Protein AF-0000000077130927 (afdb_homodimer)

Sequence (956 aa):
MATASAAVHGVAPRARARWRRDASRDPVAGHHRASIARASPPTTPSSASMSRPMNKGEIIVVGLGPGNPAQITLEAWSALTADGALVHVRTAKHPTLSGLPAHVALRTFAHVYERTKKLEDVYPTIVKELIDRAVERASEVDEEAADAADASSSSSSSSSSRAIVYAVPGDPCVAENSVNILRAAAPARGVSVRLIPGVSFLEPTLAAVQADLLPSLAVVDAIDAAVSGYAIGISGDAPVLLCQLYSNALASDVKLTLMNQYPEETPVTLVHAAGCDDEIVETLQLCDLDRSEHIDILTSAYIPAIGGVNGVNGAGMESLLDVIVKKRTGGGGGGVGVDGGWLADSAAADGADAGDDPDLEDPDDVSSSSGSFDEAFDSFDFDECIDLECVWSVPDHAEDVAVDALRSAAMNAVAAAASDAPAEVRVDALGKLLAQVGLHVALAVEVGEFAMRDVVAAAIESVRREGTGGDDGEARGSMATASAAVHGVAPRARARWRRDASRDPVAGHHRASIARASPPTTPSSASMSRPMNKGEIIVVGLGPGNPAQITLEAWSALTADGALVHVRTAKHPTLSGLPAHVALRTFAHVYERTKKLEDVYPTIVKELIDRAVERASEVDEEAADAADASSSSSSSSSSRAIVYAVPGDPCVAENSVNILRAAAPARGVSVRLIPGVSFLEPTLAAVQADLLPSLAVVDAIDAAVSGYAIGISGDAPVLLCQLYSNALASDVKLTLMNQYPEETPVTLVHAAGCDDEIVETLQLCDLDRSEHIDILTSAYIPAIGGVNGVNGAGMESLLDVIVKKRTGGGGGGVGVDGGWLADSAAADGADAGDDPDLEDPDDVSSSSGSFDEAFDSFDFDECIDLECVWSVPDHAEDVAVDALRSAAMNAVAAAASDAPAEVRVDALGKLLAQVGLHVALAVEVGEFAMRDVVAAAIESVRREGTGGDDGEARGS

pLDDT: mean 72.7, std 30.91, range [17.22, 98.69]

Structure (mmCIF, N/CA/C/O backbone):
data_AF-0000000077130927-model_v1
#
loop_
_entity.id
_entity.type
_entity.pdbx_description
1 polymer 'Predicted protein'
#
loop_
_atom_site.group_PDB
_atom_site.id
_atom_site.type_symbol
_atom_site.label_atom_id
_atom_site.label_alt_id
_atom_site.label_comp_id
_atom_site.label_asym_id
_atom_site.label_entity_id
_atom_site.label_seq_id
_atom_site.pdbx_PDB_ins_code
_atom_site.Cartn_x
_atom_site.Cartn_y
_atom_site.Cartn_z
_atom_site.occupancy
_atom_site.B_iso_or_equiv
_atom_site.auth_seq_id
_atom_site.auth_comp_id
_atom_site.auth_asym_id
_atom_site.auth_atom_id
_atom_site.pdbx_PDB_model_num
ATOM 1 N N . MET A 1 1 ? 38.656 -17.328 -51.844 1 18.98 1 MET A N 1
ATOM 2 C CA . MET A 1 1 ? 39.094 -17.531 -50.469 1 18.98 1 MET A CA 1
ATOM 3 C C . MET A 1 1 ? 39.406 -16.203 -49.781 1 18.98 1 MET A C 1
ATOM 5 O O . MET A 1 1 ? 40.062 -16.172 -48.75 1 18.98 1 MET A O 1
ATOM 9 N N . ALA A 1 2 ? 39.062 -15.047 -50.406 1 22.17 2 ALA A N 1
ATOM 10 C CA . ALA A 1 2 ? 39.625 -13.711 -50.281 1 22.17 2 ALA A CA 1
ATOM 11 C C . ALA A 1 2 ? 39.281 -13.117 -48.906 1 22.17 2 ALA A C 1
ATOM 13 O O . ALA A 1 2 ? 38.125 -13.227 -48.438 1 22.17 2 ALA A O 1
ATOM 14 N N . THR A 1 3 ? 40.281 -12.812 -47.969 1 20.11 3 THR A N 1
ATOM 15 C CA . THR A 1 3 ? 40.562 -12.57 -46.562 1 20.11 3 THR A CA 1
ATOM 16 C C . THR A 1 3 ? 40.125 -11.172 -46.156 1 20.11 3 THR A C 1
ATOM 18 O O . THR A 1 3 ? 40.938 -10.234 -46.156 1 20.11 3 THR A O 1
ATOM 21 N N . ALA A 1 4 ? 38.875 -10.656 -46.531 1 21.94 4 ALA A N 1
ATOM 22 C CA . ALA A 1 4 ? 38.594 -9.227 -46.438 1 21.94 4 ALA A CA 1
ATOM 23 C C . ALA A 1 4 ? 38.688 -8.734 -45 1 21.94 4 ALA A C 1
ATOM 25 O O . ALA A 1 4 ? 38 -9.273 -44.125 1 21.94 4 ALA A O 1
ATOM 26 N N . SER A 1 5 ? 39.75 -8.055 -44.625 1 19.39 5 SER A N 1
ATOM 27 C CA . SER A 1 5 ? 40.312 -7.5 -43.406 1 19.39 5 SER A CA 1
ATOM 28 C C . SER A 1 5 ? 39.406 -6.469 -42.781 1 19.39 5 SER A C 1
ATOM 30 O O . SER A 1 5 ? 38.938 -5.543 -43.438 1 19.39 5 SER A O 1
ATOM 32 N N . ALA A 1 6 ? 38.562 -6.758 -41.625 1 20.14 6 ALA A N 1
ATOM 33 C CA . ALA A 1 6 ? 37.531 -6.238 -40.75 1 20.14 6 ALA A CA 1
ATOM 34 C C . ALA A 1 6 ? 38.031 -5.051 -39.938 1 20.14 6 ALA A C 1
ATOM 36 O O . ALA A 1 6 ? 38.781 -5.219 -39 1 20.14 6 ALA A O 1
ATOM 37 N N . ALA A 1 7 ? 38.344 -3.838 -40.625 1 18.89 7 ALA A N 1
ATOM 38 C CA . ALA A 1 7 ? 39.062 -2.703 -40.062 1 18.89 7 ALA A CA 1
ATOM 39 C C . ALA A 1 7 ? 38.281 -2.15 -38.844 1 18.89 7 ALA A C 1
ATOM 41 O O . ALA A 1 7 ? 37.094 -1.929 -38.938 1 18.89 7 ALA A O 1
ATOM 42 N N . VAL A 1 8 ? 38.812 -2.18 -37.562 1 19.95 8 VAL A N 1
ATOM 43 C CA . VAL A 1 8 ? 38.562 -1.989 -36.156 1 19.95 8 VAL A CA 1
ATOM 44 C C . VAL A 1 8 ? 38.469 -0.499 -35.844 1 19.95 8 VAL A C 1
ATOM 46 O O . VAL A 1 8 ? 39.469 0.205 -35.781 1 19.95 8 VAL A O 1
ATOM 49 N N . HIS A 1 9 ? 37.688 0.392 -36.688 1 20.23 9 HIS A N 1
ATOM 50 C CA . HIS A 1 9 ? 37.906 1.824 -36.5 1 20.23 9 HIS A CA 1
ATOM 51 C C . HIS A 1 9 ? 37.594 2.252 -35.062 1 20.23 9 HIS A C 1
ATOM 53 O O . HIS A 1 9 ? 36.656 1.747 -34.438 1 20.23 9 HIS A O 1
ATOM 59 N N . GLY A 1 10 ? 38.531 2.879 -34.312 1 18.91 10 GLY A N 1
ATOM 60 C CA . GLY A 1 10 ? 38.906 3.35 -33 1 18.91 10 GLY A CA 1
ATOM 61 C C . GLY A 1 10 ? 38.062 4.5 -32.5 1 18.91 10 GLY A C 1
ATOM 62 O O . GLY A 1 10 ? 37.938 5.527 -33.156 1 18.91 10 GLY A O 1
ATOM 63 N N . VAL A 1 11 ? 36.844 4.297 -31.844 1 18.62 11 VAL A N 1
ATOM 64 C CA . VAL A 1 11 ? 35.812 5.23 -31.359 1 18.62 11 VAL A CA 1
ATOM 65 C C . VAL A 1 11 ? 36.469 6.219 -30.391 1 18.62 11 VAL A C 1
ATOM 67 O O . VAL A 1 11 ? 37.156 5.816 -29.438 1 18.62 11 VAL A O 1
ATOM 70 N N . ALA A 1 12 ? 36.719 7.477 -30.828 1 19.75 12 ALA A N 1
ATOM 71 C CA . ALA A 1 12 ? 37.375 8.641 -30.234 1 19.75 12 ALA A CA 1
ATOM 72 C C . ALA A 1 12 ? 36.75 8.977 -28.891 1 19.75 12 ALA A C 1
ATOM 74 O O . ALA A 1 12 ? 35.562 8.711 -28.656 1 19.75 12 ALA A O 1
ATOM 75 N N . PRO A 1 13 ? 37.562 9.461 -27.828 1 19.19 13 PRO A N 1
ATOM 76 C CA . PRO A 1 13 ? 37.5 9.695 -26.391 1 19.19 13 PRO A CA 1
ATOM 77 C C . PRO A 1 13 ? 36.625 10.898 -26.031 1 19.19 13 PRO A C 1
ATOM 79 O O . PRO A 1 13 ? 36.719 11.945 -26.672 1 19.19 13 PRO A O 1
ATOM 82 N N . ARG A 1 14 ? 35.312 10.742 -25.703 1 18.3 14 ARG A N 1
ATOM 83 C CA . ARG A 1 14 ? 34.375 11.781 -25.344 1 18.3 14 ARG A CA 1
ATOM 84 C C . ARG A 1 14 ? 34.938 12.688 -24.25 1 18.3 14 ARG A C 1
ATOM 86 O O . ARG A 1 14 ? 35.406 12.211 -23.219 1 18.3 14 ARG A O 1
ATOM 93 N N . ALA A 1 15 ? 35.344 13.922 -24.594 1 18.02 15 ALA A N 1
ATOM 94 C CA . ALA A 1 15 ? 35.938 15.016 -23.828 1 18.02 15 ALA A CA 1
ATOM 95 C C . ALA A 1 15 ? 35.031 15.398 -22.656 1 18.02 15 ALA A C 1
ATOM 97 O O . ALA A 1 15 ? 33.812 15.398 -22.781 1 18.02 15 ALA A O 1
ATOM 98 N N . ARG A 1 16 ? 35.5 15.414 -21.406 1 18.22 16 ARG A N 1
ATOM 99 C CA . ARG A 1 16 ? 35.188 15.664 -20 1 18.22 16 ARG A CA 1
ATOM 100 C C . ARG A 1 16 ? 34.75 17.125 -19.781 1 18.22 16 ARG A C 1
ATOM 102 O O . ARG A 1 16 ? 35.594 18.016 -19.812 1 18.22 16 ARG A O 1
ATOM 109 N N . ALA A 1 17 ? 33.625 17.609 -20.391 1 17.98 17 ALA A N 1
ATOM 110 C CA . ALA A 1 17 ? 33.312 19.031 -20.203 1 17.98 17 ALA A CA 1
ATOM 111 C C . ALA A 1 17 ? 33.25 19.391 -18.719 1 17.98 17 ALA A C 1
ATOM 113 O O . ALA A 1 17 ? 32.719 18.656 -17.906 1 17.98 17 ALA A O 1
ATOM 114 N N . ARG A 1 18 ? 34.062 20.359 -18.188 1 18.36 18 ARG A N 1
ATOM 115 C CA . ARG A 1 18 ? 34.438 21.016 -16.938 1 18.36 18 ARG A CA 1
ATOM 116 C C . ARG A 1 18 ? 33.281 21.844 -16.391 1 18.36 18 ARG A C 1
ATOM 118 O O . ARG A 1 18 ? 32.875 22.828 -17 1 18.36 18 ARG A O 1
ATOM 125 N N . TRP A 1 19 ? 32.25 21.234 -15.734 1 18.64 19 TRP A N 1
ATOM 126 C CA . TRP A 1 19 ? 31.078 21.875 -15.133 1 18.64 19 TRP A CA 1
ATOM 127 C C . TRP A 1 19 ? 31.516 22.938 -14.125 1 18.64 19 TRP A C 1
ATOM 129 O O . TRP A 1 19 ? 32.25 22.641 -13.172 1 18.64 19 TRP A O 1
ATOM 139 N N . ARG A 1 20 ? 31.859 24.188 -14.586 1 17.78 20 ARG A N 1
ATOM 140 C CA . ARG A 1 20 ? 32.25 25.328 -13.758 1 17.78 20 ARG A CA 1
ATOM 141 C C . ARG A 1 20 ? 31.172 25.656 -12.742 1 17.78 20 ARG A C 1
ATOM 143 O O . ARG A 1 20 ? 29.984 25.734 -13.086 1 17.78 20 ARG A O 1
ATOM 150 N N . ARG A 1 21 ? 31.406 25.562 -11.406 1 18.77 21 ARG A N 1
ATOM 151 C CA . ARG A 1 21 ? 30.812 25.703 -10.078 1 18.77 21 ARG A CA 1
ATOM 152 C C . ARG A 1 21 ? 30.453 27.172 -9.805 1 18.77 21 ARG A C 1
ATOM 154 O O . ARG A 1 21 ? 31.312 27.969 -9.438 1 18.77 21 ARG A O 1
ATOM 161 N N . ASP A 1 22 ? 29.703 27.922 -10.688 1 17.81 22 ASP A N 1
ATOM 162 C CA . ASP A 1 22 ? 29.609 29.344 -10.336 1 17.81 22 ASP A CA 1
ATOM 163 C C . ASP A 1 22 ? 28.766 29.547 -9.078 1 17.81 22 ASP A C 1
ATOM 165 O O . ASP A 1 22 ? 27.562 29.266 -9.078 1 17.81 22 ASP A O 1
ATOM 169 N N . ALA A 1 23 ? 29.266 29.516 -7.812 1 20.11 23 ALA A N 1
ATOM 170 C CA . ALA A 1 23 ? 28.75 29.656 -6.449 1 20.11 23 ALA A CA 1
ATOM 171 C C . ALA A 1 23 ? 28.312 31.094 -6.164 1 20.11 23 ALA A C 1
ATOM 173 O O . ALA A 1 23 ? 28.234 31.5 -5.004 1 20.11 23 ALA A O 1
ATOM 174 N N . SER A 1 24 ? 27.703 31.797 -7.117 1 17.39 24 SER A N 1
ATOM 175 C CA . SER A 1 24 ? 27.688 33.219 -6.715 1 17.39 24 SER A CA 1
ATOM 176 C C . SER A 1 24 ? 26.938 33.406 -5.402 1 17.39 24 SER A C 1
ATOM 178 O O . SER A 1 24 ? 26.125 32.562 -5.023 1 17.39 24 SER A O 1
ATOM 180 N N . ARG A 1 25 ? 27.172 34.594 -4.676 1 18.84 25 ARG A N 1
ATOM 181 C CA . ARG A 1 25 ? 27.25 35.312 -3.408 1 18.84 25 ARG A CA 1
ATOM 182 C C . ARG A 1 25 ? 25.875 35.844 -3.008 1 18.84 25 ARG A C 1
ATOM 184 O O . ARG A 1 25 ? 25.406 36.844 -3.574 1 18.84 25 ARG A O 1
ATOM 191 N N . ASP A 1 26 ? 24.781 35 -2.865 1 17.91 26 ASP A N 1
ATOM 192 C CA . ASP A 1 26 ? 23.5 35.656 -2.627 1 17.91 26 ASP A CA 1
ATOM 193 C C . ASP A 1 26 ? 23.516 36.469 -1.337 1 17.91 26 ASP A C 1
ATOM 195 O O . ASP A 1 26 ? 24.078 36.031 -0.329 1 17.91 26 ASP A O 1
ATOM 199 N N . PRO A 1 27 ? 23.156 37.75 -1.322 1 19.05 27 PRO A N 1
ATOM 200 C CA . PRO A 1 27 ? 23.219 38.812 -0.311 1 19.05 27 PRO A CA 1
ATOM 201 C C . PRO A 1 27 ? 22.25 38.594 0.843 1 19.05 27 PRO A C 1
ATOM 203 O O . PRO A 1 27 ? 21.188 38 0.65 1 19.05 27 PRO A O 1
ATOM 206 N N . VAL A 1 28 ? 22.656 38.5 2.084 1 18.92 28 VAL A N 1
ATOM 207 C CA . VAL A 1 28 ? 22.234 38.188 3.445 1 18.92 28 VAL A CA 1
ATOM 208 C C . VAL A 1 28 ? 21.25 39.25 3.93 1 18.92 28 VAL A C 1
ATOM 210 O O . VAL A 1 28 ? 21.609 40.438 4.078 1 18.92 28 VAL A O 1
ATOM 213 N N . ALA A 1 29 ? 19.953 39.375 3.336 1 20.27 29 ALA A N 1
ATOM 214 C CA . ALA A 1 29 ? 19.078 40.438 3.818 1 20.27 29 ALA A CA 1
ATOM 215 C C . ALA A 1 29 ? 18.844 40.312 5.32 1 20.27 29 ALA A C 1
ATOM 217 O O . ALA A 1 29 ? 18.766 39.188 5.855 1 20.27 29 ALA A O 1
ATOM 218 N N . GLY A 1 30 ? 19 41.312 6.125 1 18.62 30 GLY A N 1
ATOM 219 C CA . GLY A 1 30 ? 19.109 41.75 7.508 1 18.62 30 GLY A CA 1
ATOM 220 C C . GLY A 1 30 ? 17.781 41.719 8.25 1 18.62 30 GLY A C 1
ATOM 221 O O . GLY A 1 30 ? 16.906 42.531 8.016 1 18.62 30 GLY A O 1
ATOM 222 N N . HIS A 1 31 ? 17.031 40.562 8.328 1 18.52 31 HIS A N 1
ATOM 223 C CA . HIS A 1 31 ? 15.688 40.594 8.906 1 18.52 31 HIS A CA 1
ATOM 224 C C . HIS A 1 31 ? 15.734 40.938 10.391 1 18.52 31 HIS A C 1
ATOM 226 O O . HIS A 1 31 ? 16.609 40.469 11.125 1 18.52 31 HIS A O 1
ATOM 232 N N . 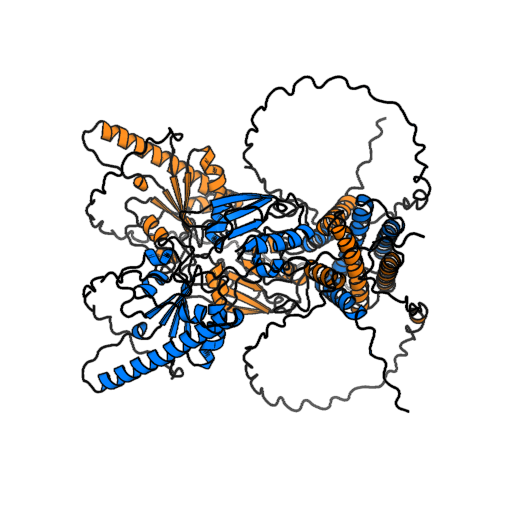HIS A 1 32 ? 15.039 42.062 10.805 1 19.5 32 HIS A N 1
ATOM 233 C CA . HIS A 1 32 ? 14.883 42.781 12.07 1 19.5 32 HIS A CA 1
ATOM 234 C C . HIS A 1 32 ? 14.102 41.938 13.078 1 19.5 32 HIS A C 1
ATOM 236 O O . HIS A 1 32 ? 13.086 41.344 12.734 1 19.5 32 HIS A O 1
ATOM 242 N N . ARG A 1 33 ? 14.602 41.562 14.305 1 19.88 33 ARG A N 1
ATOM 243 C CA . ARG A 1 33 ? 14.422 40.656 15.453 1 19.88 33 ARG A CA 1
ATOM 244 C C . ARG A 1 33 ? 13.352 41.219 16.406 1 19.88 33 ARG A C 1
ATOM 246 O O . ARG A 1 33 ? 13.531 41.188 17.625 1 19.88 33 ARG A O 1
ATOM 253 N N . ALA A 1 34 ? 12.094 41.625 15.938 1 19.97 34 ALA A N 1
ATOM 254 C CA . ALA A 1 34 ? 11.484 42.344 17.047 1 19.97 34 ALA A CA 1
ATOM 255 C C . ALA A 1 34 ? 11.227 41.406 18.234 1 19.97 34 ALA A C 1
ATOM 257 O O . ALA A 1 34 ? 11.055 40.219 18.047 1 19.97 34 ALA A O 1
ATOM 258 N N . SER A 1 35 ? 11.125 41.906 19.562 1 18.98 35 SER A N 1
ATOM 259 C CA . SER A 1 35 ? 11.328 41.656 20.984 1 18.98 35 SER A CA 1
ATOM 260 C C . SER A 1 35 ? 10.094 41 21.625 1 18.98 35 SER A C 1
ATOM 262 O O . SER A 1 35 ? 9.219 41.719 22.125 1 18.98 35 SER A O 1
ATOM 264 N N . ILE A 1 36 ? 9.453 39.969 21.031 1 19.58 36 ILE A N 1
ATOM 265 C CA . ILE A 1 36 ? 8.164 39.656 21.656 1 19.58 36 ILE A CA 1
ATOM 266 C C . ILE A 1 36 ? 8.375 39.188 23.094 1 19.58 36 ILE A C 1
ATOM 268 O O . ILE A 1 36 ? 9.25 38.344 23.359 1 19.58 36 ILE A O 1
ATOM 272 N N . ALA A 1 37 ? 7.543 39.719 24.109 1 21.62 37 ALA A N 1
ATOM 273 C CA . ALA A 1 37 ? 7.492 39.781 25.578 1 21.62 37 ALA A CA 1
ATOM 274 C C . ALA A 1 37 ? 7.137 38.406 26.141 1 21.62 37 ALA A C 1
ATOM 276 O O . ALA A 1 37 ? 6.289 37.688 25.594 1 21.62 37 ALA A O 1
ATOM 277 N N . ARG A 1 38 ? 7.84 37.844 27.203 1 20.36 38 ARG A N 1
ATOM 278 C CA . ARG A 1 38 ? 8.156 36.625 27.953 1 20.36 38 ARG A CA 1
ATOM 279 C C . ARG A 1 38 ? 6.996 36.25 28.875 1 20.36 38 ARG A C 1
ATOM 281 O O . ARG A 1 38 ? 6.812 36.844 29.938 1 20.36 38 ARG A O 1
ATOM 288 N N . ALA A 1 39 ? 5.738 36.031 28.312 1 21.48 39 ALA A N 1
ATOM 289 C CA . ALA A 1 39 ? 4.711 35.75 29.312 1 21.48 39 ALA A CA 1
ATOM 290 C C . ALA A 1 39 ? 5.055 34.5 30.125 1 21.48 39 ALA A C 1
ATOM 292 O O . ALA A 1 39 ? 5.539 33.5 29.562 1 21.48 39 ALA A O 1
ATOM 293 N N . SER A 1 40 ? 5.109 34.562 31.484 1 22.03 40 SER A N 1
ATOM 294 C CA . SER A 1 40 ? 5.609 33.719 32.594 1 22.03 40 SER A CA 1
ATOM 295 C C . SER A 1 40 ? 4.742 32.5 32.781 1 22.03 40 SER A C 1
ATOM 297 O O . SER A 1 40 ? 3.529 32.594 32.969 1 22.03 40 SER A O 1
ATOM 299 N N . PRO A 1 41 ? 5.047 31.344 32.125 1 21.78 41 PRO A N 1
ATOM 300 C CA . PRO A 1 41 ? 4.152 30.188 32.125 1 21.78 41 PRO A CA 1
ATOM 301 C C . PRO A 1 41 ? 3.92 29.625 33.531 1 21.78 41 PRO A C 1
ATOM 303 O O . PRO A 1 41 ? 4.762 29.781 34.406 1 21.78 41 PRO A O 1
ATOM 306 N N . PRO A 1 42 ? 2.68 29.234 33.812 1 22.38 42 PRO A N 1
ATOM 307 C CA . PRO A 1 42 ? 2.174 28.766 35.094 1 22.38 42 PRO A CA 1
ATOM 308 C C . PRO A 1 42 ? 2.844 27.484 35.562 1 22.38 42 PRO A C 1
ATOM 310 O O . PRO A 1 42 ? 3.338 26.703 34.75 1 22.38 42 PRO A O 1
ATOM 313 N N . THR A 1 43 ? 3.195 27.312 36.906 1 22.59 43 THR A N 1
ATOM 314 C CA . THR A 1 43 ? 4.031 26.422 37.688 1 22.59 43 THR A CA 1
ATOM 315 C C . THR A 1 43 ? 3.402 25.031 37.781 1 22.59 43 THR A C 1
ATOM 317 O O . THR A 1 43 ? 2.295 24.875 38.312 1 22.59 43 THR A O 1
ATOM 320 N N . THR A 1 44 ? 3.484 24.125 36.781 1 23.23 44 THR A N 1
ATOM 321 C CA . THR A 1 44 ? 2.916 22.781 36.781 1 23.23 44 THR A CA 1
ATOM 322 C C . THR A 1 44 ? 3.502 21.938 37.906 1 23.23 44 THR A C 1
ATOM 324 O O . THR A 1 44 ? 4.691 22.031 38.188 1 23.23 44 THR A O 1
ATOM 327 N N . PRO A 1 45 ? 2.652 21.219 38.656 1 24.22 45 PRO A N 1
ATOM 328 C CA . PRO A 1 45 ? 3.002 20.469 39.875 1 24.22 45 PRO A CA 1
ATOM 329 C C . PRO A 1 45 ? 3.992 19.328 39.594 1 24.22 45 PRO A C 1
ATOM 331 O O . PRO A 1 45 ? 4.051 18.812 38.469 1 24.22 45 PRO A O 1
ATOM 334 N N . SER A 1 46 ? 5.078 19.125 40.438 1 23.44 46 SER A N 1
ATOM 335 C CA . SER A 1 46 ? 6.332 18.375 40.406 1 23.44 46 SER A CA 1
ATOM 336 C C . SER A 1 46 ? 6.09 16.875 40.531 1 23.44 46 SER A C 1
ATOM 338 O O . SER A 1 46 ? 5.625 16.422 41.594 1 23.44 46 SER A O 1
ATOM 340 N N . SER A 1 47 ? 5.352 16.141 39.719 1 25.12 47 SER A N 1
ATOM 341 C CA . SER A 1 47 ? 5.336 14.703 39.938 1 25.12 47 SER A CA 1
ATOM 342 C C . SER A 1 47 ? 6.746 14.141 40.062 1 25.12 47 SER A C 1
ATOM 344 O O . SER A 1 47 ? 7.676 14.617 39.406 1 25.12 47 SER A O 1
ATOM 346 N N . ALA A 1 48 ? 7.078 13.477 41.219 1 26.44 48 ALA A N 1
ATOM 347 C CA . ALA A 1 48 ? 8.32 12.867 41.688 1 26.44 48 ALA A CA 1
ATOM 348 C C . ALA A 1 48 ? 8.867 11.891 40.625 1 26.44 48 ALA A C 1
ATOM 350 O O . ALA A 1 48 ? 8.219 10.891 40.312 1 26.44 48 ALA A O 1
ATOM 351 N N . SER A 1 49 ? 9.641 12.398 39.625 1 26.58 49 SER A N 1
ATOM 352 C CA . SER A 1 49 ? 10.352 11.867 38.469 1 26.58 49 SER A CA 1
ATOM 353 C C . SER A 1 49 ? 11.25 10.703 38.875 1 26.58 49 SER A C 1
ATOM 355 O O . SER A 1 49 ? 12.094 10.828 39.75 1 26.58 49 SER A O 1
ATOM 357 N N . MET A 1 50 ? 10.734 9.492 38.969 1 30.11 50 MET A N 1
ATOM 358 C CA . MET A 1 50 ? 11.695 8.398 39 1 30.11 50 MET A CA 1
ATOM 359 C C . MET A 1 50 ? 12.906 8.727 38.125 1 30.11 50 MET A C 1
ATOM 361 O O . MET A 1 50 ? 12.773 9.398 37.094 1 30.11 50 MET A O 1
ATOM 365 N N . SER A 1 51 ? 14.078 8.641 38.625 1 30.03 51 SER A N 1
ATOM 366 C CA . SER A 1 51 ? 15.312 9.117 38 1 30.03 51 SER A CA 1
ATOM 367 C C . SER A 1 51 ? 15.406 8.688 36.531 1 30.03 51 SER A C 1
ATOM 369 O O . SER A 1 51 ? 15.609 7.508 36.25 1 30.03 51 SER A O 1
ATOM 371 N N . ARG A 1 52 ? 14.438 9.016 35.781 1 34.78 52 ARG A N 1
ATOM 372 C CA . ARG A 1 52 ? 14.641 8.758 34.344 1 34.78 52 ARG A CA 1
ATOM 373 C C . ARG A 1 52 ? 16.094 8.984 33.969 1 34.78 52 ARG A C 1
ATOM 375 O O . ARG A 1 52 ? 16.688 10 34.312 1 34.78 52 ARG A O 1
ATOM 382 N N . PRO A 1 53 ? 16.859 7.957 33.594 1 40.34 53 PRO A N 1
ATOM 383 C CA . PRO A 1 53 ? 18.234 8.297 33.219 1 40.34 53 PRO A CA 1
ATOM 384 C C . PRO A 1 53 ? 18.344 9.656 32.531 1 40.34 53 PRO A C 1
ATOM 386 O O . PRO A 1 53 ? 17.359 10.133 31.953 1 40.34 53 PRO A O 1
ATOM 389 N N . MET A 1 54 ? 19.172 10.609 32.875 1 42.84 54 MET A N 1
ATOM 390 C CA . MET A 1 54 ? 19.438 11.984 32.438 1 42.84 54 MET A CA 1
ATOM 391 C C . MET A 1 54 ? 19.297 12.133 30.938 1 42.84 54 MET A C 1
ATOM 393 O O . MET A 1 54 ? 20.016 11.484 30.172 1 42.84 54 MET A O 1
ATOM 397 N N . ASN A 1 55 ? 18.109 12.273 30.422 1 58.03 55 ASN A N 1
ATOM 398 C CA . ASN A 1 55 ? 17.859 12.602 29.031 1 58.03 55 ASN A CA 1
ATOM 399 C C . ASN A 1 55 ? 18.875 13.602 28.5 1 58.03 55 ASN A C 1
ATOM 401 O O . ASN A 1 55 ? 18.969 14.727 28.984 1 58.03 55 ASN A O 1
ATOM 405 N N . LYS A 1 56 ? 20.031 13.188 27.812 1 71.31 56 LYS A N 1
ATOM 406 C CA . LYS A 1 56 ? 21.172 13.914 27.281 1 71.31 56 LYS A CA 1
ATOM 407 C C . LYS A 1 56 ? 20.75 14.859 26.156 1 71.31 56 LYS A C 1
ATOM 409 O O . LYS A 1 56 ? 21.531 15.703 25.719 1 71.31 56 LYS A O 1
ATOM 414 N N . GLY A 1 57 ? 19.516 14.797 25.703 1 87.56 57 GLY A N 1
ATOM 415 C CA . GLY A 1 57 ? 19.062 15.703 24.672 1 87.56 57 GLY A CA 1
ATOM 416 C C . GLY A 1 57 ? 17.828 15.211 23.938 1 87.56 57 GLY A C 1
ATOM 417 O O . GLY A 1 57 ? 17.391 14.086 24.156 1 87.56 57 GLY A O 1
ATOM 418 N N . GLU A 1 58 ? 17.156 16.094 23.188 1 92.62 58 GLU A N 1
ATOM 419 C CA . GLU A 1 58 ? 15.961 15.758 22.422 1 92.62 58 GLU A CA 1
ATOM 420 C C . GLU A 1 58 ? 16.031 16.328 21 1 92.62 58 GLU A C 1
ATOM 422 O O . GLU A 1 58 ? 16.484 17.453 20.812 1 92.62 58 GLU A O 1
ATOM 427 N N . ILE A 1 59 ? 15.633 15.492 20.109 1 96.06 59 ILE A N 1
ATOM 428 C CA . ILE A 1 59 ? 15.469 15.93 18.734 1 96.06 59 ILE A CA 1
ATOM 429 C C . ILE A 1 59 ? 14 15.805 18.328 1 96.06 59 ILE A C 1
ATOM 431 O O . ILE A 1 59 ? 13.406 14.734 18.438 1 96.06 59 ILE A O 1
ATOM 435 N N . ILE A 1 60 ? 13.422 16.922 17.891 1 96.88 60 ILE A N 1
ATOM 436 C CA . ILE A 1 60 ? 12.07 16.922 17.344 1 96.88 60 ILE A CA 1
ATOM 437 C C . ILE A 1 60 ? 12.125 16.891 15.82 1 96.88 60 ILE A C 1
ATOM 439 O O . ILE A 1 60 ? 12.648 17.797 15.188 1 96.88 60 ILE A O 1
ATOM 443 N N . VAL A 1 61 ? 11.633 15.797 15.32 1 98.19 61 VAL A N 1
ATOM 444 C CA . VAL A 1 61 ? 11.578 15.688 13.867 1 98.19 61 VAL A CA 1
ATOM 445 C C . VAL A 1 61 ? 10.203 16.141 13.367 1 98.19 61 VAL A C 1
ATOM 447 O O . VAL A 1 61 ? 9.172 15.625 13.82 1 98.19 61 VAL A O 1
ATOM 450 N N . VAL A 1 62 ? 10.203 17.062 12.43 1 97.44 62 VAL A N 1
ATOM 451 C CA . VAL A 1 62 ? 8.961 17.672 11.977 1 97.44 62 VAL A CA 1
ATOM 452 C C . VAL A 1 62 ? 8.773 17.406 10.484 1 97.44 62 VAL A C 1
ATOM 454 O O . VAL A 1 62 ? 9.727 17.469 9.711 1 97.44 62 VAL A O 1
ATOM 457 N N . GLY A 1 63 ? 7.547 17.047 10.125 1 97.94 63 GLY A N 1
ATOM 458 C CA . GLY A 1 63 ? 7.184 16.984 8.719 1 97.94 63 GLY A CA 1
ATOM 459 C C . GLY A 1 63 ? 6.766 18.328 8.156 1 97.94 63 GLY A C 1
ATOM 460 O O . GLY A 1 63 ? 5.867 18.984 8.695 1 97.94 63 GLY A O 1
ATOM 461 N N . LEU A 1 64 ? 7.348 18.703 7.051 1 96.5 64 LEU A N 1
ATOM 462 C CA . LEU A 1 64 ? 7.109 20.016 6.453 1 96.5 64 LEU A CA 1
ATOM 463 C C . LEU A 1 64 ? 5.863 19.984 5.574 1 96.5 64 LEU A C 1
ATOM 465 O O . LEU A 1 64 ? 5.371 21.047 5.16 1 96.5 64 LEU A O 1
ATOM 469 N N . GLY A 1 65 ? 5.363 18.781 5.301 1 95.5 65 GLY A N 1
ATOM 470 C CA . GLY A 1 65 ? 4.258 18.672 4.367 1 95.5 65 GLY A CA 1
ATOM 471 C C . GLY A 1 65 ? 4.703 18.547 2.92 1 95.5 65 GLY A C 1
ATOM 472 O O . GLY A 1 65 ? 5.898 18.406 2.645 1 95.5 65 GLY A O 1
ATOM 473 N N . PRO A 1 66 ? 3.789 18.609 2.01 1 92.5 66 PRO A N 1
ATOM 474 C CA . PRO A 1 66 ? 4.094 18.328 0.605 1 92.5 66 PRO A CA 1
ATOM 475 C C . PRO A 1 66 ? 4.738 19.516 -0.108 1 92.5 66 PRO A C 1
ATOM 477 O O . PRO A 1 66 ? 5.355 19.344 -1.161 1 92.5 66 PRO A O 1
ATOM 480 N N . GLY A 1 67 ? 4.543 20.734 0.38 1 90.56 67 GLY A N 1
ATOM 481 C CA . GLY A 1 67 ? 5.145 21.875 -0.299 1 90.56 67 GLY A CA 1
ATOM 482 C C . GLY A 1 67 ? 4.41 23.172 -0.051 1 90.56 67 GLY A C 1
ATOM 483 O O . GLY A 1 67 ? 5.035 24.203 0.2 1 90.56 67 GLY A O 1
ATOM 484 N N . ASN A 1 68 ? 3.104 23.125 -0.095 1 91.81 68 ASN A N 1
ATOM 485 C CA . ASN A 1 68 ? 2.301 24.297 0.227 1 91.81 68 ASN A CA 1
ATOM 486 C C . ASN A 1 68 ? 2.455 24.688 1.691 1 91.81 68 ASN A C 1
ATOM 488 O O . ASN A 1 68 ? 2.107 23.922 2.59 1 91.81 68 ASN A O 1
ATOM 492 N N . PRO A 1 69 ? 2.934 25.922 1.906 1 93.19 69 PRO A N 1
ATOM 493 C CA . PRO A 1 69 ? 3.18 26.344 3.287 1 93.19 69 PRO A CA 1
ATOM 494 C C . PRO A 1 69 ? 1.92 26.297 4.148 1 93.19 69 PRO A C 1
ATOM 496 O O . PRO A 1 69 ? 2.008 26.125 5.367 1 93.19 69 PRO A O 1
ATOM 499 N N . ALA A 1 70 ? 0.796 26.391 3.525 1 94.75 70 ALA A N 1
ATOM 500 C CA . ALA A 1 70 ? -0.458 26.375 4.273 1 94.75 70 ALA A CA 1
ATOM 501 C C . ALA A 1 70 ? -0.801 24.969 4.738 1 94.75 70 ALA A C 1
ATOM 503 O O . ALA A 1 70 ? -1.674 24.781 5.59 1 94.75 70 ALA A O 1
ATOM 504 N N . GLN A 1 71 ? -0.113 23.984 4.25 1 95.69 71 GLN A N 1
ATOM 505 C CA . GLN A 1 71 ? -0.477 22.609 4.539 1 95.69 71 GLN A CA 1
ATOM 506 C C . GLN A 1 71 ? 0.414 22.016 5.629 1 95.69 71 GLN A C 1
ATOM 508 O O . GLN A 1 71 ? 0.368 20.812 5.898 1 95.69 71 GLN A O 1
ATOM 513 N N . ILE A 1 72 ? 1.213 22.859 6.242 1 96.94 72 ILE A N 1
ATOM 514 C CA . ILE A 1 72 ? 1.96 22.438 7.422 1 96.94 72 ILE A CA 1
ATOM 515 C C . ILE A 1 72 ? 1.019 22.344 8.625 1 96.94 72 ILE A C 1
ATOM 517 O O . ILE A 1 72 ? 0.049 23.109 8.719 1 96.94 72 ILE A O 1
ATOM 521 N N . THR A 1 73 ? 1.228 21.438 9.531 1 97.62 73 THR A N 1
ATOM 522 C CA . THR A 1 73 ? 0.374 21.297 10.711 1 97.62 73 THR A CA 1
ATOM 523 C C . THR A 1 73 ? 0.64 22.406 11.719 1 97.62 73 THR A C 1
ATOM 525 O O . THR A 1 73 ? 1.726 22.984 11.734 1 97.62 73 THR A O 1
ATOM 528 N N . LEU A 1 74 ? -0.348 22.672 12.555 1 96.81 74 LEU A N 1
ATOM 529 C CA . LEU A 1 74 ? -0.191 23.656 13.617 1 96.81 74 LEU A CA 1
ATOM 530 C C . LEU A 1 74 ? 0.952 23.266 14.555 1 96.81 74 LEU A C 1
ATOM 532 O O . LEU A 1 74 ? 1.73 24.125 14.977 1 96.81 74 LEU A O 1
ATOM 536 N N . GLU A 1 75 ? 1.071 21.984 14.773 1 96.31 75 GLU A N 1
ATOM 537 C CA . GLU A 1 75 ? 2.123 21.5 15.664 1 96.31 75 GLU A CA 1
ATOM 538 C C . GLU A 1 75 ? 3.504 21.703 15.047 1 96.31 75 GLU A C 1
ATOM 540 O O . GLU A 1 75 ? 4.43 22.156 15.727 1 96.31 75 GLU A O 1
ATOM 545 N N . ALA A 1 76 ? 3.602 21.328 13.805 1 97.19 76 ALA A N 1
ATOM 546 C CA . ALA A 1 76 ? 4.867 21.516 13.102 1 97.19 76 ALA A CA 1
ATOM 547 C C . ALA A 1 76 ? 5.234 23 13.039 1 97.19 76 ALA A C 1
ATOM 549 O O . ALA A 1 76 ? 6.383 23.375 13.289 1 97.19 76 ALA A O 1
ATOM 550 N N . TRP A 1 77 ? 4.289 23.828 12.727 1 96.25 77 TRP A N 1
ATOM 551 C CA . TRP A 1 77 ? 4.492 25.266 12.672 1 96.25 77 TRP A CA 1
ATOM 552 C C . TRP A 1 77 ? 4.992 25.797 14.016 1 96.25 77 TRP A C 1
ATOM 554 O O . TRP A 1 77 ? 5.977 26.531 14.062 1 96.25 77 TRP A O 1
ATOM 564 N N . SER A 1 78 ? 4.371 25.391 15.055 1 95.38 78 SER A N 1
ATOM 565 C CA . SER A 1 78 ? 4.734 25.828 16.406 1 95.38 78 SER A CA 1
ATOM 566 C C . SER A 1 78 ? 6.16 25.406 16.75 1 95.38 78 SER A C 1
ATOM 568 O O . SER A 1 78 ? 6.922 26.188 17.328 1 95.38 78 SER A O 1
ATOM 570 N N . ALA A 1 79 ? 6.535 24.188 16.406 1 95 79 ALA A N 1
ATOM 571 C CA . ALA A 1 79 ? 7.875 23.688 16.703 1 95 79 ALA A CA 1
ATOM 572 C C . ALA A 1 79 ? 8.93 24.469 15.93 1 95 79 ALA A C 1
ATOM 574 O O . ALA A 1 79 ? 9.992 24.797 16.469 1 95 79 ALA A O 1
ATOM 575 N N . LEU A 1 80 ? 8.641 24.812 14.727 1 95.38 80 LEU A N 1
ATOM 576 C CA . LEU A 1 80 ? 9.594 25.484 13.852 1 95.38 80 LEU A CA 1
ATOM 577 C C . LEU A 1 80 ? 9.758 26.938 14.266 1 95.38 80 LEU A C 1
ATOM 579 O O . LEU A 1 80 ? 10.844 27.516 14.125 1 95.38 80 LEU A O 1
ATOM 583 N N . THR A 1 81 ? 8.711 27.578 14.773 1 94.06 81 THR A N 1
ATOM 584 C CA . THR A 1 81 ? 8.719 29.031 14.984 1 94.06 81 THR A CA 1
ATOM 585 C C . THR A 1 81 ? 8.938 29.359 16.453 1 94.06 81 THR A C 1
ATOM 587 O O . THR A 1 81 ? 8.953 30.516 16.844 1 94.06 81 THR A O 1
ATOM 590 N N . ALA A 1 82 ? 9.055 28.297 17.219 1 91.25 82 ALA A N 1
ATOM 591 C CA . ALA A 1 82 ? 9.281 28.516 18.641 1 91.25 82 ALA A CA 1
ATOM 592 C C . ALA A 1 82 ? 10.531 29.344 18.891 1 91.25 82 ALA A C 1
ATOM 594 O O . ALA A 1 82 ? 11.539 29.188 18.188 1 91.25 82 ALA A O 1
ATOM 595 N N . ASP A 1 83 ? 10.492 30.172 19.891 1 85.81 83 ASP A N 1
ATOM 596 C CA . ASP A 1 83 ? 11.633 31.016 20.219 1 85.81 83 ASP A CA 1
ATOM 597 C C . ASP A 1 83 ? 12.852 30.172 20.609 1 85.81 83 ASP A C 1
ATOM 599 O O . ASP A 1 83 ? 12.742 29.266 21.438 1 85.81 83 ASP A O 1
ATOM 603 N N . GLY A 1 84 ? 13.992 30.438 19.984 1 80.19 84 GLY A N 1
ATOM 604 C CA . GLY A 1 84 ? 15.234 29.75 20.328 1 80.19 84 GLY A CA 1
ATOM 605 C C . GLY A 1 84 ? 15.367 28.406 19.656 1 80.19 84 GLY A C 1
ATOM 606 O O . GLY A 1 84 ? 16.359 27.688 19.875 1 80.19 84 GLY A O 1
ATOM 607 N N . ALA A 1 85 ? 14.391 28.094 18.844 1 85.94 85 ALA A N 1
ATOM 608 C CA . ALA A 1 85 ? 14.461 26.812 18.156 1 85.94 85 ALA A CA 1
ATOM 609 C C . ALA A 1 85 ? 15.648 26.766 17.203 1 85.94 85 ALA A C 1
ATOM 611 O O . ALA A 1 85 ? 15.914 27.734 16.484 1 85.94 85 ALA A O 1
ATOM 612 N N . LEU A 1 86 ? 16.438 25.719 17.312 1 89.88 86 LEU A N 1
ATOM 613 C CA . LEU A 1 86 ? 17.5 25.438 16.344 1 89.88 86 LEU A CA 1
ATOM 614 C C . LEU A 1 86 ? 17 24.516 15.25 1 89.88 86 LEU A C 1
ATOM 616 O O . LEU A 1 86 ? 16.969 23.281 15.422 1 89.88 86 LEU A O 1
ATOM 620 N N . VAL A 1 87 ? 16.703 25.078 14.109 1 95 87 VAL A N 1
ATOM 621 C CA . VAL A 1 87 ? 16.016 24.344 13.055 1 95 87 VAL A CA 1
ATOM 622 C C . VAL A 1 87 ? 17.016 23.875 12 1 95 87 VAL A C 1
ATOM 624 O O . VAL A 1 87 ? 17.672 24.688 11.352 1 95 87 VAL A O 1
ATOM 627 N N . HIS A 1 88 ? 17.156 22.562 11.914 1 96.44 88 HIS A N 1
ATOM 628 C CA . HIS A 1 88 ? 17.922 21.922 10.844 1 96.44 88 HIS A CA 1
ATOM 629 C C . HIS A 1 88 ? 17 21.359 9.773 1 96.44 88 HIS A C 1
ATOM 631 O O . HIS A 1 88 ? 15.961 20.766 10.086 1 96.44 88 HIS A O 1
ATOM 637 N N . VAL A 1 89 ? 17.328 21.625 8.516 1 95.69 89 VAL A N 1
ATOM 638 C CA . VAL A 1 89 ? 16.484 21.156 7.43 1 95.69 89 VAL A CA 1
ATOM 639 C C . VAL A 1 89 ? 17.25 20.172 6.551 1 95.69 89 VAL A C 1
ATOM 641 O O . VAL A 1 89 ? 18.422 20.422 6.215 1 95.69 89 VAL A O 1
ATOM 644 N N . ARG A 1 90 ? 16.672 19.062 6.227 1 92.56 90 ARG A N 1
ATOM 645 C CA . ARG A 1 90 ? 17.312 18.078 5.375 1 92.56 90 ARG A CA 1
ATOM 646 C C . ARG A 1 90 ? 17.609 18.641 3.992 1 92.56 90 ARG A C 1
ATOM 648 O O . ARG A 1 90 ? 18.641 18.344 3.396 1 92.56 90 ARG A O 1
ATOM 655 N N . THR A 1 91 ? 16.625 19.422 3.484 1 85.38 91 THR A N 1
ATOM 656 C CA . THR A 1 91 ? 16.812 20.078 2.199 1 85.38 91 THR A CA 1
ATOM 657 C C . THR A 1 91 ? 16.328 21.531 2.258 1 85.38 91 THR A C 1
ATOM 659 O O . THR A 1 91 ? 15.25 21.812 2.779 1 85.38 91 THR A O 1
ATOM 662 N N . ALA A 1 92 ? 17.141 22.422 1.69 1 84.88 92 ALA A N 1
ATOM 663 C CA . ALA A 1 92 ? 16.828 23.844 1.716 1 84.88 92 ALA A CA 1
ATOM 664 C C . ALA A 1 92 ? 15.852 24.203 0.602 1 84.88 92 ALA A C 1
ATOM 666 O O . ALA A 1 92 ? 15.281 25.297 0.605 1 84.88 92 ALA A O 1
ATOM 667 N N . LYS A 1 93 ? 15.594 23.312 -0.23 1 81.88 93 LYS A N 1
ATOM 668 C CA . LYS A 1 93 ? 14.82 23.625 -1.428 1 81.88 93 LYS A CA 1
ATOM 669 C C . LYS A 1 93 ? 13.336 23.312 -1.219 1 81.88 93 LYS A C 1
ATOM 671 O O . LYS A 1 93 ? 12.523 23.531 -2.117 1 81.88 93 LYS A O 1
ATOM 676 N N . HIS A 1 94 ? 12.938 23.031 -0.135 1 87.19 94 HIS A N 1
ATOM 677 C CA . HIS A 1 94 ? 11.539 22.688 0.08 1 87.19 94 HIS A CA 1
ATOM 678 C C . HIS A 1 94 ? 10.664 23.938 0.092 1 87.19 94 HIS A C 1
ATOM 680 O O . HIS A 1 94 ? 10.922 24.875 0.858 1 87.19 94 HIS A O 1
ATOM 686 N N . PRO A 1 95 ? 9.531 23.969 -0.616 1 87.56 95 PRO A N 1
ATOM 687 C CA . PRO A 1 95 ? 8.727 25.188 -0.79 1 87.56 95 PRO A CA 1
ATOM 688 C C . PRO A 1 95 ? 8.102 25.672 0.516 1 87.56 95 PRO A C 1
ATOM 690 O O . PRO A 1 95 ? 7.906 26.875 0.697 1 87.56 95 PRO A O 1
ATOM 693 N N . THR A 1 96 ? 7.828 24.875 1.397 1 91.31 96 THR A N 1
ATOM 694 C CA . THR A 1 96 ? 7.191 25.234 2.66 1 91.31 96 THR A CA 1
ATOM 695 C C . THR A 1 96 ? 8.07 26.188 3.455 1 91.31 96 THR A C 1
ATOM 697 O O . THR A 1 96 ? 7.562 26.984 4.25 1 91.31 96 THR A O 1
ATOM 700 N N . LEU A 1 97 ? 9.367 26.156 3.268 1 91.56 97 LEU A N 1
ATOM 701 C CA . LEU A 1 97 ? 10.312 26.938 4.043 1 91.56 97 LEU A CA 1
ATOM 702 C C . LEU A 1 97 ? 10.172 28.422 3.723 1 91.56 97 LEU A C 1
ATOM 704 O O . LEU A 1 97 ? 10.516 29.281 4.543 1 91.56 97 LEU A O 1
ATOM 708 N N . SER A 1 98 ? 9.656 28.734 2.539 1 88.56 98 SER A N 1
ATOM 709 C CA . SER A 1 98 ? 9.469 30.125 2.127 1 88.56 98 SER A CA 1
ATOM 710 C C . SER A 1 98 ? 8.383 30.812 2.951 1 88.56 98 SER A C 1
ATOM 712 O O . SER A 1 98 ? 8.336 32.031 3.033 1 88.56 98 SER A O 1
ATOM 714 N N . GLY A 1 99 ? 7.551 30.047 3.58 1 89.88 99 GLY A N 1
ATOM 715 C CA . GLY A 1 99 ? 6.449 30.578 4.363 1 89.88 99 GLY A CA 1
ATOM 716 C C . GLY A 1 99 ? 6.82 30.844 5.812 1 89.88 99 GLY A C 1
ATOM 717 O O . GLY A 1 99 ? 6.043 31.422 6.566 1 89.88 99 GLY A O 1
ATOM 718 N N . LEU A 1 100 ? 8.016 30.531 6.184 1 92.06 100 LEU A N 1
ATOM 719 C CA . LEU A 1 100 ? 8.422 30.688 7.578 1 92.06 100 LEU A CA 1
ATOM 720 C C . LEU A 1 100 ? 8.781 32.125 7.883 1 92.06 100 LEU A C 1
ATOM 722 O O . LEU A 1 100 ? 9.297 32.844 7.016 1 92.06 100 LEU A O 1
ATOM 726 N N . PRO A 1 101 ? 8.516 32.562 9.094 1 91.56 101 PRO A N 1
ATOM 727 C CA . PRO A 1 101 ? 8.891 33.938 9.477 1 91.56 101 PRO A CA 1
ATOM 728 C C . PRO A 1 101 ? 10.398 34.188 9.422 1 91.56 101 PRO A C 1
ATOM 730 O O . PRO A 1 101 ? 11.18 33.219 9.523 1 91.56 101 PRO A O 1
ATOM 733 N N . ALA A 1 102 ? 10.789 35.344 9.352 1 88.75 102 ALA A N 1
ATOM 734 C CA . ALA A 1 102 ? 12.172 35.75 9.141 1 88.75 102 ALA A CA 1
ATOM 735 C C . ALA A 1 102 ? 13.031 35.406 10.352 1 88.75 102 ALA A C 1
ATOM 737 O O . ALA A 1 102 ? 14.242 35.188 10.219 1 88.75 102 ALA A O 1
ATOM 738 N N . HIS A 1 103 ? 12.445 35.312 11.5 1 88.94 103 HIS A N 1
ATOM 739 C CA . HIS A 1 103 ? 13.227 35.125 12.719 1 88.94 103 HIS A CA 1
ATOM 740 C C . HIS A 1 103 ? 13.695 33.656 12.828 1 88.94 103 HIS A C 1
ATOM 742 O O . HIS A 1 103 ? 14.562 33.344 13.648 1 88.94 103 HIS A O 1
ATOM 748 N N . VAL A 1 104 ? 13.102 32.781 12.008 1 89.62 104 VAL A N 1
ATOM 749 C CA . VAL A 1 104 ? 13.5 31.359 12.055 1 89.62 104 VAL A CA 1
ATOM 750 C C . VAL A 1 104 ? 14.828 31.172 11.32 1 89.62 104 VAL A C 1
ATOM 752 O O . VAL A 1 104 ? 14.914 31.391 10.109 1 89.62 104 VAL A O 1
ATOM 755 N N . ALA A 1 105 ? 15.859 30.844 12.031 1 86.06 105 ALA A N 1
ATOM 756 C CA . ALA A 1 105 ? 17.172 30.562 11.438 1 86.06 105 ALA A CA 1
ATOM 757 C C . ALA A 1 105 ? 17.266 29.109 10.992 1 86.06 105 ALA A C 1
ATOM 759 O O . ALA A 1 105 ? 17.156 28.188 11.805 1 86.06 105 ALA A O 1
ATOM 760 N N . LEU A 1 106 ? 17.5 28.938 9.719 1 91.25 106 LEU A N 1
ATOM 761 C CA . LEU A 1 106 ? 17.578 27.594 9.148 1 91.25 106 LEU A CA 1
ATOM 762 C C . LEU A 1 106 ? 19.031 27.156 9 1 91.25 106 LEU A C 1
ATOM 764 O O . LEU A 1 106 ? 19.891 27.938 8.594 1 91.25 106 LEU A O 1
ATOM 768 N N . ARG A 1 107 ? 19.297 25.984 9.477 1 92.94 107 ARG A N 1
ATOM 769 C CA . ARG A 1 107 ? 20.594 25.328 9.258 1 92.94 107 ARG A CA 1
ATOM 770 C C . ARG A 1 107 ? 20.438 24.172 8.266 1 92.94 107 ARG A C 1
ATOM 772 O O . ARG A 1 107 ? 19.516 23.359 8.383 1 92.94 107 ARG A O 1
ATOM 779 N N . THR A 1 108 ? 21.328 24.125 7.336 1 92.31 108 THR A N 1
ATOM 780 C CA . THR A 1 108 ? 21.266 23.109 6.305 1 92.31 108 THR A CA 1
ATOM 781 C C . THR A 1 108 ? 22.453 22.156 6.418 1 92.31 108 THR A C 1
ATOM 783 O O . THR A 1 108 ? 23.328 22.344 7.258 1 92.31 108 THR A O 1
ATOM 786 N N . PHE A 1 109 ? 22.375 21.141 5.621 1 92.5 109 PHE A N 1
ATOM 787 C CA . PHE A 1 109 ? 23.453 20.156 5.605 1 92.5 109 PHE A CA 1
ATOM 788 C C . PHE A 1 109 ? 24.188 20.172 4.266 1 92.5 109 PHE A C 1
ATOM 790 O O . PHE A 1 109 ? 24.656 19.125 3.799 1 92.5 109 PHE A O 1
ATOM 797 N N . ALA A 1 110 ? 24.172 21.281 3.688 1 85.5 110 ALA A N 1
ATOM 798 C CA . ALA A 1 110 ? 24.828 21.438 2.389 1 85.5 110 ALA A CA 1
ATOM 799 C C . ALA A 1 110 ? 26.281 20.953 2.445 1 85.5 110 ALA A C 1
ATOM 801 O O . ALA A 1 110 ? 26.766 20.312 1.509 1 85.5 110 ALA A O 1
ATOM 802 N N . HIS A 1 111 ? 26.891 21.266 3.527 1 88.56 111 HIS A N 1
ATOM 803 C CA . HIS A 1 111 ? 28.297 20.891 3.691 1 88.56 111 HIS A CA 1
ATOM 804 C C . HIS A 1 111 ? 28.453 19.375 3.697 1 88.56 111 HIS A C 1
ATOM 806 O O . HIS A 1 111 ? 29.484 18.859 3.256 1 88.56 111 HIS A O 1
ATOM 812 N N . VAL A 1 112 ? 27.531 18.656 4.223 1 89.5 112 VAL A N 1
ATOM 813 C CA . VAL A 1 112 ? 27.594 17.203 4.25 1 89.5 112 VAL A CA 1
ATOM 814 C C . VAL A 1 112 ? 27.453 16.656 2.83 1 89.5 112 VAL A C 1
ATOM 816 O O . VAL A 1 112 ? 28.203 15.758 2.426 1 89.5 112 VAL A O 1
ATOM 819 N N . TYR A 1 113 ? 26.484 17.219 2.109 1 82 113 TYR A N 1
ATOM 820 C CA . TYR A 1 113 ? 26.266 16.797 0.732 1 82 113 TYR A CA 1
ATOM 821 C C . TYR A 1 113 ? 27.5 17.062 -0.128 1 82 113 TYR A C 1
ATOM 823 O O . TYR A 1 113 ? 27.812 16.266 -1.02 1 82 113 TYR A O 1
ATOM 831 N N . GLU A 1 114 ? 28.203 18.109 0.204 1 83.38 114 GLU A N 1
ATOM 832 C CA . GLU A 1 114 ? 29.391 18.516 -0.561 1 83.38 114 GLU A CA 1
ATOM 833 C C . GLU A 1 114 ? 30.594 17.656 -0.189 1 83.38 114 GLU A C 1
ATOM 835 O O . GLU A 1 114 ? 31.391 17.281 -1.057 1 83.38 114 GLU A O 1
ATOM 840 N N . ARG A 1 115 ? 30.672 17.344 0.999 1 85.44 115 ARG A N 1
ATOM 841 C CA . ARG A 1 115 ? 31.891 16.719 1.507 1 85.44 115 ARG A CA 1
ATOM 842 C C . ARG A 1 115 ? 31.812 15.203 1.4 1 85.44 115 ARG A C 1
ATOM 844 O O . ARG A 1 115 ? 32.844 14.523 1.326 1 85.44 115 ARG A O 1
ATOM 851 N N . THR A 1 116 ? 30.625 14.734 1.552 1 82.56 116 THR A N 1
ATOM 852 C CA . THR A 1 116 ? 30.484 13.281 1.58 1 82.56 116 THR A CA 1
ATOM 853 C C . THR A 1 116 ? 30.656 12.695 0.184 1 82.56 116 THR A C 1
ATOM 855 O O . THR A 1 116 ? 29.984 13.102 -0.763 1 82.56 116 THR A O 1
ATOM 858 N N . LYS A 1 117 ? 31.562 11.68 0.058 1 72.12 117 LYS A N 1
ATOM 859 C CA . LYS A 1 117 ? 31.953 11.086 -1.221 1 72.12 117 LYS A CA 1
ATOM 860 C C . LYS A 1 117 ? 30.906 10.07 -1.693 1 72.12 117 LYS A C 1
ATOM 862 O O . LYS A 1 117 ? 30.578 10.016 -2.881 1 72.12 117 LYS A O 1
ATOM 867 N N . LYS A 1 118 ? 30.453 9.336 -0.734 1 78.44 118 LYS A N 1
ATOM 868 C CA . LYS A 1 118 ? 29.484 8.297 -1.073 1 78.44 118 LYS A CA 1
ATOM 869 C C . LYS A 1 118 ? 28.078 8.688 -0.626 1 78.44 118 LYS A C 1
ATOM 871 O O . LYS A 1 118 ? 27.875 9.086 0.521 1 78.44 118 LYS A O 1
ATOM 876 N N . LEU A 1 119 ? 27.141 8.477 -1.539 1 76.12 119 LEU A N 1
ATOM 877 C CA . LEU A 1 119 ? 25.75 8.828 -1.276 1 76.12 119 LEU A CA 1
ATOM 878 C C . LEU A 1 119 ? 25.219 8.086 -0.058 1 76.12 119 LEU A C 1
ATOM 880 O O . LEU A 1 119 ? 24.469 8.641 0.743 1 76.12 119 LEU A O 1
ATOM 884 N N . GLU A 1 120 ? 25.641 6.883 0.129 1 82.88 120 GLU A N 1
ATOM 885 C CA . GLU A 1 120 ? 25.141 6.039 1.206 1 82.88 120 GLU A CA 1
ATOM 886 C C . GLU A 1 120 ? 25.562 6.57 2.572 1 82.88 120 GLU A C 1
ATOM 888 O O . GLU A 1 120 ? 24.953 6.23 3.592 1 82.88 120 GLU A O 1
ATOM 893 N N . ASP A 1 121 ? 26.547 7.465 2.588 1 89.81 121 ASP A N 1
ATOM 894 C CA . ASP A 1 121 ? 27.094 7.961 3.848 1 89.81 121 ASP A CA 1
ATOM 895 C C . ASP A 1 121 ? 26.469 9.305 4.223 1 89.81 121 ASP A C 1
ATOM 897 O O . ASP A 1 121 ? 26.672 9.805 5.332 1 89.81 121 ASP A O 1
ATOM 901 N N . VAL A 1 122 ? 25.719 9.875 3.383 1 90.75 122 VAL A N 1
ATOM 902 C CA . VAL A 1 122 ? 25.203 11.227 3.592 1 90.75 122 VAL A CA 1
ATOM 903 C C . VAL A 1 122 ? 24.266 11.234 4.805 1 90.75 122 VAL A C 1
ATOM 905 O O . VAL A 1 122 ? 24.484 11.992 5.754 1 90.75 122 VAL A O 1
ATOM 908 N N . TYR A 1 123 ? 23.297 10.344 4.848 1 93.81 123 TYR A N 1
ATOM 909 C CA . TYR A 1 123 ? 22.297 10.367 5.902 1 93.81 123 TYR A CA 1
ATOM 910 C C . TYR A 1 123 ? 22.891 9.953 7.238 1 93.81 123 TYR A C 1
ATOM 912 O O . TYR A 1 123 ? 22.641 10.586 8.266 1 93.81 123 TYR A O 1
ATOM 920 N N . PRO A 1 124 ? 23.75 8.984 7.27 1 95 124 PRO A N 1
ATOM 921 C CA . PRO A 1 124 ? 24.422 8.68 8.539 1 95 124 PRO A CA 1
ATOM 922 C C . PRO A 1 124 ? 25.219 9.867 9.078 1 95 124 PRO A C 1
ATOM 924 O O . PRO A 1 124 ? 25.25 10.094 10.297 1 95 124 PRO A O 1
ATOM 927 N N . THR A 1 125 ? 25.828 10.57 8.219 1 95.31 125 THR A N 1
ATOM 928 C CA . THR A 1 125 ? 26.609 11.734 8.633 1 95.31 125 THR A CA 1
ATOM 929 C C . THR A 1 125 ? 25.688 12.82 9.188 1 95.31 125 THR A C 1
ATOM 931 O O . THR A 1 125 ? 26 13.43 10.219 1 95.31 125 THR A O 1
ATOM 934 N N . ILE A 1 126 ? 24.641 13.039 8.477 1 95.94 126 ILE A N 1
ATOM 935 C CA . ILE A 1 126 ? 23.656 14.016 8.945 1 95.94 126 ILE A CA 1
ATOM 936 C C . ILE A 1 126 ? 23.172 13.625 10.336 1 95.94 126 ILE A C 1
ATOM 938 O O . ILE A 1 126 ? 23.125 14.461 11.242 1 95.94 126 ILE A O 1
ATOM 942 N N . VAL A 1 127 ? 22.875 12.375 10.523 1 97.25 127 VAL A N 1
ATOM 943 C CA . VAL A 1 127 ? 22.328 11.852 11.773 1 97.25 127 VAL A CA 1
ATOM 944 C C . VAL A 1 127 ? 23.344 12.023 12.891 1 97.25 127 VAL A C 1
ATOM 946 O O . VAL A 1 127 ? 23 12.445 14 1 97.25 127 VAL A O 1
ATOM 949 N N . LYS A 1 128 ? 24.547 11.711 12.609 1 96.19 128 LYS A N 1
ATOM 950 C CA . LYS A 1 128 ? 25.609 11.875 13.602 1 96.19 128 LYS A CA 1
ATOM 951 C C . LYS A 1 128 ? 25.719 13.328 14.055 1 96.19 128 LYS A C 1
ATOM 953 O O . LYS A 1 128 ? 25.828 13.609 15.25 1 96.19 128 LYS A O 1
ATOM 958 N N . GLU A 1 129 ? 25.688 14.18 13.117 1 95.62 129 GLU A N 1
ATOM 959 C CA . GLU A 1 129 ? 25.766 15.602 13.445 1 95.62 129 GLU A CA 1
ATOM 960 C C . GLU A 1 129 ? 24.578 16.031 14.305 1 95.62 129 GLU A C 1
ATOM 962 O O . GLU A 1 129 ? 24.75 16.812 15.25 1 95.62 129 GLU A O 1
ATOM 967 N N . LEU A 1 130 ? 23.422 15.602 13.914 1 96.62 130 LEU A N 1
ATOM 968 C CA . LEU A 1 130 ? 22.234 15.945 14.672 1 96.62 130 LEU A CA 1
ATOM 969 C C . LEU A 1 130 ? 22.344 15.461 16.109 1 96.62 130 LEU A C 1
ATOM 971 O O . LEU A 1 130 ? 22.062 16.219 17.047 1 96.62 130 LEU A O 1
ATOM 975 N N . ILE A 1 131 ? 22.75 14.242 16.297 1 96.38 131 ILE A N 1
ATOM 976 C CA . ILE A 1 131 ? 22.844 13.648 17.625 1 96.38 131 ILE A CA 1
ATOM 977 C C . ILE A 1 131 ? 23.922 14.383 18.438 1 96.38 131 ILE A C 1
ATOM 979 O O . ILE A 1 131 ? 23.703 14.695 19.609 1 96.38 131 ILE A O 1
ATOM 983 N N . ASP A 1 132 ? 25.016 14.633 17.844 1 95.25 132 ASP A N 1
ATOM 984 C CA . ASP A 1 132 ? 26.094 15.359 18.516 1 95.25 132 ASP A CA 1
ATOM 985 C C . ASP A 1 132 ? 25.594 16.734 18.984 1 95.25 132 ASP A C 1
ATOM 987 O O . ASP A 1 132 ? 25.875 17.125 20.125 1 95.25 132 ASP A O 1
ATOM 991 N N . ARG A 1 133 ? 24.922 17.375 18.156 1 93 133 ARG A N 1
ATOM 992 C CA . ARG A 1 133 ? 24.406 18.688 18.5 1 93 133 ARG A CA 1
ATOM 993 C C . ARG A 1 133 ? 23.391 18.609 19.641 1 93 133 ARG A C 1
ATOM 995 O O . ARG A 1 133 ? 23.344 19.5 20.484 1 93 133 ARG A O 1
ATOM 1002 N N . ALA A 1 134 ? 22.547 17.656 19.594 1 93.38 134 ALA A N 1
ATOM 1003 C CA . ALA A 1 134 ? 21.562 17.469 20.641 1 93.38 134 ALA A CA 1
ATOM 1004 C C . ALA A 1 134 ? 22.234 17.25 22 1 93.38 134 ALA A C 1
ATOM 1006 O O . ALA A 1 134 ? 21.812 17.797 23.016 1 93.38 134 ALA A O 1
ATOM 1007 N N . VAL A 1 135 ? 23.281 16.469 21.984 1 92 135 VAL A N 1
ATOM 1008 C CA . VAL A 1 135 ? 24.016 16.172 23.203 1 92 135 VAL A CA 1
ATOM 1009 C C . VAL A 1 135 ? 24.703 17.438 23.719 1 92 135 VAL A C 1
ATOM 1011 O O . VAL A 1 135 ? 24.672 17.734 24.906 1 92 135 VAL A O 1
ATOM 1014 N N . GLU A 1 136 ? 25.281 18.156 22.844 1 89.31 136 GLU A N 1
ATOM 1015 C CA . GLU A 1 136 ? 25.953 19.406 23.203 1 89.31 136 GLU A CA 1
ATOM 1016 C C . GLU A 1 136 ? 24.984 20.406 23.797 1 89.31 136 GLU A C 1
ATOM 1018 O O . GLU A 1 136 ? 25.281 21.062 24.797 1 89.31 136 GLU A O 1
ATOM 1023 N N . ARG A 1 137 ? 23.875 20.516 23.109 1 85.25 137 ARG A N 1
ATOM 1024 C CA . ARG A 1 137 ? 22.859 21.484 23.562 1 85.25 137 ARG A CA 1
ATOM 1025 C C . ARG A 1 137 ? 22.344 21.125 24.938 1 85.25 137 ARG A C 1
ATOM 1027 O O . ARG A 1 137 ? 22.062 22 25.75 1 85.25 137 ARG A O 1
ATOM 1034 N N . ALA A 1 138 ? 22.156 19.891 25.234 1 83.12 138 ALA A N 1
ATOM 1035 C CA . ALA A 1 138 ? 21.703 19.422 26.531 1 83.12 138 ALA A CA 1
ATOM 1036 C C . ALA A 1 138 ? 22.703 19.766 27.625 1 83.12 138 ALA A C 1
ATOM 1038 O O . ALA A 1 138 ? 22.328 20.141 28.734 1 83.12 138 ALA A O 1
ATOM 1039 N N . SER A 1 139 ? 23.875 19.641 27.281 1 80.44 139 SER A N 1
ATOM 1040 C CA . SER A 1 139 ? 24.953 19.938 28.234 1 80.44 139 SER A CA 1
ATOM 1041 C C . SER A 1 139 ? 25.016 21.438 28.547 1 80.44 139 SER A C 1
ATOM 1043 O O . SER A 1 139 ? 25.281 21.828 29.688 1 80.44 139 SER A O 1
ATOM 1045 N N . GLU A 1 140 ? 24.797 22.203 27.531 1 76.62 140 GLU A N 1
ATOM 1046 C CA . GLU A 1 140 ? 24.812 23.656 27.688 1 76.62 140 GLU A CA 1
ATOM 1047 C C . GLU A 1 140 ? 23.688 24.109 28.609 1 76.62 140 GLU A C 1
ATOM 1049 O O . GLU A 1 140 ? 23.875 24.984 29.453 1 76.62 140 GLU A O 1
ATOM 1054 N N . VAL A 1 141 ? 22.562 23.516 28.438 1 68.19 141 VAL A N 1
ATOM 1055 C CA . VAL A 1 141 ? 21.391 23.891 29.234 1 68.19 141 VAL A CA 1
ATOM 1056 C C . VAL A 1 141 ? 21.609 23.484 30.688 1 68.19 141 VAL A C 1
ATOM 1058 O O . VAL A 1 141 ? 21.203 24.203 31.609 1 68.19 141 VAL A O 1
ATOM 1061 N N . ASP A 1 142 ? 22.281 22.359 30.891 1 67.88 142 ASP A N 1
ATOM 1062 C CA . ASP A 1 142 ? 22.594 21.906 32.25 1 67.88 142 ASP A CA 1
ATOM 1063 C C . ASP A 1 142 ? 23.578 22.844 32.906 1 67.88 142 ASP A C 1
ATOM 1065 O O . ASP A 1 142 ? 23.438 23.156 34.094 1 67.88 142 ASP A O 1
ATOM 1069 N N . GLU A 1 143 ? 24.422 23.281 32.156 1 67.06 143 GLU A N 1
ATOM 1070 C CA . GLU A 1 143 ? 25.438 24.188 32.688 1 67.06 143 GLU A CA 1
ATOM 1071 C C . GLU A 1 143 ? 24.812 25.547 33.031 1 67.06 143 GLU A C 1
ATOM 1073 O O . GLU A 1 143 ? 25.125 26.125 34.062 1 67.06 143 GLU A O 1
ATOM 1078 N N . GLU A 1 144 ? 23.984 25.953 32.125 1 62.22 144 GLU A N 1
ATOM 1079 C CA . GLU A 1 144 ? 23.312 27.234 32.375 1 62.22 144 GLU A CA 1
ATOM 1080 C C . GLU A 1 144 ? 22.406 27.141 33.594 1 62.22 144 GLU A C 1
ATOM 1082 O O . GLU A 1 144 ?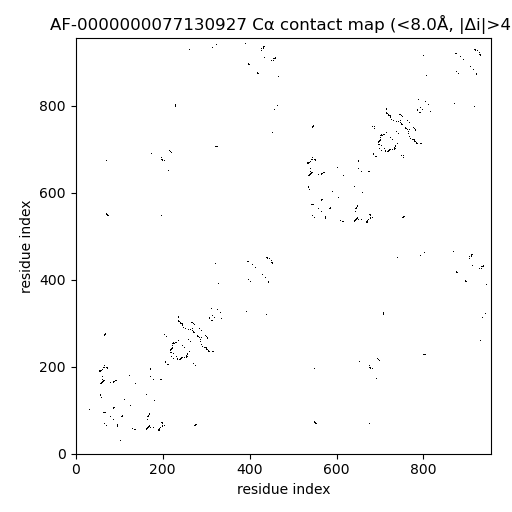 22.344 28.078 34.375 1 62.22 144 GLU A O 1
ATOM 1087 N N . ALA A 1 145 ? 21.703 26.078 33.688 1 61.5 145 ALA A N 1
ATOM 1088 C CA . ALA A 1 145 ? 20.844 25.844 34.844 1 61.5 145 ALA A CA 1
ATOM 1089 C C . ALA A 1 145 ? 21.672 25.781 36.125 1 61.5 145 ALA A C 1
ATOM 1091 O O . ALA A 1 145 ? 21.234 26.297 37.188 1 61.5 145 ALA A O 1
ATOM 1092 N N . ALA A 1 146 ? 22.797 25.188 36.031 1 59.94 146 ALA A N 1
ATOM 1093 C CA . ALA A 1 146 ? 23.688 25.094 37.188 1 59.94 146 ALA A CA 1
ATOM 1094 C C . ALA A 1 146 ? 24.219 26.469 37.562 1 59.94 146 ALA A C 1
ATOM 1096 O O . ALA A 1 146 ? 24.281 26.797 38.75 1 59.94 146 ALA A O 1
ATOM 1097 N N . ASP A 1 147 ? 24.484 27.188 36.594 1 56.59 147 ASP A N 1
ATOM 1098 C CA . ASP A 1 147 ? 24.984 28.531 36.844 1 56.59 147 ASP A CA 1
ATOM 1099 C C . ASP A 1 147 ? 23.891 29.438 37.406 1 56.59 147 ASP A C 1
ATOM 1101 O O . ASP A 1 147 ? 24.156 30.25 38.281 1 56.59 147 ASP A O 1
ATOM 1105 N N . ALA A 1 148 ? 22.672 29.25 36.75 1 53.84 148 ALA A N 1
ATOM 1106 C CA . ALA A 1 148 ? 21.547 30.047 37.219 1 53.84 148 ALA A CA 1
ATOM 1107 C C . ALA A 1 148 ? 21.156 29.641 38.656 1 53.84 148 ALA A C 1
ATOM 1109 O O . ALA A 1 148 ? 20.672 30.484 39.406 1 53.84 148 ALA A O 1
ATOM 1110 N N . ALA A 1 149 ? 21.078 28.406 38.875 1 53.94 149 ALA A N 1
ATOM 1111 C CA . ALA A 1 149 ? 20.797 27.969 40.25 1 53.94 149 ALA A CA 1
ATOM 1112 C C . ALA A 1 149 ? 21.766 28.609 41.219 1 53.94 149 ALA A C 1
ATOM 1114 O O . ALA A 1 149 ? 21.391 28.875 42.375 1 53.94 149 ALA A O 1
ATOM 1115 N N . ASP A 1 150 ? 23.031 28.719 40.844 1 48.34 150 ASP A N 1
ATOM 1116 C CA . ASP A 1 150 ? 23.906 29.484 41.719 1 48.34 150 ASP A CA 1
ATOM 1117 C C . ASP A 1 150 ? 23.5 30.953 41.781 1 48.34 150 ASP A C 1
ATOM 1119 O O . ASP A 1 150 ? 23.641 31.609 42.812 1 48.34 150 ASP A O 1
ATOM 1123 N N . ALA A 1 151 ? 23.047 31.5 40.625 1 44.25 151 ALA A N 1
ATOM 1124 C CA . ALA A 1 151 ? 22.531 32.875 40.688 1 44.25 151 ALA A CA 1
ATOM 1125 C C . ALA A 1 151 ? 21.047 32.875 41.031 1 44.25 151 ALA A C 1
ATOM 1127 O O . ALA A 1 151 ? 20.328 31.906 40.75 1 44.25 151 ALA A O 1
ATOM 1128 N N . SER A 1 152 ? 20.531 33.594 42.062 1 39.5 152 SER A N 1
ATOM 1129 C CA . SER A 1 152 ? 19.172 33.656 42.625 1 39.5 152 SER A CA 1
ATOM 1130 C C . SER A 1 152 ? 18.125 33.625 41.531 1 39.5 152 SER A C 1
ATOM 1132 O O . SER A 1 152 ? 16.938 33.812 41.812 1 39.5 152 SER A O 1
ATOM 1134 N N . SER A 1 153 ? 18.469 33.938 40.219 1 36.12 153 SER A N 1
ATOM 1135 C CA . SER A 1 153 ? 17.391 34.25 39.281 1 36.12 153 SER A CA 1
ATOM 1136 C C . SER A 1 153 ? 16.75 32.969 38.75 1 36.12 153 SER A C 1
ATOM 1138 O O . SER A 1 153 ? 17.453 32.031 38.406 1 36.12 153 SER A O 1
ATOM 1140 N N . SER A 1 154 ? 15.492 32.562 39.125 1 36.47 154 SER A N 1
ATOM 1141 C CA . SER A 1 154 ? 14.523 31.531 38.812 1 36.47 154 SER A CA 1
ATOM 1142 C C . SER A 1 154 ? 14.328 31.422 37.312 1 36.47 154 SER A C 1
ATOM 1144 O O . SER A 1 154 ? 13.25 31.734 36.781 1 36.47 154 SER A O 1
ATOM 1146 N N . SER A 1 155 ? 15.203 31.828 36.406 1 36.16 155 SER A N 1
ATOM 1147 C CA . SER A 1 155 ? 14.75 31.719 35.031 1 36.16 155 SER A CA 1
ATOM 1148 C C . SER A 1 155 ? 14.414 30.266 34.688 1 36.16 155 SER A C 1
ATOM 1150 O O . SER A 1 155 ? 15.242 29.375 34.875 1 36.16 155 SER A O 1
ATOM 1152 N N . SER A 1 156 ? 13.195 29.734 34.875 1 36.91 156 SER A N 1
ATOM 1153 C CA . SER A 1 156 ? 12.562 28.531 34.312 1 36.91 156 SER A CA 1
ATOM 1154 C C . SER A 1 156 ? 13.016 28.281 32.875 1 36.91 156 SER A C 1
ATOM 1156 O O . SER A 1 156 ? 12.547 28.953 31.969 1 36.91 156 SER A O 1
ATOM 1158 N N . SER A 1 157 ? 14.242 28.188 32.562 1 40.78 157 SER A N 1
ATOM 1159 C CA . SER A 1 157 ? 14.648 27.703 31.25 1 40.78 157 SER A CA 1
ATOM 1160 C C . SER A 1 157 ? 13.75 26.578 30.766 1 40.78 157 SER A C 1
ATOM 1162 O O . SER A 1 157 ? 13.688 25.516 31.391 1 40.78 157 SER A O 1
ATOM 1164 N N . SER A 1 158 ? 12.609 26.781 30.234 1 41.62 158 SER A N 1
ATOM 1165 C CA . SER A 1 158 ? 11.578 25.891 29.703 1 41.62 158 SER A CA 1
ATOM 1166 C C . SER A 1 158 ? 12.195 24.766 28.875 1 41.62 158 SER A C 1
ATOM 1168 O O . SER A 1 158 ? 13.211 24.969 28.203 1 41.62 158 SER A O 1
ATOM 1170 N N . SER A 1 159 ? 12.016 23.547 29.219 1 46.72 159 SER A N 1
ATOM 1171 C CA . SER A 1 159 ? 12.297 22.234 28.625 1 46.72 159 SER A CA 1
ATOM 1172 C C . SER A 1 159 ? 12.305 22.328 27.094 1 46.72 159 SER A C 1
ATOM 1174 O O . SER A 1 159 ? 12.992 21.547 26.438 1 46.72 159 SER A O 1
ATOM 1176 N N . SER A 1 160 ? 11.469 23.172 26.547 1 49.84 160 SER A N 1
ATOM 1177 C CA . SER A 1 160 ? 11.398 23.375 25.109 1 49.84 160 SER A CA 1
ATOM 1178 C C . SER A 1 160 ? 12.68 24.016 24.578 1 49.84 160 SER A C 1
ATOM 1180 O O . SER A 1 160 ? 12.883 24.078 23.359 1 49.84 160 SER A O 1
ATOM 1182 N N . SER A 1 161 ? 13.555 24.578 25.5 1 57.06 161 SER A N 1
ATOM 1183 C CA . SER A 1 161 ? 14.727 25.375 25.172 1 57.06 161 SER A CA 1
ATOM 1184 C C . SER A 1 161 ? 15.898 24.5 24.75 1 57.06 161 SER A C 1
ATOM 1186 O O . SER A 1 161 ? 16.875 24.984 24.172 1 57.06 161 SER A O 1
ATOM 1188 N N . ARG A 1 162 ? 15.781 23.203 24.844 1 64.31 162 ARG A N 1
ATOM 1189 C CA . ARG A 1 162 ? 16.906 22.281 24.688 1 64.31 162 ARG A CA 1
ATOM 1190 C C . ARG A 1 162 ? 16.766 21.453 23.406 1 64.31 162 ARG A C 1
ATOM 1192 O O . ARG A 1 162 ? 17.734 20.828 22.953 1 64.31 162 ARG A O 1
ATOM 1199 N N . ALA A 1 163 ? 15.578 21.594 22.703 1 81.69 163 ALA A N 1
ATOM 1200 C CA . ALA A 1 163 ? 15.398 20.609 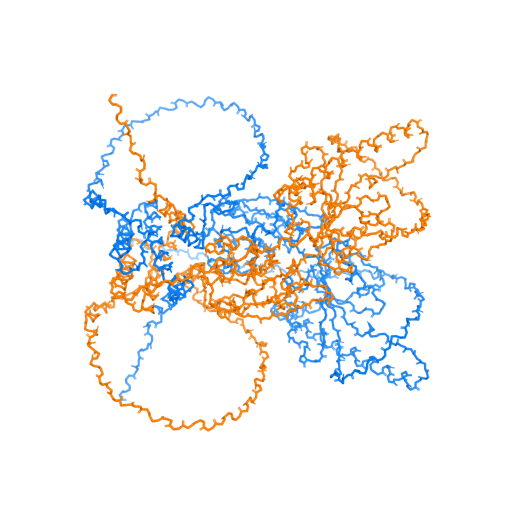21.641 1 81.69 163 ALA A CA 1
ATOM 1201 C C . ALA A 1 163 ? 15.906 21.141 20.312 1 81.69 163 ALA A C 1
ATOM 1203 O O . ALA A 1 163 ? 15.875 22.344 20.062 1 81.69 163 ALA A O 1
ATOM 1204 N N . ILE A 1 164 ? 16.531 20.25 19.641 1 92.38 164 ILE A N 1
ATOM 1205 C CA . ILE A 1 164 ? 16.875 20.516 18.234 1 92.38 164 ILE A CA 1
ATOM 1206 C C . ILE A 1 164 ? 15.711 20.062 17.344 1 92.38 164 ILE A C 1
ATOM 1208 O O . ILE A 1 164 ? 15.086 19.031 17.594 1 92.38 164 ILE A O 1
ATOM 1212 N N . VAL A 1 165 ? 15.453 20.953 16.344 1 96.62 165 VAL A N 1
ATOM 1213 C CA . VAL A 1 165 ? 14.391 20.609 15.398 1 96.62 165 VAL A CA 1
ATOM 1214 C C . VAL A 1 165 ? 15 20.172 14.07 1 96.62 165 VAL A C 1
ATOM 1216 O O . VAL A 1 165 ? 15.875 20.844 13.523 1 96.62 165 VAL A O 1
ATOM 1219 N N . TYR A 1 166 ? 14.688 19.062 13.656 1 97.88 166 TYR A N 1
ATOM 1220 C CA . TYR A 1 166 ? 15.07 18.531 12.359 1 97.88 166 TYR A CA 1
ATOM 1221 C C . TYR A 1 166 ? 13.867 18.422 11.43 1 97.88 166 TYR A C 1
ATOM 1223 O O . TYR A 1 166 ? 12.984 17.594 11.641 1 97.88 166 TYR A O 1
ATOM 1231 N N . ALA A 1 167 ? 13.844 19.219 10.352 1 97.75 167 ALA A N 1
ATOM 1232 C CA . ALA A 1 167 ? 12.711 19.297 9.438 1 97.75 167 ALA A CA 1
ATOM 1233 C C . ALA A 1 167 ? 12.969 18.5 8.164 1 97.75 167 ALA A C 1
ATOM 1235 O O . ALA A 1 167 ? 14.023 18.641 7.543 1 97.75 167 ALA A O 1
ATOM 1236 N N . VAL A 1 168 ? 12 17.672 7.805 1 96.75 168 VAL A N 1
ATOM 1237 C CA . VAL A 1 168 ? 12.125 16.828 6.625 1 96.75 168 VAL A CA 1
ATOM 1238 C C . VAL A 1 168 ? 10.922 17.031 5.707 1 96.75 168 VAL A C 1
ATOM 1240 O O . VAL A 1 168 ? 9.859 17.453 6.16 1 96.75 168 VAL A O 1
ATOM 1243 N N . PRO A 1 169 ? 11.055 16.766 4.41 1 93.94 169 PRO A N 1
ATOM 1244 C CA . PRO A 1 169 ? 9.922 16.875 3.488 1 93.94 169 PRO A CA 1
ATOM 1245 C C . PRO A 1 169 ? 8.797 15.898 3.812 1 93.94 169 PRO A C 1
ATOM 1247 O O . PRO A 1 169 ? 9.055 14.758 4.199 1 93.94 169 PRO A O 1
ATOM 1250 N N . GLY A 1 170 ? 7.578 16.359 3.615 1 95.44 170 GLY A N 1
ATOM 1251 C CA . GLY A 1 170 ? 6.426 15.5 3.857 1 95.44 170 GLY A CA 1
ATOM 1252 C C . GLY A 1 170 ? 6.27 15.109 5.312 1 95.44 170 GLY A C 1
ATOM 1253 O O . GLY A 1 170 ? 6.07 15.969 6.176 1 95.44 170 GLY A O 1
ATOM 1254 N N . ASP A 1 171 ? 6.457 13.859 5.574 1 97.44 171 ASP A N 1
ATOM 1255 C CA . ASP A 1 171 ? 6.328 13.281 6.914 1 97.44 171 ASP A CA 1
ATOM 1256 C C . ASP A 1 171 ? 7.59 12.516 7.301 1 97.44 171 ASP A C 1
ATOM 1258 O O . ASP A 1 171 ? 8.211 11.859 6.461 1 97.44 171 ASP A O 1
ATOM 1262 N N . PRO A 1 172 ? 7.887 12.516 8.625 1 97.5 172 PRO A N 1
ATOM 1263 C CA . PRO A 1 172 ? 9.109 11.867 9.109 1 97.5 172 PRO A CA 1
ATOM 1264 C C . PRO A 1 172 ? 9.125 10.359 8.828 1 97.5 172 PRO A C 1
ATOM 1266 O O . PRO A 1 172 ? 10.188 9.75 8.789 1 97.5 172 PRO A O 1
ATOM 1269 N N . CYS A 1 173 ? 7.98 9.742 8.648 1 96.44 173 CYS A N 1
ATOM 1270 C CA . CYS A 1 173 ? 7.934 8.289 8.508 1 96.44 173 CYS A CA 1
ATOM 1271 C C . CYS A 1 173 ? 7.555 7.887 7.09 1 96.44 173 CYS A C 1
ATOM 1273 O O . CYS A 1 173 ? 7.176 6.738 6.848 1 96.44 173 CYS A O 1
ATOM 1275 N N . VAL A 1 174 ? 7.586 8.719 6.184 1 96.12 174 VAL A N 1
ATOM 1276 C CA . VAL A 1 174 ? 7.238 8.445 4.793 1 96.12 174 VAL A CA 1
ATOM 1277 C C . VAL A 1 174 ? 8.438 8.734 3.893 1 96.12 174 VAL A C 1
ATOM 1279 O O . VAL A 1 174 ? 8.672 9.883 3.512 1 96.12 174 VAL A O 1
ATOM 1282 N N . ALA A 1 175 ? 9.141 7.688 3.576 1 92.5 175 ALA A N 1
ATOM 1283 C CA . ALA A 1 175 ? 10.266 7.727 2.648 1 92.5 175 ALA A CA 1
ATOM 1284 C C . ALA A 1 175 ? 11.391 8.609 3.189 1 92.5 175 ALA A C 1
ATOM 1286 O O . ALA A 1 175 ? 12.016 9.359 2.438 1 92.5 175 ALA A O 1
ATOM 1287 N N . GLU A 1 176 ? 11.562 8.617 4.441 1 93.38 176 GLU A N 1
ATOM 1288 C CA . GLU A 1 176 ? 12.602 9.43 5.082 1 93.38 176 GLU A CA 1
ATOM 1289 C C . GLU A 1 176 ? 13.609 8.547 5.809 1 93.38 176 GLU A C 1
ATOM 1291 O O . GLU A 1 176 ? 13.523 8.359 7.023 1 93.38 176 GLU A O 1
ATOM 1296 N N . ASN A 1 177 ? 14.586 8.18 5.113 1 92 177 ASN A N 1
ATOM 1297 C CA . ASN A 1 177 ? 15.562 7.234 5.633 1 92 177 ASN A CA 1
ATOM 1298 C C . ASN A 1 177 ? 16.438 7.867 6.711 1 92 177 ASN A C 1
ATOM 1300 O O . ASN A 1 177 ? 16.875 7.188 7.641 1 92 177 ASN A O 1
ATOM 1304 N N . SER A 1 178 ? 16.719 9.172 6.57 1 95.12 178 SER A N 1
ATOM 1305 C CA . SER A 1 178 ? 17.516 9.836 7.602 1 95.12 178 SER A CA 1
ATOM 1306 C C . SER A 1 178 ? 16.844 9.727 8.969 1 95.12 178 SER A C 1
ATOM 1308 O O . SER A 1 178 ? 17.516 9.586 9.992 1 95.12 178 SER A O 1
ATOM 1310 N N . VAL A 1 179 ? 15.578 9.773 9 1 97.12 179 VAL A N 1
ATOM 1311 C CA . VAL A 1 179 ? 14.828 9.695 10.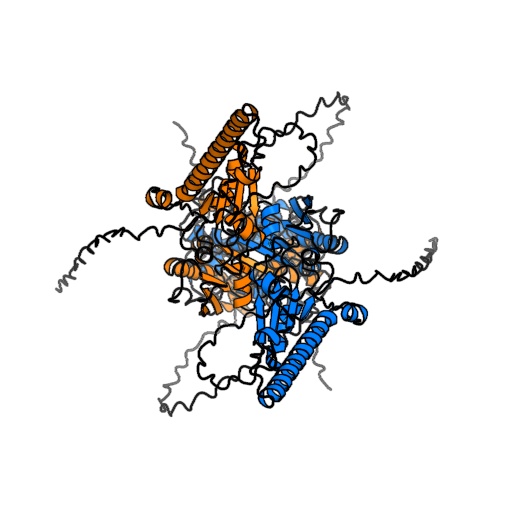25 1 97.12 179 VAL A CA 1
ATOM 1312 C C . VAL A 1 179 ? 14.898 8.281 10.805 1 97.12 179 VAL A C 1
ATOM 1314 O O . VAL A 1 179 ? 15.016 8.086 12.016 1 97.12 179 VAL A O 1
ATOM 1317 N N . ASN A 1 180 ? 14.82 7.328 9.859 1 94.88 180 ASN A N 1
ATOM 1318 C CA . ASN A 1 180 ? 14.961 5.945 10.297 1 94.88 180 ASN A CA 1
ATOM 1319 C C . ASN A 1 180 ? 16.297 5.707 10.992 1 94.88 180 ASN A C 1
ATOM 1321 O O . ASN A 1 180 ? 16.344 5.098 12.062 1 94.88 180 ASN A O 1
ATOM 1325 N N . ILE A 1 181 ? 17.297 6.164 10.406 1 96 181 ILE A N 1
ATOM 1326 C CA . ILE A 1 181 ? 18.641 6.016 10.961 1 96 181 ILE A CA 1
ATOM 1327 C C . ILE A 1 181 ? 18.719 6.758 12.297 1 96 181 ILE A C 1
ATOM 1329 O O . ILE A 1 181 ? 19.281 6.234 13.266 1 96 181 ILE A O 1
ATOM 1333 N N . LEU A 1 182 ? 18.188 7.914 12.359 1 97.44 182 LEU A N 1
ATOM 1334 C CA . LEU A 1 182 ? 18.203 8.742 13.562 1 97.44 182 LEU A CA 1
ATOM 1335 C C . LEU A 1 182 ? 17.516 8.023 14.727 1 97.44 182 LEU A C 1
ATOM 1337 O O . LEU A 1 182 ? 18.078 7.949 15.828 1 97.44 182 LEU A O 1
ATOM 1341 N N . ARG A 1 183 ? 16.344 7.488 14.492 1 96.56 183 ARG A N 1
ATOM 1342 C CA . ARG A 1 183 ? 15.57 6.809 15.531 1 96.56 183 ARG A CA 1
ATOM 1343 C C . ARG A 1 183 ? 16.312 5.586 16.047 1 96.56 183 ARG A C 1
ATOM 1345 O O . ARG A 1 183 ? 16.219 5.254 17.234 1 96.56 183 ARG A O 1
ATOM 1352 N N . ALA A 1 184 ? 17 4.938 15.211 1 94.69 184 ALA A N 1
ATOM 1353 C CA . ALA A 1 184 ? 17.75 3.742 15.594 1 94.69 184 ALA A CA 1
ATOM 1354 C C . ALA A 1 184 ? 19 4.105 16.391 1 94.69 184 ALA A C 1
ATOM 1356 O O . ALA A 1 184 ? 19.375 3.395 17.328 1 94.69 184 ALA A O 1
ATOM 1357 N N . ALA A 1 185 ? 19.609 5.227 16.141 1 96.12 185 ALA A N 1
ATOM 1358 C CA . ALA A 1 185 ? 20.922 5.562 16.688 1 96.12 185 ALA A CA 1
ATOM 1359 C C . ALA A 1 185 ? 20.797 6.41 17.953 1 96.12 185 ALA A C 1
ATOM 1361 O O . ALA A 1 185 ? 21.656 6.344 18.828 1 96.12 185 ALA A O 1
ATOM 1362 N N . ALA A 1 186 ? 19.797 7.148 18.078 1 96.06 186 ALA A N 1
ATOM 1363 C CA . ALA A 1 186 ? 19.688 8.195 19.078 1 96.06 186 ALA A CA 1
ATOM 1364 C C . ALA A 1 186 ? 19.656 7.605 20.484 1 96.06 186 ALA A C 1
ATOM 1366 O O . ALA A 1 186 ? 20.328 8.102 21.391 1 96.06 186 ALA A O 1
ATOM 1367 N N . PRO A 1 187 ? 18.953 6.531 20.688 1 93.81 187 PRO A N 1
ATOM 1368 C CA . PRO A 1 187 ? 18.844 6 22.047 1 93.81 187 PRO A CA 1
ATOM 1369 C C . PRO A 1 187 ? 20.203 5.598 22.625 1 93.81 187 PRO A C 1
ATOM 1371 O O . PRO A 1 187 ? 20.438 5.777 23.828 1 93.81 187 PRO A O 1
ATOM 1374 N N . ALA A 1 188 ? 21.031 5.105 21.875 1 94.62 188 ALA A N 1
ATOM 1375 C CA . ALA A 1 188 ? 22.344 4.664 22.328 1 94.62 188 ALA A CA 1
ATOM 1376 C C . ALA A 1 188 ? 23.156 5.836 22.875 1 94.62 188 ALA A C 1
ATOM 1378 O O . ALA A 1 188 ? 24.078 5.645 23.688 1 94.62 188 ALA A O 1
ATOM 1379 N N . ARG A 1 189 ? 22.812 7.004 22.516 1 94.25 189 ARG A N 1
ATOM 1380 C CA . ARG A 1 189 ? 23.531 8.203 22.938 1 94.25 189 ARG A CA 1
ATOM 1381 C C . ARG A 1 189 ? 22.734 8.977 23.984 1 94.25 189 ARG A C 1
ATOM 1383 O O . ARG A 1 189 ? 23.062 10.117 24.312 1 94.25 189 ARG A O 1
ATOM 1390 N N . GLY A 1 190 ? 21.594 8.367 24.344 1 92.94 190 GLY A N 1
ATOM 1391 C CA . GLY A 1 190 ? 20.75 8.984 25.359 1 92.94 190 GLY A CA 1
ATOM 1392 C C . GLY A 1 190 ? 19.906 10.125 24.828 1 92.94 190 GLY A C 1
ATOM 1393 O O . GLY A 1 190 ? 19.484 10.992 25.578 1 92.94 190 GLY A O 1
ATOM 1394 N N . VAL A 1 191 ? 19.766 10.242 23.594 1 94.69 191 VAL A N 1
ATOM 1395 C CA . VAL A 1 191 ? 18.984 11.297 22.969 1 94.69 191 VAL A CA 1
ATOM 1396 C C . VAL A 1 191 ? 17.594 10.773 22.625 1 94.69 191 VAL A C 1
ATOM 1398 O O . VAL A 1 191 ? 17.453 9.688 22.062 1 94.69 191 VAL A O 1
ATOM 1401 N N . SER A 1 192 ? 16.516 11.438 23 1 94.81 192 SER A N 1
ATOM 1402 C CA . SER A 1 192 ? 15.156 11.078 22.641 1 94.81 192 SER A CA 1
ATOM 1403 C C . SER A 1 192 ? 14.742 11.719 21.312 1 94.81 192 SER A C 1
ATOM 1405 O O . SER A 1 192 ? 15.234 12.789 20.953 1 94.81 192 SER A O 1
ATOM 1407 N N . VAL A 1 193 ? 13.891 10.992 20.609 1 96.06 193 VAL A N 1
ATOM 1408 C CA . VAL A 1 193 ? 13.391 11.5 19.328 1 96.06 193 VAL A CA 1
ATOM 1409 C C . VAL A 1 193 ? 11.867 11.586 19.359 1 96.06 193 VAL A C 1
ATOM 1411 O O . VAL A 1 193 ? 11.188 10.594 19.656 1 96.06 193 VAL A O 1
ATOM 1414 N N . ARG A 1 194 ? 11.383 12.75 19.125 1 94.94 194 ARG A N 1
ATOM 1415 C CA . ARG A 1 194 ? 9.938 12.977 19.031 1 94.94 194 ARG A CA 1
ATOM 1416 C C . ARG A 1 194 ? 9.547 13.336 17.594 1 94.94 194 ARG A C 1
ATOM 1418 O O . ARG A 1 194 ? 10.148 14.211 16.984 1 94.94 194 ARG A O 1
ATOM 1425 N N . LEU A 1 195 ? 8.508 12.656 17.141 1 97 195 LEU A N 1
ATOM 1426 C CA . LEU A 1 195 ? 8.062 12.891 15.766 1 97 195 LEU A CA 1
ATOM 1427 C C . LEU A 1 195 ? 6.797 13.734 15.734 1 97 195 LEU A C 1
ATOM 1429 O O . LEU A 1 195 ? 5.871 13.5 16.516 1 97 195 LEU A O 1
ATOM 1433 N N . ILE A 1 196 ? 6.762 14.742 14.93 1 96.94 196 ILE A N 1
ATOM 1434 C CA . ILE A 1 196 ? 5.578 15.523 14.602 1 96.94 196 ILE A CA 1
ATOM 1435 C C . ILE A 1 196 ? 5.18 15.281 13.148 1 96.94 196 ILE A C 1
ATOM 1437 O O . ILE A 1 196 ? 5.918 15.625 12.227 1 96.94 196 ILE A O 1
ATOM 1441 N N . PRO A 1 197 ? 4.008 14.711 12.953 1 97.44 197 PRO A N 1
ATOM 1442 C CA . PRO A 1 197 ? 3.637 14.312 11.594 1 97.44 197 PRO A CA 1
ATOM 1443 C C . PRO A 1 197 ? 3.369 15.5 10.68 1 97.44 197 PRO A C 1
ATOM 1445 O O . PRO A 1 197 ? 3.096 16.609 11.164 1 97.44 197 PRO A O 1
ATOM 1448 N N . GLY A 1 198 ? 3.525 15.344 9.422 1 97.62 198 GLY A N 1
ATOM 1449 C CA . GLY A 1 198 ? 3.115 16.219 8.344 1 97.62 198 GLY A CA 1
ATOM 1450 C C . GLY A 1 198 ? 2.346 15.5 7.25 1 97.62 198 GLY A C 1
ATOM 1451 O O . GLY A 1 198 ? 2.357 14.273 7.18 1 97.62 198 GLY A O 1
ATOM 1452 N N . VAL A 1 199 ? 1.675 16.266 6.488 1 97.44 199 VAL A N 1
ATOM 1453 C CA . VAL A 1 199 ? 1.006 15.703 5.32 1 97.44 199 VAL A CA 1
ATOM 1454 C C . VAL A 1 199 ? 2.045 15.164 4.34 1 97.44 199 VAL A C 1
ATOM 1456 O O . VAL A 1 199 ? 2.939 15.898 3.91 1 97.44 199 VAL A O 1
ATOM 1459 N N . SER A 1 200 ? 1.958 13.922 4.09 1 95.75 200 SER A N 1
ATOM 1460 C CA . SER A 1 200 ? 2.914 13.344 3.152 1 95.75 200 SER A CA 1
ATOM 1461 C C . SER A 1 200 ? 2.447 13.523 1.711 1 95.75 200 SER A C 1
ATOM 1463 O O . SER A 1 200 ? 1.423 14.156 1.458 1 95.75 200 SER A O 1
ATOM 1465 N N . PHE A 1 201 ? 3.246 13.055 0.73 1 94.5 201 PHE A N 1
ATOM 1466 C CA . PHE A 1 201 ? 2.912 13.164 -0.685 1 94.5 201 PHE A CA 1
ATOM 1467 C C . PHE A 1 201 ? 1.66 12.359 -1.01 1 94.5 201 PHE A C 1
ATOM 1469 O O . PHE A 1 201 ? 1.029 12.578 -2.047 1 94.5 201 PHE A O 1
ATOM 1476 N N . LEU A 1 202 ? 1.289 11.391 -0.167 1 96.81 202 LEU A N 1
ATOM 1477 C CA . LEU A 1 202 ? 0.244 10.414 -0.442 1 96.81 202 LEU A CA 1
ATOM 1478 C C . LEU A 1 202 ? -1.106 11.094 -0.627 1 96.81 202 LEU A C 1
ATOM 1480 O O . LEU A 1 202 ? -1.772 10.898 -1.646 1 96.81 202 LEU A O 1
ATOM 1484 N N . GLU A 1 203 ? -1.451 11.953 0.32 1 97.12 203 GLU A N 1
ATOM 1485 C CA . GLU A 1 203 ? -2.785 12.547 0.319 1 97.12 203 GLU A CA 1
ATOM 1486 C C . GLU A 1 203 ? -2.986 13.445 -0.895 1 97.12 203 GLU A C 1
ATOM 1488 O O . GLU A 1 203 ? -3.934 13.266 -1.662 1 97.12 203 GLU A O 1
ATOM 1493 N N . PRO A 1 204 ? -2.068 14.359 -1.14 1 96.62 204 PRO A N 1
ATOM 1494 C CA . PRO A 1 204 ? -2.273 15.203 -2.322 1 96.62 204 PRO A CA 1
ATOM 1495 C C . PRO A 1 204 ? -2.189 14.414 -3.627 1 96.62 204 PRO A C 1
ATOM 1497 O O . PRO A 1 204 ? -2.855 14.758 -4.605 1 96.62 204 PRO A O 1
ATOM 1500 N N . THR A 1 205 ? -1.376 13.367 -3.672 1 97.5 205 THR A N 1
ATOM 1501 C CA . THR A 1 205 ? -1.297 12.555 -4.875 1 97.5 205 THR A CA 1
ATOM 1502 C C . THR A 1 205 ? -2.621 11.836 -5.133 1 97.5 205 THR A C 1
ATOM 1504 O O . THR A 1 205 ? -3.119 11.82 -6.258 1 97.5 205 THR A O 1
ATOM 1507 N N . LEU A 1 206 ? -3.168 11.242 -4.09 1 97.56 206 LEU A N 1
ATOM 1508 C CA . LEU A 1 206 ? -4.457 10.578 -4.219 1 97.56 206 LEU A CA 1
ATOM 1509 C C . LEU A 1 206 ? -5.539 11.562 -4.648 1 97.56 206 LEU A C 1
ATOM 1511 O O . LEU A 1 206 ? -6.402 11.234 -5.461 1 97.56 206 LEU A O 1
ATOM 1515 N N . ALA A 1 207 ? -5.492 12.758 -4.09 1 96.44 207 ALA A N 1
ATOM 1516 C CA . ALA A 1 207 ? -6.43 13.797 -4.504 1 96.44 207 ALA A CA 1
ATOM 1517 C C . ALA A 1 207 ? -6.273 14.117 -5.988 1 96.44 207 ALA A C 1
ATOM 1519 O O . ALA A 1 207 ? -7.266 14.227 -6.711 1 96.44 207 ALA A O 1
ATOM 1520 N N . ALA A 1 208 ? -5.059 14.234 -6.438 1 96.44 208 ALA A N 1
ATOM 1521 C CA . ALA A 1 208 ? -4.75 14.602 -7.816 1 96.44 208 ALA A CA 1
ATOM 1522 C C . ALA A 1 208 ? -5.246 13.539 -8.789 1 96.44 208 ALA A C 1
ATOM 1524 O O . ALA A 1 208 ? -5.762 13.859 -9.867 1 96.44 208 ALA A O 1
ATOM 1525 N N . VAL A 1 209 ? -5.098 12.273 -8.422 1 96.75 209 VAL A N 1
ATOM 1526 C CA . VAL A 1 209 ? -5.473 11.203 -9.328 1 96.75 209 VAL A CA 1
ATOM 1527 C C . VAL A 1 209 ? -6.926 10.805 -9.086 1 96.75 209 VAL A C 1
ATOM 1529 O O . VAL A 1 209 ? -7.441 9.891 -9.734 1 96.75 209 VAL A O 1
ATOM 1532 N N . GLN A 1 210 ? -7.574 11.453 -8.109 1 93.56 210 GLN A N 1
ATOM 1533 C CA . GLN A 1 210 ? -8.977 11.219 -7.777 1 93.56 210 GLN A CA 1
ATOM 1534 C C . GLN A 1 210 ? -9.211 9.766 -7.383 1 93.56 210 GLN A C 1
ATOM 1536 O O . GLN A 1 210 ? -10.133 9.125 -7.887 1 93.56 210 GLN A O 1
ATOM 1541 N N . ALA A 1 211 ? -8.383 9.297 -6.559 1 93.81 211 ALA A N 1
ATOM 1542 C CA . ALA A 1 211 ? -8.477 7.93 -6.047 1 93.81 211 ALA A CA 1
ATOM 1543 C C . ALA A 1 211 ? -8.523 7.922 -4.52 1 93.81 211 ALA A C 1
ATOM 1545 O O . ALA A 1 211 ? -8.125 8.891 -3.875 1 93.81 211 ALA A O 1
ATOM 1546 N N . ASP A 1 212 ? -9.125 6.883 -4.055 1 94.31 212 ASP A N 1
ATOM 1547 C CA . ASP A 1 212 ? -9.109 6.629 -2.615 1 94.31 212 ASP A CA 1
ATOM 1548 C C . ASP A 1 212 ? -8.047 5.594 -2.25 1 94.31 212 ASP A C 1
ATOM 1550 O O . ASP A 1 212 ? -7.645 4.789 -3.09 1 94.31 212 ASP A O 1
ATOM 1554 N N . LEU A 1 213 ? -7.633 5.711 -1.025 1 95.12 213 LEU A N 1
ATOM 1555 C CA . LEU A 1 213 ? -6.688 4.738 -0.489 1 95.12 213 LEU A CA 1
ATOM 1556 C C . LEU A 1 213 ? -7.285 3.336 -0.489 1 95.12 213 LEU A C 1
ATOM 1558 O O . LEU A 1 213 ? -6.578 2.352 -0.715 1 95.12 213 LEU A O 1
ATOM 1562 N N . LEU A 1 214 ? -8.539 3.209 -0.154 1 91.94 214 LEU A N 1
ATOM 1563 C CA . LEU A 1 214 ? -9.227 1.931 -0.004 1 91.94 214 LEU A CA 1
ATOM 1564 C C . LEU A 1 214 ? -9.977 1.562 -1.28 1 91.94 214 LEU A C 1
ATOM 1566 O O . LEU A 1 214 ? -10.305 2.436 -2.086 1 91.94 214 LEU A O 1
ATOM 1570 N N . PRO A 1 215 ? -10.164 0.283 -1.591 1 90.94 215 PRO A N 1
ATOM 1571 C CA . PRO A 1 215 ? -10.062 -0.868 -0.691 1 90.94 215 PRO A CA 1
ATOM 1572 C C . PRO A 1 215 ? -8.625 -1.365 -0.537 1 90.94 215 PRO A C 1
ATOM 1574 O O . PRO A 1 215 ? -8.328 -2.121 0.391 1 90.94 215 PRO A O 1
ATOM 1577 N N . SER A 1 216 ? -7.785 -0.993 -1.478 1 92.69 216 SER A N 1
ATOM 1578 C CA . SER A 1 216 ? -6.383 -1.389 -1.373 1 92.69 216 SER A CA 1
ATOM 1579 C C . SER A 1 216 ? -5.48 -0.449 -2.166 1 92.69 216 SER A C 1
ATOM 1581 O O . SER A 1 216 ? -5.922 0.163 -3.143 1 92.69 216 SER A O 1
ATOM 1583 N N . LEU A 1 217 ? -4.262 -0.364 -1.751 1 94.94 217 LEU A N 1
ATOM 1584 C CA . LEU A 1 217 ? -3.223 0.406 -2.426 1 94.94 217 LEU A CA 1
ATOM 1585 C C . LEU A 1 217 ? -1.837 -0.115 -2.061 1 94.94 217 LEU A C 1
ATOM 1587 O O . LEU A 1 217 ? -1.549 -0.355 -0.886 1 94.94 217 LEU A O 1
ATOM 1591 N N . ALA A 1 218 ? -1.052 -0.324 -3.051 1 94.94 218 ALA A N 1
ATOM 1592 C CA . ALA A 1 218 ? 0.35 -0.667 -2.822 1 94.94 218 ALA A CA 1
ATOM 1593 C C . ALA A 1 218 ? 1.259 0.526 -3.1 1 94.94 218 ALA A C 1
ATOM 1595 O O . ALA A 1 218 ? 1.13 1.187 -4.133 1 94.94 218 ALA A O 1
ATOM 1596 N N . VAL A 1 219 ? 2.094 0.824 -2.189 1 96 219 VAL A N 1
ATOM 1597 C CA . VAL A 1 219 ? 3.117 1.845 -2.385 1 96 219 VAL A CA 1
ATOM 1598 C C . VAL A 1 219 ? 4.484 1.183 -2.553 1 96 219 VAL A C 1
ATOM 1600 O O . VAL A 1 219 ? 4.871 0.333 -1.747 1 96 219 VAL A O 1
ATOM 1603 N N . VAL A 1 220 ? 5.18 1.585 -3.59 1 95.69 220 VAL A N 1
ATOM 1604 C CA . VAL A 1 220 ? 6.441 0.928 -3.912 1 95.69 220 VAL A CA 1
ATOM 1605 C C . VAL A 1 220 ? 7.492 1.975 -4.273 1 95.69 220 VAL A C 1
ATOM 1607 O O . VAL A 1 220 ? 7.18 2.986 -4.906 1 95.69 220 VAL A O 1
ATOM 1610 N N . ASP A 1 221 ? 8.703 1.745 -3.924 1 95.81 221 ASP A N 1
ATOM 1611 C CA . ASP A 1 221 ? 9.852 2.582 -4.254 1 95.81 221 ASP A CA 1
ATOM 1612 C C . ASP A 1 221 ? 10.305 2.346 -5.691 1 95.81 221 ASP A C 1
ATOM 1614 O O . ASP A 1 221 ? 10.695 1.232 -6.051 1 95.81 221 ASP A O 1
ATOM 1618 N N . ALA A 1 222 ? 10.359 3.367 -6.469 1 96.62 222 ALA A N 1
ATOM 1619 C CA . ALA A 1 222 ? 10.766 3.246 -7.863 1 96.62 222 ALA A CA 1
ATOM 1620 C C . ALA A 1 222 ? 12.203 2.748 -7.977 1 96.62 222 ALA A C 1
ATOM 1622 O O . ALA A 1 222 ? 12.547 2.027 -8.914 1 96.62 222 ALA A O 1
ATOM 1623 N N . ILE A 1 223 ? 13.023 3.137 -7.07 1 93.38 223 ILE A N 1
ATOM 1624 C CA . ILE A 1 223 ? 14.43 2.727 -7.09 1 93.38 223 ILE A CA 1
ATOM 1625 C C . ILE A 1 223 ? 14.523 1.213 -6.918 1 93.38 223 ILE A C 1
ATOM 1627 O O . ILE A 1 223 ? 15.266 0.545 -7.645 1 93.38 223 ILE A O 1
ATOM 1631 N N . ASP A 1 224 ? 13.742 0.728 -6 1 92.44 224 ASP A N 1
ATOM 1632 C CA . ASP A 1 224 ? 13.711 -0.715 -5.781 1 92.44 224 ASP A CA 1
ATOM 1633 C C . ASP A 1 224 ? 13.156 -1.446 -7 1 92.44 224 ASP A C 1
ATOM 1635 O O . ASP A 1 224 ? 13.672 -2.494 -7.391 1 92.44 224 ASP A O 1
ATOM 1639 N N . ALA A 1 225 ? 12.125 -0.94 -7.574 1 94.25 225 ALA A N 1
ATOM 1640 C CA . ALA A 1 225 ? 11.531 -1.541 -8.766 1 94.25 225 ALA A CA 1
ATOM 1641 C C . ALA A 1 225 ? 12.523 -1.572 -9.922 1 94.25 225 ALA A C 1
ATOM 1643 O O . ALA A 1 225 ? 12.586 -2.553 -10.664 1 94.25 225 ALA A O 1
ATOM 1644 N N . ALA A 1 226 ? 13.312 -0.558 -10.047 1 94.06 226 ALA A N 1
ATOM 1645 C CA . ALA A 1 226 ? 14.211 -0.379 -11.188 1 94.06 226 ALA A CA 1
ATOM 1646 C C . ALA A 1 226 ? 15.289 -1.455 -11.211 1 94.06 226 ALA A C 1
ATOM 1648 O O . ALA A 1 226 ? 15.828 -1.784 -12.273 1 94.06 226 ALA A O 1
ATOM 1649 N N . VAL A 1 227 ? 15.617 -2.008 -10.055 1 90.75 227 VAL A N 1
ATOM 1650 C CA . VAL A 1 227 ? 16.734 -2.951 -10 1 90.75 227 VAL A CA 1
ATOM 1651 C C . VAL A 1 227 ? 16.188 -4.379 -9.898 1 90.75 227 VAL A C 1
ATOM 1653 O O . VAL A 1 227 ? 16.953 -5.316 -9.648 1 90.75 227 VAL A O 1
ATOM 1656 N N . SER A 1 228 ? 14.93 -4.547 -10.07 1 90.94 228 SER A N 1
ATOM 1657 C CA . SER A 1 228 ? 14.297 -5.855 -9.977 1 90.94 228 SER A CA 1
ATOM 1658 C C . SER A 1 228 ? 13.883 -6.375 -11.352 1 90.94 228 SER A C 1
ATOM 1660 O O . SER A 1 228 ? 13.781 -5.598 -12.305 1 90.94 228 SER A O 1
ATOM 1662 N N . GLY A 1 229 ? 13.82 -7.719 -11.422 1 90.81 229 GLY A N 1
ATOM 1663 C CA . GLY A 1 229 ? 13.18 -8.289 -12.594 1 90.81 229 GLY A CA 1
ATOM 1664 C C . GLY A 1 229 ? 11.664 -8.172 -12.57 1 90.81 229 GLY A C 1
ATOM 1665 O O . GLY A 1 229 ? 11.031 -8.055 -13.617 1 90.81 229 GLY A O 1
ATOM 1666 N N . TYR A 1 230 ? 11.172 -8.289 -11.453 1 90.38 230 TYR A N 1
ATOM 1667 C CA . TYR A 1 230 ? 9.773 -8.031 -11.133 1 90.38 230 TYR A CA 1
ATOM 1668 C C . TYR A 1 230 ? 9.648 -7.152 -9.891 1 90.38 230 TYR A C 1
ATOM 1670 O O . TYR A 1 230 ? 10.344 -7.363 -8.898 1 90.38 230 TYR A O 1
ATOM 1678 N N . ALA A 1 231 ? 8.789 -6.152 -9.977 1 85 231 ALA A N 1
ATOM 1679 C CA . ALA A 1 231 ? 8.594 -5.293 -8.812 1 85 231 ALA A CA 1
ATOM 1680 C C . ALA A 1 231 ? 7.906 -6.051 -7.68 1 85 231 ALA A C 1
ATOM 1682 O O . ALA A 1 231 ? 6.773 -6.516 -7.832 1 85 231 ALA A O 1
ATOM 1683 N N . ILE A 1 232 ? 8.633 -6.082 -6.602 1 81.31 232 ILE A N 1
ATOM 1684 C CA . ILE A 1 232 ? 8.148 -6.805 -5.43 1 81.31 232 ILE A CA 1
ATOM 1685 C C . ILE A 1 232 ? 7.168 -5.926 -4.652 1 81.31 232 ILE A C 1
ATOM 1687 O O . ILE A 1 232 ? 7.363 -4.715 -4.543 1 81.31 232 ILE A O 1
ATOM 1691 N N . GLY A 1 233 ? 6.102 -6.453 -4.188 1 80.06 233 GLY A N 1
ATOM 1692 C CA . GLY A 1 233 ? 5.086 -5.715 -3.453 1 80.06 233 GLY A CA 1
ATOM 1693 C C . GLY A 1 233 ? 3.902 -5.312 -4.312 1 80.06 233 GLY A C 1
ATOM 1694 O O . GLY A 1 233 ? 2.928 -4.742 -3.811 1 80.06 233 GLY A O 1
ATOM 1695 N N . ILE A 1 234 ? 4.102 -5.535 -5.617 1 83.31 234 ILE A N 1
ATOM 1696 C CA . ILE A 1 234 ? 3.027 -5.258 -6.562 1 83.31 234 ILE A CA 1
ATOM 1697 C C . ILE A 1 234 ? 2.35 -6.566 -6.969 1 83.31 234 ILE A C 1
ATOM 1699 O O . ILE A 1 234 ? 3.021 -7.555 -7.266 1 83.31 234 ILE A O 1
ATOM 1703 N N . SER A 1 235 ? 1 -6.797 -6.918 1 75.94 235 SER A N 1
ATOM 1704 C CA . SER A 1 235 ? 0.313 -8.023 -7.324 1 75.94 235 SER A CA 1
ATOM 1705 C C . SER A 1 235 ? -0.517 -7.797 -8.586 1 75.94 235 SER A C 1
ATOM 1707 O O . SER A 1 235 ? -0.974 -8.758 -9.211 1 75.94 235 SER A O 1
ATOM 1709 N N . GLY A 1 236 ? -0.74 -6.688 -9.07 1 84.38 236 GLY A N 1
ATOM 1710 C CA . GLY A 1 236 ? -1.623 -6.352 -10.172 1 84.38 236 GLY A CA 1
ATOM 1711 C C . GLY A 1 236 ? -3.076 -6.219 -9.758 1 84.38 236 GLY A C 1
ATOM 1712 O O . GLY A 1 236 ? -3.896 -5.688 -10.508 1 84.38 236 GLY A O 1
ATOM 1713 N N . ASP A 1 237 ? -3.363 -6.77 -8.578 1 87.88 237 ASP A N 1
ATOM 1714 C CA . ASP A 1 237 ? -4.742 -6.777 -8.102 1 87.88 237 ASP A CA 1
ATOM 1715 C C . ASP A 1 237 ? -5.086 -5.48 -7.375 1 87.88 237 ASP A C 1
ATOM 1717 O O . ASP A 1 237 ? -6.242 -5.242 -7.027 1 87.88 237 ASP A O 1
ATOM 1721 N N . ALA A 1 238 ? -4.152 -4.707 -7.094 1 90.88 238 ALA A N 1
ATOM 1722 C CA . ALA A 1 238 ? -4.34 -3.428 -6.418 1 90.88 238 ALA A CA 1
ATOM 1723 C C . ALA A 1 238 ? -3.66 -2.297 -7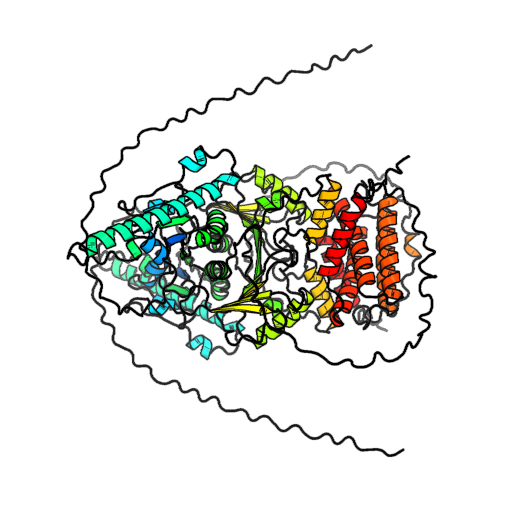.184 1 90.88 238 ALA A C 1
ATOM 1725 O O . ALA A 1 238 ? -2.643 -2.512 -7.844 1 90.88 238 ALA A O 1
ATOM 1726 N N . PRO A 1 239 ? -4.266 -1.093 -7.098 1 94.31 239 PRO A N 1
ATOM 1727 C CA . PRO A 1 239 ? -3.52 0.046 -7.637 1 94.31 239 PRO A CA 1
ATOM 1728 C C . PRO A 1 239 ? -2.168 0.241 -6.953 1 94.31 239 PRO A C 1
ATOM 1730 O O . PRO A 1 239 ? -1.973 -0.208 -5.82 1 94.31 239 PRO A O 1
ATOM 1733 N N . VAL A 1 240 ? -1.257 0.856 -7.699 1 95.62 240 VAL A N 1
ATOM 1734 C CA . VAL A 1 240 ? 0.097 1.059 -7.191 1 95.62 240 VAL A CA 1
ATOM 1735 C C . VAL A 1 240 ? 0.447 2.545 -7.23 1 95.62 240 VAL A C 1
ATOM 1737 O O . VAL A 1 240 ? 0.132 3.238 -8.195 1 95.62 240 VAL A O 1
ATOM 1740 N N . LEU A 1 241 ? 0.946 2.994 -6.176 1 96.94 241 LEU A N 1
ATOM 1741 C CA . LEU A 1 241 ? 1.6 4.297 -6.152 1 96.94 241 LEU A CA 1
ATOM 1742 C C . LEU A 1 241 ? 3.115 4.145 -6.09 1 96.94 241 LEU A C 1
ATOM 1744 O O . LEU A 1 241 ? 3.656 3.666 -5.09 1 96.94 241 LEU A O 1
ATOM 1748 N N . LEU A 1 242 ? 3.74 4.48 -7.156 1 96.62 242 LEU A N 1
ATOM 1749 C CA . LEU A 1 242 ? 5.195 4.469 -7.246 1 96.62 242 LEU A CA 1
ATOM 1750 C C . LEU A 1 242 ? 5.777 5.816 -6.84 1 96.62 242 LEU A C 1
ATOM 1752 O O . LEU A 1 242 ? 5.469 6.84 -7.457 1 96.62 242 LEU A O 1
ATOM 1756 N N . CYS A 1 243 ? 6.617 5.781 -5.852 1 94.19 243 CYS A N 1
ATOM 1757 C CA . CYS A 1 243 ? 7.219 7.027 -5.395 1 94.19 243 CYS A CA 1
ATOM 1758 C C . CYS A 1 243 ? 8.711 7.059 -5.715 1 94.19 243 CYS A C 1
ATOM 1760 O O . CYS A 1 243 ? 9.266 6.074 -6.203 1 94.19 243 CYS A O 1
ATOM 1762 N N . GLN A 1 244 ? 9.383 8.234 -5.652 1 92.12 244 GLN A N 1
ATOM 1763 C CA . GLN A 1 244 ? 10.812 8.453 -5.871 1 92.12 244 GLN A CA 1
ATOM 1764 C C . GLN A 1 244 ? 11.18 8.266 -7.34 1 92.12 244 GLN A C 1
ATOM 1766 O O . GLN A 1 244 ? 12.227 7.691 -7.652 1 92.12 244 GLN A O 1
ATOM 1771 N N . LEU A 1 245 ? 10.219 8.5 -8.242 1 96.56 245 LEU A N 1
ATOM 1772 C CA . LEU A 1 245 ? 10.492 8.484 -9.672 1 96.56 245 LEU A CA 1
ATOM 1773 C C . LEU A 1 245 ? 11.195 9.773 -10.102 1 96.56 245 LEU A C 1
ATOM 1775 O O . LEU A 1 245 ? 10.594 10.609 -10.781 1 96.56 245 LEU A O 1
ATOM 1779 N N . TYR A 1 246 ? 12.492 9.875 -9.867 1 92.88 246 TYR A N 1
ATOM 1780 C CA . TYR A 1 246 ? 13.117 11.188 -9.781 1 92.88 246 TYR A CA 1
ATOM 1781 C C . TYR A 1 246 ? 13.82 11.539 -11.094 1 92.88 246 TYR A C 1
ATOM 1783 O O . TYR A 1 246 ? 14.305 12.656 -11.266 1 92.88 246 TYR A O 1
ATOM 1791 N N . SER A 1 247 ? 13.914 10.617 -12.086 1 96.62 247 SER A N 1
ATOM 1792 C CA . SER A 1 247 ? 14.602 10.898 -13.344 1 96.62 247 SER A CA 1
ATOM 1793 C C . SER A 1 247 ? 14.047 10.047 -14.477 1 96.62 247 SER A C 1
ATOM 1795 O O . SER A 1 247 ? 13.445 8.992 -14.234 1 96.62 247 SER A O 1
ATOM 1797 N N . ASN A 1 248 ? 14.32 10.508 -15.633 1 97.75 248 ASN A N 1
ATOM 1798 C CA . ASN A 1 248 ? 13.906 9.758 -16.812 1 97.75 248 ASN A CA 1
ATOM 1799 C C . ASN A 1 248 ? 14.68 8.445 -16.938 1 97.75 248 ASN A C 1
ATOM 1801 O O . ASN A 1 248 ? 14.141 7.441 -17.406 1 97.75 248 ASN A O 1
ATOM 1805 N N . ALA A 1 249 ? 15.93 8.508 -16.562 1 97.62 249 ALA A N 1
ATOM 1806 C CA . ALA A 1 249 ? 16.734 7.285 -16.594 1 97.62 249 ALA A CA 1
ATOM 1807 C C . ALA A 1 249 ? 16.141 6.219 -15.68 1 97.62 249 ALA A C 1
ATOM 1809 O O . ALA A 1 249 ? 16 5.055 -16.078 1 97.62 249 ALA A O 1
ATOM 1810 N N . LEU A 1 250 ? 15.766 6.676 -14.492 1 97.25 250 LEU A N 1
ATOM 1811 C CA . LEU A 1 250 ? 15.117 5.758 -13.562 1 97.25 250 LEU A CA 1
ATOM 1812 C C . LEU A 1 250 ? 13.781 5.27 -14.117 1 97.25 250 LEU A C 1
ATOM 1814 O O . LEU A 1 250 ? 13.461 4.082 -14.023 1 97.25 250 LEU A O 1
ATOM 1818 N N . ALA A 1 251 ? 13.039 6.164 -14.688 1 98.38 251 ALA A N 1
ATOM 1819 C CA . ALA A 1 251 ? 11.75 5.816 -15.266 1 98.38 251 ALA A CA 1
ATOM 1820 C C . ALA A 1 251 ? 11.906 4.773 -16.375 1 98.38 251 ALA A C 1
ATOM 1822 O O . ALA A 1 251 ? 11.039 3.91 -16.547 1 98.38 251 ALA A O 1
ATOM 1823 N N . SER A 1 252 ? 12.945 4.875 -17.078 1 98.06 252 SER A N 1
ATOM 1824 C CA . SER A 1 252 ? 13.211 3.906 -18.141 1 98.06 252 SER A CA 1
ATOM 1825 C C . SER A 1 252 ? 13.422 2.508 -17.562 1 98.06 252 SER A C 1
ATOM 1827 O O . SER A 1 252 ? 12.875 1.533 -18.078 1 98.06 252 SER A O 1
ATOM 1829 N N . ASP A 1 253 ? 14.227 2.428 -16.531 1 97.25 253 ASP A N 1
ATOM 1830 C CA . ASP A 1 253 ? 14.484 1.142 -15.883 1 97.25 253 ASP A CA 1
ATOM 1831 C C . ASP A 1 253 ? 13.203 0.571 -15.273 1 97.25 253 ASP A C 1
ATOM 1833 O O . ASP A 1 253 ? 12.93 -0.624 -15.398 1 97.25 253 ASP A O 1
ATOM 1837 N N . VAL A 1 254 ? 12.43 1.437 -14.617 1 97.62 254 VAL A N 1
ATOM 1838 C CA . VAL A 1 254 ? 11.18 1.027 -14 1 97.62 254 VAL A CA 1
ATOM 1839 C C . VAL A 1 254 ? 10.219 0.503 -15.07 1 97.62 254 VAL A C 1
ATOM 1841 O O . VAL A 1 254 ? 9.562 -0.519 -14.875 1 97.62 254 VAL A O 1
ATOM 1844 N N . LYS A 1 255 ? 10.164 1.253 -16.125 1 97.38 255 LYS A N 1
ATOM 1845 C CA . LYS A 1 255 ? 9.336 0.874 -17.266 1 97.38 255 LYS A CA 1
ATOM 1846 C C . LYS A 1 255 ? 9.648 -0.547 -17.719 1 97.38 255 LYS A C 1
ATOM 1848 O O . LYS A 1 255 ? 8.742 -1.344 -17.953 1 97.38 255 LYS A O 1
ATOM 1853 N N . LEU A 1 256 ? 10.859 -0.894 -17.875 1 95.62 256 LEU A N 1
ATOM 1854 C CA . LEU A 1 256 ? 11.281 -2.215 -18.328 1 95.62 256 LEU A CA 1
ATOM 1855 C C . LEU A 1 256 ? 10.844 -3.295 -17.344 1 95.62 256 LEU A C 1
ATOM 1857 O O . LEU A 1 256 ? 10.359 -4.352 -17.75 1 95.62 256 LEU A O 1
ATOM 1861 N N . THR A 1 257 ? 10.992 -3.014 -16.078 1 95.81 257 THR A N 1
ATOM 1862 C CA . THR A 1 257 ? 10.57 -3.961 -15.055 1 95.81 257 THR A CA 1
ATOM 1863 C C . THR A 1 257 ? 9.055 -4.148 -15.078 1 95.81 257 THR A C 1
ATOM 1865 O O . THR A 1 257 ? 8.562 -5.277 -15.094 1 95.81 257 THR A O 1
ATOM 1868 N N . LEU A 1 258 ? 8.328 -3.07 -15.117 1 96.25 258 LEU A N 1
ATOM 1869 C CA . LEU A 1 258 ? 6.875 -3.121 -15 1 96.25 258 LEU A CA 1
ATOM 1870 C C . LEU A 1 258 ? 6.254 -3.754 -16.25 1 96.25 258 LEU A C 1
ATOM 1872 O O . LEU A 1 258 ? 5.168 -4.332 -16.172 1 96.25 258 LEU A O 1
ATOM 1876 N N . MET A 1 259 ? 6.922 -3.666 -17.328 1 95.19 259 MET A N 1
ATOM 1877 C CA . MET A 1 259 ? 6.398 -4.254 -18.562 1 95.19 259 MET A CA 1
ATOM 1878 C C . MET A 1 259 ? 6.434 -5.777 -18.5 1 95.19 259 MET A C 1
ATOM 1880 O O . MET A 1 259 ? 5.789 -6.453 -19.297 1 95.19 259 MET A O 1
ATOM 1884 N N . ASN A 1 260 ? 7.172 -6.32 -17.578 1 93.94 260 ASN A N 1
ATOM 1885 C CA . ASN A 1 260 ? 7.113 -7.754 -17.312 1 93.94 260 ASN A CA 1
ATOM 1886 C C . ASN A 1 260 ? 5.844 -8.133 -16.562 1 93.94 260 ASN A C 1
ATOM 1888 O O . ASN A 1 260 ? 5.477 -9.312 -16.5 1 93.94 260 ASN A O 1
ATOM 1892 N N . GLN A 1 261 ? 5.148 -7.172 -16 1 93.12 261 GLN A N 1
ATOM 1893 C CA . GLN A 1 261 ? 4.027 -7.441 -15.109 1 93.12 261 GLN A CA 1
ATOM 1894 C C . GLN A 1 261 ? 2.729 -6.875 -15.672 1 93.12 261 GLN A C 1
ATOM 1896 O O . GLN A 1 261 ? 1.656 -7.453 -15.477 1 93.12 261 GLN A O 1
ATOM 1901 N N . TYR A 1 262 ? 2.887 -5.742 -16.359 1 93.75 262 TYR A N 1
ATOM 1902 C CA . TYR A 1 262 ? 1.73 -5.027 -16.891 1 93.75 262 TYR A CA 1
ATOM 1903 C C . TYR A 1 262 ? 1.77 -4.98 -18.422 1 93.75 262 TYR A C 1
ATOM 1905 O O . TYR A 1 262 ? 2.846 -5.004 -19.016 1 93.75 262 TYR A O 1
ATOM 1913 N N . PRO A 1 263 ? 0.528 -4.852 -19.031 1 93.44 263 PRO A N 1
ATOM 1914 C CA . PRO A 1 263 ? 0.521 -4.551 -20.469 1 93.44 263 PRO A CA 1
ATOM 1915 C C . PRO A 1 263 ? 1.184 -3.213 -20.797 1 93.44 263 PRO A C 1
ATOM 1917 O O . PRO A 1 263 ? 1.06 -2.254 -20.031 1 93.44 263 PRO A O 1
ATOM 1920 N N . GLU A 1 264 ? 1.825 -3.145 -21.891 1 94 264 GLU A N 1
ATOM 1921 C CA . GLU A 1 264 ? 2.605 -1.967 -22.266 1 94 264 GLU A CA 1
ATOM 1922 C C . GLU A 1 264 ? 1.711 -0.74 -22.422 1 94 264 GLU A C 1
ATOM 1924 O O . GLU A 1 264 ? 2.156 0.39 -22.203 1 94 264 GLU A O 1
ATOM 1929 N N . GLU A 1 265 ? 0.429 -0.984 -22.688 1 95.12 265 GLU A N 1
ATOM 1930 C CA . GLU A 1 265 ? -0.487 0.121 -22.938 1 95.12 265 GLU A CA 1
ATOM 1931 C C . GLU A 1 265 ? -1.208 0.555 -21.672 1 95.12 265 GLU A C 1
ATOM 1933 O O . GLU A 1 265 ? -2.062 1.443 -21.703 1 95.12 265 GLU A O 1
ATOM 1938 N N . THR A 1 266 ? -0.83 -0.022 -20.562 1 95.19 266 THR A N 1
ATOM 1939 C CA . THR A 1 266 ? -1.462 0.351 -19.312 1 95.19 266 THR A CA 1
ATOM 1940 C C . THR A 1 266 ? -1.35 1.854 -19.062 1 95.19 266 THR A C 1
ATOM 1942 O O . THR A 1 266 ? -0.26 2.422 -19.156 1 95.19 266 THR A O 1
ATOM 1945 N N . PRO A 1 267 ? -2.475 2.477 -18.781 1 96.75 267 PRO A N 1
ATOM 1946 C CA . PRO A 1 267 ? -2.393 3.902 -18.453 1 96.75 267 PRO A CA 1
ATOM 1947 C C . PRO A 1 267 ? -1.715 4.164 -17.109 1 96.75 267 PRO A C 1
ATOM 1949 O O . PRO A 1 267 ? -2.035 3.512 -16.109 1 96.75 267 PRO A O 1
ATOM 1952 N N . VAL A 1 268 ? -0.776 5.035 -17.125 1 97.94 268 VAL A N 1
ATOM 1953 C CA . VAL A 1 268 ? -0.073 5.461 -15.914 1 97.94 268 VAL A CA 1
ATOM 1954 C C . VAL A 1 268 ? -0.241 6.965 -15.719 1 97.94 268 VAL A C 1
ATOM 1956 O O . VAL A 1 268 ? 0.01 7.75 -16.641 1 97.94 268 VAL A O 1
ATOM 1959 N N . THR A 1 269 ? -0.685 7.363 -14.539 1 98.62 269 THR A N 1
ATOM 1960 C CA . THR A 1 269 ? -0.834 8.781 -14.242 1 98.62 269 THR A CA 1
ATOM 1961 C C . THR A 1 269 ? 0.351 9.297 -13.43 1 98.62 269 THR A C 1
ATOM 1963 O O . THR A 1 269 ? 0.594 8.828 -12.32 1 98.62 269 THR A O 1
ATOM 1966 N N . LEU A 1 270 ? 1.07 10.195 -14 1 98.69 270 LEU A N 1
ATOM 1967 C CA . LEU A 1 270 ? 2.156 10.875 -13.305 1 98.69 270 LEU A CA 1
ATOM 1968 C C . LEU A 1 270 ? 1.647 12.133 -12.602 1 98.69 270 LEU A C 1
ATOM 1970 O O . LEU A 1 270 ? 0.874 12.898 -13.172 1 98.69 270 LEU A O 1
ATOM 1974 N N . VAL A 1 271 ? 2.014 12.305 -11.391 1 98.38 271 VAL A N 1
ATOM 1975 C CA . VAL A 1 271 ? 1.717 13.508 -10.617 1 98.38 271 VAL A CA 1
ATOM 1976 C C . VAL A 1 271 ? 3.018 14.203 -10.227 1 98.38 271 VAL A C 1
ATOM 1978 O O . VAL A 1 271 ? 3.834 13.641 -9.492 1 98.38 271 VAL A O 1
ATOM 1981 N N . HIS A 1 272 ? 3.195 15.406 -10.766 1 96.12 272 HIS A N 1
ATOM 1982 C CA . HIS A 1 272 ? 4.371 16.219 -10.461 1 96.12 272 HIS A CA 1
ATOM 1983 C C . HIS A 1 272 ? 4.043 17.312 -9.445 1 96.12 272 HIS A C 1
ATOM 1985 O O . HIS A 1 272 ? 3.09 18.062 -9.625 1 96.12 272 HIS A O 1
ATOM 1991 N N . ALA A 1 273 ? 4.805 17.328 -8.32 1 92.69 273 ALA A N 1
ATOM 1992 C CA . ALA A 1 273 ? 4.672 18.344 -7.289 1 92.69 273 ALA A CA 1
ATOM 1993 C C . ALA A 1 273 ? 3.264 18.359 -6.699 1 92.69 273 ALA A C 1
ATOM 1995 O O . ALA A 1 273 ? 2.609 19.406 -6.645 1 92.69 273 ALA A O 1
ATOM 1996 N N . ALA A 1 274 ? 2.812 17.172 -6.34 1 94.12 274 ALA A N 1
ATOM 1997 C CA . ALA A 1 274 ? 1.478 17.016 -5.77 1 94.12 274 ALA A CA 1
ATOM 1998 C C . ALA A 1 274 ? 1.272 17.953 -4.582 1 94.12 274 ALA A C 1
ATOM 2000 O O . ALA A 1 274 ? 2.117 18.016 -3.689 1 94.12 274 ALA A O 1
ATOM 2001 N N . GLY A 1 275 ? 0.14 18.656 -4.566 1 89 275 GLY A N 1
ATOM 2002 C CA . GLY A 1 275 ? -0.2 19.531 -3.451 1 89 275 GLY A CA 1
ATOM 2003 C C . GLY A 1 275 ? 0.406 20.906 -3.568 1 89 275 GLY A C 1
ATOM 2004 O O . GLY A 1 275 ? 0.161 21.781 -2.725 1 89 275 GLY A O 1
ATOM 2005 N N . CYS A 1 276 ? 1.2 21.125 -4.508 1 88.88 276 CYS A N 1
ATOM 2006 C CA . CYS A 1 276 ? 1.83 22.422 -4.727 1 88.88 276 CYS A CA 1
ATOM 2007 C C . CYS A 1 276 ? 1.096 23.203 -5.805 1 88.88 276 CYS A C 1
ATOM 2009 O O . CYS A 1 276 ? 0.237 22.656 -6.5 1 88.88 276 CYS A O 1
ATOM 2011 N N . ASP A 1 277 ? 1.455 24.469 -5.883 1 86.94 277 ASP A N 1
ATOM 2012 C CA . ASP A 1 277 ? 0.835 25.344 -6.863 1 86.94 277 ASP A CA 1
ATOM 2013 C C . ASP A 1 277 ? 1.213 24.938 -8.289 1 86.94 277 ASP A C 1
ATOM 2015 O O . ASP A 1 277 ? 0.445 25.156 -9.227 1 86.94 277 ASP A O 1
ATOM 2019 N N . ASP A 1 278 ? 2.332 24.344 -8.477 1 90.06 278 ASP A N 1
ATOM 2020 C CA . ASP A 1 278 ? 2.836 23.984 -9.797 1 90.06 278 ASP A CA 1
ATOM 2021 C C . ASP A 1 278 ? 2.525 22.531 -10.125 1 90.06 278 ASP A C 1
ATOM 2023 O O . ASP A 1 278 ? 3.207 21.906 -10.945 1 90.06 278 ASP A O 1
ATOM 2027 N N . GLU A 1 279 ? 1.561 22.016 -9.508 1 95.19 279 GLU A N 1
ATOM 2028 C CA . GLU A 1 279 ? 1.18 20.625 -9.727 1 95.19 279 GLU A CA 1
ATOM 2029 C C . GLU A 1 279 ? 0.835 20.375 -11.188 1 95.19 279 GLU A C 1
ATOM 2031 O O . GLU A 1 279 ? 0.139 21.172 -11.82 1 95.19 279 GLU A O 1
ATOM 2036 N N . ILE A 1 280 ? 1.393 19.344 -11.773 1 97.5 280 ILE A N 1
ATOM 2037 C CA . ILE A 1 280 ? 1.071 18.875 -13.117 1 97.5 280 ILE A CA 1
ATOM 2038 C C . ILE A 1 280 ? 0.642 17.406 -13.055 1 97.5 280 ILE A C 1
ATOM 2040 O O . ILE A 1 280 ? 1.309 16.594 -12.43 1 97.5 280 ILE A O 1
ATOM 2044 N N . VAL A 1 281 ? -0.483 17.125 -13.633 1 98.12 281 VAL A N 1
ATOM 2045 C CA . VAL A 1 281 ? -0.979 15.758 -13.727 1 98.12 281 VAL A CA 1
ATOM 2046 C C . VAL A 1 281 ? -1.077 15.352 -15.195 1 98.12 281 VAL A C 1
ATOM 2048 O O . VAL A 1 281 ? -1.678 16.062 -16 1 98.12 281 VAL A O 1
ATOM 2051 N N . GLU A 1 282 ? -0.469 14.258 -15.539 1 98.38 282 GLU A N 1
ATOM 2052 C CA . GLU A 1 282 ? -0.537 13.75 -16.906 1 98.38 282 GLU A CA 1
ATOM 2053 C C . GLU A 1 282 ? -0.638 12.227 -16.922 1 98.38 282 GLU A C 1
ATOM 2055 O O . GLU A 1 282 ? -0.115 11.547 -16.031 1 98.38 282 GLU A O 1
ATOM 2060 N N . THR A 1 283 ? -1.312 11.703 -17.922 1 98.12 283 THR A N 1
ATOM 2061 C CA . THR A 1 283 ? -1.457 10.266 -18.109 1 98.12 283 THR A CA 1
ATOM 2062 C C . THR A 1 283 ? -0.783 9.805 -19.391 1 98.12 283 THR A C 1
ATOM 2064 O O . THR A 1 283 ? -0.982 10.406 -20.453 1 98.12 283 THR A O 1
ATOM 2067 N N . LEU A 1 284 ? 0.035 8.844 -19.266 1 97.88 284 LEU A N 1
ATOM 2068 C CA . LEU A 1 284 ? 0.734 8.234 -20.391 1 97.88 284 LEU A CA 1
ATOM 2069 C C . LEU A 1 284 ? 0.591 6.711 -20.344 1 97.88 284 LEU A C 1
ATOM 2071 O O . LEU A 1 284 ? 0.11 6.156 -19.359 1 97.88 284 LEU A O 1
ATOM 2075 N N . GLN A 1 285 ? 0.937 6.113 -21.453 1 97.75 285 GLN A N 1
ATOM 2076 C CA . GLN A 1 285 ? 1.03 4.66 -21.453 1 97.75 285 GLN A CA 1
ATOM 2077 C C . GLN A 1 285 ? 2.307 4.191 -20.766 1 97.75 285 GLN A C 1
ATOM 2079 O O . GLN A 1 285 ? 3.326 4.887 -20.797 1 97.75 285 GLN A O 1
ATOM 2084 N N . LEU A 1 286 ? 2.246 3.047 -20.203 1 97.88 286 LEU A N 1
ATOM 2085 C CA . LEU A 1 286 ? 3.396 2.502 -19.484 1 97.88 286 LEU A CA 1
ATOM 2086 C C . LEU A 1 286 ? 4.633 2.49 -20.375 1 97.88 286 LEU A C 1
ATOM 2088 O O . LEU A 1 286 ? 5.73 2.838 -19.922 1 97.88 286 LEU A O 1
ATOM 2092 N N . CYS A 1 287 ? 4.531 2.125 -21.672 1 97.69 287 CYS A N 1
ATOM 2093 C CA . CYS A 1 287 ? 5.66 2.023 -22.594 1 97.69 287 CYS A CA 1
ATOM 2094 C C . CYS A 1 287 ? 6.289 3.391 -22.844 1 97.69 287 CYS A C 1
ATOM 2096 O O . CYS A 1 287 ? 7.41 3.48 -23.344 1 97.69 287 CYS A O 1
ATOM 2098 N N . ASP A 1 288 ? 5.586 4.473 -22.438 1 98.19 288 ASP A N 1
ATOM 2099 C CA . ASP A 1 288 ? 6.07 5.832 -22.641 1 98.19 288 ASP A CA 1
ATOM 2100 C C . ASP A 1 288 ? 6.43 6.496 -21.312 1 98.19 288 ASP A C 1
ATOM 2102 O O . ASP A 1 288 ? 6.598 7.719 -21.25 1 98.19 288 ASP A O 1
ATOM 2106 N N . LEU A 1 289 ? 6.547 5.766 -20.266 1 98.12 289 LEU A N 1
ATOM 2107 C CA . LEU A 1 289 ? 6.711 6.293 -18.906 1 98.12 289 LEU A CA 1
ATOM 2108 C C . LEU A 1 289 ? 7.902 7.242 -18.844 1 98.12 289 LEU A C 1
ATOM 2110 O O . LEU A 1 289 ? 7.848 8.258 -18.141 1 98.12 289 LEU A O 1
ATOM 2114 N N . ASP A 1 290 ? 8.977 6.957 -19.562 1 97.94 290 ASP A N 1
ATOM 2115 C CA . ASP A 1 290 ? 10.219 7.707 -19.453 1 97.94 290 ASP A CA 1
ATOM 2116 C C . ASP A 1 290 ? 10.234 8.883 -20.438 1 97.94 290 ASP A C 1
ATOM 2118 O O . ASP A 1 290 ? 11.273 9.523 -20.625 1 97.94 290 ASP A O 1
ATOM 2122 N N . ARG A 1 291 ? 9.156 9.227 -21.031 1 97.56 291 ARG A N 1
ATOM 2123 C CA . ARG A 1 291 ? 9.125 10.25 -22.078 1 97.56 291 ARG A CA 1
ATOM 2124 C C . ARG A 1 291 ? 8.594 11.57 -21.516 1 97.56 291 ARG A C 1
ATOM 2126 O O . ARG A 1 291 ? 8.609 12.586 -22.219 1 97.56 291 ARG A O 1
ATOM 2133 N N . SER A 1 292 ? 8.086 11.539 -20.312 1 97.81 292 SER A N 1
ATOM 2134 C CA . SER A 1 292 ? 7.602 12.781 -19.703 1 97.81 292 SER A CA 1
ATOM 2135 C C . SER A 1 292 ? 8.727 13.797 -19.562 1 97.81 292 SER A C 1
ATOM 2137 O O . SER A 1 292 ? 9.836 13.445 -19.141 1 97.81 292 SER A O 1
ATOM 2139 N N . GLU A 1 293 ? 8.477 15.062 -19.781 1 97.25 293 GLU A N 1
ATOM 2140 C CA . GLU A 1 293 ? 9.461 16.125 -19.656 1 97.25 293 GLU A CA 1
ATOM 2141 C C . GLU A 1 293 ? 9.438 16.734 -18.25 1 97.25 293 GLU A C 1
ATOM 2143 O O . GLU A 1 293 ? 10.258 17.594 -17.922 1 97.25 293 GLU A O 1
ATOM 2148 N N . HIS A 1 294 ? 8.562 16.266 -17.453 1 97.44 294 HIS A N 1
ATOM 2149 C CA . HIS A 1 294 ? 8.336 16.938 -16.172 1 97.44 294 HIS A CA 1
ATOM 2150 C C . HIS A 1 294 ? 8.898 16.109 -15.016 1 97.44 294 HIS A C 1
ATOM 2152 O O . HIS A 1 294 ? 8.852 16.531 -13.859 1 97.44 294 HIS A O 1
ATOM 2158 N N . ILE A 1 295 ? 9.469 14.898 -15.273 1 97.25 295 ILE A N 1
ATOM 2159 C CA . ILE A 1 295 ? 9.93 14.008 -14.211 1 97.25 295 ILE A CA 1
ATOM 2160 C C . ILE A 1 295 ? 11.031 14.695 -13.414 1 97.25 295 ILE A C 1
ATOM 2162 O O . ILE A 1 295 ? 11.984 15.227 -13.984 1 97.25 295 ILE A O 1
ATOM 2166 N N . ASP A 1 296 ? 10.891 14.719 -12.133 1 92.31 296 ASP A N 1
ATOM 2167 C CA . ASP A 1 296 ? 11.883 15.234 -11.195 1 92.31 296 ASP A CA 1
ATOM 2168 C C . ASP A 1 296 ? 11.711 14.617 -9.812 1 92.31 296 ASP A C 1
ATOM 2170 O O . ASP A 1 296 ? 11.07 13.578 -9.664 1 92.31 296 ASP A O 1
ATOM 2174 N N . ILE A 1 297 ? 12.297 15.18 -8.789 1 86.56 297 ILE A N 1
ATOM 2175 C CA . ILE A 1 297 ? 12.391 14.586 -7.461 1 86.56 297 ILE A CA 1
ATOM 2176 C C . ILE A 1 297 ? 11.016 14.617 -6.789 1 86.56 297 ILE A C 1
ATOM 2178 O O . ILE A 1 297 ? 10.812 13.969 -5.758 1 86.56 297 ILE A O 1
ATOM 2182 N N . LEU A 1 298 ? 9.984 15.344 -7.402 1 89.69 298 LEU A N 1
ATOM 2183 C CA . LEU A 1 298 ? 8.656 15.461 -6.816 1 89.69 298 LEU A CA 1
ATOM 2184 C C . LEU A 1 298 ? 7.633 14.672 -7.621 1 89.69 298 LEU A C 1
ATOM 2186 O O . LEU A 1 298 ? 6.43 14.922 -7.516 1 89.69 298 LEU A O 1
ATOM 2190 N N . THR A 1 299 ? 8.102 13.727 -8.406 1 95.62 299 THR A N 1
ATOM 2191 C CA . THR A 1 299 ? 7.211 12.984 -9.289 1 95.62 299 THR A CA 1
ATOM 2192 C C . THR A 1 299 ? 6.84 11.633 -8.68 1 95.62 299 THR A C 1
ATOM 2194 O O . THR A 1 299 ? 7.695 10.945 -8.117 1 95.62 299 THR A O 1
ATOM 2197 N N . SER A 1 300 ? 5.578 11.305 -8.688 1 97.44 300 SER A N 1
ATOM 2198 C CA . SER A 1 300 ? 5.035 9.992 -8.367 1 97.44 300 SER A CA 1
ATOM 2199 C C . SER A 1 300 ? 4.184 9.453 -9.516 1 97.44 300 SER A C 1
ATOM 2201 O O . SER A 1 300 ? 3.736 10.211 -10.375 1 97.44 300 SER A O 1
ATOM 2203 N N . ALA A 1 301 ? 3.994 8.141 -9.57 1 98.38 301 ALA A N 1
ATOM 2204 C CA . ALA A 1 301 ? 3.189 7.504 -10.609 1 98.38 301 ALA A CA 1
ATOM 2205 C C . ALA A 1 301 ? 2.098 6.629 -10 1 98.38 301 ALA A C 1
ATOM 2207 O O . ALA A 1 301 ? 2.35 5.879 -9.055 1 98.38 301 ALA A O 1
ATOM 2208 N N . TYR A 1 302 ? 0.931 6.805 -10.5 1 98.06 302 TYR A N 1
ATOM 2209 C CA . TYR A 1 302 ? -0.198 5.957 -10.133 1 98.06 302 TYR A CA 1
ATOM 2210 C C . TYR A 1 302 ? -0.523 4.969 -11.242 1 98.06 302 TYR A C 1
ATOM 2212 O O . TYR A 1 302 ? -0.76 5.367 -12.391 1 98.06 302 TYR A O 1
ATOM 2220 N N . ILE A 1 303 ? -0.53 3.701 -10.914 1 96.44 303 ILE A N 1
ATOM 2221 C CA . ILE A 1 303 ? -0.851 2.623 -11.844 1 96.44 303 ILE A CA 1
ATOM 2222 C C . ILE A 1 303 ? -2.109 1.896 -11.383 1 96.44 303 ILE A C 1
ATOM 2224 O O . ILE A 1 303 ? -2.143 1.34 -10.281 1 96.44 303 ILE A O 1
ATOM 2228 N N . PRO A 1 304 ? -3.148 1.881 -12.164 1 93.88 304 PRO A N 1
ATOM 2229 C CA . PRO A 1 304 ? -4.375 1.191 -11.766 1 93.88 304 PRO A CA 1
ATOM 2230 C C . PRO A 1 304 ? -4.203 -0.324 -11.688 1 93.88 304 PRO A C 1
ATOM 2232 O O . PRO A 1 304 ? -3.238 -0.867 -12.227 1 93.88 304 PRO A O 1
ATOM 2235 N N . ALA A 1 305 ? -5.137 -0.934 -11.016 1 91.25 305 ALA A N 1
ATOM 2236 C CA . ALA A 1 305 ? -5.16 -2.395 -11 1 91.25 305 ALA A CA 1
ATOM 2237 C C . ALA A 1 305 ? -5.469 -2.957 -12.383 1 91.25 305 ALA A C 1
ATOM 2239 O O . ALA A 1 305 ? -6.172 -2.322 -13.172 1 91.25 305 ALA A O 1
ATOM 2240 N N . ILE A 1 306 ? -4.91 -4.047 -12.781 1 85.38 306 ILE A N 1
ATOM 2241 C CA . ILE A 1 306 ? -5.109 -4.664 -14.086 1 85.38 306 ILE A CA 1
ATOM 2242 C C . ILE A 1 306 ? -6.574 -5.062 -14.25 1 85.38 306 ILE A C 1
ATOM 2244 O O . ILE A 1 306 ? -7.191 -4.77 -15.281 1 85.38 306 ILE A O 1
ATOM 2248 N N . GLY A 1 307 ? -7.254 -5.969 -13.414 1 64.62 307 GLY A N 1
ATOM 2249 C CA . GLY A 1 307 ? -8.578 -6.535 -13.609 1 64.62 307 GLY A CA 1
ATOM 2250 C C . GLY A 1 307 ? -9.695 -5.57 -13.266 1 64.62 307 GLY A C 1
ATOM 2251 O O . GLY A 1 307 ? -10.875 -5.934 -13.32 1 64.62 307 GLY A O 1
ATOM 2252 N N . GLY A 1 308 ? -9.414 -4.273 -13.242 1 57.44 308 GLY A N 1
ATOM 2253 C CA . GLY A 1 308 ? -10.43 -3.322 -12.828 1 57.44 308 GLY A CA 1
ATOM 2254 C C . GLY A 1 308 ? -10.688 -3.328 -11.336 1 57.44 308 GLY A C 1
ATOM 2255 O O . GLY A 1 308 ? -10.023 -4.055 -10.594 1 57.44 308 GLY A O 1
ATOM 2256 N N . VAL A 1 309 ? -11.633 -2.328 -10.992 1 48.69 309 VAL A N 1
ATOM 2257 C CA . VAL A 1 309 ? -12.031 -2.166 -9.602 1 48.69 309 VAL A CA 1
ATOM 2258 C C . VAL A 1 309 ? -12.742 -3.428 -9.109 1 48.69 309 VAL A C 1
ATOM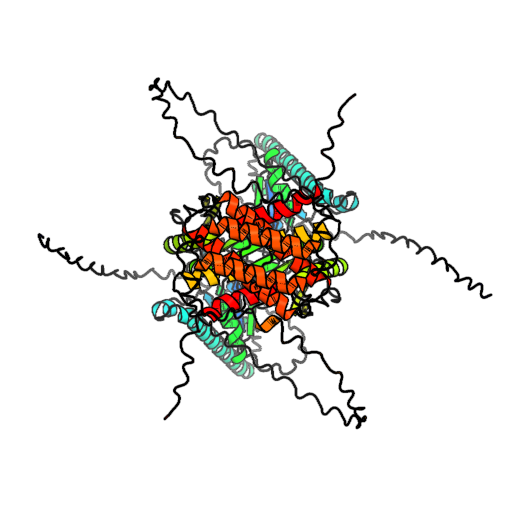 2260 O O . VAL A 1 309 ? -13.531 -4.023 -9.852 1 48.69 309 VAL A O 1
ATOM 2263 N N . ASN A 1 310 ? -12.367 -4.207 -8.156 1 43.84 310 ASN A N 1
ATOM 2264 C CA . ASN A 1 310 ? -12.898 -5.344 -7.414 1 43.84 310 ASN A CA 1
ATOM 2265 C C . ASN A 1 310 ? -12.383 -6.668 -7.965 1 43.84 310 ASN A C 1
ATOM 2267 O O . ASN A 1 310 ? -12.922 -7.73 -7.656 1 43.84 310 ASN A O 1
ATOM 2271 N N . GLY A 1 311 ? -11.344 -6.703 -8.773 1 47.12 311 GLY A N 1
ATOM 2272 C CA . GLY A 1 311 ? -10.594 -7.918 -9.062 1 47.12 311 GLY A CA 1
ATOM 2273 C C . GLY A 1 311 ? -11.352 -8.891 -9.945 1 47.12 311 GLY A C 1
ATOM 2274 O O . GLY A 1 311 ? -11.102 -10.102 -9.898 1 47.12 311 GLY A O 1
ATOM 2275 N N . VAL A 1 312 ? -12.562 -8.648 -10.5 1 46.88 312 VAL A N 1
ATOM 2276 C CA . VAL A 1 312 ? -13.312 -9.664 -11.234 1 46.88 312 VAL A CA 1
ATOM 2277 C C . VAL A 1 312 ? -12.375 -10.398 -12.195 1 46.88 312 VAL A C 1
ATOM 2279 O O . VAL A 1 312 ? -12.477 -11.617 -12.359 1 46.88 312 VAL A O 1
ATOM 2282 N N . ASN A 1 313 ? -11.391 -9.672 -12.648 1 60.97 313 ASN A N 1
ATOM 2283 C CA . ASN A 1 313 ? -10.414 -10.312 -13.523 1 60.97 313 ASN A CA 1
ATOM 2284 C C . ASN A 1 313 ? -9.016 -10.297 -12.914 1 60.97 313 ASN A C 1
ATOM 2286 O O . ASN A 1 313 ? -8.078 -9.75 -13.5 1 60.97 313 ASN A O 1
ATOM 2290 N N . GLY A 1 314 ? -8.875 -10.891 -11.75 1 74.56 314 GLY A N 1
ATOM 2291 C CA . GLY A 1 314 ? -7.676 -10.867 -10.93 1 74.56 314 GLY A CA 1
ATOM 2292 C C . GLY A 1 314 ? -6.41 -11.133 -11.719 1 74.56 314 GLY A C 1
ATOM 2293 O O . GLY A 1 314 ? -6.457 -11.727 -12.805 1 74.56 314 GLY A O 1
ATOM 2294 N N . ALA A 1 315 ? -5.391 -10.594 -11.328 1 83.56 315 ALA A N 1
ATOM 2295 C CA . ALA A 1 315 ? -4.098 -10.703 -12 1 83.56 315 ALA A CA 1
ATOM 2296 C C . ALA A 1 315 ? -3.049 -11.305 -11.078 1 83.56 315 ALA A C 1
ATOM 2298 O O . ALA A 1 315 ? -1.968 -11.695 -11.523 1 83.56 315 ALA A O 1
ATOM 2299 N N . GLY A 1 316 ? -3.381 -11.414 -9.828 1 89.69 316 GLY A N 1
ATOM 2300 C CA . GLY A 1 316 ? -2.43 -11.945 -8.867 1 89.69 316 GLY A CA 1
ATOM 2301 C C . GLY A 1 316 ? -2.809 -13.32 -8.352 1 89.69 316 GLY A C 1
ATOM 2302 O O . GLY A 1 316 ? -3.955 -13.75 -8.5 1 89.69 316 GLY A O 1
ATOM 2303 N N . MET A 1 317 ? -1.855 -14 -7.75 1 92 317 MET A N 1
ATOM 2304 C CA . MET A 1 317 ? -2.055 -15.352 -7.219 1 92 317 MET A CA 1
ATOM 2305 C C . MET A 1 317 ? -3.152 -15.359 -6.16 1 92 317 MET A C 1
ATOM 2307 O O . MET A 1 317 ? -3.924 -16.312 -6.07 1 92 317 MET A O 1
ATOM 2311 N N . GLU A 1 318 ? -3.225 -14.32 -5.402 1 91.44 318 GLU A N 1
ATOM 2312 C CA . GLU A 1 318 ? -4.219 -14.242 -4.336 1 91.44 318 GLU A CA 1
ATOM 2313 C C . GLU A 1 318 ? -5.637 -14.227 -4.898 1 91.44 318 GLU A C 1
ATOM 2315 O O . GLU A 1 318 ? -6.555 -14.773 -4.289 1 91.44 318 GLU A O 1
ATOM 2320 N N . SER A 1 319 ? -5.828 -13.586 -5.992 1 91.19 319 SER A N 1
ATOM 2321 C CA . SER A 1 319 ? -7.137 -13.586 -6.637 1 91.19 319 SER A CA 1
ATOM 2322 C C . SER A 1 319 ? -7.539 -14.992 -7.062 1 91.19 319 SER A C 1
ATOM 2324 O O . SER A 1 319 ? -8.703 -15.383 -6.922 1 91.19 319 SER A O 1
ATOM 2326 N N . LEU A 1 320 ? -6.602 -15.703 -7.645 1 93.25 320 LEU A N 1
ATOM 2327 C CA . LEU A 1 320 ? -6.871 -17.078 -8.031 1 93.25 320 LEU A CA 1
ATOM 2328 C C . LEU A 1 320 ? -7.27 -17.922 -6.82 1 93.25 320 LEU A C 1
ATOM 2330 O O . LEU A 1 320 ? -8.273 -18.625 -6.855 1 93.25 320 LEU A O 1
ATOM 2334 N N . LEU A 1 321 ? -6.52 -17.812 -5.77 1 94.62 321 LEU A N 1
ATOM 2335 C CA . LEU A 1 321 ? -6.781 -18.609 -4.574 1 94.62 321 LEU A CA 1
ATOM 2336 C C . LEU A 1 321 ? -8.117 -18.219 -3.951 1 94.62 321 LEU A C 1
ATOM 2338 O O . LEU A 1 321 ? -8.828 -19.078 -3.424 1 94.62 321 LEU A O 1
ATOM 2342 N N . ASP A 1 322 ? -8.461 -16.984 -3.957 1 92.94 322 ASP A N 1
ATOM 2343 C CA . ASP A 1 322 ? -9.75 -16.531 -3.449 1 92.94 322 ASP A CA 1
ATOM 2344 C C . ASP A 1 322 ? -10.898 -17.172 -4.219 1 92.94 322 ASP A C 1
ATOM 2346 O O . ASP A 1 322 ? -11.867 -17.625 -3.617 1 92.94 322 ASP A O 1
ATOM 2350 N N . VAL A 1 323 ? -10.758 -17.156 -5.539 1 92.19 323 VAL A N 1
ATOM 2351 C CA . VAL A 1 323 ? -11.789 -17.75 -6.395 1 92.19 323 VAL A CA 1
ATOM 2352 C C . VAL A 1 323 ? -11.93 -19.234 -6.086 1 92.19 323 VAL A C 1
ATOM 2354 O O . VAL A 1 323 ? -13.047 -19.766 -6.051 1 92.19 323 VAL A O 1
ATOM 2357 N N . ILE A 1 324 ? -10.859 -19.922 -5.863 1 94.06 324 ILE A N 1
ATOM 2358 C CA . ILE A 1 324 ? -10.875 -21.359 -5.578 1 94.06 324 ILE A CA 1
ATOM 2359 C C . ILE A 1 324 ? -11.578 -21.609 -4.246 1 94.06 324 ILE A C 1
ATOM 2361 O O . ILE A 1 324 ? -12.438 -22.5 -4.148 1 94.06 324 ILE A O 1
ATOM 2365 N N . VAL A 1 325 ? -11.234 -20.797 -3.264 1 93.12 325 VAL A N 1
ATOM 2366 C CA . VAL A 1 325 ? -11.852 -20.953 -1.949 1 93.12 325 VAL A CA 1
ATOM 2367 C C . VAL A 1 325 ? -13.352 -20.688 -2.043 1 93.12 325 VAL A C 1
ATOM 2369 O O . VAL A 1 325 ? -14.148 -21.438 -1.467 1 93.12 325 VAL A O 1
ATOM 2372 N N . LYS A 1 326 ? -13.703 -19.688 -2.727 1 89 326 LYS A N 1
ATOM 2373 C CA . LYS A 1 326 ? -15.117 -19.375 -2.877 1 89 326 LYS A CA 1
ATOM 2374 C C . LYS A 1 326 ? -15.859 -20.5 -3.598 1 89 326 LYS A C 1
ATOM 2376 O O . LYS A 1 326 ? -17 -20.812 -3.254 1 89 326 LYS A O 1
ATOM 2381 N N . LYS A 1 327 ? -15.188 -21.016 -4.598 1 89.44 327 LYS A N 1
ATOM 2382 C CA . LYS A 1 327 ? -15.773 -22.141 -5.332 1 89.44 327 LYS A CA 1
ATOM 2383 C C . LYS A 1 327 ? -15.977 -23.344 -4.422 1 89.44 327 LYS A C 1
ATOM 2385 O O . LYS A 1 327 ? -16.984 -24.047 -4.512 1 89.44 327 LYS A O 1
ATOM 2390 N N . ARG A 1 328 ? -15.117 -23.594 -3.514 1 90.81 328 ARG A N 1
ATOM 2391 C CA . ARG A 1 328 ? -15.141 -24.766 -2.654 1 90.81 328 ARG A CA 1
ATOM 2392 C C . ARG A 1 328 ? -16.125 -24.578 -1.498 1 90.81 328 ARG A C 1
ATOM 2394 O O . ARG A 1 328 ? -16.703 -25.562 -1.002 1 90.81 328 ARG A O 1
ATOM 2401 N N . THR A 1 329 ? -16.312 -23.406 -0.998 1 85.06 329 THR A N 1
ATOM 2402 C CA . THR A 1 329 ? -17.172 -23.156 0.15 1 85.06 329 THR A CA 1
ATOM 2403 C C . THR A 1 329 ? -18.594 -22.828 -0.304 1 85.06 329 THR A C 1
ATOM 2405 O O . THR A 1 329 ? -19.484 -22.656 0.523 1 85.06 329 THR A O 1
ATOM 2408 N N . GLY A 1 330 ? -18.984 -23.141 -1.516 1 71.31 330 GLY A N 1
ATOM 2409 C CA . GLY A 1 330 ? -20.328 -22.938 -2.021 1 71.31 330 GLY A CA 1
ATOM 2410 C C . GLY A 1 330 ? -20.703 -21.469 -2.162 1 71.31 330 GLY A C 1
ATOM 2411 O O . GLY A 1 330 ? -21.859 -21.141 -2.381 1 71.31 330 GLY A O 1
ATOM 2412 N N . GLY A 1 331 ? -19.922 -20.531 -1.71 1 55.66 331 GLY A N 1
ATOM 2413 C CA . GLY A 1 331 ? -20.219 -19.109 -1.804 1 55.66 331 GLY A CA 1
ATOM 2414 C C . GLY A 1 331 ? -20.125 -18.562 -3.219 1 55.66 331 GLY A C 1
ATOM 2415 O O . GLY A 1 331 ? -19.188 -17.828 -3.543 1 55.66 331 GLY A O 1
ATOM 2416 N N . GLY A 1 332 ? -20.609 -19.25 -4.129 1 44.09 332 GLY A N 1
ATOM 2417 C CA . GLY A 1 332 ? -20.547 -18.688 -5.473 1 44.09 332 GLY A CA 1
ATOM 2418 C C . GLY A 1 332 ? -20.734 -17.188 -5.508 1 44.09 332 GLY A C 1
ATOM 2419 O O . GLY A 1 332 ? -21.25 -16.594 -4.562 1 44.09 332 GLY A O 1
ATOM 2420 N N . GLY A 1 333 ? -19.938 -16.516 -6.457 1 40.66 333 GLY A N 1
ATOM 2421 C CA . GLY A 1 333 ? -19.609 -15.141 -6.77 1 40.66 333 GLY A CA 1
ATOM 2422 C C . GLY A 1 333 ? -20.812 -14.234 -6.848 1 40.66 333 GLY A C 1
ATOM 2423 O O . GLY A 1 333 ? -21.359 -14 -7.93 1 40.66 333 GLY A O 1
ATOM 2424 N N . GLY A 1 334 ? -21.875 -14.281 -6.07 1 32.44 334 GLY A N 1
ATOM 2425 C CA . GLY A 1 334 ? -22.578 -13.039 -6.301 1 32.44 334 GLY A CA 1
ATOM 2426 C C . GLY A 1 334 ? -21.688 -11.812 -6.18 1 32.44 334 GLY A C 1
ATOM 2427 O O . GLY A 1 334 ? -21.188 -11.516 -5.098 1 32.44 334 GLY A O 1
ATOM 2428 N N . GLY A 1 335 ? -20.859 -11.641 -7.148 1 32.5 335 GLY A N 1
ATOM 2429 C CA . GLY A 1 335 ? -20.156 -10.375 -7.266 1 32.5 335 GLY A CA 1
ATOM 2430 C C . GLY A 1 335 ? -20.984 -9.18 -6.855 1 32.5 335 GLY A C 1
ATOM 2431 O O . GLY A 1 335 ? -22.094 -8.992 -7.359 1 32.5 335 GLY A O 1
ATOM 2432 N N . VAL A 1 336 ? -21.078 -8.898 -5.723 1 29 336 VAL A N 1
ATOM 2433 C CA . VAL A 1 336 ? -21.625 -7.57 -5.496 1 29 336 VAL A CA 1
ATOM 2434 C C . VAL A 1 336 ? -20.953 -6.566 -6.434 1 29 336 VAL A C 1
ATOM 2436 O O . VAL A 1 336 ? -19.734 -6.344 -6.348 1 29 336 VAL A O 1
ATOM 2439 N N . GLY A 1 337 ? -21.312 -6.57 -7.727 1 27.89 337 GLY A N 1
ATOM 2440 C CA . GLY A 1 337 ? -21.031 -5.457 -8.617 1 27.89 337 GLY A CA 1
ATOM 2441 C C . GLY A 1 337 ? -21.234 -4.102 -7.969 1 27.89 337 GLY A C 1
ATOM 2442 O O . GLY A 1 337 ? -22.328 -3.773 -7.535 1 27.89 337 GLY A O 1
ATOM 2443 N N . VAL A 1 338 ? -20.344 -3.732 -7.215 1 26.89 338 VAL A N 1
ATOM 2444 C CA . VAL A 1 338 ? -20.469 -2.295 -6.992 1 26.89 338 VAL A CA 1
ATOM 2445 C C . VAL A 1 338 ? -20.656 -1.579 -8.328 1 26.89 338 VAL A C 1
ATOM 2447 O O . VAL A 1 338 ? -19.984 -1.9 -9.312 1 26.89 338 VAL A O 1
ATOM 2450 N N . ASP A 1 339 ? -21.844 -1.119 -8.625 1 24.98 339 ASP A N 1
ATOM 2451 C CA . ASP A 1 339 ? -22.203 -0.147 -9.656 1 24.98 339 ASP A CA 1
ATOM 2452 C C . ASP A 1 339 ? -21.172 0.964 -9.758 1 24.98 339 ASP A C 1
ATOM 2454 O O . ASP A 1 339 ? -20.984 1.743 -8.82 1 24.98 339 ASP A O 1
ATOM 2458 N N . GLY A 1 340 ? -20.031 0.638 -10.234 1 26.55 340 GLY A N 1
ATOM 2459 C CA . GLY A 1 340 ? -19.172 1.692 -10.742 1 26.55 340 GLY A CA 1
ATOM 2460 C C . GLY A 1 340 ? -19.875 2.619 -11.719 1 26.55 340 GLY A C 1
ATOM 2461 O O . GLY A 1 340 ? -20 2.301 -12.906 1 26.55 340 GLY A O 1
ATOM 2462 N N . GLY A 1 341 ? -21.031 3.236 -11.359 1 23.83 341 GLY A N 1
ATOM 2463 C CA . GLY A 1 341 ? -21.703 4.164 -12.25 1 23.83 341 GLY A CA 1
ATOM 2464 C C . GLY A 1 341 ? -20.766 5.113 -12.961 1 23.83 341 GLY A C 1
ATOM 2465 O O . GLY A 1 341 ? -20.844 5.285 -14.18 1 23.83 341 GLY A O 1
ATOM 2466 N N . TRP A 1 342 ? -20.156 6.082 -12.312 1 21.67 342 TRP A N 1
ATOM 2467 C CA . TRP A 1 342 ? -20.266 7.387 -12.961 1 21.67 342 TRP A CA 1
ATOM 2468 C C . TRP A 1 342 ? -19.203 7.551 -14.039 1 21.67 342 TRP A C 1
ATOM 2470 O O . TRP A 1 342 ? -18.125 8.102 -13.781 1 21.67 342 TRP A O 1
ATOM 2480 N N . LEU A 1 343 ? -18.688 6.523 -14.625 1 20.31 343 LEU A N 1
ATOM 2481 C CA . LEU A 1 343 ? -17.766 6.977 -15.648 1 20.31 343 LEU A CA 1
ATOM 2482 C C . LEU A 1 343 ? -18.469 7.855 -16.672 1 20.31 343 LEU A C 1
ATOM 2484 O O . LEU A 1 343 ? -19.562 7.523 -17.125 1 20.31 343 LEU A O 1
ATOM 2488 N N . ALA A 1 344 ? -18.109 9.219 -16.656 1 19.38 344 ALA A N 1
ATOM 2489 C CA . ALA A 1 344 ? -18.469 10.25 -17.625 1 19.38 344 ALA A CA 1
ATOM 2490 C C . ALA A 1 344 ? -18.172 9.797 -19.062 1 19.38 344 ALA A C 1
ATOM 2492 O O . ALA A 1 344 ? -17.141 9.188 -19.312 1 19.38 344 ALA A O 1
ATOM 2493 N N . ASP A 1 345 ? -19.141 9.609 -19.953 1 21.66 345 ASP A N 1
ATOM 2494 C CA . ASP A 1 345 ? -19.266 9.445 -21.391 1 21.66 345 ASP A CA 1
ATOM 2495 C C . ASP A 1 345 ? -18.5 10.547 -22.141 1 21.66 345 ASP A C 1
ATOM 2497 O O . ASP A 1 345 ? -18.953 11.688 -22.188 1 21.66 345 ASP A O 1
ATOM 2501 N N . SER A 1 346 ? -17.266 10.797 -21.812 1 17.95 346 SER A N 1
ATOM 2502 C CA . SER A 1 346 ? -16.734 11.828 -22.703 1 17.95 346 SER A CA 1
ATOM 2503 C C . SER A 1 346 ? -16.984 11.469 -24.156 1 17.95 346 SER A C 1
ATOM 2505 O O . SER A 1 346 ? -16.797 10.312 -24.562 1 17.95 346 SER A O 1
ATOM 2507 N N . ALA A 1 347 ? -17.891 12.266 -24.828 1 18.7 347 ALA A N 1
ATOM 2508 C CA . ALA A 1 347 ? -18.328 12.414 -26.203 1 18.7 347 ALA A CA 1
ATOM 2509 C C . ALA A 1 347 ? -17.141 12.547 -27.156 1 18.7 347 ALA A C 1
ATOM 2511 O O . ALA A 1 347 ? -16.391 13.516 -27.078 1 18.7 347 ALA A O 1
ATOM 2512 N N . ALA A 1 348 ? -16.422 11.469 -27.484 1 18.36 348 ALA A N 1
ATOM 2513 C CA . ALA A 1 348 ? -15.508 11.453 -28.625 1 18.36 348 ALA A CA 1
ATOM 2514 C C . ALA A 1 348 ? -16.141 12.148 -29.828 1 18.36 348 ALA A C 1
ATOM 2516 O O . ALA A 1 348 ? -17.312 11.914 -30.156 1 18.36 348 ALA A O 1
ATOM 2517 N N . ALA A 1 349 ? -15.703 13.391 -30.172 1 18.34 349 ALA A N 1
ATOM 2518 C CA . ALA A 1 349 ? -15.852 14.25 -31.344 1 18.34 349 ALA A CA 1
ATOM 2519 C C . ALA A 1 349 ? -15.758 13.438 -32.625 1 18.34 349 ALA A C 1
ATOM 2521 O O . ALA A 1 349 ? -15.086 12.406 -32.688 1 18.34 349 ALA A O 1
ATOM 2522 N N . ASP A 1 350 ? -16.578 13.727 -33.625 1 19.27 350 ASP A N 1
ATOM 2523 C CA . ASP A 1 350 ? -17.078 13.359 -34.969 1 19.27 350 ASP A CA 1
ATOM 2524 C C . ASP A 1 350 ? -15.977 13.453 -36 1 19.27 350 ASP A C 1
ATOM 2526 O O . ASP A 1 350 ? -15.852 14.461 -36.688 1 19.27 350 ASP A O 1
ATOM 2530 N N . GLY A 1 351 ? -14.719 13.094 -35.75 1 17.84 351 GLY A N 1
ATOM 2531 C CA . GLY A 1 351 ? -13.781 13.328 -36.844 1 17.84 351 GLY A CA 1
ATOM 2532 C C . GLY A 1 351 ? -14.273 12.836 -38.188 1 17.84 351 GLY A C 1
ATOM 2533 O O . GLY A 1 351 ? -15.062 11.891 -38.25 1 17.84 351 GLY A O 1
ATOM 2534 N N . ALA A 1 352 ? -14.172 13.75 -39.188 1 18.77 352 ALA A N 1
ATOM 2535 C CA . ALA A 1 352 ? -14.484 13.922 -40.594 1 18.77 352 ALA A CA 1
ATOM 2536 C C . ALA A 1 352 ? -14.062 12.711 -41.406 1 18.77 352 ALA A C 1
ATOM 2538 O O . ALA A 1 352 ? -13.25 11.898 -40.938 1 18.77 352 ALA A O 1
ATOM 2539 N N . ASP A 1 353 ? -14.328 12.812 -42.719 1 18.58 353 ASP A N 1
ATOM 2540 C CA . ASP A 1 353 ? -14.734 12.141 -43.969 1 18.58 353 ASP A CA 1
ATOM 2541 C C . ASP A 1 353 ? -13.539 11.516 -44.688 1 18.58 353 ASP A C 1
ATOM 2543 O O . ASP A 1 353 ? -12.609 12.219 -45.062 1 18.58 353 ASP A O 1
ATOM 2547 N N . ALA A 1 354 ? -13 10.438 -44.188 1 19.83 354 ALA A N 1
ATOM 2548 C CA . ALA A 1 354 ? -11.961 9.648 -44.844 1 19.83 354 ALA A CA 1
ATOM 2549 C C . ALA A 1 354 ? -12.281 9.43 -46.312 1 19.83 354 ALA A C 1
ATOM 2551 O O . ALA A 1 354 ? -13.383 8.992 -46.656 1 19.83 354 ALA A O 1
ATOM 2552 N N . GLY A 1 355 ? -11.719 10.258 -47.125 1 19.91 355 GLY A N 1
ATOM 2553 C CA . GLY A 1 355 ? -11.734 10.203 -48.562 1 19.91 355 GLY A CA 1
ATOM 2554 C C . GLY A 1 355 ? -11.477 8.82 -49.125 1 19.91 355 GLY A C 1
ATOM 2555 O O . GLY A 1 355 ? -11.055 7.922 -48.406 1 19.91 355 GLY A O 1
ATOM 2556 N N . ASP A 1 356 ? -11.633 8.641 -50.5 1 20.53 356 ASP A N 1
ATOM 2557 C CA . ASP A 1 356 ? -11.945 7.656 -51.531 1 20.53 356 ASP A CA 1
ATOM 2558 C C . ASP A 1 356 ? -10.758 6.73 -51.781 1 20.53 356 ASP A C 1
ATOM 2560 O O . ASP A 1 356 ? -9.727 7.168 -52.281 1 20.53 356 ASP A O 1
ATOM 2564 N N . ASP A 1 357 ? -10.289 6.059 -50.781 1 19.08 357 ASP A N 1
ATOM 2565 C CA . ASP A 1 357 ? -9.109 5.262 -51.125 1 19.08 357 ASP A CA 1
ATOM 2566 C C . ASP A 1 357 ? -9.391 4.328 -52.281 1 19.08 357 ASP A C 1
ATOM 2568 O O . ASP A 1 357 ? -10.438 3.674 -52.344 1 19.08 357 ASP A O 1
ATOM 2572 N N . PRO A 1 358 ? -8.68 4.527 -53.438 1 20.75 358 PRO A N 1
ATOM 2573 C CA . PRO A 1 358 ? -8.789 3.809 -54.688 1 20.75 358 PRO A CA 1
ATOM 2574 C C . PRO A 1 358 ? -8.703 2.293 -54.531 1 20.75 358 PRO A C 1
ATOM 2576 O O . PRO A 1 358 ? -8.25 1.809 -53.5 1 20.75 358 PRO A O 1
ATOM 2579 N N . ASP A 1 359 ? -9.125 1.522 -55.562 1 19.8 359 ASP A N 1
ATOM 2580 C CA . ASP A 1 359 ? -9.594 0.2 -55.969 1 19.8 359 ASP A CA 1
ATOM 2581 C C . ASP A 1 359 ? -8.445 -0.811 -55.969 1 19.8 359 ASP A C 1
ATOM 2583 O O . ASP A 1 359 ? -8.594 -1.927 -56.469 1 19.8 359 ASP A O 1
ATOM 2587 N N . LEU A 1 360 ? -7.336 -0.558 -55.219 1 19.75 360 LEU A N 1
ATOM 2588 C CA . LEU A 1 360 ? -6.312 -1.426 -55.781 1 19.75 360 LEU A CA 1
ATOM 2589 C C . LEU A 1 360 ? -6.738 -2.889 -55.719 1 19.75 360 LEU A C 1
ATOM 2591 O O . LEU A 1 360 ? -7.457 -3.287 -54.781 1 19.75 360 LEU A O 1
ATOM 2595 N N . GLU A 1 361 ? -6.535 -3.613 -56.844 1 20.2 361 GLU A N 1
ATOM 2596 C CA . GLU A 1 361 ? -6.828 -4.93 -57.406 1 20.2 361 GLU A CA 1
ATOM 2597 C C . GLU A 1 361 ? -6.289 -6.043 -56.5 1 20.2 361 GLU A C 1
ATOM 2599 O O . GLU A 1 361 ? -5.203 -5.918 -55.938 1 20.2 361 GLU A O 1
ATOM 2604 N N . ASP A 1 362 ? -7.184 -6.902 -56 1 19.97 362 ASP A N 1
ATOM 2605 C CA . ASP A 1 362 ? -7.207 -8.031 -55.062 1 19.97 362 ASP A CA 1
ATOM 2606 C C . ASP A 1 362 ? -6.352 -9.18 -55.594 1 19.97 362 ASP A C 1
ATOM 2608 O O . ASP A 1 362 ? -6.648 -9.766 -56.625 1 19.97 362 ASP A O 1
ATOM 2612 N N . PRO A 1 363 ? -4.953 -8.938 -55.656 1 20.83 363 PRO A N 1
ATOM 2613 C CA . PRO A 1 363 ? -4.348 -10.086 -56.312 1 20.83 363 PRO A CA 1
ATOM 2614 C C . PRO A 1 363 ? -4.812 -11.422 -55.75 1 20.83 363 PRO A C 1
ATOM 2616 O O . PRO A 1 363 ? -5.336 -11.469 -54.625 1 20.83 363 PRO A O 1
ATOM 2619 N N . ASP A 1 364 ? -4.512 -12.555 -56.562 1 19.45 364 ASP A N 1
ATOM 2620 C CA . ASP A 1 364 ? -4.945 -13.938 -56.75 1 19.45 364 ASP A CA 1
ATOM 2621 C C . ASP A 1 364 ? -4.676 -14.789 -55.531 1 19.45 364 ASP A C 1
ATOM 2623 O O . ASP A 1 364 ? -3.861 -14.414 -54.688 1 19.45 364 ASP A O 1
ATOM 2627 N N . ASP A 1 365 ? -5.32 -16 -55.469 1 19.84 365 ASP A N 1
ATOM 2628 C CA . ASP A 1 365 ? -5.887 -17.125 -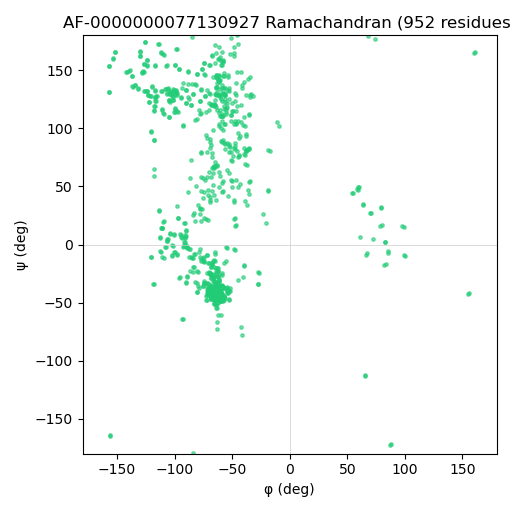54.719 1 19.84 365 ASP A CA 1
ATOM 2629 C C . ASP A 1 365 ? -4.793 -18.062 -54.25 1 19.84 365 ASP A C 1
ATOM 2631 O O . ASP A 1 365 ? -4.973 -19.281 -54.25 1 19.84 365 ASP A O 1
ATOM 2635 N N . VAL A 1 366 ? -3.512 -17.656 -54.031 1 21.67 366 VAL A N 1
ATOM 2636 C CA . VAL A 1 366 ? -2.662 -18.844 -53.938 1 21.67 366 VAL A CA 1
ATOM 2637 C C . VAL A 1 366 ? -3.125 -19.719 -52.75 1 21.67 366 VAL A C 1
ATOM 2639 O O . VAL A 1 366 ? -3.41 -19.219 -51.688 1 21.67 366 VAL A O 1
ATOM 2642 N N . SER A 1 367 ? -3.666 -20.938 -53.031 1 20.81 367 SER A N 1
ATOM 2643 C CA . SER A 1 367 ? -4.242 -22.078 -52.344 1 20.81 367 SER A CA 1
ATOM 2644 C C . SER A 1 367 ? -3.254 -22.672 -51.344 1 20.81 367 SER A C 1
ATOM 2646 O O . SER A 1 367 ? -3.33 -23.859 -51 1 20.81 367 SER A O 1
ATOM 2648 N N . SER A 1 368 ? -2.551 -21.906 -50.5 1 20.92 368 SER A N 1
ATOM 2649 C CA . SER A 1 368 ? -1.569 -22.672 -49.75 1 20.92 368 SER A CA 1
ATOM 2650 C C . SER A 1 368 ? -2.232 -23.781 -48.938 1 20.92 368 SER A C 1
ATOM 2652 O O . SER A 1 368 ? -3.309 -23.594 -48.375 1 20.92 368 SER A O 1
ATOM 2654 N N . SER A 1 369 ? -1.992 -25.094 -49.281 1 21.27 369 SER A N 1
ATOM 2655 C CA . SER A 1 369 ? -2.322 -26.406 -48.719 1 21.27 369 SER A CA 1
ATOM 2656 C C . SER A 1 369 ? -1.918 -26.531 -47.25 1 21.27 369 SER A C 1
ATOM 2658 O O . SER A 1 369 ? -0.728 -26.547 -46.938 1 21.27 369 SER A O 1
ATOM 2660 N N . SER A 1 370 ? -2.457 -25.734 -46.406 1 24.72 370 SER A N 1
ATOM 2661 C CA . SER A 1 370 ? -2.164 -25.797 -44.969 1 24.72 370 SER A CA 1
ATOM 2662 C C . SER A 1 370 ? -2.473 -27.172 -44.406 1 24.72 370 SER A C 1
ATOM 2664 O O . SER A 1 370 ? -3.607 -27.641 -44.5 1 24.72 370 SER A O 1
ATOM 2666 N N . GLY A 1 371 ? -1.521 -28.156 -44.438 1 24.09 371 GLY A N 1
ATOM 2667 C CA . GLY A 1 371 ? -1.583 -29.5 -43.875 1 24.09 371 GLY A CA 1
ATOM 2668 C C . GLY A 1 371 ? -2.213 -29.531 -42.5 1 24.09 371 GLY A C 1
ATOM 2669 O O . GLY A 1 371 ? -2.279 -28.516 -41.812 1 24.09 371 GLY A O 1
ATOM 2670 N N . SER A 1 372 ? -3.168 -30.562 -42.281 1 24.31 372 SER A N 1
ATOM 2671 C CA . SER A 1 372 ? -4.164 -30.922 -41.281 1 24.31 372 SER A CA 1
ATOM 2672 C C . SER A 1 372 ? -3.516 -31.156 -39.938 1 24.31 372 SER A C 1
ATOM 2674 O O . SER A 1 372 ? -2.861 -32.188 -39.719 1 24.31 372 SER A O 1
ATOM 2676 N N . PHE A 1 373 ? -2.85 -30.203 -39.406 1 24.45 373 PHE A N 1
ATOM 2677 C CA . PHE A 1 373 ? -2.379 -30.297 -38.031 1 24.45 373 PHE A CA 1
ATOM 2678 C C . PHE A 1 373 ? -3.506 -30.75 -37.094 1 24.45 373 PHE A C 1
ATOM 2680 O O . PHE A 1 373 ? -3.312 -30.859 -35.875 1 24.45 373 PHE A O 1
ATOM 2687 N N . ASP A 1 374 ? -4.812 -30.922 -37.625 1 27.3 374 ASP A N 1
ATOM 2688 C CA . ASP A 1 374 ? -5.957 -31.219 -36.781 1 27.3 374 ASP A CA 1
ATOM 2689 C C . ASP A 1 374 ? -5.855 -32.625 -36.188 1 27.3 374 ASP A C 1
ATOM 2691 O O . ASP A 1 374 ? -6.52 -32.938 -35.219 1 27.3 374 ASP A O 1
ATOM 2695 N N . GLU A 1 375 ? -5.184 -33.562 -36.875 1 27.58 375 GLU A N 1
ATOM 2696 C CA . GLU A 1 375 ? -5.469 -34.969 -36.531 1 27.58 375 GLU A CA 1
ATOM 2697 C C . GLU A 1 375 ? -4.891 -35.344 -35.188 1 27.58 375 GLU A C 1
ATOM 2699 O O . GLU A 1 375 ? -5.441 -36.219 -34.5 1 27.58 375 GLU A O 1
ATOM 2704 N N . ALA A 1 376 ? -3.668 -35.031 -34.938 1 26.88 376 ALA A N 1
ATOM 2705 C CA . ALA A 1 376 ? -3.027 -35.719 -33.812 1 26.88 376 ALA A CA 1
ATOM 2706 C C . ALA A 1 376 ? -3.637 -35.281 -32.469 1 26.88 376 ALA A C 1
ATOM 2708 O O . ALA A 1 376 ? -3.488 -35.938 -31.469 1 26.88 376 ALA A O 1
ATOM 2709 N N . PHE A 1 377 ? -4.188 -34.094 -32.406 1 29.44 377 PHE A N 1
ATOM 2710 C CA . PHE A 1 377 ? -4.734 -33.656 -31.125 1 29.44 377 PHE A CA 1
ATOM 2711 C C . PHE A 1 377 ? -6.09 -34.312 -30.875 1 29.44 377 PHE A C 1
ATOM 2713 O O . PHE A 1 377 ? -6.746 -34.031 -29.875 1 29.44 377 PHE A O 1
ATOM 2720 N N . ASP A 1 378 ? -6.723 -35 -31.906 1 29.58 378 ASP A N 1
ATOM 2721 C CA . ASP A 1 378 ? -8.07 -35.562 -31.766 1 29.58 378 ASP A CA 1
ATOM 2722 C C . ASP A 1 378 ? -8.109 -36.625 -30.688 1 29.58 378 ASP A C 1
ATOM 2724 O O . ASP A 1 378 ? -9.188 -37 -30.219 1 29.58 378 ASP A O 1
ATOM 2728 N N . SER A 1 379 ? -7.078 -37.5 -30.641 1 28.28 379 SER A N 1
ATOM 2729 C CA . SER A 1 379 ? -7.34 -38.781 -29.953 1 28.28 379 SER A CA 1
ATOM 2730 C C . SER A 1 379 ? -7.5 -38.562 -28.453 1 28.28 379 SER A C 1
ATOM 2732 O O . SER A 1 379 ? -7.828 -39.5 -27.719 1 28.28 379 SER A O 1
ATOM 2734 N N . PHE A 1 380 ? -6.715 -37.688 -27.875 1 29.02 380 PHE A N 1
ATOM 2735 C CA . PHE A 1 380 ? -7.027 -37.781 -26.453 1 29.02 380 PHE A CA 1
ATOM 2736 C C . PHE A 1 380 ? -8.453 -37.312 -26.188 1 29.02 380 PHE A C 1
ATOM 2738 O O . PHE A 1 380 ? -8.75 -36.125 -26.297 1 29.02 380 PHE A O 1
ATOM 2745 N N . ASP A 1 381 ? -9.43 -38.094 -26.703 1 28.25 381 ASP A N 1
ATOM 2746 C CA . ASP A 1 381 ? -10.844 -38.031 -26.344 1 28.25 381 ASP A CA 1
ATOM 2747 C C . ASP A 1 381 ? -11 -37.75 -24.844 1 28.25 381 ASP A C 1
ATOM 2749 O O . ASP A 1 381 ? -11.086 -38.719 -24.047 1 28.25 381 ASP A O 1
ATOM 2753 N N . PHE A 1 382 ? -10.203 -37.062 -24.359 1 28.5 382 PHE A N 1
ATOM 2754 C CA . PHE A 1 382 ? -10.492 -36.75 -22.969 1 28.5 382 PHE A CA 1
ATOM 2755 C C . PHE A 1 382 ? -11.953 -36.344 -22.781 1 28.5 382 PHE A C 1
ATOM 2757 O O . PHE A 1 382 ? -12.281 -35.562 -21.906 1 28.5 382 PHE A O 1
ATOM 2764 N N . ASP A 1 383 ? -12.789 -36.656 -23.781 1 30.56 383 ASP A N 1
ATOM 2765 C CA . ASP A 1 383 ? -14.219 -36.406 -23.609 1 30.56 383 ASP A CA 1
ATOM 2766 C C . ASP A 1 383 ? -14.781 -37.25 -22.453 1 30.56 383 ASP A C 1
ATOM 2768 O O . ASP A 1 383 ? -16 -37.375 -22.328 1 30.56 383 ASP A O 1
ATOM 2772 N N . GLU A 1 384 ? -14.109 -38.406 -22.25 1 31.17 384 GLU A N 1
ATOM 2773 C CA . GLU A 1 384 ? -14.805 -39 -21.109 1 31.17 384 GLU A CA 1
ATOM 2774 C C . GLU A 1 384 ? -15.094 -37.969 -20.031 1 31.17 384 GLU A C 1
ATOM 2776 O O . GLU A 1 384 ? -14.172 -37.312 -19.516 1 31.17 384 GLU A O 1
ATOM 2781 N N . CYS A 1 385 ? -16.25 -37.469 -20.234 1 31.19 385 CYS A N 1
ATOM 2782 C CA . CYS A 1 385 ? -16.891 -36.688 -19.172 1 31.19 385 CYS A CA 1
ATOM 2783 C C . CYS A 1 385 ? -16.578 -37.25 -17.797 1 31.19 385 CYS A C 1
ATOM 2785 O O . CYS A 1 385 ? -17.094 -38.312 -17.422 1 31.19 385 CYS A O 1
ATOM 2787 N N . ILE A 1 386 ? -15.344 -37.562 -17.5 1 34.09 386 ILE A N 1
ATOM 2788 C CA . ILE A 1 386 ? -15.281 -37.719 -16.062 1 34.09 386 ILE A CA 1
ATOM 2789 C C . ILE A 1 386 ? -16.484 -37.031 -15.414 1 34.09 386 ILE A C 1
ATOM 2791 O O . ILE A 1 386 ? -16.766 -35.875 -15.719 1 34.09 386 ILE A O 1
ATOM 2795 N N . ASP A 1 387 ? -17.562 -37.719 -15.43 1 36.59 387 ASP A N 1
ATOM 2796 C CA . ASP A 1 387 ? -18.484 -37.156 -14.445 1 36.59 387 ASP A CA 1
ATOM 2797 C C . ASP A 1 387 ? -17.75 -36.281 -13.438 1 36.59 387 ASP A C 1
ATOM 2799 O O . ASP A 1 387 ? -17.109 -36.781 -12.508 1 36.59 387 ASP A O 1
ATOM 2803 N N . LEU A 1 388 ? -16.922 -35.438 -13.953 1 42.34 388 LEU A N 1
ATOM 2804 C CA . LEU A 1 388 ? -16.25 -34.375 -13.203 1 42.34 388 LEU A CA 1
ATOM 2805 C C . LEU A 1 388 ? -17.031 -34.031 -11.945 1 42.34 388 LEU A C 1
ATOM 2807 O O . LEU A 1 388 ? -17.938 -33.188 -11.977 1 42.34 388 LEU A O 1
ATOM 2811 N N . GLU A 1 389 ? -17.719 -34.719 -11.375 1 47.62 389 GLU A N 1
ATOM 2812 C CA . GLU A 1 389 ? -17.922 -34.406 -9.961 1 47.62 389 GLU A CA 1
ATOM 2813 C C . GLU A 1 389 ? -16.938 -33.312 -9.516 1 47.62 389 GLU A C 1
ATOM 2815 O O . GLU A 1 389 ? -15.758 -33.375 -9.844 1 47.62 389 GLU A O 1
ATOM 2820 N N . CYS A 1 390 ? -17.266 -32.062 -9.367 1 68.75 390 CYS A N 1
ATOM 2821 C CA . CYS A 1 390 ? -16.672 -30.719 -9.305 1 68.75 390 CYS A CA 1
ATOM 2822 C C . CYS A 1 390 ? -15.328 -30.75 -8.609 1 68.75 390 CYS A C 1
ATOM 2824 O O . CYS A 1 390 ? -15.25 -30.969 -7.398 1 68.75 390 CYS A O 1
ATOM 2826 N N . VAL A 1 391 ? -14.195 -31.172 -9.516 1 88.31 391 VAL A N 1
ATOM 2827 C CA . VAL A 1 391 ? -12.828 -31.188 -8.984 1 88.31 391 VAL A CA 1
ATOM 2828 C C . VAL A 1 391 ? -12.695 -30.172 -7.859 1 88.31 391 VAL A C 1
ATOM 2830 O O . VAL A 1 391 ? -11.961 -30.391 -6.898 1 88.31 391 VAL A O 1
ATOM 2833 N N . TRP A 1 392 ? -13.5 -29.266 -7.898 1 90.81 392 TRP A N 1
ATOM 2834 C CA . TRP A 1 392 ? -13.352 -28.156 -6.953 1 90.81 392 TRP A CA 1
ATOM 2835 C C . TRP A 1 392 ? -14.07 -28.469 -5.645 1 90.81 392 TRP A C 1
ATOM 2837 O O . TRP A 1 392 ? -13.93 -27.734 -4.668 1 90.81 392 TRP A O 1
ATOM 2847 N N . SER A 1 393 ? -14.734 -29.594 -5.633 1 88.12 393 SER A N 1
ATOM 2848 C CA . SER A 1 393 ? -15.438 -29.969 -4.41 1 88.12 393 SER A CA 1
ATOM 2849 C C . SER A 1 393 ? -14.805 -31.203 -3.77 1 88.12 393 SER A C 1
ATOM 2851 O O . SER A 1 393 ? -15.359 -31.766 -2.822 1 88.12 393 SER A O 1
ATOM 2853 N N . VAL A 1 394 ? -13.695 -31.656 -4.289 1 91.56 394 VAL A N 1
ATOM 2854 C CA . VAL A 1 394 ? -13.047 -32.844 -3.746 1 91.56 394 VAL A CA 1
ATOM 2855 C C . VAL A 1 394 ? -12.625 -32.594 -2.301 1 91.56 394 VAL A C 1
ATOM 2857 O O . VAL A 1 394 ? -12.148 -31.484 -1.974 1 91.56 394 VAL A O 1
ATOM 2860 N N . PRO A 1 395 ? -12.75 -33.531 -1.479 1 91 395 PRO A N 1
ATOM 2861 C CA . PRO A 1 395 ? -12.461 -33.281 -0.061 1 91 395 PRO A CA 1
ATOM 2862 C C . PRO A 1 395 ? -10.977 -33.469 0.27 1 91 395 PRO A C 1
ATOM 2864 O O . PRO A 1 395 ? -10.523 -33 1.316 1 91 395 PRO A O 1
ATOM 2867 N N . ASP A 1 396 ? -10.32 -34.281 -0.64 1 92.94 396 ASP A N 1
ATOM 2868 C CA . ASP A 1 396 ? -8.938 -34.625 -0.317 1 92.94 396 ASP A CA 1
ATOM 2869 C C . ASP A 1 396 ? -8.055 -34.562 -1.563 1 92.94 396 ASP A C 1
ATOM 2871 O O . ASP A 1 396 ? -8.492 -34.969 -2.65 1 92.94 396 ASP A O 1
ATOM 2875 N N . HIS A 1 397 ? -6.82 -34.25 -1.347 1 93.75 397 HIS A N 1
ATOM 2876 C CA . HIS A 1 397 ? -5.883 -34.062 -2.455 1 93.75 397 HIS A CA 1
ATOM 2877 C C . HIS A 1 397 ? -5.539 -35.406 -3.094 1 93.75 397 HIS A C 1
ATOM 2879 O O . HIS A 1 397 ? -5.105 -35.469 -4.246 1 93.75 397 HIS A O 1
ATOM 2885 N N . ALA A 1 398 ? -5.664 -36.531 -2.363 1 94.12 398 ALA A N 1
ATOM 2886 C CA . ALA A 1 398 ? -5.234 -37.844 -2.838 1 94.12 398 ALA A CA 1
ATOM 2887 C C . ALA A 1 398 ? -6.355 -38.562 -3.6 1 94.12 398 ALA A C 1
ATOM 2889 O O . ALA A 1 398 ? -6.16 -39.656 -4.133 1 94.12 398 ALA A O 1
ATOM 2890 N N . GLU A 1 399 ? -7.496 -37.906 -3.645 1 93.81 399 GLU A N 1
ATOM 2891 C CA . GLU A 1 399 ? -8.594 -38.469 -4.426 1 93.81 399 GLU A CA 1
ATOM 2892 C C . GLU A 1 399 ? -8.242 -38.531 -5.906 1 93.81 399 GLU A C 1
ATOM 2894 O O . GLU A 1 399 ? -7.613 -37.625 -6.441 1 93.81 399 GLU A O 1
ATOM 2899 N N . ASP A 1 400 ? -8.734 -39.531 -6.516 1 93.38 400 ASP A N 1
ATOM 2900 C CA . ASP A 1 400 ? -8.406 -39.781 -7.914 1 93.38 400 ASP A CA 1
ATOM 2901 C C . ASP A 1 400 ? -8.789 -38.594 -8.797 1 93.38 400 ASP A C 1
ATOM 2903 O O . ASP A 1 400 ? -8.047 -38.25 -9.711 1 93.38 400 ASP A O 1
ATOM 2907 N N . VAL A 1 401 ? -9.852 -38.031 -8.445 1 93.25 401 VAL A N 1
ATOM 2908 C CA . VAL A 1 401 ? -10.352 -36.906 -9.273 1 93.25 401 VAL A CA 1
ATOM 2909 C C . VAL A 1 401 ? -9.375 -35.75 -9.219 1 93.25 401 VAL A C 1
ATOM 2911 O O . VAL A 1 401 ? -9.062 -35.156 -10.25 1 93.25 401 VAL A O 1
ATOM 2914 N N . ALA A 1 402 ? -8.875 -35.438 -8.023 1 94.69 402 ALA A N 1
ATOM 2915 C CA . ALA A 1 402 ? -7.93 -34.312 -7.852 1 94.69 402 ALA A CA 1
ATOM 2916 C C . ALA A 1 402 ? -6.59 -34.656 -8.508 1 94.69 402 ALA A C 1
ATOM 2918 O O . ALA A 1 402 ? -6 -33.781 -9.18 1 94.69 402 ALA A O 1
ATOM 2919 N N . VAL A 1 403 ? -6.141 -35.875 -8.344 1 96.69 403 VAL A N 1
ATOM 2920 C CA . VAL A 1 403 ? -4.863 -36.312 -8.891 1 96.69 403 VAL A CA 1
ATOM 2921 C C . VAL A 1 403 ? -4.926 -36.344 -10.414 1 96.69 403 VAL A C 1
ATOM 2923 O O . VAL A 1 403 ? -4.004 -35.875 -11.086 1 96.69 403 VAL A O 1
ATOM 2926 N N . ASP A 1 404 ? -6.008 -36.812 -10.93 1 95.56 404 ASP A N 1
ATOM 2927 C CA . ASP A 1 404 ? -6.172 -36.938 -12.375 1 95.56 404 ASP A CA 1
ATOM 2928 C C . ASP A 1 404 ? -6.281 -35.562 -13.016 1 95.56 404 ASP A C 1
ATOM 2930 O O . ASP A 1 404 ? -5.793 -35.344 -14.125 1 95.56 404 ASP A O 1
ATOM 2934 N N . ALA A 1 405 ? -6.965 -34.656 -12.328 1 95.31 405 ALA A N 1
ATOM 2935 C CA . ALA A 1 405 ? -7.078 -33.281 -12.844 1 95.31 405 ALA A CA 1
ATOM 2936 C C . ALA A 1 405 ? -5.711 -32.625 -12.906 1 95.31 405 ALA A C 1
ATOM 2938 O O . ALA A 1 405 ? -5.391 -31.938 -13.883 1 95.31 405 ALA A O 1
ATOM 2939 N N . LEU A 1 406 ? -4.926 -32.812 -11.867 1 97.25 406 LEU A N 1
ATOM 2940 C CA . LEU A 1 406 ? -3.57 -32.25 -11.852 1 97.25 406 LEU A CA 1
ATOM 2941 C C . LEU A 1 406 ? -2.727 -32.875 -12.961 1 97.25 406 LEU A C 1
ATOM 2943 O O . LEU A 1 406 ? -2.018 -32.188 -13.68 1 97.25 406 LEU A O 1
ATOM 2947 N N . ARG A 1 407 ? -2.834 -34.188 -13.117 1 97.31 407 ARG A N 1
ATOM 2948 C CA . ARG A 1 407 ? -2.096 -34.938 -14.141 1 97.31 407 ARG A CA 1
ATOM 2949 C C . ARG A 1 407 ? -2.479 -34.438 -15.539 1 97.31 407 ARG A C 1
ATOM 2951 O O . ARG A 1 407 ? -1.606 -34.188 -16.375 1 97.31 407 ARG A O 1
ATOM 2958 N N . SER A 1 408 ? -3.77 -34.344 -15.75 1 96.62 408 SER A N 1
ATOM 2959 C CA . SER A 1 408 ? -4.262 -33.938 -17.062 1 96.62 408 SER A CA 1
ATOM 2960 C C . SER A 1 408 ? -3.799 -32.531 -17.406 1 96.62 408 SER A C 1
ATOM 2962 O O . SER A 1 408 ? -3.328 -32.281 -18.516 1 96.62 408 SER A O 1
ATOM 2964 N N . ALA A 1 409 ? -3.945 -31.594 -16.438 1 97.12 409 ALA A N 1
ATOM 2965 C CA . ALA A 1 409 ? -3.508 -30.219 -16.672 1 97.12 409 ALA A CA 1
ATOM 2966 C C . ALA A 1 409 ? -2.004 -30.156 -16.922 1 97.12 409 ALA A C 1
ATOM 2968 O O . ALA A 1 409 ? -1.547 -29.422 -17.797 1 97.12 409 ALA A O 1
ATOM 2969 N N . ALA A 1 410 ? -1.244 -30.953 -16.188 1 97.56 410 ALA A N 1
ATOM 2970 C CA . ALA A 1 410 ? 0.21 -30.984 -16.328 1 97.56 410 ALA A CA 1
ATOM 2971 C C . ALA A 1 410 ? 0.619 -31.5 -17.703 1 97.56 410 ALA A C 1
ATOM 2973 O O . ALA A 1 410 ? 1.48 -30.906 -18.359 1 97.56 410 ALA A O 1
ATOM 2974 N N . MET A 1 411 ? 0.008 -32.562 -18.109 1 97.5 411 MET A N 1
ATOM 2975 C CA . MET A 1 411 ? 0.348 -33.188 -19.391 1 97.5 411 MET A CA 1
ATOM 2976 C C . MET A 1 411 ? -0.023 -32.25 -20.547 1 97.5 411 MET A C 1
ATOM 2978 O O . MET A 1 411 ? 0.682 -32.188 -21.562 1 97.5 411 MET A O 1
ATOM 2982 N N . ASN A 1 412 ? -1.116 -31.531 -20.406 1 97.56 412 ASN A N 1
ATOM 2983 C CA . ASN A 1 412 ? -1.499 -30.547 -21.422 1 97.56 412 ASN A CA 1
ATOM 2984 C C . ASN A 1 412 ? -0.479 -29.422 -21.516 1 97.56 412 ASN A C 1
ATOM 2986 O O . ASN A 1 412 ? -0.153 -28.969 -22.625 1 97.56 412 ASN A O 1
ATOM 2990 N N . ALA A 1 413 ? -0.004 -28.953 -20.359 1 98.25 413 ALA A N 1
ATOM 2991 C CA . ALA A 1 413 ? 0.996 -27.891 -20.359 1 98.25 413 ALA A CA 1
ATOM 2992 C C . ALA A 1 413 ? 2.301 -28.359 -21 1 98.25 413 ALA A C 1
ATOM 2994 O O . ALA A 1 413 ? 2.918 -27.625 -21.766 1 98.25 413 ALA A O 1
ATOM 2995 N N . VAL A 1 414 ? 2.695 -29.609 -20.719 1 98 414 VAL A N 1
ATOM 2996 C CA . VAL A 1 414 ? 3.91 -30.188 -21.281 1 98 414 VAL A CA 1
ATOM 2997 C C . VAL A 1 414 ? 3.758 -30.344 -22.797 1 98 414 VAL A C 1
ATOM 2999 O O . VAL A 1 414 ? 4.664 -29.984 -23.562 1 98 414 VAL A O 1
ATOM 3002 N N . ALA A 1 415 ? 2.646 -30.812 -23.203 1 97.81 415 ALA A N 1
ATOM 3003 C CA . ALA A 1 415 ? 2.387 -31.016 -24.641 1 97.81 415 ALA A CA 1
ATOM 3004 C C . ALA A 1 415 ? 2.406 -29.688 -25.391 1 97.81 415 ALA A C 1
ATOM 3006 O O . ALA A 1 415 ? 2.936 -29.609 -26.5 1 97.81 415 ALA A O 1
ATOM 3007 N N . ALA A 1 416 ? 1.77 -28.688 -24.766 1 97.94 416 ALA A N 1
ATOM 3008 C CA . ALA A 1 416 ? 1.736 -27.375 -25.391 1 97.94 416 ALA A CA 1
ATOM 3009 C C . ALA A 1 416 ? 3.145 -26.812 -25.562 1 97.94 416 ALA A C 1
ATOM 3011 O O . ALA A 1 416 ? 3.459 -26.203 -26.578 1 97.94 416 ALA A O 1
ATOM 3012 N N . ALA A 1 417 ? 3.99 -27 -24.547 1 96.94 417 ALA A N 1
ATOM 3013 C CA . ALA A 1 417 ? 5.371 -26.531 -24.625 1 96.94 417 ALA A CA 1
ATOM 3014 C C . ALA A 1 417 ? 6.164 -27.312 -25.672 1 96.94 417 ALA A C 1
ATOM 3016 O O . ALA A 1 417 ? 6.855 -26.719 -26.5 1 96.94 417 ALA A O 1
ATOM 3017 N N . ALA A 1 418 ? 6.023 -28.609 -25.672 1 96.19 418 ALA A N 1
ATOM 3018 C CA . ALA A 1 418 ? 6.789 -29.5 -26.547 1 96.19 418 ALA A CA 1
ATOM 3019 C C . ALA A 1 418 ? 6.453 -29.266 -28.016 1 96.19 418 ALA A C 1
ATOM 3021 O O . ALA A 1 418 ? 7.316 -29.391 -28.891 1 96.19 418 ALA A O 1
ATOM 3022 N N . SER A 1 419 ? 5.242 -28.922 -28.312 1 96.88 419 SER A N 1
ATOM 3023 C CA . SER A 1 419 ? 4.789 -28.75 -29.688 1 96.88 419 SER A CA 1
ATOM 3024 C C . SER A 1 419 ? 4.969 -27.312 -30.156 1 96.88 419 SER A C 1
ATOM 3026 O O . SER A 1 419 ? 4.5 -26.938 -31.234 1 96.88 419 SER A O 1
ATOM 3028 N N . ASP A 1 420 ? 5.535 -26.484 -29.281 1 96.06 420 ASP A N 1
ATOM 3029 C CA . ASP A 1 420 ? 5.68 -25.062 -29.594 1 96.06 420 ASP A CA 1
ATOM 3030 C C . ASP A 1 420 ? 4.336 -24.453 -29.969 1 96.06 420 ASP A C 1
ATOM 3032 O O . ASP A 1 420 ? 4.219 -23.812 -31.016 1 96.06 420 ASP A O 1
ATOM 3036 N N . ALA A 1 421 ? 3.328 -24.781 -29.219 1 97.06 421 ALA A N 1
ATOM 3037 C CA . ALA A 1 421 ? 1.973 -24.297 -29.484 1 97.06 421 ALA A CA 1
ATOM 3038 C C . ALA A 1 421 ? 1.909 -22.781 -29.453 1 97.06 421 ALA A C 1
ATOM 3040 O O . ALA A 1 421 ? 2.793 -22.125 -28.891 1 97.06 421 ALA A O 1
ATOM 3041 N N . PRO A 1 422 ? 0.875 -22.203 -30.109 1 97.31 422 PRO A N 1
ATOM 3042 C CA . PRO A 1 422 ? 0.693 -20.75 -30.047 1 97.31 422 PRO A CA 1
ATOM 3043 C C . PRO A 1 422 ? 0.546 -20.234 -28.625 1 97.31 422 PRO A C 1
ATOM 3045 O O . PRO A 1 422 ? 0.163 -21 -27.719 1 97.31 422 PRO A O 1
ATOM 3048 N N . ALA A 1 423 ? 0.829 -19 -28.422 1 97.38 423 ALA A N 1
ATOM 3049 C CA . ALA A 1 423 ? 0.84 -18.375 -27.109 1 97.38 423 ALA A CA 1
ATOM 3050 C C . ALA A 1 423 ? -0.49 -18.578 -26.391 1 97.38 423 ALA A C 1
ATOM 3052 O O . ALA A 1 423 ? -0.517 -18.844 -25.188 1 97.38 423 ALA A O 1
ATOM 3053 N N . GLU A 1 424 ? -1.543 -18.484 -27.078 1 96.88 424 GLU A N 1
ATOM 3054 C CA . GLU A 1 424 ? -2.871 -18.594 -26.469 1 96.88 424 GLU A CA 1
ATOM 3055 C C . GLU A 1 424 ? -3.094 -19.984 -25.891 1 96.88 424 GLU A C 1
ATOM 3057 O O . GLU A 1 424 ? -3.703 -20.125 -24.812 1 96.88 424 GLU A O 1
ATOM 3062 N N . VAL A 1 425 ? -2.59 -20.969 -26.594 1 98 425 VAL A N 1
ATOM 3063 C CA . VAL A 1 425 ? -2.734 -22.359 -26.141 1 98 425 VAL A CA 1
ATOM 3064 C C . VAL A 1 425 ? -1.858 -22.594 -24.922 1 98 425 VAL A C 1
ATOM 3066 O O . VAL A 1 425 ? -2.285 -23.25 -23.953 1 98 425 VAL A O 1
ATOM 3069 N N . ARG A 1 426 ? -0.674 -22.047 -24.953 1 98.25 426 ARG A N 1
ATOM 3070 C CA . ARG A 1 426 ? 0.248 -22.219 -23.828 1 98.25 426 ARG A CA 1
ATOM 3071 C C . ARG A 1 426 ? -0.264 -21.516 -22.578 1 98.25 426 ARG A C 1
ATOM 3073 O O . ARG A 1 426 ? -0.179 -22.062 -21.484 1 98.25 426 ARG A O 1
ATOM 3080 N N . VAL A 1 427 ? -0.852 -20.344 -22.719 1 97.75 427 VAL A N 1
ATOM 3081 C CA . VAL A 1 427 ? -1.402 -19.594 -21.594 1 97.75 427 VAL A CA 1
ATOM 3082 C C . VAL A 1 427 ? -2.553 -20.391 -20.969 1 97.75 427 VAL A C 1
ATOM 3084 O O . VAL A 1 427 ? -2.645 -20.5 -19.75 1 97.75 427 VAL A O 1
ATOM 3087 N N . ASP A 1 428 ? -3.33 -20.875 -21.797 1 97.31 428 ASP A N 1
ATOM 3088 C CA . ASP A 1 428 ? -4.477 -21.641 -21.328 1 97.31 428 ASP A CA 1
ATOM 3089 C C . ASP A 1 428 ? -4.023 -22.906 -20.578 1 97.31 428 ASP A C 1
ATOM 3091 O O . ASP A 1 428 ? -4.539 -23.203 -19.5 1 97.31 428 ASP A O 1
ATOM 3095 N N . ALA A 1 429 ? -3.084 -23.609 -21.172 1 98.44 429 ALA A N 1
ATOM 3096 C CA . ALA A 1 429 ? -2.584 -24.844 -20.578 1 98.44 429 ALA A CA 1
ATOM 3097 C C . ALA A 1 429 ? -1.896 -24.562 -19.234 1 98.44 429 ALA A C 1
ATOM 3099 O O . ALA A 1 429 ? -2.141 -25.266 -18.25 1 98.44 429 ALA A O 1
ATOM 3100 N N . LEU A 1 430 ? -1.07 -23.516 -19.188 1 98.56 430 LEU A N 1
ATOM 3101 C CA . LEU A 1 430 ? -0.383 -23.141 -17.953 1 98.56 430 LEU A CA 1
ATOM 3102 C C . LEU A 1 430 ? -1.374 -22.641 -16.906 1 98.56 430 LEU A C 1
ATOM 3104 O O . LEU A 1 430 ? -1.195 -22.891 -15.719 1 98.56 430 LEU A O 1
ATOM 3108 N N . GLY A 1 431 ? -2.393 -21.891 -17.375 1 98 431 GLY A N 1
ATOM 3109 C CA . GLY A 1 431 ? -3.436 -21.422 -16.484 1 98 431 GLY A CA 1
ATOM 3110 C C . GLY A 1 431 ? -4.184 -22.562 -15.805 1 98 431 GLY A C 1
ATOM 3111 O O . GLY A 1 431 ? -4.406 -22.531 -14.594 1 98 431 GLY A O 1
ATOM 3112 N N . LYS A 1 432 ? -4.539 -23.547 -16.562 1 97.5 432 LYS A N 1
ATOM 3113 C CA . LYS A 1 432 ? -5.219 -24.719 -16.016 1 97.5 432 LYS A CA 1
ATOM 3114 C C . LYS A 1 432 ? -4.32 -25.453 -15.016 1 97.5 432 LYS A C 1
ATOM 3116 O O . LYS A 1 432 ? -4.793 -25.922 -13.977 1 97.5 432 LYS A O 1
ATOM 3121 N N . LEU A 1 433 ? -3.064 -25.594 -15.383 1 98.56 433 LEU A N 1
ATOM 3122 C CA . LEU A 1 433 ? -2.119 -26.234 -14.469 1 98.56 433 LEU A CA 1
ATOM 3123 C C . LEU A 1 433 ? -2.01 -25.438 -13.172 1 98.56 433 LEU A C 1
ATOM 3125 O O . LEU A 1 433 ? -2.045 -26.016 -12.086 1 98.56 433 LEU A O 1
ATOM 3129 N N . LEU A 1 434 ? -1.906 -24.109 -13.266 1 98.38 434 LEU A N 1
ATOM 3130 C CA . LEU A 1 434 ? -1.806 -23.25 -12.094 1 98.38 434 LEU A CA 1
ATOM 3131 C C . LEU A 1 434 ? -3.053 -23.359 -11.227 1 98.38 434 LEU A C 1
ATOM 3133 O O . LEU A 1 434 ? -2.961 -23.359 -10 1 98.38 434 LEU A O 1
ATOM 3137 N N . ALA A 1 435 ? -4.191 -23.453 -11.844 1 97.44 435 ALA A N 1
ATOM 3138 C CA . ALA A 1 435 ? -5.441 -23.641 -11.109 1 97.44 435 ALA A CA 1
ATOM 3139 C C . ALA A 1 435 ? -5.406 -24.906 -10.273 1 97.44 435 ALA A C 1
ATOM 3141 O O . ALA A 1 435 ? -5.84 -24.922 -9.117 1 97.44 435 ALA A O 1
ATOM 3142 N N . GLN A 1 436 ? -4.875 -25.969 -10.898 1 97.81 436 GLN A N 1
ATOM 3143 C CA . GLN A 1 436 ? -4.816 -27.234 -10.18 1 97.81 436 GLN A CA 1
ATOM 3144 C C . GLN A 1 436 ? -3.799 -27.172 -9.039 1 97.81 436 GLN A C 1
ATOM 3146 O O . GLN A 1 436 ? -4.008 -27.766 -7.98 1 97.81 436 GLN A O 1
ATOM 3151 N N . VAL A 1 437 ? -2.688 -26.516 -9.266 1 98.44 437 VAL A N 1
ATOM 3152 C CA . VAL A 1 437 ? -1.754 -26.266 -8.172 1 98.44 437 VAL A CA 1
ATOM 3153 C C . VAL A 1 437 ? -2.465 -25.516 -7.043 1 98.44 437 VAL A C 1
ATOM 3155 O O . VAL A 1 437 ? -2.338 -25.875 -5.871 1 98.44 437 VAL A O 1
ATOM 3158 N N . GLY A 1 438 ? -3.254 -24.5 -7.414 1 97.81 438 GLY A N 1
ATOM 3159 C CA . GLY A 1 438 ? -4.031 -23.75 -6.441 1 97.81 438 GLY A CA 1
ATOM 3160 C C . GLY A 1 438 ? -5.008 -24.609 -5.664 1 97.81 438 GLY A C 1
ATOM 3161 O O . GLY A 1 438 ? -5.195 -24.406 -4.461 1 97.81 438 GLY A O 1
ATOM 3162 N N . LEU A 1 439 ? -5.637 -25.516 -6.336 1 97.38 439 LEU A N 1
ATOM 3163 C CA . LEU A 1 439 ? -6.57 -26.406 -5.668 1 97.38 439 LEU A CA 1
ATOM 3164 C C . LEU A 1 439 ? -5.859 -27.234 -4.605 1 97.38 439 LEU A C 1
ATOM 3166 O O . LEU A 1 439 ? -6.344 -27.359 -3.477 1 97.38 439 LEU A O 1
ATOM 3170 N N . HIS A 1 440 ? -4.707 -27.812 -4.957 1 98.31 440 HIS A N 1
ATOM 3171 C CA . HIS A 1 440 ? -3.973 -28.641 -4.012 1 98.31 440 HIS A CA 1
ATOM 3172 C C . HIS A 1 440 ? -3.494 -27.828 -2.816 1 98.31 440 HIS A C 1
ATOM 3174 O O . HIS A 1 440 ? -3.43 -28.344 -1.696 1 98.31 440 HIS A O 1
ATOM 3180 N N . VAL A 1 441 ? -3.195 -26.578 -3.047 1 97.94 441 VAL A N 1
ATOM 3181 C CA . VAL A 1 441 ? -2.82 -25.688 -1.951 1 97.94 441 VAL A CA 1
ATOM 3182 C C . VAL A 1 441 ? -4.035 -25.422 -1.069 1 97.94 441 VAL A C 1
ATOM 3184 O O . VAL A 1 441 ? -3.941 -25.453 0.16 1 97.94 441 VAL A O 1
ATOM 3187 N N . ALA A 1 442 ? -5.164 -25.156 -1.694 1 96.5 442 ALA A N 1
ATOM 3188 C CA . ALA A 1 442 ? -6.391 -24.891 -0.938 1 96.5 442 ALA A CA 1
ATOM 3189 C C . ALA A 1 442 ? -6.742 -26.078 -0.048 1 96.5 442 ALA A C 1
ATOM 3191 O O . ALA A 1 442 ? -7.125 -25.906 1.11 1 96.5 442 ALA A O 1
ATOM 3192 N N . LEU A 1 443 ? -6.602 -27.25 -0.598 1 96.75 443 LEU A N 1
ATOM 3193 C CA . LEU A 1 443 ? -6.887 -28.469 0.157 1 96.75 443 LEU A CA 1
ATOM 3194 C C . LEU A 1 443 ? -5.93 -28.609 1.332 1 96.75 443 LEU A C 1
ATOM 3196 O O . LEU A 1 443 ? -6.332 -29.031 2.422 1 96.75 443 LEU A O 1
ATOM 3200 N N . ALA A 1 444 ? -4.672 -28.297 1.139 1 97.56 444 ALA A N 1
ATOM 3201 C CA . ALA A 1 444 ? -3.678 -28.359 2.207 1 97.56 444 ALA A CA 1
ATOM 3202 C C . ALA A 1 444 ? -3.982 -27.344 3.307 1 97.56 444 ALA A C 1
ATOM 3204 O O . ALA A 1 444 ? -3.82 -27.641 4.492 1 97.56 444 ALA A O 1
ATOM 3205 N N . VAL A 1 445 ? -4.434 -26.156 2.902 1 96.25 445 VAL A N 1
ATOM 3206 C CA . VAL A 1 445 ? -4.754 -25.094 3.855 1 96.25 445 VAL A CA 1
ATOM 3207 C C . VAL A 1 445 ? -5.922 -25.531 4.738 1 96.25 445 VAL A C 1
ATOM 3209 O O . VAL A 1 445 ? -5.922 -25.297 5.945 1 96.25 445 VAL A O 1
ATOM 3212 N N . GLU A 1 446 ? -6.844 -26.156 4.176 1 94.12 446 GLU A N 1
ATOM 3213 C CA . GLU A 1 446 ? -8.047 -26.578 4.887 1 94.12 446 GLU A CA 1
ATOM 3214 C C . GLU A 1 446 ? -7.715 -27.547 6.02 1 94.12 446 GLU A C 1
ATOM 3216 O O . GLU A 1 446 ? -8.414 -27.578 7.039 1 94.12 446 GLU A O 1
ATOM 3221 N N . VAL A 1 447 ? -6.66 -28.297 5.84 1 94.88 447 VAL A N 1
ATOM 3222 C CA . VAL A 1 447 ? -6.324 -29.281 6.875 1 94.88 447 VAL A CA 1
ATOM 3223 C C . VAL A 1 447 ? -5.105 -28.797 7.66 1 94.88 447 VAL A C 1
ATOM 3225 O O . VAL A 1 447 ? -4.516 -29.562 8.43 1 94.88 447 VAL A O 1
ATOM 3228 N N . GLY A 1 448 ? -4.594 -27.562 7.395 1 93.81 448 GLY A N 1
ATOM 3229 C CA . GLY A 1 448 ? -3.566 -26.906 8.195 1 93.81 448 GLY A CA 1
ATOM 3230 C C . GLY A 1 448 ? -2.168 -27.422 7.898 1 93.81 448 GLY A C 1
ATOM 3231 O O . GLY A 1 448 ? -1.333 -27.516 8.805 1 93.81 448 GLY A O 1
ATOM 3232 N N . GLU A 1 449 ? -1.862 -27.844 6.695 1 95.88 449 GLU A N 1
ATOM 3233 C CA . GLU A 1 449 ? -0.564 -28.422 6.359 1 95.88 449 GLU A CA 1
ATOM 3234 C C . GLU A 1 449 ? 0.394 -27.359 5.832 1 95.88 449 GLU A C 1
ATOM 3236 O O . GLU A 1 449 ? 1.461 -27.141 6.406 1 95.88 449 GLU A O 1
ATOM 3241 N N . PHE A 1 450 ? 0.062 -26.781 4.711 1 96.12 450 PHE A N 1
ATOM 3242 C CA . PHE A 1 450 ? 0.884 -25.719 4.133 1 96.12 450 PHE A CA 1
ATOM 3243 C C . PHE A 1 450 ? 0.033 -24.766 3.307 1 96.12 450 PHE A C 1
ATOM 3245 O O . PHE A 1 450 ? -1.144 -25.031 3.055 1 96.12 450 PHE A O 1
ATOM 3252 N N . ALA A 1 451 ? 0.657 -23.594 2.994 1 95.44 451 ALA A N 1
ATOM 3253 C CA . ALA A 1 451 ? -0.002 -22.562 2.195 1 95.44 451 ALA A CA 1
ATOM 3254 C C . ALA A 1 451 ? 0.846 -22.188 0.986 1 95.44 451 ALA A C 1
ATOM 3256 O O . ALA A 1 451 ? 1.938 -22.734 0.79 1 95.44 451 ALA A O 1
ATOM 3257 N N . MET A 1 452 ? 0.285 -21.359 0.147 1 95.62 452 MET A N 1
ATOM 3258 C CA . MET A 1 452 ? 0.971 -20.969 -1.082 1 95.62 452 MET A CA 1
ATOM 3259 C C . MET A 1 452 ? 2.328 -20.344 -0.773 1 95.62 452 MET A C 1
ATOM 3261 O O . MET A 1 452 ? 3.289 -20.531 -1.521 1 95.62 452 MET A O 1
ATOM 3265 N N . ARG A 1 453 ? 2.438 -19.578 0.288 1 93.12 453 ARG A N 1
ATOM 3266 C CA . ARG A 1 453 ? 3.707 -18.984 0.684 1 93.12 453 ARG A CA 1
ATOM 3267 C C . ARG A 1 453 ? 4.797 -20.047 0.817 1 93.12 453 ARG A C 1
ATOM 3269 O O . ARG A 1 453 ? 5.957 -19.797 0.482 1 93.12 453 ARG A O 1
ATOM 3276 N N . ASP A 1 454 ? 4.453 -21.172 1.322 1 94.75 454 ASP A N 1
ATOM 3277 C CA . ASP A 1 454 ? 5.406 -22.266 1.51 1 94.75 454 ASP A CA 1
ATOM 3278 C C . ASP A 1 454 ? 5.828 -22.859 0.17 1 94.75 454 ASP A C 1
ATOM 3280 O O . ASP A 1 454 ? 6.996 -23.203 -0.019 1 94.75 454 ASP A O 1
ATOM 3284 N N . VAL A 1 455 ? 4.848 -23 -0.708 1 96.69 455 VAL A N 1
ATOM 3285 C CA . VAL A 1 455 ? 5.117 -23.531 -2.041 1 96.69 455 VAL A CA 1
ATOM 3286 C C . VAL A 1 455 ? 6.051 -22.578 -2.791 1 96.69 455 VAL A C 1
ATOM 3288 O O . VAL A 1 455 ? 7.004 -23.016 -3.436 1 96.69 455 VAL A O 1
ATOM 3291 N N . VAL A 1 456 ? 5.82 -21.297 -2.672 1 95.19 456 VAL A N 1
ATOM 3292 C CA . VAL A 1 456 ? 6.648 -20.281 -3.32 1 95.19 456 VAL A CA 1
ATOM 3293 C C . VAL A 1 456 ? 8.062 -20.328 -2.744 1 95.19 456 VAL A C 1
ATOM 3295 O O . VAL A 1 456 ? 9.047 -20.25 -3.486 1 95.19 456 VAL A O 1
ATOM 3298 N N . ALA A 1 457 ? 8.172 -20.391 -1.487 1 93.19 457 ALA A N 1
ATOM 3299 C CA . ALA A 1 457 ? 9.477 -20.484 -0.848 1 93.19 457 ALA A CA 1
ATOM 3300 C C . ALA A 1 457 ? 10.258 -21.703 -1.367 1 93.19 457 ALA A C 1
ATOM 3302 O O . ALA A 1 457 ? 11.453 -21.594 -1.647 1 93.19 457 ALA A O 1
ATOM 3303 N N . ALA A 1 458 ? 9.547 -22.828 -1.446 1 94.56 458 ALA A N 1
ATOM 3304 C CA . ALA A 1 458 ? 10.172 -24.031 -1.983 1 94.56 458 ALA A CA 1
ATOM 3305 C C . ALA A 1 458 ? 10.594 -23.828 -3.436 1 94.56 458 ALA A C 1
ATOM 3307 O O . ALA A 1 458 ? 11.648 -24.312 -3.855 1 94.56 458 ALA A O 1
ATOM 3308 N N . ALA A 1 459 ? 9.75 -23.172 -4.195 1 96.19 459 ALA A N 1
ATOM 3309 C CA . ALA A 1 459 ? 10.078 -22.875 -5.586 1 96.19 459 ALA A CA 1
ATOM 3310 C C . ALA A 1 459 ? 11.344 -22.016 -5.688 1 96.19 459 ALA A C 1
ATOM 3312 O O . ALA A 1 459 ? 12.234 -22.312 -6.484 1 96.19 459 ALA A O 1
ATOM 3313 N N . ILE A 1 460 ? 11.422 -21 -4.891 1 93.12 460 ILE A N 1
ATOM 3314 C CA . ILE A 1 460 ? 12.562 -20.094 -4.898 1 93.12 460 ILE A CA 1
ATOM 3315 C C . ILE A 1 460 ? 13.828 -20.844 -4.531 1 93.12 460 ILE A C 1
ATOM 3317 O O . ILE A 1 460 ? 14.875 -20.672 -5.168 1 93.12 460 ILE A O 1
ATOM 3321 N N . GLU A 1 461 ? 13.734 -21.703 -3.555 1 91.5 461 GLU A N 1
ATOM 3322 C CA . GLU A 1 461 ? 14.883 -22.516 -3.148 1 91.5 461 GLU A CA 1
ATOM 3323 C C . GLU A 1 461 ? 15.336 -23.422 -4.281 1 91.5 461 GLU A C 1
ATOM 3325 O O . GLU A 1 461 ? 16.547 -23.609 -4.484 1 91.5 461 GLU A O 1
ATOM 3330 N N . SER A 1 462 ? 14.383 -23.984 -4.98 1 92.06 462 SER A N 1
ATOM 3331 C CA . SER A 1 462 ? 14.711 -24.875 -6.098 1 92.06 462 SER A CA 1
ATOM 3332 C C . SER A 1 462 ? 15.453 -24.125 -7.195 1 92.06 462 SER A C 1
ATOM 3334 O O . SER A 1 462 ? 16.344 -24.672 -7.848 1 92.06 462 SER A O 1
ATOM 3336 N N . VAL A 1 463 ? 15.086 -22.891 -7.445 1 91.81 463 VAL A N 1
ATOM 3337 C CA . VAL A 1 463 ? 15.734 -22.078 -8.469 1 91.81 463 VAL A CA 1
ATOM 3338 C C . VAL A 1 463 ? 17.156 -21.734 -8.031 1 91.81 463 VAL A C 1
ATOM 3340 O O . VAL A 1 463 ? 18.078 -21.766 -8.836 1 91.81 463 VAL A O 1
ATOM 3343 N N . ARG A 1 464 ? 17.328 -21.438 -6.766 1 86.5 464 ARG A N 1
ATOM 3344 C CA . ARG A 1 464 ? 18.625 -21.016 -6.242 1 86.5 464 ARG A CA 1
ATOM 3345 C C . ARG A 1 464 ? 19.594 -22.188 -6.195 1 86.5 464 ARG A C 1
ATOM 3347 O O . ARG A 1 464 ? 20.797 -22 -6.406 1 86.5 464 ARG A O 1
ATOM 3354 N N . ARG A 1 465 ? 19.297 -23.438 -5.766 1 79.06 465 ARG A N 1
ATOM 3355 C CA . ARG A 1 465 ? 20.141 -24.609 -5.609 1 79.06 465 ARG A CA 1
ATOM 3356 C C . ARG A 1 465 ? 20.703 -25.078 -6.953 1 79.06 465 ARG A C 1
ATOM 3358 O O . ARG A 1 465 ? 21.844 -25.516 -7.043 1 79.06 465 ARG A O 1
ATOM 3365 N N . GLU A 1 466 ? 20.031 -25.328 -7.879 1 62.75 466 GLU A N 1
ATOM 3366 C CA . GLU A 1 466 ? 20.469 -25.906 -9.148 1 62.75 466 GLU A CA 1
ATOM 3367 C C . GLU A 1 466 ? 21.594 -25.062 -9.766 1 62.75 466 GLU A C 1
ATOM 3369 O O . GLU A 1 466 ? 22.375 -25.578 -10.578 1 62.75 466 GLU A O 1
ATOM 3374 N N . GLY A 1 467 ? 22.031 -23.953 -9.195 1 49.38 467 GLY A N 1
ATOM 3375 C CA . GLY A 1 467 ? 23.219 -23.25 -9.648 1 49.38 467 GLY A CA 1
ATOM 3376 C C . GLY A 1 467 ? 24.5 -23.719 -8.977 1 49.38 467 GLY A C 1
ATOM 3377 O O . GLY A 1 467 ? 25.594 -23.391 -9.422 1 49.38 467 GLY A O 1
ATOM 3378 N N . THR A 1 468 ? 24.422 -24.25 -7.762 1 42.56 468 THR A N 1
ATOM 3379 C CA . THR A 1 468 ? 25.656 -24.547 -7.047 1 42.56 468 THR A CA 1
ATOM 3380 C C . THR A 1 468 ? 26.125 -25.969 -7.316 1 42.56 468 THR A C 1
ATOM 3382 O O . THR A 1 468 ? 27.031 -26.484 -6.648 1 42.56 468 THR A O 1
ATOM 3385 N N . GLY A 1 469 ? 25.641 -26.766 -8.156 1 37.31 469 GLY A N 1
ATOM 3386 C CA . GLY A 1 469 ? 26.141 -28.109 -8.359 1 37.31 469 GLY A CA 1
ATOM 3387 C C . GLY A 1 469 ? 27.625 -28.156 -8.68 1 37.31 469 GLY A C 1
ATOM 3388 O O . GLY A 1 469 ? 28.156 -29.219 -8.984 1 37.31 469 GLY A O 1
ATOM 3389 N N . GLY A 1 470 ? 28.328 -27.094 -9.031 1 33.97 470 GLY A N 1
ATOM 3390 C CA . GLY A 1 470 ? 29.703 -27.438 -9.391 1 33.97 470 GLY A CA 1
ATOM 3391 C C . GLY A 1 470 ? 30.5 -28.031 -8.242 1 33.97 470 GLY A C 1
ATOM 3392 O O . GLY A 1 470 ? 31.172 -29.047 -8.414 1 33.97 470 GLY A O 1
ATOM 3393 N N . ASP A 1 471 ? 30.953 -27.25 -7.168 1 33.91 471 ASP A N 1
ATOM 3394 C CA . ASP A 1 471 ? 32.312 -27.375 -6.621 1 33.91 471 ASP A CA 1
ATOM 3395 C C . ASP A 1 471 ? 32.344 -28.406 -5.488 1 33.91 471 ASP A C 1
ATOM 3397 O O . ASP A 1 471 ? 33.312 -28.422 -4.711 1 33.91 471 ASP A O 1
ATOM 3401 N N . ASP A 1 472 ? 31.344 -29.172 -5.129 1 33.12 472 ASP A N 1
ATOM 3402 C CA . ASP A 1 472 ? 31.766 -29.969 -3.988 1 33.12 472 ASP A CA 1
ATOM 3403 C C . ASP A 1 472 ? 32.656 -31.141 -4.434 1 33.12 472 ASP A C 1
ATOM 3405 O O . ASP A 1 472 ? 32.188 -32.281 -4.457 1 33.12 472 ASP A O 1
ATOM 3409 N N . GLY A 1 473 ? 33.438 -31.062 -5.504 1 30.95 473 GLY A N 1
ATOM 3410 C CA . GLY A 1 473 ? 34.562 -31.984 -5.656 1 30.95 473 GLY A CA 1
ATOM 3411 C C . GLY A 1 473 ? 35.469 -32.062 -4.438 1 30.95 473 GLY A C 1
ATOM 3412 O O . GLY A 1 473 ? 36.125 -31.062 -4.109 1 30.95 473 GLY A O 1
ATOM 3413 N N . GLU A 1 474 ? 35.188 -32.75 -3.408 1 30.89 474 GLU A N 1
ATOM 3414 C CA . GLU A 1 474 ? 36.156 -33.188 -2.391 1 30.89 474 GLU A CA 1
ATOM 3415 C C . GLU A 1 474 ? 37.406 -33.781 -3.025 1 30.89 474 GLU A C 1
ATOM 3417 O O . GLU A 1 474 ? 37.312 -34.719 -3.822 1 30.89 474 GLU A O 1
ATOM 3422 N N . ALA A 1 475 ? 38.594 -33.094 -3.068 1 33.12 475 ALA A N 1
ATOM 3423 C CA . ALA A 1 475 ? 39.969 -33.531 -3.248 1 33.12 475 ALA A CA 1
ATOM 3424 C C . ALA A 1 475 ? 40.281 -34.719 -2.35 1 33.12 475 ALA A C 1
ATOM 3426 O O . ALA A 1 475 ? 40.312 -34.594 -1.122 1 33.12 475 ALA A O 1
ATOM 3427 N N . ARG A 1 476 ? 40 -35.875 -2.727 1 30.92 476 ARG A N 1
ATOM 3428 C CA . ARG A 1 476 ? 40.594 -37.094 -2.219 1 30.92 476 ARG A CA 1
ATOM 3429 C C . ARG A 1 476 ? 42.125 -36.969 -2.162 1 30.92 476 ARG A C 1
ATOM 3431 O O . ARG A 1 476 ? 42.75 -36.719 -3.184 1 30.92 476 ARG A O 1
ATOM 3438 N N . GLY A 1 477 ? 42.656 -36.344 -1.105 1 25.22 477 GLY A N 1
ATOM 3439 C CA . GLY A 1 477 ? 44.062 -36.469 -0.75 1 25.22 477 GLY A CA 1
ATOM 3440 C C . GLY A 1 477 ? 44.625 -37.875 -0.915 1 25.22 477 GLY A C 1
ATOM 3441 O O . GLY A 1 477 ? 43.969 -38.844 -0.495 1 25.22 477 GLY A O 1
ATOM 3442 N N . SER A 1 478 ? 45.5 -38.094 -1.899 1 23.27 478 SER A N 1
ATOM 3443 C CA . SER A 1 478 ? 46.562 -39.125 -1.827 1 23.27 478 SER A CA 1
ATOM 3444 C C . SER A 1 478 ? 47.469 -38.875 -0.625 1 23.27 478 SER A C 1
ATOM 3446 O O . SER A 1 478 ? 47.781 -37.75 -0.302 1 23.27 478 SER A O 1
ATOM 3448 N N . MET B 1 1 ? -34.125 -52.469 26.156 1 17.41 1 MET B N 1
ATOM 3449 C CA . MET B 1 1 ? -34.812 -51.688 27.188 1 17.41 1 MET B CA 1
ATOM 3450 C C . MET B 1 1 ? -34.719 -50.188 26.906 1 17.41 1 MET B C 1
ATOM 3452 O O . MET B 1 1 ? -35.719 -49.469 26.969 1 17.41 1 MET B O 1
ATOM 3456 N N . ALA B 1 2 ? -33.469 -49.562 27.156 1 19.33 2 ALA B N 1
ATOM 3457 C CA . ALA B 1 2 ? -33.375 -48.281 27.891 1 19.33 2 ALA B CA 1
ATOM 3458 C C . ALA B 1 2 ? -33.719 -47.125 26.984 1 19.33 2 ALA B C 1
ATOM 3460 O O . ALA B 1 2 ? -33.188 -46.969 25.891 1 19.33 2 ALA B O 1
ATOM 3461 N N . THR B 1 3 ? -34.781 -46.406 27.25 1 19.34 3 THR B N 1
ATOM 3462 C CA . THR B 1 3 ? -35.656 -45.375 26.703 1 19.34 3 THR B CA 1
ATOM 3463 C C . THR B 1 3 ? -35 -44 26.766 1 19.34 3 THR B C 1
ATOM 3465 O O . THR B 1 3 ? -35.656 -42.969 26.656 1 19.34 3 THR B O 1
ATOM 3468 N N . ALA B 1 4 ? -33.656 -43.875 26.672 1 20.08 4 ALA B N 1
ATOM 3469 C CA . ALA B 1 4 ? -33.062 -42.688 27.219 1 20.08 4 ALA B CA 1
ATOM 3470 C C . ALA B 1 4 ? -33.625 -41.438 26.531 1 20.08 4 ALA B C 1
ATOM 3472 O O . ALA B 1 4 ? -33.531 -41.281 25.312 1 20.08 4 ALA B O 1
ATOM 3473 N N . SER B 1 5 ? -34.562 -40.75 27.156 1 18.19 5 SER B N 1
ATOM 3474 C CA . SER B 1 5 ? -35.469 -39.625 26.922 1 18.19 5 SER B CA 1
ATOM 3475 C C . SER B 1 5 ? -34.688 -38.312 26.781 1 18.19 5 SER B C 1
ATOM 3477 O O . SER B 1 5 ? -34.156 -37.781 27.766 1 18.19 5 SER B O 1
ATOM 3479 N N . ALA B 1 6 ? -33.594 -38.188 26.031 1 20.17 6 ALA B N 1
ATOM 3480 C CA . ALA B 1 6 ? -32.719 -37.031 26.172 1 20.17 6 ALA B CA 1
ATOM 3481 C C . ALA B 1 6 ? -33.5 -35.719 25.969 1 20.17 6 ALA B C 1
ATOM 3483 O O . ALA B 1 6 ? -34.156 -35.562 24.938 1 20.17 6 ALA B O 1
ATOM 3484 N N . ALA B 1 7 ? -33.812 -35 27.094 1 18.17 7 ALA B N 1
ATOM 3485 C CA . ALA B 1 7 ? -34.594 -33.812 27.422 1 18.17 7 ALA B CA 1
ATOM 3486 C C . ALA B 1 7 ? -34.094 -32.594 26.641 1 18.17 7 ALA B C 1
ATOM 3488 O O . ALA B 1 7 ? -32.906 -32.344 26.562 1 18.17 7 ALA B O 1
ATOM 3489 N N . VAL B 1 8 ? -34.844 -32.031 25.656 1 19.89 8 VAL B N 1
ATOM 3490 C CA . VAL B 1 8 ? -34.875 -30.984 24.672 1 19.89 8 VAL B CA 1
ATOM 3491 C C . VAL B 1 8 ? -34.906 -29.625 25.359 1 19.89 8 VAL B C 1
ATOM 3493 O O . VAL B 1 8 ? -35.938 -29.188 25.859 1 19.89 8 VAL B O 1
ATOM 3496 N N . HIS B 1 9 ? -33.969 -29.438 26.562 1 19.64 9 HIS B N 1
ATOM 3497 C CA . HIS B 1 9 ? -34.25 -28.234 27.344 1 19.64 9 HIS B CA 1
ATOM 3498 C C . HIS B 1 9 ? -34.25 -27 26.453 1 19.64 9 HIS B C 1
ATOM 3500 O O . HIS B 1 9 ? -33.438 -26.859 25.547 1 19.64 9 HIS B O 1
ATOM 3506 N N . GLY B 1 10 ? -35.375 -26.266 26.328 1 18.48 10 GLY B N 1
ATOM 3507 C CA . GLY B 1 10 ? -35.969 -25.125 25.641 1 18.48 10 GLY B CA 1
ATOM 3508 C C . GLY B 1 10 ? -35.344 -23.797 26 1 18.48 10 GLY B C 1
ATOM 3509 O O . GLY B 1 10 ? -35.438 -23.375 27.156 1 18.48 10 GLY B O 1
ATOM 3510 N N . VAL B 1 11 ? -34.031 -23.531 25.656 1 18.81 11 VAL B N 1
ATOM 3511 C CA . VAL B 1 11 ? -33.312 -22.328 26.094 1 18.81 11 VAL B CA 1
ATOM 3512 C C . VAL B 1 11 ? -34.156 -21.094 25.812 1 18.81 11 VAL B C 1
ATOM 3514 O O . VAL B 1 11 ? -34.781 -20.969 24.75 1 18.81 11 VAL B O 1
ATOM 3517 N N . ALA B 1 12 ? -34.594 -20.391 26.891 1 19 12 ALA B N 1
ATOM 3518 C CA . ALA B 1 12 ? -35.469 -19.234 27.156 1 19 12 ALA B CA 1
ATOM 3519 C C . ALA B 1 12 ? -35.031 -18.031 26.328 1 19 12 ALA B C 1
ATOM 3521 O O . ALA B 1 12 ? -33.844 -17.891 26 1 19 12 ALA B O 1
ATOM 3522 N N . PRO B 1 13 ? -36 -17.172 25.875 1 18.72 13 PRO B N 1
ATOM 3523 C CA . PRO B 1 13 ? -36.125 -16.031 24.953 1 18.72 13 PRO B CA 1
ATOM 3524 C C . PRO B 1 13 ? -35.406 -14.781 25.484 1 18.72 13 PRO B C 1
ATOM 3526 O O . PRO B 1 13 ? -35.594 -14.422 26.656 1 18.72 13 PRO B O 1
ATOM 3529 N N . ARG B 1 14 ? -34.125 -14.555 25.172 1 18.05 14 ARG B N 1
ATOM 3530 C CA . ARG B 1 14 ? -33.344 -13.398 25.578 1 18.05 14 ARG B CA 1
ATOM 3531 C C . ARG B 1 14 ? -34.156 -12.102 25.391 1 18.05 14 ARG B C 1
ATOM 3533 O O . ARG B 1 14 ? -34.656 -11.844 24.297 1 18.05 14 ARG B O 1
ATOM 3540 N N . ALA B 1 15 ? -34.656 -11.477 26.516 1 17.72 15 ALA B N 1
ATOM 3541 C CA . ALA B 1 15 ? -35.406 -10.234 26.688 1 17.72 15 ALA B CA 1
ATOM 3542 C C . ALA B 1 15 ? -34.656 -9.055 26.062 1 17.72 15 ALA B C 1
ATOM 3544 O O . ALA B 1 15 ? -33.438 -8.922 26.234 1 17.72 15 ALA B O 1
ATOM 3545 N N . ARG B 1 16 ? -35.188 -8.398 25.078 1 18.48 16 ARG B N 1
ATOM 3546 C CA . ARG B 1 16 ? -34.969 -7.23 24.25 1 18.48 16 ARG B CA 1
ATOM 3547 C C . ARG B 1 16 ? -34.875 -5.961 25.078 1 18.48 16 ARG B C 1
ATOM 3549 O O . ARG B 1 16 ? -35.875 -5.438 25.547 1 18.48 16 ARG B O 1
ATOM 3556 N N . ALA B 1 17 ? -33.906 -5.934 26.141 1 17.84 17 ALA B N 1
ATOM 3557 C CA . ALA B 1 17 ? -33.969 -4.734 26.969 1 17.84 17 ALA B CA 1
ATOM 3558 C C . ALA B 1 17 ? -33.906 -3.473 26.109 1 17.84 17 ALA B C 1
ATOM 3560 O O . ALA B 1 17 ? -33.188 -3.42 25.125 1 17.84 17 ALA B O 1
ATOM 3561 N N . ARG B 1 18 ? -34.875 -2.535 26.203 1 18.45 18 ARG B N 1
ATOM 3562 C CA . ARG B 1 18 ? -35.344 -1.259 25.688 1 18.45 18 ARG B CA 1
ATOM 3563 C C . ARG B 1 18 ? -34.375 -0.133 26.016 1 18.45 18 ARG B C 1
ATOM 3565 O O . ARG B 1 18 ? -34.219 0.23 27.188 1 18.45 18 ARG B O 1
ATOM 3572 N N . TRP B 1 19 ? -33.156 -0.058 25.391 1 18.94 19 TRP B N 1
ATOM 3573 C CA . TRP B 1 19 ? -32.188 0.997 25.656 1 18.94 19 TRP B CA 1
ATOM 3574 C C . TRP B 1 19 ? -32.812 2.375 25.516 1 18.94 19 TRP B C 1
ATOM 3576 O O . TRP B 1 19 ? -33.406 2.697 24.469 1 18.94 19 TRP B O 1
ATOM 3586 N N . ARG B 1 20 ? -33.438 2.912 26.609 1 17.62 20 ARG B N 1
ATOM 3587 C CA . ARG B 1 20 ? -34.062 4.23 26.734 1 17.62 20 ARG B CA 1
ATOM 3588 C C . ARG B 1 20 ? -33.062 5.332 26.375 1 17.62 20 ARG B C 1
ATOM 3590 O O . ARG B 1 20 ? -31.922 5.336 26.859 1 17.62 20 ARG B O 1
ATOM 3597 N N . ARG B 1 21 ? -33.25 6.062 25.281 1 19.12 21 ARG B N 1
ATOM 3598 C CA . ARG B 1 21 ? -32.656 7.172 24.547 1 19.12 21 ARG B CA 1
ATOM 3599 C C . ARG B 1 21 ? -32.625 8.438 25.391 1 19.12 21 ARG B C 1
ATOM 3601 O O . ARG B 1 21 ? -33.625 9.148 25.5 1 19.12 21 ARG B O 1
ATOM 3608 N N . ASP B 1 22 ? -32.125 8.43 26.688 1 17.95 22 ASP B N 1
ATOM 3609 C CA . ASP B 1 22 ? -32.344 9.68 27.406 1 17.95 22 ASP B CA 1
ATOM 3610 C C . ASP B 1 22 ? -31.531 10.812 26.766 1 17.95 22 ASP B C 1
ATOM 3612 O O . ASP B 1 22 ? -30.297 10.742 26.688 1 17.95 22 ASP B O 1
ATOM 3616 N N . ALA B 1 23 ? -32.062 11.695 25.891 1 20 23 ALA B N 1
ATOM 3617 C CA . ALA B 1 23 ? -31.688 12.852 25.062 1 20 23 ALA B CA 1
ATOM 3618 C C . ALA B 1 23 ? -31.375 14.062 25.938 1 20 23 ALA B C 1
ATOM 3620 O O . ALA B 1 23 ? -31.453 15.211 25.484 1 20 23 ALA B O 1
ATOM 3621 N N . SER B 1 24 ? -30.734 13.852 27.156 1 17.66 24 SER B N 1
ATOM 3622 C CA . SER B 1 24 ? -30.875 15.07 27.953 1 17.66 24 SER B CA 1
ATOM 3623 C C . SER B 1 24 ? -30.219 16.266 27.266 1 17.66 24 SER B C 1
ATOM 3625 O O . SER B 1 24 ? -29.375 16.094 26.391 1 17.66 24 SER B O 1
ATOM 3627 N N . ARG B 1 25 ? -30.438 17.609 27.797 1 20.78 25 ARG B N 1
ATOM 3628 C CA . ARG B 1 25 ? -30.703 19.031 27.609 1 20.78 25 ARG B CA 1
ATOM 3629 C C . ARG B 1 25 ? -29.406 19.844 27.672 1 20.78 25 ARG B C 1
ATOM 3631 O O . ARG B 1 25 ? -29.109 20.469 28.688 1 20.78 25 ARG B O 1
ATOM 3638 N N . ASP B 1 26 ? -28.234 19.297 27.203 1 18.94 26 ASP B N 1
ATOM 3639 C CA . ASP B 1 26 ? -27.156 20.156 27.719 1 18.94 26 ASP B CA 1
ATOM 3640 C C . ASP B 1 26 ? -27.344 21.594 27.234 1 18.94 26 ASP B C 1
ATOM 3642 O O . ASP B 1 26 ? -27.766 21.828 26.109 1 18.94 26 ASP B O 1
ATOM 3646 N N . PRO B 1 27 ? -27.141 22.578 28.109 1 19.41 27 PRO B N 1
ATOM 3647 C CA . PRO B 1 27 ? -27.375 24.031 28.078 1 19.41 27 PRO B CA 1
ATOM 3648 C C . PRO B 1 27 ? -26.375 24.75 27.172 1 19.41 27 PRO B C 1
ATOM 3650 O O . PRO B 1 27 ? -25.219 24.359 27.078 1 19.41 27 PRO B O 1
ATOM 3653 N N . VAL B 1 28 ? -26.797 25.328 26.094 1 19.12 28 VAL B N 1
ATOM 3654 C CA . VAL B 1 28 ? -26.234 26.047 24.953 1 19.12 28 VAL B CA 1
ATOM 3655 C C . VAL B 1 28 ? -25.562 27.328 25.438 1 19.12 28 VAL B C 1
ATOM 3657 O O . VAL B 1 28 ? -26.219 28.234 25.953 1 19.12 28 VAL B O 1
ATOM 3660 N N . ALA B 1 29 ? -24.359 27.219 26.219 1 20.39 29 ALA B N 1
ATOM 3661 C CA . ALA B 1 29 ? -23.719 28.453 26.688 1 20.39 29 ALA B CA 1
ATOM 3662 C C . ALA B 1 29 ? -23.469 29.422 25.547 1 20.39 29 ALA B C 1
ATOM 3664 O O . ALA B 1 29 ? -23.219 29 24.406 1 20.39 29 ALA B O 1
ATOM 3665 N N . GLY B 1 30 ? -23.766 30.688 25.688 1 19.14 30 GLY B N 1
ATOM 3666 C CA . GLY B 1 30 ? -23.938 31.953 25.016 1 19.14 30 GLY B CA 1
ATOM 3667 C C . GLY B 1 30 ? -22.625 32.562 24.516 1 19.14 30 GLY B C 1
ATOM 3668 O O . GLY B 1 30 ? -21.781 32.938 25.312 1 19.14 30 GLY B O 1
ATOM 3669 N N . HIS B 1 31 ? -21.875 31.922 23.578 1 18.86 31 HIS B N 1
ATOM 3670 C CA . HIS B 1 31 ? -20.578 32.406 23.141 1 18.86 31 HIS B CA 1
ATOM 3671 C C . HIS B 1 31 ? -20.703 33.812 22.547 1 18.86 31 HIS B C 1
ATOM 3673 O O . HIS B 1 31 ? -21.609 34.094 21.766 1 18.86 31 HIS B O 1
ATOM 3679 N N . HIS B 1 32 ? -20.156 34.812 23.281 1 20.42 32 HIS B N 1
ATOM 3680 C CA . HIS B 1 32 ? -20.047 36.219 23 1 20.42 32 HIS B CA 1
ATOM 3681 C C . HIS B 1 32 ? -19.266 36.469 21.703 1 20.42 32 HIS B C 1
ATOM 3683 O O . HIS B 1 32 ? -18.203 35.875 21.484 1 20.42 32 HIS B O 1
ATOM 3689 N N . ARG B 1 33 ? -19.859 36.938 20.625 1 20.23 33 ARG B N 1
ATOM 3690 C CA . ARG B 1 33 ? -19.594 37.25 19.234 1 20.23 33 ARG B CA 1
ATOM 3691 C C . ARG B 1 33 ? -18.609 38.406 19.094 1 20.23 33 ARG B C 1
ATOM 3693 O O . ARG B 1 33 ? -18.984 39.562 19.328 1 20.23 33 ARG B O 1
ATOM 3700 N N . ALA B 1 34 ? -17.312 38.25 19.625 1 20.48 34 ALA B N 1
ATOM 3701 C CA . ALA B 1 34 ? -16.531 39.469 19.453 1 20.48 34 ALA B CA 1
ATOM 3702 C C . ALA B 1 34 ? -16.453 39.906 18 1 20.48 34 ALA B C 1
ATOM 3704 O O . ALA B 1 34 ? -16.422 39.031 17.109 1 20.48 34 ALA B O 1
ATOM 3705 N N . SER B 1 35 ? -16.703 41.125 17.609 1 19.47 35 SER B N 1
ATOM 3706 C CA . SER B 1 35 ? -16.953 41.969 16.438 1 19.47 35 SER B CA 1
ATOM 3707 C C . SER B 1 35 ? -15.68 42.156 15.609 1 19.47 35 SER B C 1
ATOM 3709 O O . SER B 1 35 ? -14.906 43.094 15.859 1 19.47 35 SER B O 1
ATOM 3711 N N . ILE B 1 36 ? -14.906 41.094 15.305 1 19.27 36 ILE B N 1
ATOM 3712 C CA . ILE B 1 36 ? -13.641 41.5 14.695 1 19.27 36 ILE B CA 1
ATOM 3713 C C . ILE B 1 36 ? -13.914 42.25 13.391 1 19.27 36 ILE B C 1
ATOM 3715 O O . ILE B 1 36 ? -14.719 41.812 12.57 1 19.27 36 ILE B O 1
ATOM 3719 N N . ALA B 1 37 ? -13.305 43.469 13.242 1 21.42 37 ALA B N 1
ATOM 3720 C CA . ALA B 1 37 ? -13.352 44.562 12.266 1 21.42 37 ALA B CA 1
ATOM 3721 C C . ALA B 1 37 ? -12.82 44.094 10.914 1 21.42 37 ALA B C 1
ATOM 3723 O O . ALA B 1 37 ? -11.797 43.406 10.836 1 21.42 37 ALA B O 1
ATOM 3724 N N . ARG B 1 38 ? -13.578 44.219 9.781 1 20.72 38 ARG B N 1
ATOM 3725 C CA . ARG B 1 38 ? -13.664 43.844 8.375 1 20.72 38 ARG B CA 1
ATOM 3726 C C . ARG B 1 38 ? -12.578 44.531 7.551 1 20.72 38 ARG B C 1
ATOM 3728 O O . ARG B 1 38 ? -12.688 45.719 7.242 1 20.72 38 ARG B O 1
ATOM 3735 N N . ALA B 1 39 ? -11.258 44.312 7.898 1 21.48 39 ALA B N 1
ATOM 3736 C CA . ALA B 1 39 ? -10.328 45.031 7.047 1 21.48 39 ALA B CA 1
ATOM 3737 C C . ALA B 1 39 ? -10.531 44.688 5.574 1 21.48 39 ALA B C 1
ATOM 3739 O O . ALA B 1 39 ? -10.75 43.531 5.234 1 21.48 39 ALA B O 1
ATOM 3740 N N . SER B 1 40 ? -10.797 45.688 4.695 1 22.39 40 SER B N 1
ATOM 3741 C CA . SER B 1 40 ? -11.258 45.781 3.314 1 22.39 40 SER B CA 1
ATOM 3742 C C . SER B 1 40 ? -10.195 45.281 2.342 1 22.39 40 SER B C 1
ATOM 3744 O O . SER B 1 40 ? -9.078 45.781 2.311 1 22.39 40 SER B O 1
ATOM 3746 N N . PRO B 1 41 ? -10.094 43.938 2.111 1 22.02 41 PRO B N 1
ATOM 3747 C CA . PRO B 1 41 ? -8.953 43.469 1.325 1 22.02 41 PRO B CA 1
ATOM 3748 C C . PRO B 1 41 ? -8.875 44.125 -0.055 1 22.02 41 PRO B C 1
ATOM 3750 O O . PRO B 1 41 ? -9.883 44.594 -0.578 1 22.02 41 PRO B O 1
ATOM 3753 N N . PRO B 1 42 ? -7.652 44.312 -0.538 1 22 42 PRO B N 1
ATOM 3754 C CA . PRO B 1 42 ? -7.273 45.031 -1.754 1 22 42 PRO B CA 1
ATOM 3755 C C . PRO B 1 42 ? -7.816 44.375 -3.023 1 22 42 PRO B C 1
ATOM 3757 O O . PRO B 1 42 ? -8.078 43.188 -3.039 1 22 42 PRO B O 1
ATOM 3760 N N . THR B 1 43 ? -8.375 45.156 -3.982 1 22.48 43 THR B N 1
ATOM 3761 C CA . THR B 1 43 ? -9.156 44.938 -5.195 1 22.48 43 THR B CA 1
ATOM 3762 C C . THR B 1 43 ? -8.305 44.25 -6.262 1 22.48 43 THR B C 1
ATOM 3764 O O . THR B 1 43 ? -7.297 44.781 -6.707 1 22.48 43 THR B O 1
ATOM 3767 N N . THR B 1 44 ? -8.008 42.938 -6.195 1 23.28 44 THR B N 1
ATOM 3768 C CA . THR B 1 44 ? -7.223 42.25 -7.215 1 23.28 44 THR B CA 1
ATOM 3769 C C . THR B 1 44 ? -7.875 42.406 -8.586 1 23.28 44 THR B C 1
ATOM 3771 O O . THR B 1 44 ? -9.102 42.375 -8.703 1 23.28 44 THR B O 1
ATOM 3774 N N . PRO B 1 45 ? -7.086 42.719 -9.617 1 23.53 45 PRO B N 1
ATOM 3775 C CA . PRO B 1 45 ? -7.543 43.062 -10.969 1 23.53 45 PRO B CA 1
ATOM 3776 C C . PRO B 1 45 ? -8.281 41.875 -11.633 1 23.53 45 PRO B C 1
ATOM 3778 O O . PRO B 1 45 ? -8.031 40.719 -11.305 1 23.53 45 PRO B O 1
ATOM 3781 N N . SER B 1 46 ? -9.5 42.125 -12.234 1 23.77 46 SER B N 1
ATOM 3782 C CA . SER B 1 46 ? -10.547 41.281 -12.789 1 23.77 46 SER B CA 1
ATOM 3783 C C . SER B 1 46 ? -10.07 40.562 -14.047 1 23.77 46 SER B C 1
ATOM 3785 O O . SER B 1 46 ? -9.742 41.188 -15.047 1 23.77 46 SER B O 1
ATOM 3787 N N . SER B 1 47 ? -9.094 39.625 -14.023 1 24.94 47 SER B N 1
ATOM 3788 C CA . SER B 1 47 ? -8.891 38.938 -15.289 1 24.94 47 SER B CA 1
ATOM 3789 C C . SER B 1 47 ? -10.219 38.469 -15.875 1 24.94 47 SER B C 1
ATOM 3791 O O . SER B 1 47 ? -11.141 38.094 -15.141 1 24.94 47 SER B O 1
ATOM 3793 N N . ALA B 1 48 ? -10.539 38.875 -17.109 1 26.02 48 ALA B N 1
ATOM 3794 C CA . ALA B 1 48 ? -11.727 38.656 -17.938 1 26.02 48 ALA B CA 1
ATOM 3795 C C . ALA B 1 48 ? -12.031 37.156 -18.031 1 26.02 48 ALA B C 1
ATOM 3797 O O . ALA B 1 48 ? -11.242 36.375 -18.578 1 26.02 48 ALA B O 1
ATOM 3798 N N . SER B 1 49 ? -12.688 36.562 -16.953 1 26.62 49 SER B N 1
ATOM 3799 C CA . SER B 1 49 ? -13.195 35.219 -16.719 1 26.62 49 SER B CA 1
ATOM 3800 C C . SER B 1 49 ? -14.016 34.719 -17.906 1 26.62 49 SER B C 1
ATOM 3802 O O . SER B 1 49 ? -14.953 35.406 -18.344 1 26.62 49 SER B O 1
ATOM 3804 N N . MET B 1 50 ? -13.43 34.125 -18.891 1 29.61 50 MET B N 1
ATOM 3805 C CA . MET B 1 50 ? -14.273 33.375 -19.812 1 29.61 50 MET B CA 1
ATOM 3806 C C . MET B 1 50 ? -15.484 32.781 -19.109 1 29.61 50 MET B C 1
ATOM 3808 O O . MET B 1 50 ? -15.398 32.406 -17.922 1 29.61 50 MET B O 1
ATOM 3812 N N . SER B 1 51 ? -16.641 33 -19.578 1 29.72 51 SER B N 1
ATOM 3813 C CA . SER B 1 51 ? -17.906 32.656 -18.938 1 29.72 51 SER B CA 1
ATOM 3814 C C . SER B 1 51 ? -17.875 31.25 -18.328 1 29.72 51 SER B C 1
ATOM 3816 O O . SER B 1 51 ? -17.938 30.266 -19.062 1 29.72 51 SER B O 1
ATOM 3818 N N . ARG B 1 52 ? -16.906 30.969 -17.531 1 34.69 52 ARG B N 1
ATOM 3819 C CA . ARG B 1 52 ? -17.016 29.703 -16.844 1 34.69 52 ARG B CA 1
ATOM 3820 C C . ARG B 1 52 ? -18.469 29.391 -16.5 1 34.69 52 ARG B C 1
ATOM 3822 O O . ARG B 1 52 ? -19.188 30.25 -15.977 1 34.69 52 ARG B O 1
ATOM 3829 N N . PRO B 1 53 ? -19.141 28.406 -17.078 1 39.66 53 PRO B N 1
ATOM 3830 C CA . PRO B 1 53 ? -20.516 28.188 -16.656 1 39.66 53 PRO B CA 1
ATOM 3831 C C . PRO B 1 53 ? -20.734 28.5 -15.18 1 39.66 53 PRO B C 1
ATOM 3833 O O . PRO B 1 53 ? -19.797 28.453 -14.383 1 39.66 53 PRO B O 1
ATOM 3836 N N . MET B 1 54 ? -21.703 29.281 -14.727 1 42 54 MET B N 1
ATOM 3837 C CA . MET B 1 54 ? -22.094 29.828 -13.43 1 42 54 MET B CA 1
ATOM 3838 C C . MET B 1 54 ? -21.875 28.812 -12.32 1 42 54 MET B C 1
ATOM 3840 O O . MET B 1 54 ? -22.5 27.734 -12.32 1 42 54 MET B O 1
ATOM 3844 N N . ASN B 1 55 ? -20.672 28.656 -11.82 1 57.91 55 ASN B N 1
ATOM 3845 C CA . ASN B 1 55 ? -20.375 27.875 -10.617 1 57.91 55 ASN B CA 1
ATOM 3846 C C . ASN B 1 55 ? -21.469 28.047 -9.562 1 57.91 55 ASN B C 1
ATOM 3848 O O . ASN B 1 55 ? -21.703 29.156 -9.078 1 57.91 55 ASN B O 1
ATOM 3852 N N . LYS B 1 56 ? -22.531 27.156 -9.492 1 69.94 56 LYS B N 1
ATOM 3853 C CA . LYS B 1 56 ? -23.719 27.141 -8.641 1 69.94 56 LYS B CA 1
ATOM 3854 C C . LYS B 1 56 ? -23.344 26.953 -7.18 1 69.94 56 LYS B C 1
ATOM 3856 O O . LYS B 1 56 ? -24.188 27.062 -6.293 1 69.94 56 LYS B O 1
ATOM 3861 N N . GLY B 1 57 ? -22.078 26.703 -6.859 1 86.94 57 GLY B N 1
ATOM 3862 C CA . GLY B 1 57 ? -21.688 26.562 -5.469 1 86.94 57 GLY B CA 1
ATOM 3863 C C . GLY B 1 57 ? -20.359 25.844 -5.297 1 86.94 57 GLY B C 1
ATOM 3864 O O . GLY B 1 57 ? -19.797 25.328 -6.266 1 86.94 57 GLY B O 1
ATOM 3865 N N . GLU B 1 58 ? -19.766 25.922 -4.102 1 92.38 58 GLU B N 1
ATOM 3866 C CA . GLU B 1 58 ? -18.516 25.25 -3.785 1 92.38 58 GLU B CA 1
ATOM 3867 C C . GLU B 1 58 ? -18.578 24.547 -2.432 1 92.38 58 GLU B C 1
ATOM 3869 O O . GLU B 1 58 ? -19.156 25.078 -1.48 1 92.38 58 GLU B O 1
ATOM 3874 N N . ILE B 1 59 ? -18.047 23.391 -2.453 1 96 59 ILE B N 1
ATOM 3875 C CA . ILE B 1 59 ? -17.859 22.656 -1.207 1 96 59 ILE B CA 1
ATOM 3876 C C . ILE B 1 59 ? -16.375 22.453 -0.948 1 96 59 ILE B C 1
ATOM 3878 O O . ILE B 1 59 ? -15.656 21.922 -1.802 1 96 59 ILE B O 1
ATOM 3882 N N . ILE B 1 60 ? -15.898 22.906 0.21 1 96.88 60 ILE B N 1
ATOM 3883 C CA . ILE B 1 60 ? -14.531 22.672 0.649 1 96.88 60 ILE B CA 1
ATOM 3884 C C . ILE B 1 60 ? -14.492 21.469 1.603 1 96.88 60 ILE B C 1
ATOM 3886 O O . ILE B 1 60 ? -15.094 21.516 2.68 1 96.88 60 ILE B O 1
ATOM 3890 N N . VAL B 1 61 ? -13.852 20.469 1.145 1 98.25 61 VAL B N 1
ATOM 3891 C CA . VAL B 1 61 ? -13.695 19.297 2.006 1 98.25 61 VAL B CA 1
ATOM 3892 C C . VAL B 1 61 ? -12.359 19.375 2.746 1 98.25 61 VAL B C 1
ATOM 3894 O O . VAL B 1 61 ? -11.305 19.516 2.125 1 98.25 61 VAL B O 1
ATOM 3897 N N . VAL B 1 62 ? -12.422 19.266 4.07 1 97.5 62 VAL B N 1
ATOM 3898 C CA . VAL B 1 62 ? -11.234 19.453 4.895 1 97.5 62 VAL B CA 1
ATOM 3899 C C . VAL B 1 62 ? -10.93 18.188 5.68 1 97.5 62 VAL B C 1
ATOM 3901 O O . VAL B 1 62 ? -11.844 17.531 6.18 1 97.5 62 VAL B O 1
ATOM 3904 N N . GLY B 1 63 ? -9.648 17.828 5.691 1 97.94 63 GLY B N 1
ATOM 3905 C CA . GLY B 1 63 ? -9.211 16.766 6.586 1 97.94 63 GLY B CA 1
ATOM 3906 C C . GLY B 1 63 ? -8.922 17.25 7.992 1 97.94 63 GLY B C 1
ATOM 3907 O O . GLY B 1 63 ? -8.141 18.188 8.188 1 97.94 63 GLY B O 1
ATOM 3908 N N . LEU B 1 64 ? -9.484 16.594 8.969 1 96.5 64 LEU B N 1
ATOM 3909 C CA . LEU B 1 64 ? -9.367 17 10.359 1 96.5 64 LEU B CA 1
ATOM 3910 C C . LEU B 1 64 ? -8.078 16.469 10.984 1 96.5 64 LEU B C 1
ATOM 3912 O O . LEU B 1 64 ? -7.699 16.891 12.078 1 96.5 64 LEU B O 1
ATOM 3916 N N . GLY B 1 65 ? -7.426 15.547 10.266 1 95.5 65 GLY B N 1
ATOM 3917 C CA . GLY B 1 65 ? -6.262 14.898 10.859 1 95.5 65 GLY B CA 1
ATOM 3918 C C . GLY B 1 65 ? -6.613 13.688 11.695 1 95.5 65 GLY B C 1
ATOM 3919 O O . GLY B 1 65 ? -7.762 13.242 11.695 1 95.5 65 GLY B O 1
ATOM 3920 N N . PRO B 1 66 ? -5.66 13.148 12.383 1 92.5 66 PRO B N 1
ATOM 3921 C CA . PRO B 1 66 ? -5.848 11.875 13.07 1 92.5 66 PRO B CA 1
ATOM 3922 C C . PRO B 1 66 ? -6.594 12.023 14.398 1 92.5 66 PRO B C 1
ATOM 3924 O O . PRO B 1 66 ? -7.133 11.047 14.922 1 92.5 66 PRO B O 1
ATOM 3927 N N . GLY B 1 67 ? -6.566 13.195 15.016 1 90.5 67 GLY B N 1
ATOM 3928 C CA . GLY B 1 67 ? -7.262 13.344 16.281 1 90.5 67 GLY B CA 1
ATOM 3929 C C . GLY B 1 67 ? -6.703 14.453 17.156 1 90.5 67 GLY B C 1
ATOM 3930 O O . GLY B 1 67 ? -7.457 15.227 17.75 1 90.5 67 GLY B O 1
ATOM 3931 N N . ASN B 1 68 ? -5.406 14.539 17.203 1 91.81 68 ASN B N 1
ATOM 3932 C CA . ASN B 1 68 ? -4.766 15.633 17.922 1 91.81 68 ASN B CA 1
ATOM 3933 C C . ASN B 1 68 ? -5.047 16.984 17.266 1 91.81 68 ASN B C 1
ATOM 3935 O O . ASN B 1 68 ? -4.66 17.203 16.109 1 91.81 68 ASN B O 1
ATOM 3939 N N . PRO B 1 69 ? -5.684 17.859 18.016 1 93.25 69 PRO B N 1
ATOM 3940 C CA . PRO B 1 69 ? -6.051 19.156 17.422 1 93.25 69 PRO B CA 1
ATOM 3941 C C . PRO B 1 69 ? -4.844 19.922 16.906 1 93.25 69 PRO B C 1
ATOM 3943 O O . PRO B 1 69 ? -4.977 20.719 15.969 1 93.25 69 PRO B O 1
ATOM 3946 N N . ALA B 1 70 ? -3.713 19.672 17.453 1 94.69 70 ALA B N 1
ATOM 3947 C CA . ALA B 1 70 ? -2.508 20.375 17.031 1 94.69 70 ALA B CA 1
ATOM 3948 C C . ALA B 1 70 ? -2.025 19.859 15.68 1 94.69 70 ALA B C 1
ATOM 3950 O O . ALA B 1 70 ? -1.185 20.484 15.031 1 94.69 70 ALA B O 1
ATOM 3951 N N . GLN B 1 71 ? -2.562 18.781 15.211 1 95.62 71 GLN B N 1
ATOM 3952 C CA . GLN B 1 71 ? -2.053 18.156 14 1 95.62 71 GLN B CA 1
ATOM 3953 C C . GLN B 1 71 ? -2.928 18.5 12.797 1 95.62 71 GLN B C 1
ATOM 3955 O O . GLN B 1 71 ? -2.752 17.938 11.711 1 95.62 71 GLN B O 1
ATOM 3960 N N . ILE B 1 72 ? -3.852 19.391 12.984 1 96.94 72 ILE B N 1
ATOM 3961 C CA . ILE B 1 72 ? -4.609 19.938 11.859 1 96.94 72 ILE B CA 1
ATOM 3962 C C . ILE B 1 72 ? -3.73 20.891 11.062 1 96.94 72 ILE B C 1
ATOM 3964 O O . ILE B 1 72 ? -2.863 21.562 11.617 1 96.94 72 ILE B O 1
ATOM 3968 N N . THR B 1 73 ? -3.871 20.969 9.766 1 97.62 73 THR B N 1
ATOM 3969 C CA . THR B 1 73 ? -3.07 21.859 8.93 1 97.62 73 THR B CA 1
ATOM 3970 C C . THR B 1 73 ? -3.525 23.312 9.102 1 97.62 73 THR B C 1
ATOM 3972 O O . THR B 1 73 ? -4.672 23.562 9.469 1 97.62 73 THR B O 1
ATOM 3975 N N . LEU B 1 74 ? -2.627 24.234 8.82 1 96.88 74 LEU B N 1
ATOM 3976 C CA . LEU B 1 74 ? -2.961 25.656 8.859 1 96.88 74 LEU B CA 1
ATOM 3977 C C . LEU B 1 74 ? -4.098 25.969 7.891 1 96.88 74 LEU B C 1
ATOM 3979 O O . LEU B 1 74 ? -4.996 26.75 8.219 1 96.88 74 LEU B O 1
ATOM 3983 N N . GLU B 1 75 ? -4.074 25.297 6.762 1 96.44 75 GLU B N 1
ATOM 3984 C CA . GLU B 1 75 ? -5.109 25.531 5.758 1 96.44 75 GLU B CA 1
ATOM 3985 C C . GLU B 1 75 ? -6.469 25.031 6.238 1 96.44 75 GLU B C 1
ATOM 3987 O O . GLU B 1 75 ? -7.477 25.719 6.086 1 96.44 75 GLU B O 1
ATOM 3992 N N . ALA B 1 76 ? -6.453 23.828 6.758 1 97.25 76 ALA B N 1
ATOM 3993 C CA . ALA B 1 76 ? -7.691 23.281 7.297 1 97.25 76 ALA B CA 1
ATOM 3994 C C . ALA B 1 76 ? -8.227 24.141 8.43 1 97.25 76 ALA B C 1
ATOM 3996 O O . ALA B 1 76 ? -9.43 24.438 8.484 1 97.25 76 ALA B O 1
ATOM 3997 N N . TRP B 1 77 ? -7.371 24.547 9.312 1 96.38 77 TRP B N 1
ATOM 3998 C CA . TRP B 1 77 ? -7.746 25.422 10.422 1 96.38 77 TRP B CA 1
ATOM 3999 C C . TRP B 1 77 ? -8.375 26.703 9.922 1 96.38 77 TRP B C 1
ATOM 4001 O O . TRP B 1 77 ? -9.445 27.109 10.391 1 96.38 77 TRP B O 1
ATOM 4011 N N . SER B 1 78 ? -7.762 27.312 8.969 1 95.44 78 SER B N 1
ATOM 4012 C CA . SER B 1 78 ? -8.25 28.578 8.406 1 95.44 78 SER B CA 1
ATOM 4013 C C . SER B 1 78 ? -9.633 28.391 7.777 1 95.44 78 SER B C 1
ATOM 4015 O O . SER B 1 78 ? -10.508 29.234 7.957 1 95.44 78 SER B O 1
ATOM 4017 N N . ALA B 1 79 ? -9.844 27.312 7.055 1 95 79 ALA B N 1
ATOM 4018 C CA . ALA B 1 79 ? -11.133 27.047 6.41 1 95 79 ALA B CA 1
ATOM 4019 C C . ALA B 1 79 ? -12.234 26.844 7.445 1 95 79 ALA B C 1
ATOM 4021 O O . ALA B 1 79 ? -13.352 27.344 7.277 1 95 79 ALA B O 1
ATOM 4022 N N . LEU B 1 80 ? -11.914 26.172 8.5 1 95.38 80 LEU B N 1
ATOM 4023 C CA . LEU B 1 80 ? -12.891 25.844 9.531 1 95.38 80 LEU B CA 1
ATOM 4024 C C . LEU B 1 80 ? -13.258 27.078 10.352 1 95.38 80 LEU B C 1
ATOM 4026 O O . LEU B 1 80 ? -14.391 27.203 10.812 1 95.38 80 LEU B O 1
ATOM 4030 N N . THR B 1 81 ? -12.328 27.984 10.562 1 94.25 81 THR B N 1
ATOM 4031 C CA . THR B 1 81 ? -12.523 29.078 11.508 1 94.25 81 THR B CA 1
ATOM 4032 C C . THR B 1 81 ? -12.867 30.375 10.773 1 94.25 81 THR B C 1
ATOM 4034 O O . THR B 1 81 ? -13.039 31.422 11.406 1 94.25 81 THR B O 1
ATOM 4037 N N . ALA B 1 82 ? -12.883 30.25 9.477 1 91.44 82 ALA B N 1
ATOM 4038 C CA . ALA B 1 82 ? -13.211 31.438 8.688 1 91.44 82 ALA B CA 1
ATOM 4039 C C . ALA B 1 82 ? -14.57 32 9.094 1 91.44 82 ALA B C 1
ATOM 4041 O O . ALA B 1 82 ? -15.508 31.25 9.367 1 91.44 82 ALA B O 1
ATOM 4042 N N . ASP B 1 83 ? -14.688 33.281 9.055 1 86.12 83 ASP B N 1
ATOM 4043 C CA . ASP B 1 83 ? -15.938 33.938 9.406 1 86.12 83 ASP B CA 1
ATOM 4044 C C . ASP B 1 83 ? -17.062 33.562 8.445 1 86.12 83 ASP B C 1
ATOM 4046 O O . ASP B 1 83 ? -16.875 33.625 7.223 1 86.12 83 ASP B O 1
ATOM 4050 N N . GLY B 1 84 ? -18.188 33.125 8.969 1 80.31 84 GLY B N 1
ATOM 4051 C CA . GLY B 1 84 ? -19.359 32.781 8.164 1 80.31 84 GLY B CA 1
ATOM 4052 C C . GLY B 1 84 ? -19.297 31.375 7.578 1 80.31 84 GLY B C 1
ATOM 4053 O O . GLY B 1 84 ? -20.188 30.953 6.855 1 80.31 84 GLY B O 1
ATOM 4054 N N . ALA B 1 85 ? -18.234 30.688 7.918 1 86.31 85 ALA B N 1
ATOM 4055 C CA . ALA B 1 85 ? -18.109 29.312 7.402 1 86.31 85 ALA B CA 1
ATOM 4056 C C . ALA B 1 85 ? -19.234 28.438 7.949 1 86.31 85 ALA B C 1
ATOM 4058 O O . ALA B 1 85 ? -19.547 28.484 9.141 1 86.31 85 ALA B O 1
ATOM 4059 N N . LEU B 1 86 ? -19.906 27.75 7.074 1 89.81 86 LEU B N 1
ATOM 4060 C CA . LEU B 1 86 ? -20.859 26.719 7.453 1 89.81 86 LEU B CA 1
ATOM 4061 C C . LEU B 1 86 ? -20.188 25.344 7.504 1 89.81 86 LEU B C 1
ATOM 4063 O O . LEU B 1 86 ? -20.031 24.688 6.469 1 89.81 86 LEU B O 1
ATOM 4067 N N . VAL B 1 87 ? -19.906 24.906 8.688 1 94.94 87 VAL B N 1
ATOM 4068 C CA . VAL B 1 87 ? -19.062 23.719 8.859 1 94.94 87 VAL B CA 1
ATOM 4069 C C . VAL B 1 87 ? -19.938 22.5 9.133 1 94.94 87 VAL B C 1
ATOM 4071 O O . VAL B 1 87 ? -20.656 22.453 10.141 1 94.94 87 VAL B O 1
ATOM 4074 N N . HIS B 1 88 ? -19.938 21.562 8.195 1 96.44 88 HIS B N 1
ATOM 4075 C CA . HIS B 1 88 ? -20.547 20.25 8.352 1 96.44 88 HIS B CA 1
ATOM 4076 C C . HIS B 1 88 ? -19.5 19.188 8.68 1 96.44 88 HIS B C 1
ATOM 4078 O O . HIS B 1 88 ? -18.438 19.156 8.078 1 96.44 88 HIS B O 1
ATOM 4084 N N . VAL B 1 89 ? -19.797 18.375 9.688 1 95.69 89 VAL B N 1
ATOM 4085 C CA . VAL B 1 89 ? -18.844 17.359 10.078 1 95.69 89 VAL B CA 1
ATOM 4086 C C . VAL B 1 89 ? -19.438 15.969 9.867 1 95.69 89 VAL B C 1
ATOM 4088 O O . VAL B 1 89 ? -20.609 15.734 10.203 1 95.69 89 VAL B O 1
ATOM 4091 N N . ARG B 1 90 ? -18.719 15.086 9.258 1 92.5 90 ARG B N 1
ATOM 4092 C CA . ARG B 1 90 ? -19.172 13.719 9.031 1 92.5 90 ARG B CA 1
ATOM 4093 C C . ARG B 1 90 ? -19.453 13.008 10.344 1 92.5 90 ARG B C 1
ATOM 4095 O O . ARG B 1 90 ? -20.406 12.234 10.445 1 92.5 90 ARG B O 1
ATOM 4102 N N . THR B 1 91 ? -18.562 13.25 11.32 1 85.31 91 THR B N 1
ATOM 4103 C CA . THR B 1 91 ? -18.75 12.68 12.648 1 85.31 91 THR B CA 1
ATOM 4104 C C . THR B 1 91 ? -18.438 13.719 13.727 1 85.31 91 THR B C 1
ATOM 4106 O O . THR B 1 91 ? -17.438 14.422 13.648 1 85.31 91 THR B O 1
ATOM 4109 N N . ALA B 1 92 ? -19.328 13.75 14.734 1 84.81 92 ALA B N 1
ATOM 4110 C CA . ALA B 1 92 ? -19.188 14.719 15.82 1 84.81 92 ALA B CA 1
ATOM 4111 C C . ALA B 1 92 ? -18.203 14.227 16.875 1 84.81 92 ALA B C 1
ATOM 4113 O O . ALA B 1 92 ? -17.75 14.992 17.734 1 84.81 92 ALA B O 1
ATOM 4114 N N . LYS B 1 93 ? -17.797 13.055 16.766 1 81.69 93 LYS B N 1
ATOM 4115 C CA . LYS B 1 93 ? -17 12.438 17.812 1 81.69 93 LYS B CA 1
ATOM 4116 C C . LYS B 1 93 ? -15.5 12.578 17.531 1 81.69 93 LYS B C 1
ATOM 4118 O O . LYS B 1 93 ? -14.664 12.141 18.328 1 81.69 93 LYS B O 1
ATOM 4123 N N . HIS B 1 94 ? -15.133 13.266 16.625 1 87 94 HIS B N 1
ATOM 4124 C CA . HIS B 1 94 ? -13.719 13.383 16.312 1 87 94 HIS B CA 1
ATOM 4125 C C . HIS B 1 94 ? -13.008 14.305 17.297 1 87 94 HIS B C 1
ATOM 4127 O O . HIS B 1 94 ? -13.414 15.453 17.484 1 87 94 HIS B O 1
ATOM 4133 N N . PRO B 1 95 ? -11.844 13.938 17.844 1 87.5 95 PRO B N 1
ATOM 4134 C CA . PRO B 1 95 ? -11.188 14.688 18.922 1 87.5 95 PRO B CA 1
ATOM 4135 C C . PRO B 1 95 ? -10.703 16.062 18.469 1 87.5 95 PRO B C 1
ATOM 4137 O O . PRO B 1 95 ? -10.664 17 19.266 1 87.5 95 PRO B O 1
ATOM 4140 N N . THR B 1 96 ? -10.375 16.25 17.297 1 91.25 96 THR B N 1
ATOM 4141 C CA . THR B 1 96 ? -9.859 17.5 16.781 1 91.25 96 THR B CA 1
ATOM 4142 C C . THR B 1 96 ? -10.891 18.625 16.938 1 91.25 96 THR B C 1
ATOM 4144 O O . THR B 1 96 ? -10.531 19.797 17.047 1 91.25 96 THR B O 1
ATOM 4147 N N . LEU B 1 97 ? -12.164 18.297 16.969 1 91.69 97 LEU B N 1
ATOM 4148 C CA . LEU B 1 97 ? -13.242 19.281 17 1 91.69 97 LEU B CA 1
ATOM 4149 C C . LEU B 1 97 ? -13.258 20.016 18.344 1 91.69 97 LEU B C 1
ATOM 4151 O O . LEU B 1 97 ? -13.75 21.141 18.438 1 91.69 97 LEU B O 1
ATOM 4155 N N . SER B 1 98 ? -12.719 19.375 19.375 1 88.56 98 SER B N 1
ATOM 4156 C CA . SER B 1 98 ? -12.68 19.969 20.703 1 88.56 98 SER B CA 1
ATOM 4157 C C . SER B 1 98 ? -11.727 21.172 20.734 1 88.56 98 SER B C 1
ATOM 4159 O O . SER B 1 98 ? -11.836 22.016 21.609 1 88.56 98 SER B O 1
ATOM 4161 N N . GLY B 1 99 ? -10.852 21.25 19.797 1 89.88 99 GLY B N 1
ATOM 4162 C CA . GLY B 1 99 ? -9.875 22.328 19.75 1 89.88 99 GLY B CA 1
ATOM 4163 C C . GLY B 1 99 ? -10.344 23.531 18.969 1 89.88 99 GLY B C 1
ATOM 4164 O O . GLY B 1 99 ? -9.688 24.578 18.969 1 89.88 99 GLY B O 1
ATOM 4165 N N . LEU B 1 100 ? -11.516 23.469 18.438 1 92.25 100 LEU B N 1
ATOM 4166 C CA . LEU B 1 100 ? -12.016 24.578 17.625 1 92.25 100 LEU B CA 1
ATOM 4167 C C . LEU B 1 100 ? -12.562 25.703 18.5 1 92.25 100 LEU B C 1
ATOM 4169 O O . LEU B 1 100 ? -13.109 25.438 19.562 1 92.25 100 LEU B O 1
ATOM 4173 N N . PRO B 1 101 ? -12.422 26.922 18.062 1 91.75 101 PRO B N 1
ATOM 4174 C CA . PRO B 1 101 ? -12.977 28.047 18.812 1 91.75 101 PRO B CA 1
ATOM 4175 C C . PRO B 1 101 ? -14.492 27.984 18.953 1 91.75 101 PRO B C 1
ATOM 4177 O O . PRO B 1 101 ? -15.164 27.359 18.125 1 91.75 101 PRO B O 1
ATOM 4180 N N . ALA B 1 102 ? -15.008 28.641 19.859 1 88.94 102 ALA B N 1
ATOM 4181 C CA . ALA B 1 102 ? -16.422 28.578 20.234 1 88.94 102 ALA B CA 1
ATOM 4182 C C . ALA B 1 102 ? -17.297 29.172 19.125 1 88.94 102 ALA B C 1
ATOM 4184 O O . ALA B 1 102 ? -18.453 28.781 18.969 1 88.94 102 ALA B O 1
ATOM 4185 N N . HIS B 1 103 ? -16.781 30.062 18.344 1 89 103 HIS B N 1
ATOM 4186 C CA . HIS B 1 103 ? -17.594 30.75 17.344 1 89 103 HIS B CA 1
ATOM 4187 C C . HIS B 1 103 ? -17.891 29.844 16.156 1 89 103 HIS B C 1
ATOM 4189 O O . HIS B 1 103 ? -18.75 30.141 15.328 1 89 103 HIS B O 1
ATOM 4195 N N . VAL B 1 104 ? -17.156 28.703 16.031 1 89.94 104 VAL B N 1
ATOM 4196 C CA . VAL B 1 104 ? -17.375 27.781 14.922 1 89.94 104 VAL B CA 1
ATOM 4197 C C . VAL B 1 104 ? -18.641 26.953 15.18 1 89.94 104 VAL B C 1
ATOM 4199 O O . VAL B 1 104 ? -18.688 26.172 16.125 1 89.94 104 VAL B O 1
ATOM 4202 N N . ALA B 1 105 ? -19.641 27.141 14.406 1 86.25 105 ALA B N 1
ATOM 4203 C CA . ALA B 1 105 ? -20.875 26.359 14.508 1 86.25 105 ALA B CA 1
ATOM 4204 C C . ALA B 1 105 ? -20.781 25.062 13.711 1 86.25 105 ALA B C 1
ATOM 4206 O O . ALA B 1 105 ? -20.594 25.094 12.492 1 86.25 105 ALA B O 1
ATOM 4207 N N . LEU B 1 106 ? -20.922 23.984 14.406 1 91.38 106 LEU B N 1
ATOM 4208 C CA . LEU B 1 106 ? -20.797 22.672 13.773 1 91.38 106 LEU B CA 1
ATOM 4209 C C . LEU B 1 106 ? -22.188 22.109 13.445 1 91.38 106 LEU B C 1
ATOM 4211 O O . LEU B 1 106 ? -23.109 22.203 14.258 1 91.38 106 LEU B O 1
ATOM 4215 N N . ARG B 1 107 ? -22.328 21.672 12.242 1 92.94 107 ARG B N 1
ATOM 4216 C CA . ARG B 1 107 ? -23.5 20.922 11.82 1 92.94 107 ARG B CA 1
ATOM 4217 C C . ARG B 1 107 ? -23.172 19.453 11.594 1 92.94 107 ARG B C 1
ATOM 4219 O O . ARG B 1 107 ? -22.156 19.125 10.977 1 92.94 107 ARG B O 1
ATOM 4226 N N . THR B 1 108 ? -24.016 18.609 12.125 1 92.25 108 THR B N 1
ATOM 4227 C CA . THR B 1 108 ? -23.766 17.188 12.016 1 92.25 108 THR B CA 1
ATOM 4228 C C . THR B 1 108 ? -24.844 16.516 11.156 1 92.25 108 THR B C 1
ATOM 4230 O O . THR B 1 108 ? -25.781 17.172 10.711 1 92.25 108 THR B O 1
ATOM 4233 N N . PHE B 1 109 ? -24.594 15.273 10.898 1 92.56 109 PHE B N 1
ATOM 4234 C CA . PHE B 1 109 ? -25.547 14.5 10.117 1 92.56 109 PHE B CA 1
ATOM 4235 C C . PHE B 1 109 ? -26.188 13.406 10.961 1 92.56 109 PHE B C 1
ATOM 4237 O O . PHE B 1 109 ? -26.516 12.336 10.453 1 92.56 109 PHE B O 1
ATOM 4244 N N . ALA B 1 110 ? -26.281 13.688 12.18 1 85.25 110 ALA B N 1
ATOM 4245 C CA . ALA B 1 110 ? -26.875 12.727 13.102 1 85.25 110 ALA B CA 1
ATOM 4246 C C . ALA B 1 110 ? -28.266 12.281 12.625 1 85.25 110 ALA B C 1
ATOM 4248 O O . ALA B 1 110 ? -28.609 11.109 12.719 1 85.25 110 ALA B O 1
ATOM 4249 N N . HIS B 1 111 ? -28.969 13.219 12.117 1 88.5 111 HIS B N 1
ATOM 4250 C CA . HIS B 1 111 ? -30.328 12.93 11.648 1 88.5 111 HIS B CA 1
ATOM 4251 C C . HIS B 1 111 ? -30.312 11.945 10.492 1 88.5 111 HIS B C 1
ATOM 4253 O O . HIS B 1 111 ? -31.234 11.148 10.328 1 88.5 111 HIS B O 1
ATOM 4259 N N . VAL B 1 112 ? -29.328 11.992 9.664 1 89.5 112 VAL B N 1
ATOM 4260 C CA . VAL B 1 112 ? -29.219 11.07 8.539 1 89.5 112 VAL B CA 1
ATOM 4261 C C . VAL B 1 112 ? -28.938 9.656 9.055 1 89.5 112 VAL B C 1
ATOM 4263 O O . VAL B 1 112 ? -29.547 8.688 8.609 1 89.5 112 VAL B O 1
ATOM 4266 N N . TYR B 1 113 ? -28 9.602 10.008 1 81.88 113 TYR B N 1
ATOM 4267 C CA . TYR B 1 113 ? -27.656 8.312 10.594 1 81.88 113 TYR B CA 1
ATOM 4268 C C . TYR B 1 113 ? -28.859 7.688 11.289 1 81.88 113 TYR B C 1
ATOM 4270 O O . TYR B 1 113 ? -29.031 6.465 11.258 1 81.88 113 TYR B O 1
ATOM 4278 N N . GLU B 1 114 ? -29.719 8.531 11.828 1 83.44 114 GLU B N 1
ATOM 4279 C CA . GLU B 1 114 ? -30.891 8.062 12.562 1 83.44 114 GLU B CA 1
ATOM 4280 C C . GLU B 1 114 ? -32 7.656 11.602 1 83.44 114 GLU B C 1
ATOM 4282 O O . GLU B 1 114 ? -32.688 6.66 11.836 1 83.44 114 GLU B O 1
ATOM 4287 N N . ARG B 1 115 ? -32.094 8.336 10.594 1 85.38 115 ARG B N 1
ATOM 4288 C CA . ARG B 1 115 ? -33.25 8.172 9.719 1 85.38 115 ARG B CA 1
ATOM 4289 C C . ARG B 1 115 ? -33 7.129 8.641 1 85.38 115 ARG B C 1
ATOM 4291 O O . ARG B 1 115 ? -33.938 6.52 8.117 1 85.38 115 ARG B O 1
ATOM 4298 N N . THR B 1 116 ? -31.766 7.07 8.25 1 82.44 116 THR B N 1
ATOM 4299 C CA . THR B 1 116 ? -31.453 6.176 7.141 1 82.44 116 THR B CA 1
ATOM 4300 C C . THR B 1 116 ? -31.484 4.719 7.594 1 82.44 116 THR B C 1
ATOM 4302 O O . THR B 1 116 ? -30.828 4.352 8.562 1 82.44 116 THR B O 1
ATOM 4305 N N . LYS B 1 117 ? -32.25 3.863 6.871 1 71.94 117 LYS B N 1
ATOM 4306 C CA . LYS B 1 117 ? -32.5 2.471 7.238 1 71.94 117 LYS B CA 1
ATOM 4307 C C . LYS B 1 117 ? -31.328 1.585 6.844 1 71.94 117 LYS B C 1
ATOM 4309 O O . LYS B 1 117 ? -30.922 0.705 7.605 1 71.94 117 LYS B O 1
ATOM 4314 N N . LYS B 1 118 ? -30.844 1.89 5.68 1 78.31 118 LYS B N 1
ATOM 4315 C CA . LYS B 1 118 ? -29.734 1.08 5.176 1 78.31 118 LYS B CA 1
ATOM 4316 C C . LYS B 1 118 ? -28.406 1.838 5.258 1 78.31 118 LYS B C 1
ATOM 4318 O O . LYS B 1 118 ? -28.328 2.99 4.832 1 78.31 118 LYS B O 1
ATOM 4323 N N . LEU B 1 119 ? -27.406 1.143 5.754 1 76.12 119 LEU B N 1
ATOM 4324 C CA . LEU B 1 119 ? -26.078 1.736 5.93 1 76.12 119 LEU B CA 1
ATOM 4325 C C . LEU B 1 119 ? -25.531 2.236 4.602 1 76.12 119 LEU B C 1
ATOM 4327 O O . LEU B 1 119 ? -24.891 3.293 4.547 1 76.12 119 LEU B O 1
ATOM 4331 N N . GLU B 1 120 ? -25.828 1.552 3.547 1 82.94 120 GLU B N 1
ATOM 4332 C CA . GLU B 1 120 ? -25.281 1.878 2.232 1 82.94 120 GLU B CA 1
ATOM 4333 C C . GLU B 1 120 ? -25.828 3.205 1.72 1 82.94 120 GLU B C 1
ATOM 4335 O O . GLU B 1 120 ? -25.25 3.826 0.831 1 82.94 120 GLU B O 1
ATOM 4340 N N . ASP B 1 121 ? -26.906 3.678 2.324 1 89.88 121 ASP B N 1
ATOM 4341 C CA . ASP B 1 121 ? -27.578 4.887 1.844 1 89.88 121 ASP B CA 1
ATOM 4342 C C . ASP B 1 121 ? -27.141 6.109 2.646 1 89.88 121 ASP B C 1
ATOM 4344 O O . ASP B 1 121 ? -27.469 7.242 2.289 1 89.88 121 ASP B O 1
ATOM 4348 N N . VAL B 1 122 ? -26.438 5.934 3.67 1 90.81 122 VAL B N 1
ATOM 4349 C CA . VAL B 1 122 ? -26.094 7.02 4.578 1 90.81 122 VAL B CA 1
ATOM 4350 C C . VAL B 1 122 ? -25.234 8.055 3.848 1 90.81 122 VAL B C 1
ATOM 4352 O O . VAL B 1 122 ? -25.594 9.234 3.789 1 90.81 122 VAL B O 1
ATOM 4355 N N . TYR B 1 123 ? -24.156 7.625 3.203 1 93.81 123 TYR B N 1
ATOM 4356 C CA . TYR B 1 123 ? -23.219 8.555 2.588 1 93.81 123 TYR B CA 1
ATOM 4357 C C . TYR B 1 123 ? -23.844 9.227 1.366 1 93.81 123 TYR B C 1
ATOM 4359 O O . TYR B 1 123 ? -23.719 10.438 1.192 1 93.81 123 TYR B O 1
ATOM 4367 N N . PRO B 1 124 ? -24.594 8.523 0.574 1 94.88 124 PRO B N 1
ATOM 4368 C CA . PRO B 1 124 ? -25.281 9.203 -0.52 1 94.88 124 PRO B CA 1
ATOM 4369 C C . PRO B 1 124 ? -26.25 10.281 -0.027 1 94.88 124 PRO B C 1
ATOM 4371 O O . PRO B 1 124 ? -26.375 11.344 -0.648 1 94.88 124 PRO B O 1
ATOM 4374 N N . THR B 1 125 ? -26.875 10.016 1.044 1 95.19 125 THR B N 1
ATOM 4375 C CA . THR B 1 125 ? -27.812 10.984 1.607 1 95.19 125 THR B CA 1
ATOM 4376 C C . THR B 1 125 ? -27.078 12.219 2.115 1 95.19 125 THR B C 1
ATOM 4378 O O . THR B 1 125 ? -27.5 13.344 1.881 1 95.19 125 THR B O 1
ATOM 4381 N N . ILE B 1 126 ? -26.016 11.953 2.799 1 95.88 126 ILE B N 1
ATOM 4382 C CA . ILE B 1 126 ? -25.188 13.055 3.281 1 95.88 126 ILE B CA 1
ATOM 4383 C C . ILE B 1 126 ? -24.734 13.906 2.102 1 95.88 126 ILE B C 1
ATOM 4385 O O . ILE B 1 126 ? -24.844 15.141 2.145 1 95.88 126 ILE B O 1
ATOM 4389 N N . VAL B 1 127 ? -24.297 13.273 1.057 1 97.25 127 VAL B N 1
ATOM 4390 C CA . VAL B 1 127 ? -23.766 13.953 -0.123 1 97.25 127 VAL B CA 1
ATOM 4391 C C . VAL B 1 127 ? -24.859 14.781 -0.784 1 97.25 127 VAL B C 1
ATOM 4393 O O . VAL B 1 127 ? -24.641 15.93 -1.164 1 97.25 127 VAL B O 1
ATOM 4396 N N . LYS B 1 128 ? -26 14.227 -0.904 1 96.19 128 LYS B N 1
ATOM 4397 C CA . LYS B 1 128 ? -27.125 14.945 -1.483 1 96.19 128 LYS B CA 1
ATOM 4398 C C . LYS B 1 128 ? -27.438 16.203 -0.688 1 96.19 128 LYS B C 1
ATOM 4400 O O . LYS B 1 128 ? -27.656 17.281 -1.267 1 96.19 128 LYS B O 1
ATOM 4405 N N . GLU B 1 129 ? -27.453 16.062 0.569 1 95.56 129 GLU B N 1
ATOM 4406 C CA . GLU B 1 129 ? -27.734 17.203 1.425 1 95.56 129 GLU B CA 1
ATOM 4407 C C . GLU B 1 129 ? -26.656 18.281 1.261 1 95.56 129 GLU B C 1
ATOM 4409 O O . GLU B 1 129 ? -26.969 19.469 1.213 1 95.56 129 GLU B O 1
ATOM 4414 N N . LEU B 1 130 ? -25.438 17.859 1.248 1 96.56 130 LEU B N 1
ATOM 4415 C CA . LEU B 1 130 ? -24.328 18.781 1.079 1 96.56 130 LEU B CA 1
ATOM 4416 C C . LEU B 1 130 ? -24.469 19.562 -0.232 1 96.56 130 LEU B C 1
ATOM 4418 O O . LEU B 1 130 ? -24.328 20.781 -0.256 1 96.56 130 LEU B O 1
ATOM 4422 N N . ILE B 1 131 ? -24.734 18.859 -1.292 1 96.31 131 ILE B N 1
ATOM 4423 C CA . ILE B 1 131 ? -24.844 19.469 -2.615 1 96.31 131 ILE B CA 1
ATOM 4424 C C . ILE B 1 131 ? -26.031 20.406 -2.656 1 96.31 131 ILE B C 1
ATOM 4426 O O . ILE B 1 131 ? -25.938 21.531 -3.174 1 96.31 131 ILE B O 1
ATOM 4430 N N . ASP B 1 132 ? -27.125 19.969 -2.135 1 95.12 132 ASP B N 1
ATOM 4431 C CA . ASP B 1 132 ? -28.312 20.812 -2.082 1 95.12 132 ASP B CA 1
ATOM 4432 C C . ASP B 1 132 ? -28.031 22.125 -1.341 1 95.12 132 ASP B C 1
ATOM 4434 O O . ASP B 1 132 ? -28.422 23.203 -1.795 1 95.12 132 ASP B O 1
ATOM 4438 N N . ARG B 1 133 ? -27.391 22.016 -0.277 1 92.81 133 ARG B N 1
ATOM 4439 C CA . ARG B 1 133 ? -27.062 23.188 0.523 1 92.81 133 ARG B CA 1
ATOM 4440 C C . ARG B 1 133 ? -26.125 24.109 -0.234 1 92.81 133 ARG B C 1
ATOM 4442 O O . ARG B 1 133 ? -26.234 25.344 -0.121 1 92.81 133 ARG B O 1
ATOM 4449 N N . ALA B 1 134 ? -25.172 23.562 -0.87 1 92.88 134 ALA B N 1
ATOM 4450 C CA . ALA B 1 134 ? -24.234 24.359 -1.649 1 92.88 134 ALA B CA 1
ATOM 4451 C C . ALA B 1 134 ? -24.953 25.141 -2.746 1 92.88 134 ALA B C 1
ATOM 4453 O O . ALA B 1 134 ? -24.656 26.328 -2.969 1 92.88 134 ALA B O 1
ATOM 4454 N N . VAL B 1 135 ? -25.891 24.5 -3.379 1 91.69 135 VAL B N 1
ATOM 4455 C CA . VAL B 1 135 ? -26.656 25.125 -4.449 1 91.69 135 VAL B CA 1
ATOM 4456 C C . VAL B 1 135 ? -27.516 26.234 -3.877 1 91.69 135 VAL B C 1
ATOM 4458 O O . VAL B 1 135 ? -27.594 27.328 -4.441 1 91.69 135 VAL B O 1
ATOM 4461 N N . GLU B 1 136 ? -28.141 25.969 -2.809 1 89.06 136 GLU B N 1
ATOM 4462 C CA . GLU B 1 136 ? -28.984 26.953 -2.148 1 89.06 136 GLU B CA 1
ATOM 4463 C C . GLU B 1 136 ? -28.188 28.188 -1.729 1 89.06 136 GLU B C 1
ATOM 4465 O O . GLU B 1 136 ? -28.625 29.312 -1.924 1 89.06 136 GLU B O 1
ATOM 4470 N N . ARG B 1 137 ? -27.062 27.906 -1.135 1 84.88 137 ARG B N 1
ATOM 4471 C CA . ARG B 1 137 ? -26.219 28.984 -0.646 1 84.88 137 ARG B CA 1
ATOM 4472 C C . ARG B 1 137 ? -25.719 29.859 -1.798 1 84.88 137 ARG B C 1
ATOM 4474 O O . ARG B 1 137 ? -25.594 31.078 -1.654 1 84.88 137 ARG B O 1
ATOM 4481 N N . ALA B 1 138 ? -25.391 29.266 -2.893 1 82.75 138 ALA B N 1
ATOM 4482 C CA . ALA B 1 138 ? -24.938 30 -4.07 1 82.75 138 ALA B CA 1
ATOM 4483 C C . ALA B 1 138 ? -26.047 30.906 -4.609 1 82.75 138 ALA B C 1
ATOM 4485 O O . ALA B 1 138 ? -25.781 32.031 -5.043 1 82.75 138 ALA B O 1
ATOM 4486 N N . SER B 1 139 ? -27.188 30.453 -4.543 1 80.12 139 SER B N 1
ATOM 4487 C CA . SER B 1 139 ? -28.328 31.219 -5.02 1 80.12 139 SER B CA 1
ATOM 4488 C C . SER B 1 139 ? -28.609 32.406 -4.113 1 80.12 139 SER B C 1
ATOM 4490 O O . SER B 1 139 ? -28.984 33.469 -4.59 1 80.12 139 SER B O 1
ATOM 4492 N N . GLU B 1 140 ? -28.438 32.188 -2.857 1 76.19 140 GLU B N 1
ATOM 4493 C CA . GLU B 1 140 ? -28.656 33.25 -1.888 1 76.19 140 GLU B CA 1
ATOM 4494 C C . GLU B 1 140 ? -27.656 34.375 -2.082 1 76.19 140 GLU B C 1
ATOM 4496 O O . GLU B 1 140 ? -28 35.562 -2.002 1 76.19 140 GLU B O 1
ATOM 4501 N N . VAL B 1 141 ? -26.438 34.031 -2.324 1 67.12 141 VAL B N 1
ATOM 4502 C CA . VAL B 1 141 ? -25.375 35 -2.492 1 67.12 141 VAL B CA 1
ATOM 4503 C C . VAL B 1 141 ? -25.609 35.812 -3.775 1 67.12 141 VAL B C 1
ATOM 4505 O O . VAL B 1 141 ? -25.344 37 -3.818 1 67.12 141 VAL B O 1
ATOM 4508 N N . ASP B 1 142 ? -26.109 35.125 -4.789 1 67.44 142 ASP B N 1
ATOM 4509 C CA . ASP B 1 142 ? -26.438 35.812 -6.047 1 67.44 142 ASP B CA 1
ATOM 4510 C C . ASP B 1 142 ? -27.578 36.812 -5.859 1 67.44 142 ASP B C 1
ATOM 4512 O O . ASP B 1 142 ? -27.531 37.906 -6.418 1 67.44 142 ASP B O 1
ATOM 4516 N N . GLU B 1 143 ? -28.422 36.406 -5.074 1 65.38 143 GLU B N 1
ATOM 4517 C CA . GLU B 1 143 ? -29.562 37.281 -4.82 1 65.38 143 GLU B CA 1
ATOM 4518 C C . GLU B 1 143 ? -29.141 38.5 -3.992 1 65.38 143 GLU B C 1
ATOM 4520 O O . GLU B 1 143 ? -29.578 39.594 -4.27 1 65.38 143 GLU B O 1
ATOM 4525 N N . GLU B 1 144 ? -28.344 38.156 -3.045 1 60.47 144 GLU B N 1
ATOM 4526 C CA . GLU B 1 144 ? -27.859 39.25 -2.219 1 60.47 144 GLU B CA 1
ATOM 4527 C C . GLU B 1 144 ? -27.016 40.219 -3.033 1 60.47 144 GLU B C 1
ATOM 4529 O O . GLU B 1 144 ? -27.109 41.438 -2.863 1 60.47 144 GLU B O 1
ATOM 4534 N N . ALA B 1 145 ? -26.188 39.688 -3.844 1 61.28 145 ALA B N 1
ATOM 4535 C CA . ALA B 1 145 ? -25.359 40.5 -4.727 1 61.28 145 ALA B CA 1
ATOM 4536 C C . ALA B 1 145 ? -26.219 41.344 -5.684 1 61.28 145 ALA B C 1
ATOM 4538 O O . ALA B 1 145 ? -25.906 42.5 -5.965 1 61.28 145 ALA B O 1
ATOM 4539 N N . ALA B 1 146 ? -27.219 40.656 -6.152 1 57.16 146 ALA B N 1
ATOM 4540 C CA . ALA B 1 146 ? -28.156 41.344 -7.039 1 57.16 146 ALA B CA 1
ATOM 4541 C C . ALA B 1 146 ? -28.859 42.469 -6.305 1 57.16 146 ALA B C 1
ATOM 4543 O O . ALA B 1 146 ? -29.031 43.562 -6.852 1 57.16 146 ALA B O 1
ATOM 4544 N N . ASP B 1 147 ? -29.188 42.219 -5.109 1 55.62 147 ASP B N 1
ATOM 4545 C CA . ASP B 1 147 ? -29.875 43.219 -4.305 1 55.62 147 ASP B CA 1
ATOM 4546 C C . ASP B 1 147 ? -28.938 44.344 -3.912 1 55.62 147 ASP B C 1
ATOM 4548 O O . ASP B 1 147 ? -29.328 45.5 -3.891 1 55.62 147 ASP B O 1
ATOM 4552 N N . ALA B 1 148 ? -27.688 43.875 -3.535 1 52.94 148 ALA B N 1
ATOM 4553 C CA . ALA B 1 148 ? -26.688 44.875 -3.17 1 52.94 148 ALA B CA 1
ATOM 4554 C C . ALA B 1 148 ? -26.312 45.719 -4.375 1 52.94 148 ALA B C 1
ATOM 4556 O O . ALA B 1 148 ? -25.984 46.906 -4.223 1 52.94 148 ALA B O 1
ATOM 4557 N N . ALA B 1 149 ? -26.078 45.094 -5.465 1 53.03 149 ALA B N 1
ATOM 4558 C CA . ALA B 1 149 ? -25.812 45.875 -6.676 1 53.03 149 ALA B CA 1
ATOM 4559 C C . ALA B 1 149 ? -26.891 46.906 -6.914 1 53.03 149 ALA B C 1
ATOM 4561 O O . ALA B 1 149 ? -26.625 48 -7.449 1 53.03 149 ALA B O 1
ATOM 4562 N N . ASP B 1 150 ? -28.141 46.531 -6.613 1 48.47 150 ASP B N 1
ATOM 4563 C CA . ASP B 1 150 ? -29.156 47.594 -6.695 1 48.47 150 ASP B CA 1
ATOM 4564 C C . ASP B 1 150 ? -28.953 48.625 -5.594 1 48.47 150 ASP B C 1
ATOM 4566 O O . ASP B 1 150 ? -29.25 49.812 -5.797 1 48.47 150 ASP B O 1
ATOM 4570 N N . ALA B 1 151 ? -28.547 48.156 -4.406 1 44.19 151 ALA B N 1
ATOM 4571 C CA . ALA B 1 151 ? -28.234 49.156 -3.375 1 44.19 151 ALA B CA 1
ATOM 4572 C C . ALA B 1 151 ? -26.781 49.625 -3.477 1 44.19 151 ALA B C 1
ATOM 4574 O O . ALA B 1 151 ? -25.922 48.875 -3.953 1 44.19 151 ALA B O 1
ATOM 4575 N N . SER B 1 152 ? -26.406 50.906 -3.594 1 39.88 152 SER B N 1
ATOM 4576 C CA . SER B 1 152 ? -25.109 51.562 -3.805 1 39.88 152 SER B CA 1
ATOM 4577 C C . SER B 1 152 ? -24.016 50.875 -2.996 1 39.88 152 SER B C 1
ATOM 4579 O O . SER B 1 152 ? -22.875 51.312 -2.967 1 39.88 152 SER B O 1
ATOM 4581 N N . SER B 1 153 ? -24.344 50.031 -1.934 1 36.59 153 SER B N 1
ATOM 4582 C CA . SER B 1 153 ? -23.281 49.656 -1.011 1 36.59 153 SER B CA 1
ATOM 4583 C C . SER B 1 153 ? -22.453 48.5 -1.556 1 36.59 153 SER B C 1
ATOM 4585 O O . SER B 1 153 ? -23 47.562 -2.102 1 36.59 153 SER B O 1
ATOM 4587 N N . SER B 1 154 ? -21.156 48.688 -2.033 1 36.97 154 SER B N 1
ATOM 4588 C CA . SER B 1 154 ? -20.031 47.875 -2.523 1 36.97 154 SER B CA 1
ATOM 4589 C C . SER B 1 154 ? -19.75 46.688 -1.603 1 36.97 154 SER B C 1
ATOM 4591 O O . SER B 1 154 ? -18.719 46.656 -0.941 1 36.97 154 SER B O 1
ATOM 4593 N N . SER B 1 155 ? -20.656 46.188 -0.799 1 36.22 155 SER B N 1
ATOM 4594 C CA . SER B 1 155 ? -20.141 45.125 0.061 1 36.22 155 SER B CA 1
ATOM 4595 C C . SER B 1 155 ? -19.578 43.969 -0.761 1 36.22 155 SER B C 1
ATOM 4597 O O . SER B 1 155 ? -20.266 43.406 -1.617 1 36.22 155 SER B O 1
ATOM 4599 N N . SER B 1 156 ? -18.312 43.938 -1.174 1 37.22 156 SER B N 1
ATOM 4600 C CA . SER B 1 156 ? -17.484 42.844 -1.678 1 37.22 156 SER B CA 1
ATOM 4601 C C . SER B 1 156 ? -17.812 41.531 -0.967 1 37.22 156 SER B C 1
ATOM 4603 O O . SER B 1 156 ? -17.375 41.281 0.162 1 37.22 156 SER B O 1
ATOM 4605 N N . SER B 1 157 ? -19 41.062 -0.894 1 40.94 157 SER B N 1
ATOM 4606 C CA . SER B 1 157 ? -19.234 39.688 -0.407 1 40.94 157 SER B CA 1
ATOM 4607 C C . SER B 1 157 ? -18.188 38.719 -0.931 1 40.94 157 SER B C 1
ATOM 4609 O O . SER B 1 157 ? -18.062 38.531 -2.143 1 40.94 157 SER B O 1
ATOM 4611 N N . SER B 1 158 ? -17.062 38.594 -0.368 1 42.12 158 SER B N 1
ATOM 4612 C CA . SER B 1 158 ? -15.898 37.75 -0.67 1 42.12 158 SER B CA 1
ATOM 4613 C C . SER B 1 158 ? -16.312 36.312 -0.976 1 42.12 158 SER B C 1
ATOM 4615 O O . SER B 1 158 ? -17.266 35.812 -0.387 1 42.12 158 SER B O 1
ATOM 4617 N N . SER B 1 159 ? -16.031 35.812 -2.145 1 46.56 159 SER B N 1
ATOM 4618 C CA . SER B 1 159 ? -16.125 34.469 -2.727 1 46.56 159 SER B CA 1
ATOM 4619 C C . SER B 1 159 ? -16 33.406 -1.657 1 46.56 159 SER B C 1
ATOM 4621 O O . SER B 1 159 ? -16.531 32.312 -1.81 1 46.56 159 SER B O 1
ATOM 4623 N N . SER B 1 160 ? -15.211 33.656 -0.631 1 49.62 160 SER B N 1
ATOM 4624 C CA . SER B 1 160 ? -15.023 32.719 0.463 1 49.62 160 SER B CA 1
ATOM 4625 C C . SER B 1 160 ? -16.312 32.562 1.275 1 49.62 160 SER B C 1
ATOM 4627 O O . SER B 1 160 ? -16.453 31.609 2.041 1 49.62 160 SER B O 1
ATOM 4629 N N . SER B 1 161 ? -17.297 33.562 1.116 1 56.12 161 SER B N 1
ATOM 4630 C CA . SER B 1 161 ? -18.516 33.656 1.927 1 56.12 161 SER B CA 1
ATOM 4631 C C . SER B 1 161 ? -19.562 32.656 1.477 1 56.12 161 SER B C 1
ATOM 4633 O O . SER B 1 161 ? -20.531 32.406 2.193 1 56.12 161 SER B O 1
ATOM 4635 N N . ARG B 1 162 ? -19.312 31.906 0.416 1 64.31 162 ARG B N 1
ATOM 4636 C CA . ARG B 1 162 ? -20.328 31.078 -0.228 1 64.31 162 ARG B CA 1
ATOM 4637 C C . ARG B 1 162 ? -20.031 29.594 -0.049 1 64.31 162 ARG B C 1
ATOM 4639 O O . ARG B 1 162 ? -20.906 28.75 -0.276 1 64.31 162 ARG B O 1
ATOM 4646 N N . ALA B 1 163 ? -18.859 29.281 0.547 1 80.69 163 ALA B N 1
ATOM 4647 C CA . ALA B 1 163 ? -18.484 27.875 0.485 1 80.69 163 ALA B CA 1
ATOM 4648 C C . ALA B 1 163 ? -18.953 27.125 1.733 1 80.69 163 ALA B C 1
ATOM 4650 O O . ALA B 1 163 ? -18.953 27.688 2.832 1 80.69 163 ALA B O 1
ATOM 4651 N N . ILE B 1 164 ? -19.5 26 1.452 1 92.19 164 ILE B N 1
ATOM 4652 C CA . ILE B 1 164 ? -19.766 25.078 2.553 1 92.19 164 ILE B CA 1
ATOM 4653 C C . ILE B 1 164 ? -18.516 24.25 2.85 1 92.19 164 ILE B C 1
ATOM 4655 O O . ILE B 1 164 ? -17.812 23.844 1.932 1 92.19 164 ILE B O 1
ATOM 4659 N N . VAL B 1 165 ? -18.281 24.094 4.172 1 96.5 165 VAL B N 1
ATOM 4660 C CA . VAL B 1 165 ? -17.141 23.297 4.594 1 96.5 165 VAL B CA 1
ATOM 4661 C C . VAL B 1 165 ? -17.609 21.938 5.09 1 96.5 165 VAL B C 1
ATOM 4663 O O . VAL B 1 165 ? -18.531 21.844 5.91 1 96.5 165 VAL B O 1
ATOM 4666 N N . TYR B 1 166 ? -17.156 20.938 4.539 1 97.81 166 TYR B N 1
ATOM 4667 C CA . TYR B 1 166 ? -17.406 19.562 4.949 1 97.81 166 TYR B CA 1
ATOM 4668 C C . TYR B 1 166 ? -16.156 18.938 5.543 1 97.81 166 TYR B C 1
ATOM 4670 O O . TYR B 1 166 ? -15.188 18.672 4.824 1 97.81 166 TYR B O 1
ATOM 4678 N N . ALA B 1 167 ? -16.172 18.641 6.855 1 97.75 167 ALA B N 1
ATOM 4679 C CA . ALA B 1 167 ? -15 18.141 7.57 1 97.75 167 ALA B CA 1
ATOM 4680 C C . ALA B 1 167 ? -15.094 16.625 7.777 1 97.75 167 ALA B C 1
ATOM 4682 O O . ALA B 1 167 ? -16.125 16.109 8.234 1 97.75 167 ALA B O 1
ATOM 4683 N N . VAL B 1 168 ? -14.008 15.93 7.441 1 96.75 168 VAL B N 1
ATOM 4684 C CA . VAL B 1 168 ? -13.969 14.477 7.562 1 96.75 168 VAL B CA 1
ATOM 4685 C C . VAL B 1 168 ? -12.742 14.062 8.383 1 96.75 168 VAL B C 1
ATOM 4687 O O . VAL B 1 168 ? -11.766 14.812 8.469 1 96.75 168 VAL B O 1
ATOM 4690 N N . PRO B 1 169 ? -12.766 12.906 9.023 1 93.94 169 PRO B N 1
ATOM 4691 C CA . PRO B 1 169 ? -11.609 12.414 9.773 1 93.94 169 PRO B CA 1
ATOM 4692 C C . PRO B 1 169 ? -10.398 12.164 8.883 1 93.94 169 PRO B C 1
ATOM 4694 O O . PRO B 1 169 ? -10.539 11.688 7.754 1 93.94 169 PRO B O 1
ATOM 4697 N N . GLY B 1 170 ? -9.234 12.469 9.43 1 95.44 170 GLY B N 1
ATOM 4698 C CA . GLY B 1 170 ? -8.008 12.234 8.68 1 95.44 170 GLY B CA 1
ATOM 4699 C C . GLY B 1 170 ? -7.887 13.094 7.441 1 95.44 170 GLY B C 1
ATOM 4700 O O . GLY B 1 170 ? -7.84 14.32 7.535 1 95.44 170 GLY B O 1
ATOM 4701 N N . ASP B 1 171 ? -7.945 12.461 6.312 1 97.5 171 ASP B N 1
ATOM 4702 C CA . ASP B 1 171 ? -7.824 13.125 5.016 1 97.5 171 ASP B CA 1
ATOM 4703 C C . ASP B 1 171 ? -9 12.766 4.109 1 97.5 171 ASP B C 1
ATOM 4705 O O . ASP B 1 171 ? -9.492 11.633 4.129 1 97.5 171 ASP B O 1
ATOM 4709 N N . PRO B 1 172 ? -9.367 13.734 3.23 1 97.5 172 PRO B N 1
ATOM 4710 C CA . PRO B 1 172 ? -10.523 13.531 2.354 1 97.5 172 PRO B CA 1
ATOM 4711 C C . PRO B 1 172 ? -10.336 12.352 1.402 1 97.5 172 PRO B C 1
ATOM 4713 O O . PRO B 1 172 ? -11.32 11.789 0.908 1 97.5 172 PRO B O 1
ATOM 4716 N N . CYS B 1 173 ? -9.125 11.953 1.117 1 96.5 173 CYS B N 1
ATOM 4717 C CA . CYS B 1 173 ? -8.891 10.922 0.112 1 96.5 173 CYS B CA 1
ATOM 4718 C C . CYS B 1 173 ? -8.391 9.633 0.757 1 96.5 173 CYS B C 1
ATOM 4720 O O . CYS B 1 173 ? -7.855 8.758 0.072 1 96.5 173 CYS B O 1
ATOM 4722 N N . VAL B 1 174 ? -8.484 9.484 1.98 1 96.25 174 VAL B N 1
ATOM 4723 C CA . VAL B 1 174 ? -8.031 8.305 2.701 1 96.25 174 VAL B CA 1
ATOM 4724 C C . VAL B 1 174 ? -9.203 7.668 3.439 1 96.25 174 VAL B C 1
ATOM 4726 O O . VAL B 1 174 ? -9.547 8.086 4.547 1 96.25 174 VAL B O 1
ATOM 4729 N N . ALA B 1 175 ? -9.766 6.676 2.818 1 92.69 175 ALA B N 1
ATOM 4730 C CA . ALA B 1 175 ? -10.836 5.867 3.389 1 92.69 175 ALA B CA 1
ATOM 4731 C C . ALA B 1 175 ? -12.086 6.711 3.641 1 92.69 175 ALA B C 1
ATOM 4733 O O . ALA B 1 175 ? -12.75 6.551 4.664 1 92.69 175 ALA B O 1
ATOM 4734 N N . GLU B 1 176 ? -12.328 7.633 2.824 1 93.56 176 GLU B N 1
ATOM 4735 C CA . GLU B 1 176 ? -13.492 8.508 2.959 1 93.56 176 GLU B CA 1
ATOM 4736 C C . GLU B 1 176 ? -14.43 8.367 1.762 1 93.56 176 GLU B C 1
ATOM 4738 O O . GLU B 1 176 ? -14.383 9.172 0.833 1 93.56 176 GLU B O 1
ATOM 4743 N N . ASN B 1 177 ? -15.312 7.492 1.885 1 92.19 177 ASN B N 1
ATOM 4744 C CA . ASN B 1 177 ? -16.203 7.152 0.778 1 92.19 177 ASN B CA 1
ATOM 4745 C C . ASN B 1 177 ? -17.203 8.273 0.501 1 92.19 177 ASN B C 1
ATOM 4747 O O . ASN B 1 177 ? -17.594 8.484 -0.647 1 92.19 177 ASN B O 1
ATOM 4751 N N . SER B 1 178 ? -17.625 8.961 1.559 1 95.19 178 SER B N 1
ATOM 4752 C CA . SER B 1 178 ? -18.531 10.078 1.344 1 95.19 178 SER B CA 1
ATOM 4753 C C . SER B 1 178 ? -17.938 11.117 0.408 1 95.19 178 SER B C 1
ATOM 4755 O O . SER B 1 178 ? -18.641 11.719 -0.402 1 95.19 178 SER B O 1
ATOM 4757 N N . VAL B 1 179 ? -16.703 11.336 0.504 1 97.19 179 VAL B N 1
ATOM 4758 C CA . VAL B 1 179 ? -16.016 12.32 -0.326 1 97.19 179 VAL B CA 1
ATOM 4759 C C . VAL B 1 179 ? -15.93 11.82 -1.766 1 97.19 179 VAL B C 1
ATOM 4761 O O . VAL B 1 179 ? -16.094 12.594 -2.711 1 97.19 179 VAL B O 1
ATOM 4764 N N . ASN B 1 180 ? -15.695 10.508 -1.874 1 94.94 180 ASN B N 1
ATOM 4765 C CA . ASN B 1 180 ? -15.688 9.922 -3.213 1 94.94 180 ASN B CA 1
ATOM 4766 C C . ASN B 1 180 ? -17.031 10.141 -3.92 1 94.94 180 ASN B C 1
ATOM 4768 O O . ASN B 1 180 ? -17.062 10.547 -5.078 1 94.94 180 ASN B O 1
ATOM 4772 N N . ILE B 1 181 ? -18.031 9.867 -3.248 1 96.06 181 ILE B N 1
ATOM 4773 C CA . ILE B 1 181 ? -19.375 10.031 -3.797 1 96.06 181 ILE B CA 1
ATOM 4774 C C . ILE B 1 181 ? -19.625 11.5 -4.113 1 96.06 181 ILE B C 1
ATOM 4776 O O . ILE B 1 181 ? -20.156 11.836 -5.172 1 96.06 181 ILE B O 1
ATOM 4780 N N . LEU B 1 182 ? -19.234 12.367 -3.252 1 97.5 182 LEU B N 1
ATOM 4781 C CA . LEU B 1 182 ? -19.422 13.805 -3.414 1 97.5 182 LEU B CA 1
ATOM 4782 C C . LEU B 1 182 ? -18.719 14.297 -4.672 1 97.5 182 LEU B C 1
ATOM 4784 O O . LEU B 1 182 ? -19.312 15.023 -5.477 1 97.5 182 LEU B O 1
ATOM 4788 N N . ARG B 1 183 ? -17.484 13.93 -4.859 1 96.56 183 ARG B N 1
ATOM 4789 C CA . ARG B 1 183 ? -16.688 14.367 -6.004 1 96.56 183 ARG B CA 1
ATOM 4790 C C . ARG B 1 183 ? -17.297 13.891 -7.316 1 96.56 183 ARG B C 1
ATOM 4792 O O . ARG B 1 183 ? -17.234 14.586 -8.328 1 96.56 183 ARG B O 1
ATOM 4799 N N . ALA B 1 184 ? -17.859 12.758 -7.297 1 94.75 184 ALA B N 1
ATOM 4800 C CA . ALA B 1 184 ? -18.484 12.188 -8.492 1 94.75 184 ALA B CA 1
ATOM 4801 C C . ALA B 1 184 ? -19.797 12.875 -8.812 1 94.75 184 ALA B C 1
ATOM 4803 O O . ALA B 1 184 ? -20.141 13.078 -9.977 1 94.75 184 ALA B O 1
ATOM 4804 N N . ALA B 1 185 ? -20.531 13.32 -7.836 1 96.12 185 ALA B N 1
ATOM 4805 C CA . ALA B 1 185 ? -21.906 13.781 -8.008 1 96.12 185 ALA B CA 1
ATOM 4806 C C . ALA B 1 185 ? -21.953 15.297 -8.18 1 96.12 185 ALA B C 1
ATOM 4808 O O . ALA B 1 185 ? -22.844 15.82 -8.852 1 96.12 185 ALA B O 1
ATOM 4809 N N . ALA B 1 186 ? -21.062 15.992 -7.656 1 96.06 186 ALA B N 1
ATOM 4810 C CA . ALA B 1 186 ? -21.141 17.438 -7.512 1 96.06 186 ALA B CA 1
ATOM 4811 C C . ALA B 1 186 ? -21.109 18.125 -8.867 1 96.06 186 ALA B C 1
ATOM 4813 O O . ALA B 1 186 ? -21.891 19.062 -9.117 1 96.06 186 ALA B O 1
ATOM 4814 N N . PRO B 1 187 ? -20.281 17.672 -9.773 1 93.81 187 PRO B N 1
ATOM 4815 C CA . PRO B 1 187 ? -20.188 18.375 -11.055 1 93.81 187 PRO B CA 1
ATOM 4816 C C . PRO B 1 187 ? -21.516 18.391 -11.82 1 93.81 187 PRO B C 1
ATOM 4818 O O . PRO B 1 187 ? -21.844 19.391 -12.469 1 93.81 187 PRO B O 1
ATOM 4821 N N . ALA B 1 188 ? -22.25 17.406 -11.75 1 94.62 188 ALA B N 1
ATOM 4822 C CA . ALA B 1 188 ? -23.516 17.312 -12.453 1 94.62 188 ALA B CA 1
ATOM 4823 C C . ALA B 1 188 ? -24.5 18.375 -11.969 1 94.62 188 ALA B C 1
ATOM 4825 O O . ALA B 1 188 ? -25.422 18.75 -12.688 1 94.62 188 ALA B O 1
ATOM 4826 N N . ARG B 1 189 ? -24.266 18.891 -10.828 1 94.25 189 ARG B N 1
ATOM 4827 C CA . ARG B 1 189 ? -25.156 19.891 -10.242 1 94.25 189 ARG B CA 1
ATOM 4828 C C . ARG B 1 189 ? -24.516 21.281 -10.289 1 94.25 189 ARG B C 1
ATOM 4830 O O . ARG B 1 189 ? -25 22.219 -9.656 1 94.25 189 ARG B O 1
ATOM 4837 N N . GLY B 1 190 ? -23.328 21.297 -10.906 1 92.94 190 GLY B N 1
ATOM 4838 C CA . GLY B 1 190 ? -22.641 22.562 -11.055 1 92.94 190 GLY B CA 1
ATOM 4839 C C . GLY B 1 190 ? -21.906 23 -9.797 1 92.94 190 GLY B C 1
ATOM 4840 O O . GLY B 1 190 ? -21.641 24.188 -9.602 1 92.94 190 GLY B O 1
ATOM 4841 N N . VAL B 1 191 ? -21.688 22.156 -8.914 1 94.62 191 VAL B N 1
ATOM 4842 C CA . VAL B 1 191 ? -21.016 22.453 -7.656 1 94.62 191 VAL B CA 1
ATOM 4843 C C . VAL B 1 191 ? -19.547 22.016 -7.75 1 94.62 191 VAL B C 1
ATOM 4845 O O . VAL B 1 191 ? -19.25 20.906 -8.195 1 94.62 191 VAL B O 1
ATOM 4848 N N . SER B 1 192 ? -18.578 22.844 -7.438 1 94.75 192 SER B N 1
ATOM 4849 C CA . SER B 1 192 ? -17.156 22.5 -7.402 1 94.75 192 SER B CA 1
ATOM 4850 C C . SER B 1 192 ? -16.766 21.969 -6.031 1 94.75 192 SER B C 1
ATOM 4852 O O . SER B 1 192 ? -17.359 22.328 -5.016 1 94.75 192 SER B O 1
ATOM 4854 N N . VAL B 1 193 ? -15.789 21.078 -6.062 1 96.06 193 VAL B N 1
ATOM 4855 C CA . VAL B 1 193 ? -15.289 20.5 -4.816 1 96.06 193 VAL B CA 1
ATOM 4856 C C . VAL B 1 193 ? -13.789 20.766 -4.688 1 96.06 193 VAL B C 1
ATOM 4858 O O . VAL B 1 193 ? -13.016 20.438 -5.586 1 96.06 193 VAL B O 1
ATOM 4861 N N . ARG B 1 194 ? -13.438 21.406 -3.629 1 95.06 194 ARG B N 1
ATOM 4862 C CA . ARG B 1 194 ? -12.031 21.656 -3.311 1 95.06 194 ARG B CA 1
ATOM 4863 C C . ARG B 1 194 ? -11.602 20.844 -2.088 1 95.06 194 ARG B C 1
ATOM 4865 O O . ARG B 1 194 ? -12.273 20.875 -1.054 1 95.06 194 ARG B O 1
ATOM 4872 N N . LEU B 1 195 ? -10.477 20.188 -2.246 1 97.06 195 LEU B N 1
ATOM 4873 C CA . LEU B 1 195 ? -9.984 19.359 -1.154 1 97.06 195 LEU B CA 1
ATOM 4874 C C . LEU B 1 195 ? -8.828 20.031 -0.426 1 97.06 195 LEU B C 1
ATOM 4876 O O . LEU B 1 195 ? -7.926 20.578 -1.062 1 97.06 195 LEU B O 1
ATOM 4880 N N . ILE B 1 196 ? -8.875 20.078 0.864 1 97 196 ILE B N 1
ATOM 4881 C CA . ILE B 1 196 ? -7.777 20.469 1.736 1 97 196 ILE B CA 1
ATOM 4882 C C . ILE B 1 196 ? -7.27 19.266 2.516 1 97 196 ILE B C 1
ATOM 4884 O O . ILE B 1 196 ? -7.996 18.703 3.336 1 97 196 ILE B O 1
ATOM 4888 N N . PRO B 1 197 ? -6.031 18.875 2.287 1 97.44 197 PRO B N 1
ATOM 4889 C CA . PRO B 1 197 ? -5.539 17.641 2.893 1 97.44 197 PRO B CA 1
ATOM 4890 C C . PRO B 1 197 ? -5.367 17.75 4.406 1 97.44 197 PRO B C 1
ATOM 4892 O O . PRO B 1 197 ? -5.254 18.859 4.938 1 97.44 197 PRO B O 1
ATOM 4895 N N . GLY B 1 198 ? -5.43 16.672 5.086 1 97.62 198 GLY B N 1
ATOM 4896 C CA . GLY B 1 198 ? -5.066 16.469 6.477 1 97.62 198 GLY B CA 1
ATOM 4897 C C . GLY B 1 198 ? -4.156 15.273 6.691 1 97.62 198 GLY B C 1
ATOM 4898 O O . GLY B 1 198 ? -4.02 14.43 5.805 1 97.62 198 GLY B O 1
ATOM 4899 N N . VAL B 1 199 ? -3.535 15.281 7.809 1 97.38 199 VAL B N 1
ATOM 4900 C CA . VAL B 1 199 ? -2.738 14.109 8.172 1 97.38 199 VAL B CA 1
ATOM 4901 C C . VAL B 1 199 ? -3.65 12.898 8.352 1 97.38 199 VAL B C 1
ATOM 4903 O O . VAL B 1 199 ? -4.594 12.938 9.141 1 97.38 199 VAL B O 1
ATOM 4906 N N . SER B 1 200 ? -3.402 11.93 7.574 1 95.81 200 SER B N 1
ATOM 4907 C CA . SER B 1 200 ? -4.23 10.734 7.695 1 95.81 200 SER B CA 1
ATOM 4908 C C . SER B 1 200 ? -3.719 9.812 8.797 1 95.81 200 SER B C 1
ATOM 4910 O O . SER B 1 200 ? -2.748 10.141 9.484 1 95.81 200 SER B O 1
ATOM 4912 N N . PHE B 1 201 ? -4.395 8.688 8.992 1 94.62 201 PHE B N 1
ATOM 4913 C CA . PHE B 1 201 ? -4.004 7.723 10.016 1 94.62 201 PHE B CA 1
ATOM 4914 C C . PHE B 1 201 ? -2.652 7.102 9.688 1 94.62 201 PHE B C 1
ATOM 4916 O O . PHE B 1 201 ? -2.002 6.52 10.555 1 94.62 201 PHE B O 1
ATOM 4923 N N . LEU B 1 202 ? -2.227 7.172 8.484 1 96.75 202 LEU B N 1
ATOM 4924 C CA . LEU B 1 202 ? -1.06 6.453 7.984 1 96.75 202 LEU B CA 1
ATOM 4925 C C . LEU B 1 202 ? 0.207 6.914 8.695 1 96.75 202 LEU B C 1
ATOM 4927 O O . LEU B 1 202 ? 0.943 6.094 9.25 1 96.75 202 LEU B O 1
ATOM 4931 N N . GLU B 1 203 ? 0.41 8.219 8.75 1 97.12 203 GLU B N 1
ATOM 4932 C CA . GLU B 1 203 ? 1.661 8.758 9.273 1 97.12 203 GLU B CA 1
ATOM 4933 C C . GLU B 1 203 ? 1.821 8.445 10.758 1 97.12 203 GLU B C 1
ATOM 4935 O O . GLU B 1 203 ? 2.824 7.863 11.172 1 97.12 203 GLU B O 1
ATOM 4940 N N . PRO B 1 204 ? 0.819 8.734 11.547 1 96.62 204 PRO B N 1
ATOM 4941 C CA . PRO B 1 204 ? 0.989 8.406 12.969 1 96.62 204 PRO B CA 1
ATOM 4942 C C . PRO B 1 204 ? 1.069 6.906 13.219 1 96.62 204 PRO B C 1
ATOM 4944 O O . PRO B 1 204 ? 1.74 6.469 14.156 1 96.62 204 PRO B O 1
ATOM 4947 N N . THR B 1 205 ? 0.395 6.105 12.414 1 97.5 205 THR B N 1
ATOM 4948 C CA . THR B 1 205 ? 0.48 4.656 12.578 1 97.5 205 THR B CA 1
ATOM 4949 C C . THR B 1 205 ? 1.893 4.164 12.273 1 97.5 205 THR B C 1
ATOM 4951 O O . THR B 1 205 ? 2.447 3.361 13.031 1 97.5 205 THR B O 1
ATOM 4954 N N . LEU B 1 206 ? 2.441 4.633 11.18 1 97.56 206 LEU B N 1
ATOM 4955 C CA . LEU B 1 206 ? 3.809 4.258 10.836 1 97.56 206 LEU B CA 1
ATOM 4956 C C . LEU B 1 206 ? 4.781 4.699 11.922 1 97.56 206 LEU B C 1
ATOM 4958 O O . LEU B 1 206 ? 5.727 3.975 12.25 1 97.56 206 LEU B O 1
ATOM 4962 N N . ALA B 1 207 ? 4.566 5.883 12.445 1 96.44 207 ALA B N 1
ATOM 4963 C CA . ALA B 1 207 ? 5.391 6.355 13.555 1 96.44 207 ALA B CA 1
ATOM 4964 C C . ALA B 1 207 ? 5.281 5.418 14.758 1 96.44 207 ALA B C 1
ATOM 4966 O O . ALA B 1 207 ? 6.293 5.062 15.367 1 96.44 207 ALA B O 1
ATOM 4967 N N . ALA B 1 208 ? 4.09 5.012 15.07 1 96.44 208 ALA B N 1
ATOM 4968 C CA . ALA B 1 208 ? 3.82 4.172 16.234 1 96.44 208 ALA B CA 1
ATOM 4969 C C . ALA B 1 208 ? 4.492 2.807 16.094 1 96.44 208 ALA B C 1
ATOM 4971 O O . ALA B 1 208 ? 5.023 2.268 17.062 1 96.44 208 ALA B O 1
ATOM 4972 N N . VAL B 1 209 ? 4.477 2.256 14.891 1 96.69 209 VAL B N 1
ATOM 4973 C CA . VAL B 1 209 ? 5.027 0.919 14.695 1 96.69 209 VAL B CA 1
ATOM 4974 C C . VAL B 1 209 ? 6.504 1.02 14.312 1 96.69 209 VAL B C 1
ATOM 4976 O O . VAL B 1 209 ? 7.156 0.004 14.07 1 96.69 209 VAL B O 1
ATOM 4979 N N . GLN B 1 210 ? 7.008 2.254 14.211 1 93.56 210 GLN B N 1
ATOM 4980 C CA . GLN B 1 210 ? 8.406 2.523 13.891 1 93.56 210 GLN B CA 1
ATOM 4981 C C . GLN B 1 210 ? 8.789 1.907 12.547 1 93.56 210 GLN B C 1
ATOM 4983 O O . GLN B 1 210 ? 9.812 1.224 12.445 1 93.56 210 GLN B O 1
ATOM 4988 N N . ALA B 1 211 ? 7.98 2.127 11.602 1 93.81 211 ALA B N 1
ATOM 4989 C CA . ALA B 1 211 ? 8.211 1.646 10.242 1 93.81 211 ALA B CA 1
ATOM 4990 C C . ALA B 1 211 ? 8.18 2.799 9.234 1 93.81 211 ALA B C 1
ATOM 4992 O O . ALA B 1 211 ? 7.641 3.867 9.531 1 93.81 211 ALA B O 1
ATOM 4993 N N . ASP B 1 212 ? 8.859 2.559 8.188 1 94.25 212 ASP B N 1
ATOM 4994 C CA . ASP B 1 212 ? 8.805 3.479 7.059 1 94.25 212 ASP B CA 1
ATOM 4995 C C . ASP B 1 212 ? 7.855 2.965 5.98 1 94.25 212 ASP B C 1
ATOM 4997 O O . ASP B 1 212 ? 7.594 1.764 5.895 1 94.25 212 ASP B O 1
ATOM 5001 N N . LEU B 1 213 ? 7.371 3.908 5.246 1 95.06 213 LEU B N 1
ATOM 5002 C CA . LEU B 1 213 ? 6.516 3.578 4.109 1 95.06 213 LEU B CA 1
ATOM 5003 C C . LEU B 1 213 ? 7.277 2.752 3.078 1 95.06 213 LEU B C 1
ATOM 5005 O O . LEU B 1 213 ? 6.707 1.864 2.441 1 95.06 213 LEU B O 1
ATOM 5009 N N . LEU B 1 214 ? 8.516 3.076 2.83 1 92 214 LEU B N 1
ATOM 5010 C CA . LEU B 1 214 ? 9.344 2.451 1.803 1 92 214 LEU B CA 1
ATOM 5011 C C . LEU B 1 214 ? 10.203 1.34 2.396 1 92 214 LEU B C 1
ATOM 5013 O O . LEU B 1 214 ? 10.469 1.33 3.602 1 92 214 LEU B O 1
ATOM 5017 N N . PRO B 1 215 ? 10.57 0.302 1.642 1 91.06 215 PRO B N 1
ATOM 5018 C CA . PRO B 1 215 ? 10.555 0.229 0.179 1 91.06 215 PRO B CA 1
ATOM 5019 C C . PRO B 1 215 ? 9.18 -0.144 -0.375 1 91.06 215 PRO B C 1
ATOM 5021 O O . PRO B 1 215 ? 8.914 0.039 -1.566 1 91.06 215 PRO B O 1
ATOM 5024 N N . SER B 1 216 ? 8.352 -0.721 0.483 1 92.88 216 SER B N 1
ATOM 5025 C CA . SER B 1 216 ? 7.004 -1.065 0.037 1 92.88 216 SER B CA 1
ATOM 5026 C C . SER B 1 216 ? 6.043 -1.172 1.216 1 92.88 216 SER B C 1
ATOM 5028 O O . SER B 1 216 ? 6.457 -1.472 2.338 1 92.88 216 SER B O 1
ATOM 5030 N N . LEU B 1 217 ? 4.805 -0.938 0.932 1 95 217 LEU B N 1
ATOM 5031 C CA . LEU B 1 217 ? 3.721 -1.078 1.896 1 95 217 LEU B CA 1
ATOM 5032 C C . LEU B 1 217 ? 2.389 -1.303 1.186 1 95 217 LEU B C 1
ATOM 5034 O O . LEU B 1 217 ? 2.07 -0.604 0.22 1 95 217 LEU B O 1
ATOM 5038 N N . ALA B 1 218 ? 1.683 -2.285 1.64 1 95.06 218 ALA B N 1
ATOM 5039 C CA . ALA B 1 218 ? 0.322 -2.498 1.154 1 95.06 218 ALA B CA 1
ATOM 5040 C C . ALA B 1 218 ? -0.706 -2.047 2.188 1 95.06 218 ALA B C 1
ATOM 5042 O O . ALA B 1 218 ? -0.597 -2.383 3.369 1 95.06 218 ALA B O 1
ATOM 5043 N N . VAL B 1 219 ? -1.628 -1.27 1.769 1 96.06 219 VAL B N 1
ATOM 5044 C CA . VAL B 1 219 ? -2.754 -0.881 2.611 1 96.06 219 VAL B CA 1
ATOM 5045 C C . VAL B 1 219 ? -4.02 -1.596 2.146 1 96.06 219 VAL B C 1
ATOM 5047 O O . VAL B 1 219 ? -4.348 -1.578 0.957 1 96.06 219 VAL B O 1
ATOM 5050 N N . VAL B 1 220 ? -4.699 -2.205 3.092 1 95.69 220 VAL B N 1
ATOM 5051 C CA . VAL B 1 220 ? -5.855 -3.023 2.736 1 95.69 220 VAL B CA 1
ATOM 5052 C C . VAL B 1 220 ? -7 -2.75 3.705 1 95.69 220 VAL B C 1
ATOM 5054 O O . VAL B 1 220 ? -6.777 -2.543 4.902 1 95.69 220 VAL B O 1
ATOM 5057 N N . ASP B 1 221 ? -8.203 -2.777 3.238 1 95.75 221 ASP B N 1
ATOM 5058 C CA . ASP B 1 221 ? -9.422 -2.627 4.023 1 95.75 221 ASP B CA 1
ATOM 5059 C C . ASP B 1 221 ? -9.766 -3.92 4.758 1 95.75 221 ASP B C 1
ATOM 5061 O O . ASP B 1 221 ? -10 -4.953 4.129 1 95.75 221 ASP B O 1
ATOM 5065 N N . ALA B 1 222 ? -9.891 -3.846 6.027 1 96.62 222 ALA B N 1
ATOM 5066 C CA . ALA B 1 222 ? -10.203 -5.031 6.824 1 96.62 222 ALA B CA 1
ATOM 5067 C C . ALA B 1 222 ? -11.562 -5.605 6.438 1 96.62 222 ALA B C 1
ATOM 5069 O O . ALA B 1 222 ? -11.766 -6.82 6.488 1 96.62 222 ALA B O 1
ATOM 5070 N N . ILE B 1 223 ? -12.477 -4.766 6.098 1 93.38 223 ILE B N 1
ATOM 5071 C CA . ILE B 1 223 ? -13.812 -5.215 5.723 1 93.38 223 ILE B CA 1
ATOM 5072 C C . ILE B 1 223 ? -13.734 -6.07 4.461 1 93.38 223 ILE B C 1
ATOM 5074 O O . ILE B 1 223 ? -14.352 -7.133 4.387 1 93.38 223 ILE B O 1
ATOM 5078 N N . ASP B 1 224 ? -12.945 -5.59 3.547 1 92.31 224 ASP B N 1
ATOM 5079 C CA . ASP B 1 224 ? -12.758 -6.352 2.314 1 92.31 224 ASP B CA 1
ATOM 5080 C C . ASP B 1 224 ? -12.055 -7.676 2.59 1 92.31 224 ASP B C 1
ATOM 5082 O O . ASP B 1 224 ? -12.422 -8.711 2.025 1 92.31 224 ASP B O 1
ATOM 5086 N N . ALA B 1 225 ? -11.07 -7.672 3.395 1 94.31 225 ALA B N 1
ATOM 5087 C CA . ALA B 1 225 ? -10.336 -8.883 3.75 1 94.31 225 ALA B CA 1
ATOM 5088 C C . ALA B 1 225 ? -11.258 -9.898 4.43 1 94.31 225 ALA B C 1
ATOM 5090 O O . ALA B 1 225 ? -11.164 -11.102 4.172 1 94.31 225 ALA B O 1
ATOM 5091 N N . ALA B 1 226 ? -12.164 -9.43 5.234 1 94.12 226 ALA B N 1
ATOM 5092 C CA . ALA B 1 226 ? -13.008 -10.281 6.062 1 94.12 226 ALA B CA 1
ATOM 5093 C C . ALA B 1 226 ? -13.945 -11.125 5.203 1 94.12 226 ALA B C 1
ATOM 5095 O O . ALA B 1 226 ? -14.375 -12.203 5.617 1 94.12 226 ALA B O 1
ATOM 5096 N N . VAL B 1 227 ? -14.258 -10.656 4.02 1 90.75 227 VAL B N 1
ATOM 5097 C CA . VAL B 1 227 ? -15.25 -11.352 3.207 1 90.75 227 VAL B CA 1
ATOM 5098 C C . VAL B 1 227 ? -14.555 -12.133 2.098 1 90.75 227 VAL B C 1
ATOM 5100 O O . VAL B 1 227 ? -15.203 -12.648 1.185 1 90.75 227 VAL B O 1
ATOM 5103 N N . SER B 1 228 ? -13.289 -12.219 2.141 1 91 228 SER B N 1
ATOM 5104 C CA . SER B 1 228 ? -12.508 -12.914 1.123 1 91 228 SER B CA 1
ATOM 5105 C C . SER B 1 228 ? -11.969 -14.234 1.651 1 91 228 SER B C 1
ATOM 5107 O O . SER B 1 228 ? -11.906 -14.453 2.865 1 91 228 SER B O 1
ATOM 5109 N N . GLY B 1 229 ? -11.727 -15.141 0.698 1 90.88 229 GLY B N 1
ATOM 5110 C CA . GLY B 1 229 ? -10.961 -16.328 1.062 1 90.88 229 GLY B CA 1
ATOM 5111 C C . GLY B 1 229 ? -9.477 -16.047 1.215 1 90.88 229 GLY B C 1
ATOM 5112 O O . GLY B 1 229 ? -8.797 -16.688 2.02 1 90.88 229 GLY B O 1
ATOM 5113 N N . TYR B 1 230 ? -9.039 -15.211 0.411 1 90.31 230 TYR B N 1
ATOM 5114 C CA . TYR B 1 230 ? -7.695 -14.641 0.466 1 90.31 230 TYR B CA 1
ATOM 5115 C C . TYR B 1 230 ? -7.746 -13.117 0.331 1 90.31 230 TYR B C 1
ATOM 5117 O O . TYR B 1 230 ? -8.469 -12.594 -0.514 1 90.31 230 TYR B O 1
ATOM 5125 N N . ALA B 1 231 ? -7.02 -12.438 1.194 1 85.12 231 ALA B N 1
ATOM 5126 C CA . ALA B 1 231 ? -6.988 -10.977 1.095 1 85.12 231 ALA B CA 1
ATOM 5127 C C . ALA B 1 231 ? -6.273 -10.531 -0.177 1 85.12 231 ALA B C 1
ATOM 5129 O O . ALA B 1 231 ? -5.078 -10.781 -0.347 1 85.12 231 ALA B O 1
ATOM 5130 N N . ILE B 1 232 ? -7.055 -9.828 -0.944 1 81.38 232 ILE B N 1
ATOM 5131 C CA . ILE B 1 232 ? -6.547 -9.359 -2.229 1 81.38 232 ILE B CA 1
ATOM 5132 C C . ILE B 1 232 ? -5.719 -8.094 -2.021 1 81.38 232 ILE B C 1
ATOM 5134 O O . ILE B 1 232 ? -6.055 -7.254 -1.182 1 81.38 232 ILE B O 1
ATOM 5138 N N . GLY B 1 233 ? -4.625 -7.957 -2.631 1 79.88 233 GLY B N 1
ATOM 5139 C CA . GLY B 1 233 ? -3.742 -6.809 -2.494 1 79.88 233 GLY B CA 1
ATOM 5140 C C . GLY B 1 233 ? -2.568 -7.066 -1.567 1 79.88 233 GLY B C 1
ATOM 5141 O O . GLY B 1 233 ? -1.691 -6.211 -1.418 1 79.88 233 GLY B O 1
ATOM 5142 N N . ILE B 1 234 ? -2.686 -8.211 -0.889 1 83.94 234 ILE B N 1
ATOM 5143 C CA . ILE B 1 234 ? -1.6 -8.617 -0.006 1 83.94 234 ILE B CA 1
ATOM 5144 C C . ILE B 1 234 ? -0.757 -9.695 -0.69 1 83.94 234 ILE B C 1
ATOM 5146 O O . ILE B 1 234 ? -1.295 -10.656 -1.238 1 83.94 234 ILE B O 1
ATOM 5150 N N . SER B 1 235 ? 0.6 -9.625 -0.842 1 76.56 235 SER B N 1
ATOM 5151 C CA . SER B 1 235 ? 1.449 -10.633 -1.468 1 76.56 235 SER B CA 1
ATOM 5152 C C . SER B 1 235 ? 2.312 -11.344 -0.434 1 76.56 235 SER B C 1
ATOM 5154 O O . SER B 1 235 ? 2.906 -12.383 -0.724 1 76.56 235 SER B O 1
ATOM 5156 N N . GLY B 1 236 ? 2.439 -10.961 0.729 1 85 236 GLY B N 1
ATOM 5157 C CA . GLY B 1 236 ? 3.334 -11.484 1.753 1 85 236 GLY B CA 1
ATOM 5158 C C . GLY B 1 236 ? 4.738 -10.914 1.66 1 85 236 GLY B C 1
ATOM 5159 O O . GLY B 1 236 ? 5.531 -11.047 2.594 1 85 236 GLY B O 1
ATOM 5160 N N . ASP B 1 237 ? 5.031 -10.328 0.498 1 88.25 237 ASP B N 1
ATOM 5161 C CA . ASP B 1 237 ? 6.379 -9.82 0.258 1 88.25 237 ASP B CA 1
ATOM 5162 C C . ASP B 1 237 ? 6.523 -8.391 0.775 1 88.25 237 ASP B C 1
ATOM 5164 O O . ASP B 1 237 ? 7.625 -7.836 0.783 1 88.25 237 ASP B O 1
ATOM 5168 N N . ALA B 1 238 ? 5.496 -7.797 1.125 1 91.06 238 ALA B N 1
ATOM 5169 C CA . ALA B 1 238 ? 5.496 -6.438 1.663 1 91.06 238 ALA B CA 1
ATOM 5170 C C . ALA B 1 238 ? 4.727 -6.367 2.979 1 91.06 238 ALA B C 1
ATOM 5172 O O . ALA B 1 238 ? 3.779 -7.125 3.189 1 91.06 238 ALA B O 1
ATOM 5173 N N . PRO B 1 239 ? 5.18 -5.453 3.869 1 94.38 239 PRO B N 1
ATOM 5174 C CA . PRO B 1 239 ? 4.332 -5.219 5.039 1 94.38 239 PRO B CA 1
ATOM 5175 C C . PRO B 1 239 ? 2.934 -4.734 4.668 1 94.38 239 PRO B C 1
ATOM 5177 O O . PRO B 1 239 ? 2.734 -4.188 3.58 1 94.38 239 PRO B O 1
ATOM 5180 N N . VAL B 1 240 ? 1.986 -5.004 5.578 1 95.69 240 VAL B N 1
ATOM 5181 C CA . VAL B 1 240 ? 0.594 -4.648 5.324 1 95.69 240 VAL B CA 1
ATOM 5182 C C . VAL B 1 240 ? 0.071 -3.764 6.453 1 95.69 240 VAL B C 1
ATOM 5184 O O . VAL B 1 240 ? 0.353 -4.012 7.629 1 95.69 240 VAL B O 1
ATOM 5187 N N . LEU B 1 241 ? -0.532 -2.742 6.07 1 96.94 241 LEU B N 1
ATOM 5188 C CA . LEU B 1 241 ? -1.341 -1.964 7.004 1 96.94 241 LEU B CA 1
ATOM 5189 C C . LEU B 1 241 ? -2.828 -2.201 6.762 1 96.94 241 LEU B C 1
ATOM 5191 O O . LEU B 1 241 ? -3.361 -1.818 5.719 1 96.94 241 LEU B O 1
ATOM 5195 N N . LEU B 1 242 ? -3.422 -2.867 7.68 1 96.69 242 LEU B N 1
ATOM 5196 C CA . LEU B 1 242 ? -4.859 -3.121 7.652 1 96.69 242 LEU B CA 1
ATOM 5197 C C . LEU B 1 242 ? -5.621 -2.018 8.375 1 96.69 242 LEU B C 1
ATOM 5199 O O . LEU B 1 242 ? -5.402 -1.786 9.57 1 96.69 242 LEU B O 1
ATOM 5203 N N . CYS B 1 243 ? -6.5 -1.392 7.656 1 94.31 243 CYS B N 1
ATOM 5204 C CA . CYS B 1 243 ? -7.27 -0.318 8.273 1 94.31 243 CYS B CA 1
ATOM 5205 C C . CYS B 1 243 ? -8.734 -0.712 8.414 1 94.31 243 CYS B C 1
ATOM 5207 O O . CYS B 1 243 ? -9.141 -1.785 7.965 1 94.31 243 CYS B O 1
ATOM 5209 N N . GLN B 1 244 ? -9.547 0.015 9.219 1 92.12 244 GLN B N 1
ATOM 5210 C CA . GLN B 1 244 ? -10.969 -0.178 9.453 1 92.12 244 GLN B CA 1
ATOM 5211 C C . GLN B 1 244 ? -11.234 -1.455 10.242 1 92.12 244 GLN B C 1
ATOM 5213 O O . GLN B 1 244 ? -12.188 -2.186 9.961 1 92.12 244 GLN B O 1
ATOM 5218 N N . LEU B 1 245 ? -10.266 -1.873 11.055 1 96.56 245 LEU B N 1
ATOM 5219 C CA . LEU B 1 245 ? -10.461 -2.994 11.969 1 96.56 245 LEU B CA 1
ATOM 5220 C C . LEU B 1 245 ? -11.281 -2.57 13.188 1 96.56 245 LEU B C 1
ATOM 5222 O O . LEU B 1 245 ? -10.75 -2.475 14.297 1 96.56 245 LEU B O 1
ATOM 5226 N N . TYR B 1 246 ? -12.594 -2.496 13.039 1 92.88 246 TYR B N 1
ATOM 5227 C CA . TYR B 1 246 ? -13.375 -1.665 13.945 1 92.88 246 TYR B CA 1
ATOM 5228 C C . TYR B 1 246 ? -14.039 -2.512 15.023 1 92.88 246 TYR B C 1
ATOM 5230 O O . TYR B 1 246 ? -14.641 -1.977 15.961 1 92.88 246 TYR B O 1
ATOM 5238 N N . SER B 1 247 ? -13.969 -3.869 14.969 1 96.5 247 SER B N 1
ATOM 5239 C CA . SER B 1 247 ? -14.617 -4.719 15.961 1 96.5 247 SER B CA 1
ATOM 5240 C C . SER B 1 247 ? -13.906 -6.062 16.094 1 96.5 247 SER B C 1
ATOM 5242 O O . SER B 1 247 ? -13.195 -6.484 15.172 1 96.5 247 SER B O 1
ATOM 5244 N N . ASN B 1 248 ? -14.164 -6.656 17.188 1 97.75 248 ASN B N 1
ATOM 5245 C CA . ASN B 1 248 ? -13.594 -7.984 17.406 1 97.75 248 ASN B CA 1
ATOM 5246 C C . ASN B 1 248 ? -14.203 -9.016 16.469 1 97.75 248 ASN B C 1
ATOM 5248 O O . ASN B 1 248 ? -13.516 -9.945 16.031 1 97.75 248 ASN B O 1
ATOM 5252 N N . ALA B 1 249 ? -15.461 -8.852 16.188 1 97.62 249 ALA B N 1
ATOM 5253 C CA . ALA B 1 249 ? -16.109 -9.758 15.242 1 97.62 249 ALA B CA 1
ATOM 5254 C C . ALA B 1 249 ? -15.438 -9.68 13.867 1 97.62 249 ALA B C 1
ATOM 5256 O O . ALA B 1 249 ? -15.148 -10.711 13.258 1 97.62 249 ALA B O 1
ATOM 5257 N N . LEU B 1 250 ? -15.195 -8.445 13.461 1 97.31 250 LEU B N 1
ATOM 5258 C CA . LEU B 1 250 ? -14.5 -8.258 12.195 1 97.31 250 LEU B CA 1
ATOM 5259 C C . LEU B 1 250 ? -13.094 -8.836 12.266 1 97.31 250 LEU B C 1
ATOM 5261 O O . LEU B 1 250 ? -12.641 -9.484 11.32 1 97.31 250 LEU B O 1
ATOM 5265 N N . ALA B 1 251 ? -12.43 -8.586 13.344 1 98.38 251 ALA B N 1
ATOM 5266 C CA . ALA B 1 251 ? -11.07 -9.102 13.539 1 98.38 251 ALA B CA 1
ATOM 5267 C C . ALA B 1 251 ? -11.047 -10.625 13.453 1 98.38 251 ALA B C 1
ATOM 5269 O O . ALA B 1 251 ? -10.078 -11.203 12.953 1 98.38 251 ALA B O 1
ATOM 5270 N N . SER B 1 252 ? -12.047 -11.211 13.938 1 98.12 252 SER B N 1
ATOM 5271 C CA . SER B 1 252 ? -12.148 -12.664 13.875 1 98.12 252 SER B CA 1
ATOM 5272 C C . SER B 1 252 ? -12.219 -13.156 12.43 1 98.12 252 SER B C 1
ATOM 5274 O O . SER B 1 252 ? -11.523 -14.102 12.062 1 98.12 252 SER B O 1
ATOM 5276 N N . ASP B 1 253 ? -13.062 -12.523 11.648 1 97.25 253 ASP B N 1
ATOM 5277 C CA . ASP B 1 253 ? -13.195 -12.891 10.242 1 97.25 253 ASP B CA 1
ATOM 5278 C C . ASP B 1 253 ? -11.891 -12.648 9.484 1 97.25 253 ASP B C 1
ATOM 5280 O O . ASP B 1 253 ? -11.469 -13.477 8.68 1 97.25 253 ASP B O 1
ATOM 5284 N N . VAL B 1 254 ? -11.273 -11.5 9.758 1 97.62 254 VAL B N 1
ATOM 5285 C CA . VAL B 1 254 ? -10.008 -11.148 9.117 1 97.62 254 VAL B CA 1
ATOM 5286 C C . VAL B 1 254 ? -8.938 -12.18 9.469 1 97.62 254 VAL B C 1
ATOM 5288 O O . VAL B 1 254 ? -8.172 -12.609 8.609 1 97.62 254 VAL B O 1
ATOM 5291 N N . LYS B 1 255 ? -8.922 -12.492 10.727 1 97.38 255 LYS B N 1
ATOM 5292 C CA . LYS B 1 255 ? -7.992 -13.5 11.227 1 97.38 255 LYS B CA 1
ATOM 5293 C C . LYS B 1 255 ? -8.109 -14.797 10.438 1 97.38 255 LYS B C 1
ATOM 5295 O O . LYS B 1 255 ? -7.102 -15.383 10.039 1 97.38 255 LYS B O 1
ATOM 5300 N N . LEU B 1 256 ? -9.258 -15.273 10.211 1 95.69 256 LEU B N 1
ATOM 5301 C CA . LEU B 1 256 ? -9.492 -16.516 9.484 1 95.69 256 LEU B CA 1
ATOM 5302 C C . LEU B 1 256 ? -8.984 -16.422 8.055 1 95.69 256 LEU B C 1
ATOM 5304 O O . LEU B 1 256 ? -8.352 -17.344 7.547 1 95.69 256 LEU B O 1
ATOM 5308 N N . THR B 1 257 ? -9.234 -15.305 7.434 1 95.88 257 THR B N 1
ATOM 5309 C CA . THR B 1 257 ? -8.758 -15.094 6.07 1 95.88 257 THR B CA 1
ATOM 5310 C C . THR B 1 257 ? -7.238 -15.047 6.031 1 95.88 257 THR B C 1
ATOM 5312 O O . THR B 1 257 ? -6.613 -15.727 5.211 1 95.88 257 THR B O 1
ATOM 5315 N N . LEU B 1 258 ? -6.648 -14.297 6.91 1 96.31 258 LEU B N 1
ATOM 5316 C CA . LEU B 1 258 ? -5.207 -14.062 6.875 1 96.31 258 LEU B CA 1
ATOM 5317 C C . LEU B 1 258 ? -4.445 -15.336 7.242 1 96.31 258 LEU B C 1
ATOM 5319 O O . LEU B 1 258 ? -3.303 -15.523 6.82 1 96.31 258 LEU B O 1
ATOM 5323 N N . MET B 1 259 ? -5.059 -16.188 7.977 1 95.19 259 MET B N 1
ATOM 5324 C CA . MET B 1 259 ? -4.402 -17.422 8.359 1 95.19 259 MET B CA 1
ATOM 5325 C C . MET B 1 259 ? -4.262 -18.359 7.164 1 95.19 259 MET B C 1
ATOM 5327 O O . MET B 1 259 ? -3.498 -19.328 7.211 1 95.19 259 MET B O 1
ATOM 5331 N N . ASN B 1 260 ? -4.977 -18.109 6.125 1 94 260 ASN B N 1
ATOM 5332 C CA . ASN B 1 260 ? -4.766 -18.828 4.867 1 94 260 ASN B CA 1
ATOM 5333 C C . ASN B 1 260 ? -3.502 -18.344 4.16 1 94 260 ASN B C 1
ATOM 5335 O O . ASN B 1 260 ? -3.004 -19.016 3.252 1 94 260 ASN B O 1
ATOM 5339 N N . GLN B 1 261 ? -2.963 -17.234 4.559 1 93.19 261 GLN B N 1
ATOM 5340 C CA . GLN B 1 261 ? -1.865 -16.594 3.838 1 93.19 261 GLN B CA 1
ATOM 5341 C C . GLN B 1 261 ? -0.614 -16.5 4.707 1 93.19 261 GLN B C 1
ATOM 5343 O O . GLN B 1 261 ? 0.506 -16.609 4.203 1 93.19 261 GLN B O 1
ATOM 5348 N N . TYR B 1 262 ? -0.865 -16.312 6 1 93.75 262 TYR B N 1
ATOM 5349 C CA . TYR B 1 262 ? 0.224 -16.109 6.949 1 93.75 262 TYR B CA 1
ATOM 5350 C C . TYR B 1 262 ? 0.263 -17.234 7.977 1 93.75 262 TYR B C 1
ATOM 5352 O O . TYR B 1 262 ? -0.769 -17.844 8.289 1 93.75 262 TYR B O 1
ATOM 5360 N N . PRO B 1 263 ? 1.517 -17.469 8.539 1 93.31 263 PRO B N 1
ATOM 5361 C CA . PRO B 1 263 ? 1.565 -18.359 9.703 1 93.31 263 PRO B CA 1
ATOM 5362 C C . PRO B 1 263 ? 0.765 -17.828 10.891 1 93.31 263 PRO B C 1
ATOM 5364 O O . PRO B 1 263 ? 0.733 -16.609 11.125 1 93.31 263 PRO B O 1
ATOM 5367 N N . GLU B 1 264 ? 0.174 -18.688 11.633 1 94 264 GLU B N 1
ATOM 5368 C CA . GLU B 1 264 ? -0.722 -18.297 12.719 1 94 264 GLU B CA 1
ATOM 5369 C C . GLU B 1 264 ? 0.024 -17.531 13.797 1 94 264 GLU B C 1
ATOM 5371 O O . GLU B 1 264 ? -0.564 -16.688 14.484 1 94 264 GLU B O 1
ATOM 5376 N N . GLU B 1 265 ? 1.333 -17.734 13.859 1 95.12 265 GLU B N 1
ATOM 5377 C CA . GLU B 1 265 ? 2.121 -17.109 14.922 1 95.12 265 GLU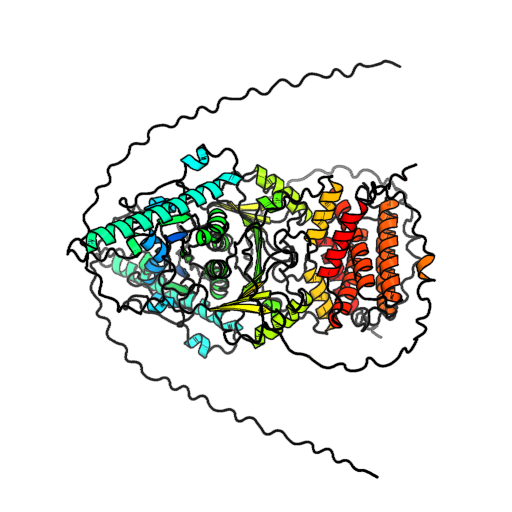 B CA 1
ATOM 5378 C C . GLU B 1 265 ? 2.719 -15.781 14.461 1 95.12 265 GLU B C 1
ATOM 5380 O O . GLU B 1 265 ? 3.465 -15.141 15.203 1 95.12 265 GLU B O 1
ATOM 5385 N N . THR B 1 266 ? 2.348 -15.359 13.289 1 95.12 266 THR B N 1
ATOM 5386 C CA . THR B 1 266 ? 2.865 -14.094 12.781 1 95.12 266 THR B CA 1
ATOM 5387 C C . THR B 1 266 ? 2.562 -12.953 13.758 1 95.12 266 THR B C 1
ATOM 5389 O O . THR B 1 266 ? 1.419 -12.789 14.188 1 95.12 266 THR B O 1
ATOM 5392 N N . PRO B 1 267 ? 3.594 -12.211 14.102 1 96.69 267 PRO B N 1
ATOM 5393 C CA . PRO B 1 267 ? 3.322 -11.062 14.961 1 96.69 267 PRO B CA 1
ATOM 5394 C C . PRO B 1 267 ? 2.549 -9.953 14.242 1 96.69 267 PRO B C 1
ATOM 5396 O O . PRO B 1 267 ? 2.891 -9.594 13.117 1 96.69 267 PRO B O 1
ATOM 5399 N N . VAL B 1 268 ? 1.52 -9.508 14.852 1 97.88 268 VAL B N 1
ATOM 5400 C CA . VAL B 1 268 ? 0.708 -8.406 14.352 1 97.88 268 VAL B CA 1
ATOM 5401 C C . VAL B 1 268 ? 0.684 -7.273 15.375 1 97.88 268 VAL B C 1
ATOM 5403 O O . VAL B 1 268 ? 0.384 -7.496 16.547 1 97.88 268 VAL B O 1
ATOM 5406 N N . THR B 1 269 ? 1.016 -6.066 14.922 1 98.62 269 THR B N 1
ATOM 5407 C CA . THR B 1 269 ? 0.976 -4.914 15.812 1 98.62 269 THR B CA 1
ATOM 5408 C C . THR B 1 269 ? -0.304 -4.109 15.602 1 98.62 269 THR B C 1
ATOM 5410 O O . THR B 1 269 ? -0.552 -3.604 14.5 1 98.62 269 THR B O 1
ATOM 5413 N N . LEU B 1 270 ? -1.095 -4.039 16.625 1 98.69 270 LEU B N 1
ATOM 5414 C CA . LEU B 1 270 ? -2.291 -3.205 16.625 1 98.69 270 LEU B CA 1
ATOM 5415 C C . LEU B 1 270 ? -1.974 -1.805 17.141 1 98.69 270 LEU B C 1
ATOM 5417 O O . LEU B 1 270 ? -1.267 -1.65 18.141 1 98.69 270 LEU B O 1
ATOM 5421 N N . VAL B 1 271 ? -2.424 -0.818 16.453 1 98.38 271 VAL B N 1
ATOM 5422 C CA . VAL B 1 271 ? -2.316 0.574 16.891 1 98.38 271 VAL B CA 1
ATOM 5423 C C . VAL B 1 271 ? -3.713 1.163 17.078 1 98.38 271 VAL B C 1
ATOM 5425 O O . VAL B 1 271 ? -4.492 1.255 16.125 1 98.38 271 VAL B O 1
ATOM 5428 N N . HIS B 1 272 ? -4.004 1.499 18.328 1 96.12 272 HIS B N 1
ATOM 5429 C CA . HIS B 1 272 ? -5.281 2.109 18.672 1 96.12 272 HIS B CA 1
ATOM 5430 C C . HIS B 1 272 ? -5.141 3.617 18.859 1 96.12 272 HIS B C 1
ATOM 5432 O O . HIS B 1 272 ? -4.281 4.078 19.609 1 96.12 272 HIS B O 1
ATOM 5438 N N . ALA B 1 273 ? -5.957 4.391 18.094 1 92.69 273 ALA B N 1
ATOM 5439 C CA . ALA B 1 273 ? -6.004 5.848 18.203 1 92.69 273 ALA B CA 1
ATOM 5440 C C . ALA B 1 273 ? -4.637 6.465 17.906 1 92.69 273 ALA B C 1
ATOM 5442 O O . ALA B 1 273 ? -4.121 7.258 18.703 1 92.69 273 ALA B O 1
ATOM 5443 N N . ALA B 1 274 ? -4.074 6.023 16.797 1 94.25 274 ALA B N 1
ATOM 5444 C CA . ALA B 1 274 ? -2.76 6.512 16.391 1 94.25 274 ALA B CA 1
ATOM 5445 C C . ALA B 1 274 ? -2.734 8.039 16.328 1 94.25 274 ALA B C 1
ATOM 5447 O O . ALA B 1 274 ? -3.631 8.664 15.758 1 94.25 274 ALA B O 1
ATOM 5448 N N . GLY B 1 275 ? -1.69 8.641 16.922 1 89.06 275 GLY B N 1
ATOM 5449 C CA . GLY B 1 275 ? -1.521 10.078 16.875 1 89.06 275 GLY B CA 1
ATOM 5450 C C . GLY B 1 275 ? -2.281 10.805 17.969 1 89.06 275 GLY B C 1
ATOM 5451 O O . GLY B 1 275 ? -2.182 12.031 18.094 1 89.06 275 GLY B O 1
ATOM 5452 N N . CYS B 1 276 ? -3.047 10.141 18.672 1 88.94 276 CYS B N 1
ATOM 5453 C CA . CYS B 1 276 ? -3.816 10.734 19.766 1 88.94 276 CYS B CA 1
ATOM 5454 C C . CYS B 1 276 ? -3.127 10.516 21.109 1 88.94 276 CYS B C 1
ATOM 5456 O O . CYS B 1 276 ? -2.172 9.734 21.203 1 88.94 276 CYS B O 1
ATOM 5458 N N . ASP B 1 277 ? -3.633 11.219 22.078 1 87.06 277 ASP B N 1
ATOM 5459 C CA . ASP B 1 277 ? -3.072 11.117 23.422 1 87.06 277 ASP B CA 1
ATOM 5460 C C . ASP B 1 277 ? -3.32 9.727 24.016 1 87.06 277 ASP B C 1
ATOM 5462 O O . ASP B 1 277 ? -2.535 9.25 24.844 1 87.06 277 ASP B O 1
ATOM 5466 N N . ASP B 1 278 ? -4.336 9.078 23.641 1 90 278 ASP B N 1
ATOM 5467 C CA . ASP B 1 278 ? -4.723 7.785 24.203 1 90 278 ASP B CA 1
ATOM 5468 C C . ASP B 1 278 ? -4.215 6.637 23.328 1 90 278 ASP B C 1
ATOM 5470 O O . ASP B 1 278 ? -4.77 5.535 23.359 1 90 278 ASP B O 1
ATOM 5474 N N . GLU B 1 279 ? -3.246 6.895 22.594 1 95.31 279 GLU B N 1
ATOM 5475 C CA . GLU B 1 279 ? -2.689 5.883 21.703 1 95.31 279 GLU B CA 1
ATOM 5476 C C . GLU B 1 279 ? -2.238 4.648 22.484 1 95.31 279 GLU B C 1
ATOM 5478 O O . GLU B 1 279 ? -1.605 4.77 23.531 1 95.31 279 GLU B O 1
ATOM 5483 N N . ILE B 1 280 ? -2.631 3.498 22.062 1 97.5 280 ILE B N 1
ATOM 5484 C CA . ILE B 1 280 ? -2.184 2.215 22.594 1 97.5 280 ILE B CA 1
ATOM 5485 C C . ILE B 1 280 ? -1.583 1.37 21.484 1 97.5 280 ILE B C 1
ATOM 5487 O O . ILE B 1 280 ? -2.178 1.237 20.406 1 97.5 280 ILE B O 1
ATOM 5491 N N . VAL B 1 281 ? -0.413 0.881 21.703 1 98.19 281 VAL B N 1
ATOM 5492 C CA . VAL B 1 281 ? 0.252 -0.012 20.766 1 98.19 281 VAL B CA 1
ATOM 5493 C C . VAL B 1 281 ? 0.477 -1.375 21.422 1 98.19 281 VAL B C 1
ATOM 5495 O O . VAL B 1 281 ? 1.033 -1.462 22.516 1 98.19 281 VAL B O 1
ATOM 5498 N N . GLU B 1 282 ? 0.032 -2.404 20.766 1 98.38 282 GLU B N 1
ATOM 5499 C CA . GLU B 1 282 ? 0.233 -3.758 21.281 1 98.38 282 GLU B CA 1
ATOM 5500 C C . GLU B 1 282 ? 0.516 -4.738 20.156 1 98.38 282 GLU B C 1
ATOM 5502 O O . GLU B 1 282 ? 0.029 -4.562 19.031 1 98.38 282 GLU B O 1
ATOM 5507 N N . THR B 1 283 ? 1.297 -5.746 20.453 1 98.12 283 THR B N 1
ATOM 5508 C CA . THR B 1 283 ? 1.623 -6.793 19.484 1 98.12 283 THR B CA 1
ATOM 5509 C C . THR B 1 283 ? 1.076 -8.141 19.938 1 98.12 283 THR B C 1
ATOM 5511 O O . THR B 1 283 ? 1.255 -8.523 21.094 1 98.12 283 THR B O 1
ATOM 5514 N N . LEU B 1 284 ? 0.379 -8.75 19.094 1 97.88 284 LEU B N 1
ATOM 5515 C CA . LEU B 1 284 ? -0.18 -10.078 19.312 1 97.88 284 LEU B CA 1
ATOM 5516 C C . LEU B 1 284 ? 0.138 -11.008 18.141 1 97.88 284 LEU B C 1
ATOM 5518 O O . LEU B 1 284 ? 0.627 -10.562 17.109 1 97.88 284 LEU B O 1
ATOM 5522 N N . GLN B 1 285 ? -0.076 -12.281 18.391 1 97.75 285 GLN B N 1
ATOM 5523 C CA . GLN B 1 285 ? 0.006 -13.227 17.281 1 97.75 285 GLN B CA 1
ATOM 5524 C C . GLN B 1 285 ? -1.24 -13.156 16.406 1 97.75 285 GLN B C 1
ATOM 5526 O O . GLN B 1 285 ? -2.332 -12.852 16.891 1 97.75 285 GLN B O 1
ATOM 5531 N N . LEU B 1 286 ? -1.073 -13.453 15.18 1 97.88 286 LEU B N 1
ATOM 5532 C CA . LEU B 1 286 ? -2.188 -13.406 14.242 1 97.88 286 LEU B CA 1
ATOM 5533 C C . LEU B 1 286 ? -3.363 -14.234 14.742 1 97.88 286 LEU B C 1
ATOM 5535 O O . LEU B 1 286 ? -4.516 -13.805 14.656 1 97.88 286 LEU B O 1
ATOM 5539 N N . CYS B 1 287 ? -3.146 -15.445 15.32 1 97.69 287 CYS B N 1
ATOM 5540 C CA . CYS B 1 287 ? -4.203 -16.344 15.781 1 97.69 287 CYS B CA 1
ATOM 5541 C C . CYS B 1 287 ? -4.977 -15.719 16.938 1 97.69 287 CYS B C 1
ATOM 5543 O O . CYS B 1 287 ? -6.07 -16.172 17.281 1 97.69 287 CYS B O 1
ATOM 5545 N N . ASP B 1 288 ? -4.43 -14.633 17.547 1 98.19 288 ASP B N 1
ATOM 5546 C CA . ASP B 1 288 ? -5.062 -13.969 18.688 1 98.19 288 ASP B CA 1
ATOM 5547 C C . ASP B 1 288 ? -5.566 -12.586 18.297 1 98.19 288 ASP B C 1
ATOM 5549 O O . ASP B 1 288 ? -5.883 -11.766 19.172 1 98.19 288 ASP B O 1
ATOM 5553 N N . LEU B 1 289 ? -5.645 -12.281 17.047 1 98.12 289 LEU B N 1
ATOM 5554 C CA . LEU B 1 289 ? -5.945 -10.938 16.547 1 98.12 289 LEU B CA 1
ATOM 5555 C C . LEU B 1 289 ? -7.246 -10.422 17.156 1 98.12 289 LEU B C 1
ATOM 5557 O O . LEU B 1 289 ? -7.355 -9.234 17.484 1 98.12 289 LEU B O 1
ATOM 5561 N N . ASP B 1 290 ? -8.242 -11.281 17.359 1 97.94 290 ASP B N 1
ATOM 5562 C CA . ASP B 1 290 ? -9.578 -10.875 17.781 1 97.94 290 ASP B CA 1
ATOM 5563 C C . ASP B 1 290 ? -9.68 -10.859 19.312 1 97.94 290 ASP B C 1
ATOM 5565 O O . ASP B 1 290 ? -10.773 -10.719 19.859 1 97.94 290 ASP B O 1
ATOM 5569 N N . ARG B 1 291 ? -8.609 -10.961 20.016 1 97.56 291 ARG B N 1
ATOM 5570 C CA . ARG B 1 291 ? -8.641 -11.078 21.469 1 97.56 291 ARG B CA 1
ATOM 5571 C C . ARG B 1 291 ? -8.297 -9.75 22.125 1 97.56 291 ARG B C 1
ATOM 5573 O O . ARG B 1 291 ? -8.391 -9.617 23.359 1 97.56 291 ARG B O 1
ATOM 5580 N N . SER B 1 292 ? -7.855 -8.797 21.344 1 97.81 292 SER B N 1
ATOM 5581 C CA . SER B 1 292 ? -7.559 -7.484 21.922 1 97.81 292 SER B CA 1
ATOM 5582 C C . SER B 1 292 ? -8.805 -6.852 22.531 1 97.81 292 SER B C 1
ATOM 5584 O O . SER B 1 292 ? -9.883 -6.895 21.938 1 97.81 292 SER B O 1
ATOM 5586 N N . GLU B 1 293 ? -8.688 -6.18 23.656 1 97.31 293 GLU B N 1
ATOM 5587 C CA . GLU B 1 293 ? -9.797 -5.512 24.312 1 97.31 293 GLU B CA 1
ATOM 5588 C C . GLU B 1 293 ? -9.922 -4.062 23.859 1 97.31 293 GLU B C 1
ATOM 5590 O O . GLU B 1 293 ? -10.859 -3.359 24.25 1 97.31 293 GLU B O 1
ATOM 5595 N N . HIS B 1 294 ? -9.055 -3.646 23.031 1 97.44 294 HIS B N 1
ATOM 5596 C CA . HIS B 1 294 ? -8.984 -2.225 22.719 1 97.44 294 HIS B CA 1
ATOM 5597 C C . HIS B 1 294 ? -9.5 -1.949 21.312 1 97.44 294 HIS B C 1
ATOM 5599 O O . HIS B 1 294 ? -9.562 -0.795 20.875 1 97.44 294 HIS B O 1
ATOM 5605 N N . ILE B 1 295 ? -9.906 -2.988 20.531 1 97.25 295 ILE B N 1
ATOM 5606 C CA . ILE B 1 295 ? -10.312 -2.809 19.141 1 97.25 295 ILE B CA 1
ATOM 5607 C C . ILE B 1 295 ? -11.531 -1.894 19.078 1 97.25 295 ILE B C 1
ATOM 5609 O O . ILE B 1 295 ? -12.508 -2.096 19.797 1 97.25 295 ILE B O 1
ATOM 5613 N N . ASP B 1 296 ? -11.453 -0.89 18.266 1 92.19 296 ASP B N 1
ATOM 5614 C CA . ASP B 1 296 ? -12.555 0.031 18 1 92.19 296 ASP B CA 1
ATOM 5615 C C . ASP B 1 296 ? -12.383 0.702 16.641 1 92.19 296 ASP B C 1
ATOM 5617 O O . ASP B 1 296 ? -11.633 0.22 15.789 1 92.19 296 ASP B O 1
ATOM 5621 N N . ILE B 1 297 ? -13.094 1.765 16.359 1 86.44 297 ILE B N 1
ATOM 5622 C CA . ILE B 1 297 ? -13.188 2.375 15.039 1 86.44 297 ILE B CA 1
ATOM 5623 C C . ILE B 1 297 ? -11.875 3.07 14.703 1 86.44 297 ILE B C 1
ATOM 5625 O O . ILE B 1 297 ? -11.648 3.467 13.555 1 86.44 297 ILE B O 1
ATOM 5629 N N . LEU B 1 298 ? -10.906 3.193 15.703 1 89.62 298 LEU B N 1
ATOM 5630 C CA . LEU B 1 298 ? -9.633 3.877 15.484 1 89.62 298 LEU B CA 1
ATOM 5631 C C . LEU B 1 298 ? -8.477 2.883 15.461 1 89.62 298 LEU B C 1
ATOM 5633 O O . LEU B 1 298 ? -7.324 3.266 15.648 1 89.62 298 LEU B O 1
ATOM 5637 N N . THR B 1 299 ? -8.781 1.622 15.234 1 95.62 299 THR B N 1
ATOM 5638 C CA . THR B 1 299 ? -7.758 0.585 15.297 1 95.62 299 THR B CA 1
ATOM 5639 C C . THR B 1 299 ? -7.262 0.224 13.898 1 95.62 299 THR B C 1
ATOM 5641 O O . THR B 1 299 ? -8.055 0.098 12.969 1 95.62 299 THR B O 1
ATOM 5644 N N . SER B 1 300 ? -5.977 0.157 13.727 1 97.44 300 SER B N 1
ATOM 5645 C CA . SER B 1 300 ? -5.297 -0.385 12.555 1 97.44 300 SER B CA 1
ATOM 5646 C C . SER B 1 300 ? -4.332 -1.499 12.945 1 97.44 300 SER B C 1
ATOM 5648 O O . SER B 1 300 ? -3.936 -1.609 14.109 1 97.44 300 SER B O 1
ATOM 5650 N N . ALA B 1 301 ? -3.977 -2.361 12 1 98.38 301 ALA B N 1
ATOM 5651 C CA . ALA B 1 301 ? -3.047 -3.461 12.25 1 98.38 301 ALA B CA 1
ATOM 5652 C C . ALA B 1 301 ? -1.893 -3.436 11.25 1 98.38 301 ALA B C 1
ATOM 5654 O O . ALA B 1 301 ? -2.104 -3.234 10.055 1 98.38 301 ALA B O 1
ATOM 5655 N N . TYR B 1 302 ? -0.741 -3.562 11.781 1 98.06 302 TYR B N 1
ATOM 5656 C CA . TYR B 1 302 ? 0.46 -3.695 10.969 1 98.06 302 TYR B CA 1
ATOM 5657 C C . TYR B 1 302 ? 0.96 -5.133 10.961 1 98.06 302 TYR B C 1
ATOM 5659 O O . TYR B 1 302 ? 1.205 -5.715 12.023 1 98.06 302 TYR B O 1
ATOM 5667 N N . ILE B 1 303 ? 1.105 -5.691 9.789 1 96.44 303 ILE B N 1
ATOM 5668 C CA . ILE B 1 303 ? 1.602 -7.051 9.602 1 96.44 303 ILE B CA 1
ATOM 5669 C C . ILE B 1 303 ? 2.912 -7.016 8.812 1 96.44 303 ILE B C 1
ATOM 5671 O O . ILE B 1 303 ? 2.947 -6.547 7.676 1 96.44 303 ILE B O 1
ATOM 5675 N N . PRO B 1 304 ? 3.984 -7.484 9.383 1 93.81 304 PRO B N 1
ATOM 5676 C CA . PRO B 1 304 ? 5.262 -7.477 8.664 1 93.81 304 PRO B CA 1
ATOM 5677 C C . PRO B 1 304 ? 5.27 -8.43 7.465 1 93.81 304 PRO B C 1
ATOM 5679 O O . PRO B 1 304 ? 4.414 -9.312 7.367 1 93.81 304 PRO B O 1
ATOM 5682 N N . ALA B 1 305 ? 6.215 -8.195 6.594 1 91.31 305 ALA B N 1
ATOM 5683 C CA . ALA B 1 305 ? 6.41 -9.133 5.488 1 91.31 305 ALA B CA 1
ATOM 5684 C C . ALA B 1 305 ? 6.848 -10.5 6.004 1 91.31 305 ALA B C 1
ATOM 5686 O O . ALA B 1 305 ? 7.52 -10.602 7.031 1 91.31 305 ALA B O 1
ATOM 5687 N N . ILE B 1 306 ? 6.438 -11.586 5.418 1 85.81 306 ILE B N 1
ATOM 5688 C CA . ILE B 1 306 ? 6.742 -12.938 5.855 1 85.81 306 ILE B CA 1
ATOM 5689 C C . ILE B 1 306 ? 8.25 -13.156 5.863 1 85.81 306 ILE B C 1
ATOM 5691 O O . ILE B 1 306 ? 8.805 -13.664 6.84 1 85.81 306 ILE B O 1
ATOM 5695 N N . GLY B 1 307 ? 9.031 -13.031 4.652 1 65.88 307 GLY B N 1
ATOM 5696 C CA . GLY B 1 307 ? 10.438 -13.391 4.512 1 65.88 307 GLY B CA 1
ATOM 5697 C C . GLY B 1 307 ? 11.375 -12.391 5.164 1 65.88 307 GLY B C 1
ATOM 5698 O O . GLY B 1 307 ? 12.594 -12.484 5.008 1 65.88 307 GLY B O 1
ATOM 5699 N N . GLY B 1 308 ? 10.836 -11.602 6.172 1 57.47 308 GLY B N 1
ATOM 5700 C CA . GLY B 1 308 ? 11.672 -10.578 6.789 1 57.47 308 GLY B CA 1
ATOM 5701 C C . GLY B 1 308 ? 12.023 -9.438 5.852 1 57.47 308 GLY B C 1
ATOM 5702 O O . GLY B 1 308 ? 11.547 -9.406 4.711 1 57.47 308 GLY B O 1
ATOM 5703 N N . VAL B 1 309 ? 12.852 -8.453 6.559 1 47.81 309 VAL B N 1
ATOM 5704 C CA . VAL B 1 309 ? 13.352 -7.297 5.824 1 47.81 309 VAL B CA 1
ATOM 5705 C C . VAL B 1 309 ? 14.281 -7.75 4.707 1 47.81 309 VAL B C 1
ATOM 5707 O O . VAL B 1 309 ? 15.125 -8.625 4.91 1 47.81 309 VAL B O 1
ATOM 5710 N N . ASN B 1 310 ? 14.078 -7.605 3.469 1 42.19 310 ASN B N 1
ATOM 5711 C CA . ASN B 1 310 ? 14.766 -7.828 2.197 1 42.19 310 ASN B CA 1
ATOM 5712 C C . ASN B 1 310 ? 14.305 -9.125 1.534 1 42.19 310 ASN B C 1
ATOM 5714 O O . ASN B 1 310 ? 14.938 -9.602 0.594 1 42.19 310 ASN B O 1
ATOM 5718 N N . GLY B 1 311 ? 13.219 -9.695 1.97 1 47.72 311 GLY B N 1
ATOM 5719 C CA . GLY B 1 311 ? 12.523 -10.711 1.19 1 47.72 311 GLY B CA 1
ATOM 5720 C C . GLY B 1 311 ? 13.367 -11.938 0.915 1 47.72 311 GLY B C 1
ATOM 5721 O O . GLY B 1 311 ? 13.203 -12.586 -0.119 1 47.72 311 GLY B O 1
ATOM 5722 N N . VAL B 1 312 ? 14.586 -12.102 1.478 1 47.03 312 VAL B N 1
ATOM 5723 C CA . VAL B 1 312 ? 15.445 -13.203 1.057 1 47.03 312 VAL B CA 1
ATOM 5724 C C . VAL B 1 312 ? 14.617 -14.469 0.857 1 47.03 312 VAL B C 1
ATOM 5726 O O . VAL B 1 312 ? 14.859 -15.242 -0.069 1 47.03 312 VAL B O 1
ATOM 5729 N N . ASN B 1 313 ? 13.523 -14.523 1.602 1 60.25 313 ASN B N 1
ATOM 5730 C CA . ASN B 1 313 ? 12.648 -15.688 1.434 1 60.25 313 ASN B CA 1
ATOM 5731 C C . ASN B 1 313 ? 11.266 -15.281 0.94 1 60.25 313 ASN B C 1
ATOM 5733 O O . ASN B 1 313 ? 10.305 -15.258 1.715 1 60.25 313 ASN B O 1
ATOM 5737 N N . GLY B 1 314 ? 11.164 -14.75 -0.26 1 74.19 314 GLY B N 1
ATOM 5738 C CA . GLY B 1 314 ? 9.93 -14.25 -0.851 1 74.19 314 GLY B CA 1
ATOM 5739 C C . GLY B 1 314 ? 8.742 -15.156 -0.61 1 74.19 314 GLY B C 1
ATOM 5740 O O . GLY B 1 314 ? 8.906 -16.359 -0.347 1 74.19 314 GLY B O 1
ATOM 5741 N N . ALA B 1 315 ? 7.648 -14.648 -0.503 1 83.44 315 ALA B N 1
ATOM 5742 C CA . ALA B 1 315 ? 6.414 -15.383 -0.22 1 83.44 315 ALA B CA 1
ATOM 5743 C C . ALA B 1 315 ? 5.395 -15.188 -1.337 1 83.44 315 ALA B C 1
ATOM 5745 O O . ALA B 1 315 ? 4.383 -15.891 -1.392 1 83.44 315 ALA B O 1
ATOM 5746 N N . GLY B 1 316 ? 5.66 -14.273 -2.209 1 89.88 316 GLY B N 1
ATOM 5747 C CA . GLY B 1 316 ? 4.73 -13.992 -3.293 1 89.88 316 GLY B CA 1
ATOM 5748 C C . GLY B 1 316 ? 5.242 -14.438 -4.648 1 89.88 316 GLY B C 1
ATOM 5749 O O . GLY B 1 316 ? 6.438 -14.688 -4.816 1 89.88 316 GLY B O 1
ATOM 5750 N N . MET B 1 317 ? 4.348 -14.531 -5.605 1 92.31 317 MET B N 1
ATOM 5751 C CA . MET B 1 317 ? 4.676 -14.977 -6.957 1 92.31 317 MET B CA 1
ATOM 5752 C C . MET B 1 317 ? 5.707 -14.055 -7.598 1 92.31 317 MET B C 1
ATOM 5754 O O . MET B 1 317 ? 6.578 -14.508 -8.344 1 92.31 317 MET B O 1
ATOM 5758 N N . GLU B 1 318 ? 5.617 -12.805 -7.301 1 91.69 318 GLU B N 1
ATOM 5759 C CA . GLU B 1 318 ? 6.531 -11.82 -7.879 1 91.69 318 GLU B CA 1
ATOM 5760 C C . GLU B 1 318 ? 7.969 -12.078 -7.43 1 91.69 318 GLU B C 1
ATOM 5762 O O . GLU B 1 318 ? 8.914 -11.867 -8.195 1 91.69 318 GLU B O 1
ATOM 5767 N N . SER B 1 319 ? 8.141 -12.461 -6.223 1 91.31 319 SER B N 1
ATOM 5768 C CA . SER B 1 319 ? 9.477 -12.797 -5.73 1 91.31 319 SER B CA 1
ATOM 5769 C C . SER B 1 319 ? 10.062 -13.984 -6.496 1 91.31 319 SER B C 1
ATOM 5771 O O . SER B 1 319 ? 11.25 -13.992 -6.816 1 91.31 319 SER B O 1
ATOM 5773 N N . LEU B 1 320 ? 9.25 -14.984 -6.703 1 93.56 320 LEU B N 1
ATOM 5774 C CA . LEU B 1 320 ? 9.703 -16.141 -7.477 1 93.56 320 LEU B CA 1
ATOM 5775 C C . LEU B 1 320 ? 10.125 -15.711 -8.883 1 93.56 320 LEU B C 1
ATOM 5777 O O . LEU B 1 320 ? 11.211 -16.078 -9.336 1 93.56 320 LEU B O 1
ATOM 5781 N N . LEU B 1 321 ? 9.32 -14.93 -9.523 1 94.69 321 LEU B N 1
ATOM 5782 C CA . LEU B 1 321 ? 9.609 -14.508 -10.891 1 94.69 321 LEU B CA 1
ATOM 5783 C C . LEU B 1 321 ? 10.852 -13.633 -10.93 1 94.69 321 LEU B C 1
ATOM 5785 O O . LEU B 1 321 ? 11.633 -13.703 -11.891 1 94.69 321 LEU B O 1
ATOM 5789 N N . ASP B 1 322 ? 11.039 -12.812 -9.969 1 93 322 ASP B N 1
ATOM 5790 C CA . ASP B 1 322 ? 12.234 -11.977 -9.883 1 93 322 ASP B CA 1
ATOM 5791 C C . ASP B 1 322 ? 13.5 -12.836 -9.797 1 93 322 ASP B C 1
ATOM 5793 O O . ASP B 1 322 ? 14.484 -12.562 -10.484 1 93 322 ASP B O 1
ATOM 5797 N N . VAL B 1 323 ? 13.43 -13.844 -8.945 1 92.31 323 VAL B N 1
ATOM 5798 C CA . VAL B 1 323 ? 14.57 -14.742 -8.773 1 92.31 323 VAL B CA 1
ATOM 5799 C C . VAL B 1 323 ? 14.875 -15.453 -10.094 1 92.31 323 VAL B C 1
ATOM 5801 O O . VAL B 1 323 ? 16.031 -15.625 -10.461 1 92.31 323 VAL B O 1
ATOM 5804 N N . ILE B 1 324 ? 13.883 -15.852 -10.812 1 94.12 324 ILE B N 1
ATOM 5805 C CA . ILE B 1 324 ? 14.047 -16.562 -12.086 1 94.12 324 ILE B CA 1
ATOM 5806 C C . ILE B 1 324 ? 14.703 -15.633 -13.102 1 94.12 324 ILE B C 1
ATOM 5808 O O . ILE B 1 324 ? 15.648 -16.016 -13.789 1 94.12 324 ILE B O 1
ATOM 5812 N N . VAL B 1 325 ? 14.203 -14.398 -13.148 1 93.19 325 VAL B N 1
ATOM 5813 C CA . VAL B 1 325 ? 14.758 -13.438 -14.094 1 93.19 325 VAL B CA 1
ATOM 5814 C C . VAL B 1 325 ? 16.219 -13.164 -13.75 1 93.19 325 VAL B C 1
ATOM 5816 O O . VAL B 1 325 ? 17.078 -13.102 -14.641 1 93.19 325 VAL B O 1
ATOM 5819 N N . LYS B 1 326 ? 16.5 -13.008 -12.539 1 89.19 326 LYS B N 1
ATOM 5820 C CA . LYS B 1 326 ? 17.875 -12.75 -12.117 1 89.19 326 LYS B CA 1
ATOM 5821 C C . LYS B 1 326 ? 18.781 -13.922 -12.461 1 89.19 326 LYS B C 1
ATOM 5823 O O . LYS B 1 326 ? 19.922 -13.734 -12.859 1 89.19 326 LYS B O 1
ATOM 5828 N N . LYS B 1 327 ? 18.234 -15.102 -12.242 1 89.44 327 LYS B N 1
ATOM 5829 C CA . LYS B 1 327 ? 18.984 -16.312 -12.578 1 89.44 327 LYS B CA 1
ATOM 5830 C C . LYS B 1 327 ? 19.281 -16.375 -14.07 1 89.44 327 LYS B C 1
ATOM 5832 O O . LYS B 1 327 ? 20.375 -16.766 -14.484 1 89.44 327 LYS B O 1
ATOM 5837 N N . ARG B 1 328 ? 18.406 -15.938 -14.898 1 90.94 328 ARG B N 1
ATOM 5838 C CA . ARG B 1 328 ? 18.531 -16.047 -16.344 1 90.94 328 ARG B CA 1
ATOM 5839 C C . ARG B 1 328 ? 19.406 -14.93 -16.906 1 90.94 328 ARG B C 1
ATOM 5841 O O . ARG B 1 328 ? 20.062 -15.102 -17.938 1 90.94 328 ARG B O 1
ATOM 5848 N N . THR B 1 329 ? 19.422 -13.773 -16.344 1 85.12 329 THR B N 1
ATOM 5849 C CA . THR B 1 329 ? 20.188 -12.641 -16.844 1 85.12 329 THR B CA 1
ATOM 5850 C C . THR B 1 329 ? 21.578 -12.594 -16.219 1 85.12 329 THR B C 1
ATOM 5852 O O . THR B 1 329 ? 22.391 -11.75 -16.562 1 85.12 329 THR B O 1
ATOM 5855 N N . GLY B 1 330 ? 22.078 -13.672 -15.648 1 71.31 330 GLY B N 1
ATOM 5856 C CA . GLY B 1 330 ? 23.406 -13.758 -15.086 1 71.31 330 GLY B CA 1
ATOM 5857 C C . GLY B 1 330 ? 23.609 -12.875 -13.867 1 71.31 330 GLY B C 1
ATOM 5858 O O . GLY B 1 330 ? 24.734 -12.688 -13.414 1 71.31 330 GLY B O 1
ATOM 5859 N N . GLY B 1 331 ? 22.719 -12.031 -13.531 1 55.59 331 GLY B N 1
ATOM 5860 C CA . GLY B 1 331 ? 22.828 -11.148 -12.383 1 55.59 331 GLY B CA 1
ATOM 5861 C C . GLY B 1 331 ? 22.75 -11.883 -11.062 1 55.59 331 GLY B C 1
ATOM 5862 O O . GLY B 1 331 ? 21.75 -11.766 -10.336 1 55.59 331 GLY B O 1
ATOM 5863 N N . GLY B 1 332 ? 23.344 -12.977 -10.961 1 44.03 332 GLY B N 1
ATOM 5864 C CA . GLY B 1 332 ? 23.297 -13.633 -9.664 1 44.03 332 GLY B CA 1
ATOM 5865 C C . GLY B 1 332 ? 23.312 -12.664 -8.5 1 44.03 332 GLY B C 1
ATOM 5866 O O . GLY B 1 332 ? 23.688 -11.508 -8.656 1 44.03 332 GLY B O 1
ATOM 5867 N N . GLY B 1 333 ? 22.531 -13.062 -7.406 1 40.69 333 GLY B N 1
ATOM 5868 C CA . GLY B 1 333 ? 22.062 -12.453 -6.176 1 40.69 333 GLY B CA 1
ATOM 5869 C C . GLY B 1 333 ? 23.156 -11.75 -5.398 1 40.69 333 GLY B C 1
ATOM 5870 O O . GLY B 1 333 ? 23.75 -12.336 -4.488 1 40.69 333 GLY B O 1
ATOM 5871 N N . GLY B 1 334 ? 24.156 -11.078 -5.898 1 32.53 334 GLY B N 1
ATOM 5872 C CA . GLY B 1 334 ? 24.719 -10.344 -4.773 1 32.53 334 GLY B CA 1
ATOM 5873 C C . GLY B 1 334 ? 23.672 -9.586 -3.979 1 32.53 334 GLY B C 1
ATOM 5874 O O . GLY B 1 334 ? 23.078 -8.641 -4.484 1 32.53 334 GLY B O 1
ATOM 5875 N N . GLY B 1 335 ? 22.891 -10.312 -3.273 1 32.62 335 GLY B N 1
ATOM 5876 C CA . GLY B 1 335 ? 22.062 -9.68 -2.273 1 32.62 335 GLY B CA 1
ATOM 5877 C C . GLY B 1 335 ? 22.734 -8.5 -1.59 1 32.62 335 GLY B C 1
ATOM 5878 O O . GLY B 1 335 ? 23.828 -8.633 -1.064 1 32.62 335 GLY B O 1
ATOM 5879 N N . VAL B 1 336 ? 22.703 -7.457 -2.107 1 29.22 336 VAL B N 1
ATOM 5880 C CA . VAL B 1 336 ? 23.078 -6.371 -1.21 1 29.22 336 VAL B CA 1
ATOM 5881 C C . VAL B 1 336 ? 22.391 -6.551 0.142 1 29.22 336 VAL B C 1
ATOM 5883 O O . VAL B 1 336 ? 21.156 -6.516 0.231 1 29.22 336 VAL B O 1
ATOM 5886 N N . GLY B 1 337 ? 22.891 -7.48 0.963 1 27.88 337 GLY B N 1
ATOM 5887 C CA . GLY B 1 337 ? 22.594 -7.484 2.385 1 27.88 337 GLY B CA 1
ATOM 5888 C C . GLY B 1 337 ? 22.562 -6.094 2.992 1 27.88 337 GLY B C 1
ATOM 5889 O O . GLY B 1 337 ? 23.578 -5.391 2.986 1 27.88 337 GLY B O 1
ATOM 5890 N N . VAL B 1 338 ? 21.562 -5.441 2.762 1 26.88 338 VAL B N 1
ATOM 5891 C CA . VAL B 1 338 ? 21.5 -4.332 3.705 1 26.88 338 VAL B CA 1
ATOM 5892 C C . VAL B 1 338 ? 21.766 -4.836 5.121 1 26.88 338 VAL B C 1
ATOM 5894 O O . VAL B 1 338 ? 21.266 -5.883 5.523 1 26.88 338 VAL B O 1
ATOM 5897 N N . ASP B 1 339 ? 22.938 -4.59 5.629 1 24.8 339 ASP B N 1
ATOM 5898 C CA . ASP B 1 339 ? 23.312 -4.645 7.043 1 24.8 339 ASP B CA 1
ATOM 5899 C C . ASP B 1 339 ? 22.172 -4.125 7.922 1 24.8 339 ASP B C 1
ATOM 5901 O O . ASP B 1 339 ? 21.828 -2.939 7.871 1 24.8 339 ASP B O 1
ATOM 5905 N N . GLY B 1 340 ? 21.125 -4.836 7.965 1 26.44 340 GLY B N 1
ATOM 5906 C CA . GLY B 1 340 ? 20.203 -4.633 9.062 1 26.44 340 GLY B CA 1
ATOM 5907 C C . GLY B 1 340 ? 20.875 -4.664 10.422 1 26.44 340 GLY B C 1
ATOM 5908 O O . GLY B 1 340 ? 21.156 -5.738 10.961 1 26.44 340 GLY B O 1
ATOM 5909 N N . GLY B 1 341 ? 21.922 -3.826 10.672 1 23.58 341 GLY B N 1
ATOM 5910 C CA . GLY B 1 341 ? 22.562 -3.803 11.984 1 23.58 341 GLY B CA 1
ATOM 5911 C C . GLY B 1 341 ? 21.562 -3.873 13.125 1 23.58 341 GLY B C 1
ATOM 5912 O O . GLY B 1 341 ? 21.688 -4.707 14.016 1 23.58 341 GLY B O 1
ATOM 5913 N N . TRP B 1 342 ? 20.891 -2.801 13.461 1 21.16 342 TRP B N 1
ATOM 5914 C CA . TRP B 1 342 ? 20.922 -2.469 14.883 1 21.16 342 TRP B CA 1
ATOM 5915 C C . TRP B 1 342 ? 19.875 -3.271 15.656 1 21.16 342 TRP B C 1
ATOM 5917 O O . TRP B 1 342 ? 18.734 -2.828 15.812 1 21.16 342 TRP B O 1
ATOM 5927 N N . LEU B 1 343 ? 19.484 -4.418 15.219 1 20.12 343 LEU B N 1
ATOM 5928 C CA . LEU B 1 343 ? 18.562 -4.984 16.188 1 20.12 343 LEU B CA 1
ATOM 5929 C C . LEU B 1 343 ? 19.234 -5.129 17.562 1 20.12 343 LEU B C 1
ATOM 5931 O O . LEU B 1 343 ? 20.359 -5.629 17.641 1 20.12 343 LEU B O 1
ATOM 5935 N N . ALA B 1 344 ? 18.828 -4.211 18.516 1 18.84 344 ALA B N 1
ATOM 5936 C CA . ALA B 1 344 ? 19.125 -4.246 19.953 1 18.84 344 ALA B CA 1
ATOM 5937 C C . ALA B 1 344 ? 18.875 -5.633 20.531 1 18.84 344 ALA B C 1
ATOM 5939 O O . ALA B 1 344 ? 17.891 -6.289 20.172 1 18.84 344 ALA B O 1
ATOM 5940 N N . ASP B 1 345 ? 19.828 -6.367 21.016 1 21.23 345 ASP B N 1
ATOM 5941 C CA . ASP B 1 345 ? 19.984 -7.539 21.875 1 21.23 345 ASP B CA 1
ATOM 5942 C C . ASP B 1 345 ? 19.094 -7.445 23.109 1 21.23 345 ASP B C 1
ATOM 5944 O O . ASP B 1 345 ? 19.359 -6.664 24.031 1 21.23 345 ASP B O 1
ATOM 5948 N N . SER B 1 346 ? 17.828 -7.152 22.906 1 17.59 346 SER B N 1
ATOM 5949 C CA . SER B 1 346 ? 17.188 -7.207 24.219 1 17.59 346 SER B CA 1
ATOM 5950 C C . SER B 1 346 ? 17.516 -8.516 24.938 1 17.59 346 SER B C 1
ATOM 5952 O O . SER B 1 346 ? 17.531 -9.578 24.312 1 17.59 346 SER B O 1
ATOM 5954 N N . ALA B 1 347 ? 18.312 -8.398 26.016 1 18.31 347 ALA B N 1
ATOM 5955 C CA . ALA B 1 347 ? 18.719 -9.281 27.109 1 18.31 347 ALA B CA 1
ATOM 5956 C C . ALA B 1 347 ? 17.531 -10.055 27.672 1 18.31 347 ALA B C 1
ATOM 5958 O O . ALA B 1 347 ? 16.609 -9.453 28.219 1 18.31 347 ALA B O 1
ATOM 5959 N N . ALA B 1 348 ? 17.078 -11.094 26.969 1 18.11 348 ALA B N 1
ATOM 5960 C CA . ALA B 1 348 ? 16.219 -12.094 27.578 1 18.11 348 ALA B CA 1
ATOM 5961 C C . ALA B 1 348 ? 16.656 -12.391 29.016 1 18.11 348 ALA B C 1
ATOM 5963 O O . ALA B 1 348 ? 17.844 -12.578 29.281 1 18.11 348 ALA B O 1
ATOM 5964 N N . ALA B 1 349 ? 15.922 -11.805 30.016 1 17.89 349 ALA B N 1
ATOM 5965 C CA . ALA B 1 349 ? 15.875 -12.086 31.453 1 17.89 349 ALA B CA 1
ATOM 5966 C C . ALA B 1 349 ? 15.969 -13.586 31.703 1 17.89 349 ALA B C 1
ATOM 5968 O O . ALA B 1 349 ? 15.477 -14.398 30.922 1 17.89 349 ALA B O 1
ATOM 5969 N N . ASP B 1 350 ? 16.859 -14.031 32.562 1 19.11 350 ASP B N 1
ATOM 5970 C CA . ASP B 1 350 ? 17.359 -15.227 33.219 1 19.11 350 ASP B CA 1
ATOM 5971 C C . ASP B 1 350 ? 16.234 -15.984 33.906 1 19.11 350 ASP B C 1
ATOM 5973 O O . ASP B 1 350 ? 15.781 -15.586 35 1 19.11 350 ASP B O 1
ATOM 5977 N N . GLY B 1 351 ? 15.047 -16.125 33.281 1 17.22 351 GLY B N 1
ATOM 5978 C CA . GLY B 1 351 ? 14.055 -16.812 34.094 1 17.22 351 GLY B CA 1
ATOM 5979 C C . GLY B 1 351 ? 14.594 -18.062 34.75 1 17.22 351 GLY B C 1
ATOM 5980 O O . GLY B 1 351 ? 15.57 -18.641 34.312 1 17.22 351 GLY B O 1
ATOM 5981 N N . ALA B 1 352 ? 14.164 -18.203 36.062 1 18.41 352 ALA B N 1
ATOM 5982 C CA . ALA B 1 352 ? 14.312 -19.031 37.25 1 18.41 352 ALA B CA 1
ATOM 5983 C C . ALA B 1 352 ? 14.18 -20.516 36.906 1 18.41 352 ALA B C 1
ATOM 5985 O O . ALA B 1 352 ? 13.609 -20.859 35.875 1 18.41 352 ALA B O 1
ATOM 5986 N N . ASP B 1 353 ? 14.641 -21.312 37.812 1 18.34 353 ASP B N 1
ATOM 5987 C CA . ASP B 1 353 ? 15.172 -22.609 38.188 1 18.34 353 ASP B CA 1
ATOM 5988 C C . ASP B 1 353 ? 14.055 -23.656 38.25 1 18.34 353 ASP B C 1
ATOM 5990 O O . ASP B 1 353 ? 13.281 -23.688 39.188 1 18.34 353 ASP B O 1
ATOM 5994 N N . ALA B 1 354 ? 13.078 -23.641 37.312 1 18.48 354 ALA B N 1
ATOM 5995 C CA . ALA B 1 354 ? 12.016 -24.609 37.562 1 18.48 354 ALA B CA 1
ATOM 5996 C C . ALA B 1 354 ? 12.602 -25.969 37.906 1 18.48 354 ALA B C 1
ATOM 5998 O O . ALA B 1 354 ? 13.641 -26.375 37.375 1 18.48 354 ALA B O 1
ATOM 5999 N N . GLY B 1 355 ? 12.117 -26.469 39 1 19.14 355 GLY B N 1
ATOM 6000 C CA . GLY B 1 355 ? 12.266 -27.625 39.906 1 19.14 355 GLY B CA 1
ATOM 6001 C C . GLY B 1 355 ? 12.227 -28.953 39.156 1 19.14 355 GLY B C 1
ATOM 6002 O O . GLY B 1 355 ? 11.867 -29 38 1 19.14 355 GLY B O 1
ATOM 6003 N N . ASP B 1 356 ? 12.391 -30.016 39.875 1 20.12 356 ASP B N 1
ATOM 6004 C CA . ASP B 1 356 ? 12.898 -31.391 39.906 1 20.12 356 ASP B CA 1
ATOM 6005 C C . ASP B 1 356 ? 11.898 -32.344 39.25 1 20.12 356 ASP B C 1
ATOM 6007 O O . ASP B 1 356 ? 12.023 -33.562 39.406 1 20.12 356 ASP B O 1
ATOM 6011 N N . ASP B 1 357 ? 11.164 -31.922 38.219 1 18.8 357 ASP B N 1
ATOM 6012 C CA . ASP B 1 357 ? 10.094 -32.906 38.062 1 18.8 357 ASP B CA 1
ATOM 6013 C C . ASP B 1 357 ? 10.648 -34.312 37.875 1 18.8 357 ASP B C 1
ATOM 6015 O O . ASP B 1 357 ? 11.688 -34.5 37.219 1 18.8 357 ASP B O 1
ATOM 6019 N N . PRO B 1 358 ? 10.055 -35.281 38.594 1 20.42 358 PRO B N 1
ATOM 6020 C CA . PRO B 1 358 ? 10.375 -36.688 38.875 1 20.42 358 PRO B CA 1
ATOM 6021 C C . PRO B 1 358 ? 10.477 -37.531 37.625 1 20.42 358 PRO B C 1
ATOM 6023 O O . PRO B 1 358 ? 10.008 -37.094 36.562 1 20.42 358 PRO B O 1
ATOM 6026 N N . ASP B 1 359 ? 11.016 -38.688 37.75 1 19.91 359 ASP B N 1
ATOM 6027 C CA . ASP B 1 359 ? 11.68 -39.812 37.062 1 19.91 359 ASP B CA 1
ATOM 6028 C C . ASP B 1 359 ? 10.703 -40.594 36.188 1 19.91 359 ASP B C 1
ATOM 6030 O O . ASP B 1 359 ? 11 -41.719 35.75 1 19.91 359 ASP B O 1
ATOM 6034 N N . LEU B 1 360 ? 9.523 -39.969 35.781 1 19.78 360 LEU B N 1
ATOM 6035 C CA . LEU B 1 360 ? 8.633 -41.062 35.438 1 19.78 360 LEU B CA 1
ATOM 6036 C C . LEU B 1 360 ? 9.242 -41.938 34.344 1 19.78 360 LEU B C 1
ATOM 6038 O O . LEU B 1 360 ? 9.922 -41.406 33.438 1 19.78 360 LEU B O 1
ATOM 6042 N N . GLU B 1 361 ? 9.281 -43.219 34.562 1 20.48 361 GLU B N 1
ATOM 6043 C CA . GLU B 1 361 ? 9.789 -44.438 33.938 1 20.48 361 GLU B CA 1
ATOM 6044 C C . GLU B 1 361 ? 9.234 -44.656 32.531 1 20.48 361 GLU B C 1
ATOM 6046 O O . GLU B 1 361 ? 8.023 -44.562 32.312 1 20.48 361 GLU B O 1
ATOM 6051 N N . ASP B 1 362 ? 10 -44.281 31.531 1 20.22 362 ASP B N 1
ATOM 6052 C CA . ASP B 1 362 ? 9.742 -44.312 30.094 1 20.22 362 ASP B CA 1
ATOM 6053 C C . ASP B 1 362 ? 9.422 -45.75 29.641 1 20.22 362 ASP B C 1
ATOM 6055 O O . ASP B 1 362 ? 10.203 -46.688 29.875 1 20.22 362 ASP B O 1
ATOM 6059 N N . PRO B 1 363 ? 8.094 -46.062 29.688 1 21.09 363 PRO B N 1
ATOM 6060 C CA . PRO B 1 363 ? 7.754 -47.438 29.297 1 21.09 363 PRO B CA 1
ATOM 6061 C C . PRO B 1 363 ? 8.414 -47.844 27.984 1 21.09 363 PRO B C 1
ATOM 6063 O O . PRO B 1 363 ? 8.875 -47 27.219 1 21.09 363 PRO B O 1
ATOM 6066 N N . ASP B 1 364 ? 8.312 -49.219 27.672 1 19.44 364 ASP B N 1
ATOM 6067 C CA . ASP B 1 364 ? 8.984 -50.25 26.875 1 19.44 364 ASP B CA 1
ATOM 6068 C C . ASP B 1 364 ? 8.875 -49.938 25.391 1 19.44 364 ASP B C 1
ATOM 6070 O O . ASP B 1 364 ? 8.023 -49.156 24.969 1 19.44 364 ASP B O 1
ATOM 6074 N N . ASP B 1 365 ? 9.641 -50.781 24.562 1 19.94 365 ASP B N 1
ATOM 6075 C CA . ASP B 1 365 ? 10.398 -50.969 23.328 1 19.94 365 ASP B CA 1
ATOM 6076 C C . ASP B 1 365 ? 9.477 -51.281 22.156 1 19.94 365 ASP B C 1
ATOM 6078 O O . ASP B 1 365 ? 9.922 -51.75 21.109 1 19.94 365 ASP B O 1
ATOM 6082 N N . VAL B 1 366 ? 8.164 -51 22.141 1 22.11 366 VAL B N 1
ATOM 6083 C CA . VAL B 1 366 ? 7.512 -51.781 21.109 1 22.11 366 VAL B CA 1
ATOM 6084 C C . VAL B 1 366 ? 8.086 -51.438 19.75 1 22.11 366 VAL B C 1
ATOM 6086 O O . VAL B 1 366 ? 8.242 -50.25 19.422 1 22.11 366 VAL B O 1
ATOM 6089 N N . SER B 1 367 ? 8.844 -52.344 19.094 1 20.94 367 SER B N 1
ATOM 6090 C CA . SER B 1 367 ? 9.578 -52.469 17.844 1 20.94 367 SER B CA 1
ATOM 6091 C C . SER B 1 367 ? 8.664 -52.281 16.625 1 20.94 367 SER B C 1
ATOM 6093 O O . SER B 1 367 ? 9.008 -52.688 15.516 1 20.94 367 SER B O 1
ATOM 6095 N N . SER B 1 368 ? 7.793 -51.312 16.578 1 21.2 368 SER B N 1
ATOM 6096 C CA . SER B 1 368 ? 6.938 -51.375 15.391 1 21.2 368 SER B CA 1
ATOM 6097 C C . SER B 1 368 ? 7.766 -51.406 14.109 1 21.2 368 SER B C 1
ATOM 6099 O O . SER B 1 368 ? 8.766 -50.688 13.992 1 21.2 368 SER B O 1
ATOM 6101 N N . SER B 1 369 ? 7.742 -52.531 13.32 1 21.27 369 SER B N 1
ATOM 6102 C CA . SER B 1 369 ? 8.273 -52.938 12.023 1 21.27 369 SER B CA 1
ATOM 6103 C C . SER B 1 369 ? 7.844 -51.938 10.93 1 21.27 369 SER B C 1
ATOM 6105 O O . SER B 1 369 ? 6.66 -51.875 10.594 1 21.27 369 SER B O 1
ATOM 6107 N N . SER B 1 370 ? 8.25 -50.719 10.969 1 25.27 370 SER B N 1
ATOM 6108 C CA . SER B 1 370 ? 7.957 -49.75 9.938 1 25.27 370 SER B CA 1
ATOM 6109 C C . SER B 1 370 ? 8.422 -50.219 8.562 1 25.27 370 SER B C 1
ATOM 6111 O O . SER B 1 370 ? 9.602 -50.5 8.367 1 25.27 370 SER B O 1
ATOM 6113 N N . GLY B 1 371 ? 7.59 -51 7.801 1 24.31 371 GLY B N 1
ATOM 6114 C CA . GLY B 1 371 ? 7.793 -51.469 6.441 1 24.31 371 GLY B CA 1
ATOM 6115 C C . GLY B 1 371 ? 8.391 -50.406 5.527 1 24.31 371 GLY B C 1
ATOM 6116 O O . GLY B 1 371 ? 8.336 -49.219 5.824 1 24.31 371 GLY B O 1
ATOM 6117 N N . SER B 1 372 ? 9.422 -50.875 4.66 1 24.39 372 SER B N 1
ATOM 6118 C CA . SER B 1 372 ? 10.422 -50.312 3.768 1 24.39 372 SER B CA 1
ATOM 6119 C C . SER B 1 372 ? 9.766 -49.469 2.662 1 24.39 372 SER B C 1
ATOM 6121 O O . SER B 1 372 ? 9.211 -50.031 1.713 1 24.39 372 SER B O 1
ATOM 6123 N N . PHE B 1 373 ? 8.961 -48.562 2.992 1 24.42 373 PHE B N 1
ATOM 6124 C CA . PHE B 1 373 ? 8.453 -47.625 1.978 1 24.42 373 PHE B CA 1
ATOM 6125 C C . PHE B 1 373 ? 9.594 -47.094 1.131 1 24.42 373 PHE B C 1
ATOM 6127 O O . PHE B 1 373 ? 9.359 -46.281 0.221 1 24.42 373 PHE B O 1
ATOM 6134 N N . ASP B 1 374 ? 10.914 -47.438 1.454 1 27.73 374 ASP B N 1
ATOM 6135 C CA . ASP B 1 374 ? 12.055 -46.844 0.768 1 27.73 374 ASP B CA 1
ATOM 6136 C C . ASP B 1 374 ? 12.133 -47.312 -0.682 1 27.73 374 ASP B C 1
ATOM 6138 O O . ASP B 1 374 ? 12.758 -46.656 -1.521 1 27.73 374 ASP B O 1
ATOM 6142 N N . GLU B 1 375 ? 11.633 -48.531 -1.01 1 27.61 375 GLU B N 1
ATOM 6143 C CA . GLU B 1 375 ? 12.094 -49.125 -2.248 1 27.61 375 GLU B CA 1
ATOM 6144 C C . GLU B 1 375 ? 11.5 -48.438 -3.469 1 27.61 375 GLU B C 1
ATOM 6146 O O . GLU B 1 375 ? 12.133 -48.375 -4.523 1 27.61 375 GLU B O 1
ATOM 6151 N N . ALA B 1 376 ? 10.211 -48.219 -3.482 1 27.34 376 ALA B N 1
ATOM 6152 C CA . ALA B 1 376 ? 9.609 -47.906 -4.77 1 27.34 376 ALA B CA 1
ATOM 6153 C C . ALA B 1 376 ? 10.039 -46.5 -5.242 1 27.34 376 ALA B C 1
ATOM 6155 O O . ALA B 1 376 ? 9.938 -46.188 -6.43 1 27.34 376 ALA B O 1
ATOM 6156 N N . PHE B 1 377 ? 10.406 -45.625 -4.359 1 29.83 377 PHE B N 1
ATOM 6157 C CA . PHE B 1 377 ? 10.805 -44.312 -4.816 1 29.83 377 PHE B CA 1
ATOM 6158 C C . PHE B 1 377 ? 12.219 -44.344 -5.391 1 29.83 377 PHE B C 1
ATOM 6160 O O . PHE B 1 377 ? 12.734 -43.312 -5.824 1 29.83 377 PHE B O 1
ATOM 6167 N N . ASP B 1 378 ? 13.016 -45.469 -5.188 1 29.84 378 ASP B N 1
ATOM 6168 C CA . ASP B 1 378 ? 14.406 -45.531 -5.613 1 29.84 378 ASP B CA 1
ATOM 6169 C C . ASP B 1 378 ? 14.516 -45.531 -7.137 1 29.84 378 ASP B C 1
ATOM 6171 O O . ASP B 1 378 ? 15.594 -45.281 -7.688 1 29.84 378 ASP B O 1
ATOM 6175 N N . SER B 1 379 ? 13.578 -46.188 -7.844 1 28.48 379 SER B N 1
ATOM 6176 C CA . SER B 1 379 ? 13.922 -46.5 -9.227 1 28.48 379 SER B CA 1
ATOM 6177 C C . SER B 1 379 ? 13.922 -45.281 -10.102 1 28.48 379 SER B C 1
ATOM 6179 O O . SER B 1 379 ? 14.273 -45.344 -11.281 1 28.48 379 SER B O 1
ATOM 6181 N N . PHE B 1 380 ? 13.016 -44.344 -9.883 1 29.17 380 PHE B N 1
ATOM 6182 C CA . PHE B 1 380 ? 13.234 -43.312 -10.883 1 29.17 380 PHE B CA 1
ATOM 6183 C C . PHE B 1 380 ? 14.578 -42.625 -10.664 1 29.17 380 PHE B C 1
ATOM 6185 O O . PHE B 1 380 ? 14.75 -41.875 -9.695 1 29.17 380 PHE B O 1
ATOM 6192 N N . ASP B 1 381 ? 15.664 -43.375 -10.883 1 28.34 381 ASP B N 1
ATOM 6193 C CA . ASP B 1 381 ? 17.031 -42.875 -11.031 1 28.34 381 ASP B CA 1
ATOM 6194 C C . ASP B 1 381 ? 17.047 -41.594 -11.82 1 28.34 381 ASP B C 1
ATOM 6196 O O . ASP B 1 381 ? 17.188 -41.594 -13.047 1 28.34 381 ASP B O 1
ATOM 6200 N N . PHE B 1 382 ? 16.141 -40.844 -11.609 1 29.05 382 PHE B N 1
ATOM 6201 C CA . PHE B 1 382 ? 16.297 -39.562 -12.273 1 29.05 382 PHE B CA 1
ATOM 6202 C C . PHE B 1 382 ? 17.688 -39 -12.047 1 29.05 382 PHE B C 1
ATOM 6204 O O . PHE B 1 382 ? 17.875 -37.781 -12.023 1 29.05 382 PHE B O 1
ATOM 6211 N N . ASP B 1 383 ? 18.641 -39.844 -11.594 1 30.44 383 ASP B N 1
ATOM 6212 C CA . ASP B 1 383 ? 20.016 -39.375 -11.477 1 30.44 383 ASP B CA 1
ATOM 6213 C C . ASP B 1 383 ? 20.594 -39.031 -12.852 1 30.44 383 ASP B C 1
ATOM 6215 O O . ASP B 1 383 ? 21.812 -38.906 -13 1 30.44 383 ASP B O 1
ATOM 6219 N N . GLU B 1 384 ? 20.031 -39.719 -13.867 1 31.25 384 GLU B N 1
ATOM 6220 C CA . GLU B 1 384 ? 20.719 -39.188 -15.047 1 31.25 384 GLU B CA 1
ATOM 6221 C C . GLU B 1 384 ? 20.844 -37.688 -14.984 1 31.25 384 GLU B C 1
ATOM 6223 O O . GLU B 1 384 ? 19.828 -36.969 -14.891 1 31.25 384 GLU B O 1
ATOM 6228 N N . CYS B 1 385 ? 21.953 -37.375 -14.469 1 31.23 385 CYS B N 1
ATOM 6229 C CA . CYS B 1 385 ? 22.453 -36.031 -14.547 1 31.23 385 CYS B CA 1
ATOM 6230 C C . CYS B 1 385 ? 22.078 -35.375 -15.883 1 31.23 385 CYS B C 1
ATOM 6232 O O . CYS B 1 385 ? 22.656 -35.719 -16.922 1 31.23 385 CYS B O 1
ATOM 6234 N N . ILE B 1 386 ? 20.875 -35.531 -16.344 1 34.25 386 ILE B N 1
ATOM 6235 C CA . ILE B 1 386 ? 20.734 -34.5 -17.391 1 34.25 386 ILE B CA 1
ATOM 6236 C C . ILE B 1 386 ? 21.812 -33.438 -17.219 1 34.25 386 ILE B C 1
ATOM 6238 O O . ILE B 1 386 ? 22 -32.906 -16.125 1 34.25 386 ILE B O 1
ATOM 6242 N N . ASP B 1 387 ? 22.938 -33.781 -17.688 1 36.41 387 ASP B N 1
ATOM 6243 C CA . ASP B 1 387 ? 23.766 -32.562 -17.844 1 36.41 387 ASP B CA 1
ATOM 6244 C C . ASP B 1 387 ? 22.891 -31.312 -17.844 1 36.41 387 ASP B C 1
ATOM 6246 O O . ASP B 1 387 ? 22.266 -30.984 -18.859 1 36.41 387 ASP B O 1
ATOM 6250 N N . LEU B 1 388 ? 21.984 -31.281 -16.906 1 42.19 388 LEU B N 1
ATOM 6251 C CA . LEU B 1 388 ? 21.203 -30.109 -16.562 1 42.19 388 LEU B CA 1
ATOM 6252 C C . LEU B 1 388 ? 21.891 -28.828 -17.047 1 42.19 388 LEU B C 1
ATOM 6254 O O . LEU B 1 388 ? 22.688 -28.25 -16.312 1 42.19 388 LEU B O 1
ATOM 6258 N N . GLU B 1 389 ? 22.703 -28.781 -17.844 1 46.84 389 GLU B N 1
ATOM 6259 C CA . GLU B 1 389 ? 22.891 -27.5 -18.5 1 46.84 389 GLU B CA 1
ATOM 6260 C C . GLU B 1 389 ? 21.75 -26.531 -18.156 1 46.84 389 GLU B C 1
ATOM 6262 O O . GLU B 1 389 ? 20.578 -26.938 -18.109 1 46.84 389 GLU B O 1
ATOM 6267 N N . CYS B 1 390 ? 21.859 -25.516 -17.328 1 67.38 390 CYS B N 1
ATOM 6268 C CA . CYS B 1 390 ? 21.125 -24.656 -16.422 1 67.38 390 CYS B CA 1
ATOM 6269 C C . CYS B 1 390 ? 19.734 -24.328 -16.984 1 67.38 390 CYS B C 1
ATOM 6271 O O . CYS B 1 390 ? 19.609 -23.516 -17.906 1 67.38 390 CYS B O 1
ATOM 6273 N N . VAL B 1 391 ? 18.719 -25.438 -16.766 1 88.19 391 VAL B N 1
ATOM 6274 C CA . VAL B 1 391 ? 17.344 -25.219 -17.203 1 88.19 391 VAL B CA 1
ATOM 6275 C C . VAL B 1 391 ? 17.031 -23.734 -17.188 1 88.19 391 VAL B C 1
ATOM 6277 O O . VAL B 1 391 ? 16.281 -23.234 -18.016 1 88.19 391 VAL B O 1
ATOM 6280 N N . TRP B 1 392 ? 17.719 -23.094 -16.422 1 90.88 392 TRP B N 1
ATOM 6281 C CA . TRP B 1 392 ? 17.391 -21.688 -16.219 1 90.88 392 TRP B CA 1
ATOM 6282 C C . TRP B 1 392 ? 18.062 -20.812 -17.266 1 90.88 392 TRP B C 1
ATOM 6284 O O . TRP B 1 392 ? 17.797 -19.609 -17.359 1 90.88 392 TRP B O 1
ATOM 6294 N N . SER B 1 393 ? 18.859 -21.453 -18.094 1 88.06 393 SER B N 1
ATOM 6295 C CA . SER B 1 393 ? 19.531 -20.688 -19.141 1 88.06 393 SER B CA 1
ATOM 6296 C C . SER B 1 393 ? 19.016 -21.062 -20.516 1 88.06 393 SER B C 1
ATOM 6298 O O . SER B 1 393 ? 19.578 -20.641 -21.531 1 88.06 393 SER B O 1
ATOM 6300 N N . VAL B 1 394 ? 18 -21.891 -20.578 1 91.62 394 VAL B N 1
ATOM 6301 C CA . VAL B 1 394 ? 17.453 -22.312 -21.875 1 91.62 394 VAL B CA 1
ATOM 6302 C C . VAL B 1 394 ? 16.922 -21.094 -22.641 1 91.62 394 VAL B C 1
ATOM 6304 O O . VAL B 1 394 ? 16.297 -20.219 -22.047 1 91.62 394 VAL B O 1
ATOM 6307 N N . PRO B 1 395 ? 17.125 -21.047 -23.875 1 91.12 395 PRO B N 1
ATOM 6308 C CA . PRO B 1 395 ? 16.719 -19.859 -24.641 1 91.12 395 PRO B CA 1
ATOM 6309 C C . PRO B 1 395 ? 15.25 -19.906 -25.062 1 91.12 395 PRO B C 1
ATOM 6311 O O . PRO B 1 395 ? 14.68 -18.875 -25.422 1 91.12 395 PRO B O 1
ATOM 6314 N N . ASP B 1 396 ? 14.75 -21.203 -25.125 1 93 396 ASP B N 1
ATOM 6315 C CA . ASP B 1 396 ? 13.398 -21.344 -25.672 1 93 396 ASP B CA 1
ATOM 6316 C C . ASP B 1 396 ? 12.594 -22.375 -24.875 1 93 396 ASP B C 1
ATOM 6318 O O . ASP B 1 396 ? 13.133 -23.391 -24.422 1 93 396 ASP B O 1
ATOM 6322 N N . HIS B 1 397 ? 11.312 -22.141 -24.828 1 93.69 397 HIS B N 1
ATOM 6323 C CA . HIS B 1 397 ? 10.43 -22.984 -24.031 1 93.69 397 HIS B CA 1
ATOM 6324 C C . HIS B 1 397 ? 10.273 -24.375 -24.641 1 93.69 397 HIS B C 1
ATOM 6326 O O . HIS B 1 397 ? 9.906 -25.328 -23.953 1 93.69 397 HIS B O 1
ATOM 6332 N N . ALA B 1 398 ? 10.492 -24.531 -25.953 1 94.19 398 ALA B N 1
ATOM 6333 C CA . ALA B 1 398 ? 10.25 -25.781 -26.656 1 94.19 398 ALA B CA 1
ATOM 6334 C C . ALA B 1 398 ? 11.484 -26.688 -26.641 1 94.19 398 ALA B C 1
ATOM 6336 O O . ALA B 1 398 ? 11.453 -27.812 -27.125 1 94.19 398 ALA B O 1
ATOM 6337 N N . GLU B 1 399 ? 12.547 -26.156 -26.062 1 93.81 399 GLU B N 1
ATOM 6338 C CA . GLU B 1 399 ? 13.742 -26.969 -25.922 1 93.81 399 GLU B CA 1
ATOM 6339 C C . GLU B 1 399 ? 13.484 -28.172 -25.016 1 93.81 399 GLU B C 1
ATOM 6341 O O . GLU B 1 399 ? 12.789 -28.062 -24.016 1 93.81 399 GLU B O 1
ATOM 6346 N N . ASP B 1 400 ? 14.141 -29.234 -25.344 1 93.31 400 ASP B N 1
ATOM 6347 C CA . ASP B 1 400 ? 13.93 -30.484 -24.641 1 93.31 400 ASP B CA 1
ATOM 6348 C C . ASP B 1 400 ? 14.211 -30.328 -23.141 1 93.31 400 ASP B C 1
ATOM 6350 O O . ASP B 1 400 ? 13.484 -30.875 -22.312 1 93.31 400 ASP B O 1
ATOM 6354 N N . VAL B 1 401 ? 15.172 -29.562 -22.875 1 93.31 401 VAL B N 1
ATOM 6355 C CA . VAL B 1 401 ? 15.578 -29.422 -21.484 1 93.31 401 VAL B CA 1
ATOM 6356 C C . VAL B 1 401 ? 14.469 -28.75 -20.688 1 93.31 401 VAL B C 1
ATOM 6358 O O . VAL B 1 401 ? 14.148 -29.172 -19.578 1 93.31 401 VAL B O 1
ATOM 6361 N N . ALA B 1 402 ? 13.867 -27.688 -21.25 1 94.75 402 ALA B N 1
ATOM 6362 C CA . ALA B 1 402 ? 12.789 -26.969 -20.578 1 94.75 402 ALA B CA 1
ATOM 6363 C C . ALA B 1 402 ? 11.539 -27.828 -20.469 1 94.75 402 ALA B C 1
ATOM 6365 O O . ALA B 1 402 ? 10.883 -27.844 -19.422 1 94.75 402 ALA B O 1
ATOM 6366 N N . VAL B 1 403 ? 11.227 -28.547 -21.531 1 96.69 403 VAL B N 1
ATOM 6367 C CA . VAL B 1 403 ? 10.039 -29.406 -21.578 1 96.69 403 VAL B CA 1
ATOM 6368 C C . VAL B 1 403 ? 10.188 -30.562 -20.594 1 96.69 403 VAL B C 1
ATOM 6370 O O . VAL B 1 403 ? 9.258 -30.875 -19.844 1 96.69 403 VAL B O 1
ATOM 6373 N N . ASP B 1 404 ? 11.352 -31.125 -20.578 1 95.56 404 ASP B N 1
ATOM 6374 C CA . ASP B 1 404 ? 11.609 -32.281 -19.703 1 95.56 404 ASP B CA 1
ATOM 6375 C C . ASP B 1 404 ? 11.586 -31.844 -18.234 1 95.56 404 ASP B C 1
ATOM 6377 O O . ASP B 1 404 ? 11.141 -32.625 -17.375 1 95.56 404 ASP B O 1
ATOM 6381 N N . ALA B 1 405 ? 12.117 -30.672 -17.969 1 95.31 405 ALA B N 1
ATOM 6382 C CA . ALA B 1 405 ? 12.094 -30.172 -16.594 1 95.31 405 ALA B CA 1
ATOM 6383 C C . ALA B 1 405 ? 10.664 -29.953 -16.125 1 95.31 405 ALA B C 1
ATOM 6385 O O . ALA B 1 405 ? 10.32 -30.297 -14.992 1 95.31 405 ALA B O 1
ATOM 6386 N N . LEU B 1 406 ? 9.844 -29.375 -16.969 1 97.25 406 LEU B N 1
ATOM 6387 C CA . LEU B 1 406 ? 8.438 -29.172 -16.641 1 97.25 406 LEU B CA 1
ATOM 6388 C C . LEU B 1 406 ? 7.738 -30.516 -16.438 1 97.25 406 LEU B C 1
ATOM 6390 O O . LEU B 1 406 ? 6.988 -30.688 -15.477 1 97.25 406 LEU B O 1
ATOM 6394 N N . ARG B 1 407 ? 8.008 -31.469 -17.312 1 97.31 407 ARG B N 1
ATOM 6395 C CA . ARG B 1 407 ? 7.422 -32.781 -17.25 1 97.31 407 ARG B CA 1
ATOM 6396 C C . ARG B 1 407 ? 7.82 -33.5 -15.953 1 97.31 407 ARG B C 1
ATOM 6398 O O . ARG B 1 407 ? 6.969 -34.062 -15.25 1 97.31 407 ARG B O 1
ATOM 6405 N N . SER B 1 408 ? 9.094 -33.438 -15.672 1 96.62 408 SER B N 1
ATOM 6406 C CA . SER B 1 408 ? 9.609 -34.125 -14.484 1 96.62 408 SER B CA 1
ATOM 6407 C C . SER B 1 408 ? 9 -33.531 -13.219 1 96.62 408 SER B C 1
ATOM 6409 O O . SER B 1 408 ? 8.562 -34.25 -12.328 1 96.62 408 SER B O 1
ATOM 6411 N N . ALA B 1 409 ? 8.984 -32.188 -13.125 1 97.19 409 ALA B N 1
ATOM 6412 C CA . ALA B 1 409 ? 8.398 -31.516 -11.961 1 97.19 409 ALA B CA 1
ATOM 6413 C C . ALA B 1 409 ? 6.914 -31.844 -11.828 1 97.19 409 ALA B C 1
ATOM 6415 O O . ALA B 1 409 ? 6.422 -32.094 -10.727 1 97.19 409 ALA B O 1
ATOM 6416 N N . ALA B 1 410 ? 6.207 -31.891 -12.945 1 97.56 410 ALA B N 1
ATOM 6417 C CA . ALA B 1 410 ? 4.777 -32.188 -12.969 1 97.56 410 ALA B CA 1
ATOM 6418 C C . ALA B 1 410 ? 4.508 -33.594 -12.484 1 97.56 410 ALA B C 1
ATOM 6420 O O . ALA B 1 410 ? 3.617 -33.844 -11.656 1 97.56 410 ALA B O 1
ATOM 6421 N N . MET B 1 411 ? 5.27 -34.531 -13 1 97.5 411 MET B N 1
ATOM 6422 C CA . MET B 1 411 ? 5.07 -35.938 -12.633 1 97.5 411 MET B CA 1
ATOM 6423 C C . MET B 1 411 ? 5.395 -36.156 -11.164 1 97.5 411 MET B C 1
ATOM 6425 O O . MET B 1 411 ? 4.746 -36.969 -10.5 1 97.5 411 MET B O 1
ATOM 6429 N N . ASN B 1 412 ? 6.383 -35.469 -10.656 1 97.62 412 ASN B N 1
ATOM 6430 C CA . ASN B 1 412 ? 6.699 -35.562 -9.234 1 97.62 412 ASN B CA 1
ATOM 6431 C C . ASN B 1 412 ? 5.559 -35.031 -8.375 1 97.62 412 ASN B C 1
ATOM 6433 O O . ASN B 1 412 ? 5.242 -35.625 -7.332 1 97.62 412 ASN B O 1
ATOM 6437 N N . ALA B 1 413 ? 4.973 -33.906 -8.789 1 98.25 413 ALA B N 1
ATOM 6438 C CA . ALA B 1 413 ? 3.854 -33.344 -8.047 1 98.25 413 ALA B CA 1
ATOM 6439 C C . ALA B 1 413 ? 2.65 -34.281 -8.055 1 98.25 413 ALA B C 1
ATOM 6441 O O . ALA B 1 413 ? 1.993 -34.469 -7.031 1 98.25 413 ALA B O 1
ATOM 6442 N N . VAL B 1 414 ? 2.391 -34.938 -9.203 1 98 414 VAL B N 1
ATOM 6443 C CA . VAL B 1 414 ? 1.286 -35.875 -9.336 1 98 414 VAL B CA 1
ATOM 6444 C C . VAL B 1 414 ? 1.539 -37.094 -8.461 1 98 414 VAL B C 1
ATOM 6446 O O . VAL B 1 414 ? 0.64 -37.562 -7.754 1 98 414 VAL B O 1
ATOM 6449 N N . ALA B 1 415 ? 2.715 -37.594 -8.492 1 97.81 415 ALA B N 1
ATOM 6450 C CA . ALA B 1 415 ? 3.074 -38.75 -7.703 1 97.81 415 ALA B CA 1
ATOM 6451 C C . ALA B 1 415 ? 2.938 -38.469 -6.211 1 97.81 415 ALA B C 1
ATOM 6453 O O . ALA B 1 415 ? 2.463 -39.344 -5.453 1 97.81 415 ALA B O 1
ATOM 6454 N N . ALA B 1 416 ? 3.418 -37.281 -5.82 1 98 416 ALA B N 1
ATOM 6455 C CA . ALA B 1 416 ? 3.328 -36.906 -4.41 1 98 416 ALA B CA 1
ATOM 6456 C C . ALA B 1 416 ? 1.873 -36.844 -3.955 1 98 416 ALA B C 1
ATOM 6458 O O . ALA B 1 416 ? 1.543 -37.281 -2.846 1 98 416 ALA B O 1
ATOM 6459 N N . ALA B 1 417 ? 0.996 -36.312 -4.793 1 97 417 ALA B N 1
ATOM 6460 C CA . ALA B 1 417 ? -0.425 -36.219 -4.469 1 97 417 ALA B CA 1
ATOM 6461 C C . ALA B 1 417 ? -1.059 -37.625 -4.422 1 97 417 ALA B C 1
ATOM 6463 O O . ALA B 1 417 ? -1.765 -37.938 -3.469 1 97 417 ALA B O 1
ATOM 6464 N N . ALA B 1 418 ? -0.769 -38.438 -5.406 1 96.31 418 ALA B N 1
ATOM 6465 C CA . ALA B 1 418 ? -1.373 -39.75 -5.562 1 96.31 418 ALA B CA 1
ATOM 6466 C C . ALA B 1 418 ? -0.984 -40.688 -4.406 1 96.31 418 ALA B C 1
ATOM 6468 O O . ALA B 1 418 ? -1.779 -41.531 -3.979 1 96.31 418 ALA B O 1
ATOM 6469 N N . SER B 1 419 ? 0.189 -40.531 -3.877 1 96.94 419 SER B N 1
ATOM 6470 C CA . SER B 1 419 ? 0.69 -41.406 -2.822 1 96.94 419 SER B CA 1
ATOM 6471 C C . SER B 1 419 ? 0.367 -40.844 -1.44 1 96.94 419 SER B C 1
ATOM 6473 O O . SER B 1 419 ? 0.847 -41.375 -0.429 1 96.94 419 SER B O 1
ATOM 6475 N N . ASP B 1 420 ? -0.335 -39.719 -1.433 1 96.12 420 ASP B N 1
ATOM 6476 C CA . ASP B 1 420 ? -0.63 -39.062 -0.166 1 96.12 420 ASP B CA 1
ATOM 6477 C C . ASP B 1 420 ? 0.648 -38.812 0.627 1 96.12 420 ASP B C 1
ATOM 6479 O O . ASP B 1 420 ? 0.746 -39.188 1.799 1 96.12 420 ASP B O 1
ATOM 6483 N N . ALA B 1 421 ? 1.651 -38.344 -0.045 1 97.25 421 ALA B N 1
ATOM 6484 C CA . ALA B 1 421 ? 2.951 -38.062 0.566 1 97.25 421 ALA B CA 1
ATOM 6485 C C . ALA B 1 421 ? 2.83 -37.062 1.701 1 97.25 421 ALA B C 1
ATOM 6487 O O . ALA B 1 421 ? 1.845 -36.312 1.779 1 97.25 421 ALA B O 1
ATOM 6488 N N . PRO B 1 422 ? 3.826 -37.062 2.607 1 97.38 422 PRO B N 1
ATOM 6489 C CA . PRO B 1 422 ? 3.83 -36.062 3.676 1 97.38 422 PRO B CA 1
ATOM 6490 C C . PRO B 1 422 ? 3.836 -34.625 3.143 1 97.38 422 PRO B C 1
ATOM 6492 O O . PRO B 1 422 ? 4.258 -34.375 2.01 1 97.38 422 PRO B O 1
ATOM 6495 N N . ALA B 1 423 ? 3.4 -33.719 3.941 1 97.44 423 ALA B N 1
ATOM 6496 C CA . ALA B 1 423 ? 3.244 -32.312 3.564 1 97.44 423 ALA B CA 1
ATOM 6497 C C . ALA B 1 423 ? 4.547 -31.75 3.012 1 97.44 423 ALA B C 1
ATOM 6499 O O . ALA B 1 423 ? 4.539 -31 2.025 1 97.44 423 ALA B O 1
ATOM 6500 N N . GLU B 1 424 ? 5.617 -32.062 3.586 1 96.94 424 GLU B N 1
ATOM 6501 C CA . GLU B 1 424 ? 6.914 -31.531 3.184 1 96.94 424 GLU B CA 1
ATOM 6502 C C . GLU B 1 424 ? 7.266 -31.953 1.761 1 96.94 424 GLU B C 1
ATOM 6504 O O . GLU B 1 424 ? 7.832 -31.172 0.998 1 96.94 424 GLU B O 1
ATOM 6509 N N . VAL B 1 425 ? 6.918 -33.188 1.448 1 98 425 VAL B N 1
ATOM 6510 C CA . VAL B 1 425 ? 7.199 -33.719 0.12 1 98 425 VAL B CA 1
ATOM 6511 C C . VAL B 1 425 ? 6.293 -33.062 -0.91 1 98 425 VAL B C 1
ATOM 6513 O O . VAL B 1 425 ? 6.742 -32.688 -2.004 1 98 425 VAL B O 1
ATOM 6516 N N . ARG B 1 426 ? 5.062 -32.875 -0.535 1 98.31 426 ARG B N 1
ATOM 6517 C CA . ARG B 1 426 ? 4.109 -32.25 -1.449 1 98.31 426 ARG B CA 1
ATOM 6518 C C . ARG B 1 426 ? 4.461 -30.781 -1.703 1 98.31 426 ARG B C 1
ATOM 6520 O O . ARG B 1 426 ? 4.379 -30.312 -2.836 1 98.31 426 ARG B O 1
ATOM 6527 N N . VAL B 1 427 ? 4.918 -30.078 -0.689 1 97.75 427 VAL B N 1
ATOM 6528 C CA . VAL B 1 427 ? 5.312 -28.672 -0.832 1 97.75 427 VAL B CA 1
ATOM 6529 C C . VAL B 1 427 ? 6.512 -28.578 -1.77 1 97.75 427 VAL B C 1
ATOM 6531 O O . VAL B 1 427 ? 6.551 -27.703 -2.645 1 97.75 427 VAL B O 1
ATOM 6534 N N . ASP B 1 428 ? 7.391 -29.422 -1.565 1 97.31 428 ASP B N 1
ATOM 6535 C CA . ASP B 1 428 ? 8.586 -29.422 -2.396 1 97.31 428 ASP B CA 1
ATOM 6536 C C . ASP B 1 428 ? 8.25 -29.703 -3.855 1 97.31 428 ASP B C 1
ATOM 6538 O O . ASP B 1 428 ? 8.734 -29.031 -4.762 1 97.31 428 ASP B O 1
ATOM 6542 N N . ALA B 1 429 ? 7.434 -30.734 -4.055 1 98.44 429 ALA B N 1
ATOM 6543 C CA . ALA B 1 429 ? 7.047 -31.125 -5.406 1 98.44 429 ALA B CA 1
ATOM 6544 C C . ALA B 1 429 ? 6.262 -30.016 -6.102 1 98.44 429 ALA B C 1
ATOM 6546 O O . ALA B 1 429 ? 6.531 -29.688 -7.258 1 98.44 429 ALA B O 1
ATOM 6547 N N . LEU B 1 430 ? 5.32 -29.406 -5.383 1 98.56 430 LEU B N 1
ATOM 6548 C CA . LEU B 1 430 ? 4.531 -28.312 -5.941 1 98.56 430 LEU B CA 1
ATOM 6549 C C . LEU B 1 430 ? 5.398 -27.094 -6.191 1 98.56 430 LEU B C 1
ATOM 6551 O O . LEU B 1 430 ? 5.184 -26.359 -7.164 1 98.56 430 LEU B O 1
ATOM 6555 N N . GLY B 1 431 ? 6.34 -26.828 -5.258 1 98 431 GLY B N 1
ATOM 6556 C CA . GLY B 1 431 ? 7.27 -25.734 -5.438 1 98 431 GLY B CA 1
ATOM 6557 C C . GLY B 1 431 ? 8.109 -25.859 -6.695 1 98 431 GLY B C 1
ATOM 6558 O O . GLY B 1 431 ? 8.258 -24.891 -7.449 1 98 431 GLY B O 1
ATOM 6559 N N . LYS B 1 432 ? 8.617 -27.031 -6.934 1 97.56 432 LYS B N 1
ATOM 6560 C CA . LYS B 1 432 ? 9.398 -27.281 -8.141 1 97.56 432 LYS B CA 1
ATOM 6561 C C . LYS B 1 432 ? 8.547 -27.094 -9.391 1 97.56 432 LYS B C 1
ATOM 6563 O O . LYS B 1 432 ? 9.008 -26.562 -10.398 1 97.56 432 LYS B O 1
ATOM 6568 N N . LEU B 1 433 ? 7.328 -27.625 -9.328 1 98.56 433 LEU B N 1
ATOM 6569 C CA . LEU B 1 433 ? 6.418 -27.453 -10.453 1 98.56 433 LEU B CA 1
ATOM 6570 C C . LEU B 1 433 ? 6.145 -25.969 -10.711 1 98.56 433 LEU B C 1
ATOM 6572 O O . LEU B 1 433 ? 6.195 -25.516 -11.859 1 98.56 433 LEU B O 1
ATOM 6576 N N . LEU B 1 434 ? 5.895 -25.203 -9.648 1 98.38 434 LEU B N 1
ATOM 6577 C CA . LEU B 1 434 ? 5.629 -23.781 -9.766 1 98.38 434 LEU B CA 1
ATOM 6578 C C . LEU B 1 434 ? 6.832 -23.047 -10.352 1 98.38 434 LEU B C 1
ATOM 6580 O O . LEU B 1 434 ? 6.672 -22.125 -11.148 1 98.38 434 LEU B O 1
ATOM 6584 N N . ALA B 1 435 ? 8 -23.438 -9.953 1 97.44 435 ALA B N 1
ATOM 6585 C CA . ALA B 1 435 ? 9.219 -22.844 -10.5 1 97.44 435 ALA B CA 1
ATOM 6586 C C . ALA B 1 435 ? 9.289 -23.047 -12.016 1 97.44 435 ALA B C 1
ATOM 6588 O O . ALA B 1 435 ? 9.664 -22.125 -12.75 1 97.44 435 ALA B O 1
ATOM 6589 N N . GLN B 1 436 ? 8.922 -24.266 -12.438 1 97.81 436 GLN B N 1
ATOM 6590 C CA . GLN B 1 436 ? 8.977 -24.531 -13.867 1 97.81 436 GLN B CA 1
ATOM 6591 C C . GLN B 1 436 ? 7.902 -23.766 -14.617 1 97.81 436 GLN B C 1
ATOM 6593 O O . GLN B 1 436 ? 8.117 -23.328 -15.75 1 97.81 436 GLN B O 1
ATOM 6598 N N . VAL B 1 437 ? 6.738 -23.625 -14.031 1 98.44 437 VAL B N 1
ATOM 6599 C CA . VAL B 1 437 ? 5.723 -22.75 -14.609 1 98.44 437 VAL B CA 1
ATOM 6600 C C . VAL B 1 437 ? 6.277 -21.344 -14.734 1 98.44 437 VAL B C 1
ATOM 6602 O O . VAL B 1 437 ? 6.133 -20.703 -15.781 1 98.44 437 VAL B O 1
ATOM 6605 N N . GLY B 1 438 ? 6.957 -20.875 -13.703 1 97.81 438 GLY B N 1
ATOM 6606 C CA . GLY B 1 438 ? 7.582 -19.562 -13.719 1 97.81 438 GLY B CA 1
ATOM 6607 C C . GLY B 1 438 ? 8.617 -19.422 -14.82 1 97.81 438 GLY B C 1
ATOM 6608 O O . GLY B 1 438 ? 8.711 -18.359 -15.445 1 97.81 438 GLY B O 1
ATOM 6609 N N . LEU B 1 439 ? 9.391 -20.438 -15.031 1 97.38 439 LEU B N 1
ATOM 6610 C CA . LEU B 1 439 ? 10.391 -20.391 -16.094 1 97.38 439 LEU B CA 1
ATOM 6611 C C . LEU B 1 439 ? 9.727 -20.203 -17.453 1 97.38 439 LEU B C 1
ATOM 6613 O O . LEU B 1 439 ? 10.156 -19.375 -18.25 1 97.38 439 LEU B O 1
ATOM 6617 N N . HIS B 1 440 ? 8.664 -20.969 -17.719 1 98.31 440 HIS B N 1
ATOM 6618 C CA . HIS B 1 440 ? 7.984 -20.875 -19 1 98.31 440 HIS B CA 1
ATOM 6619 C C . HIS B 1 440 ? 7.344 -19.5 -19.188 1 98.31 440 HIS B C 1
ATOM 6621 O O . HIS B 1 440 ? 7.281 -19 -20.312 1 98.31 440 HIS B O 1
ATOM 6627 N N . VAL B 1 441 ? 6.91 -18.906 -18.109 1 97.94 441 VAL B N 1
ATOM 6628 C CA . VAL B 1 441 ? 6.375 -17.562 -18.172 1 97.94 441 VAL B CA 1
ATOM 6629 C C . VAL B 1 441 ? 7.5 -16.562 -18.484 1 97.94 441 VAL B C 1
ATOM 6631 O O . VAL B 1 441 ? 7.344 -15.68 -19.312 1 97.94 441 VAL B O 1
ATOM 6634 N N . ALA B 1 442 ? 8.625 -16.734 -17.812 1 96.5 442 ALA B N 1
ATOM 6635 C CA . ALA B 1 442 ? 9.766 -15.859 -18.047 1 96.5 442 ALA B CA 1
ATOM 6636 C C . ALA B 1 442 ? 10.203 -15.906 -19.5 1 96.5 442 ALA B C 1
ATOM 6638 O O . ALA B 1 442 ? 10.5 -14.875 -20.109 1 96.5 442 ALA B O 1
ATOM 6639 N N . LEU B 1 443 ? 10.242 -17.094 -20.031 1 96.81 443 LEU B N 1
ATOM 6640 C CA . LEU B 1 443 ? 10.625 -17.266 -21.438 1 96.81 443 LEU B CA 1
ATOM 6641 C C . LEU B 1 443 ? 9.625 -16.594 -22.359 1 96.81 443 LEU B C 1
ATOM 6643 O O . LEU B 1 443 ? 10.016 -15.984 -23.375 1 96.81 443 LEU B O 1
ATOM 6647 N N . ALA B 1 444 ? 8.352 -16.672 -22.062 1 97.56 444 ALA B N 1
ATOM 6648 C CA . ALA B 1 444 ? 7.32 -16.031 -22.859 1 97.56 444 ALA B CA 1
ATOM 6649 C C . ALA B 1 444 ? 7.438 -14.508 -22.797 1 97.56 444 ALA B C 1
ATOM 6651 O O . ALA B 1 444 ? 7.25 -13.82 -23.797 1 97.56 444 ALA B O 1
ATOM 6652 N N . VAL B 1 445 ? 7.77 -14 -21.609 1 96.25 445 VAL B N 1
ATOM 6653 C CA . VAL B 1 445 ? 7.91 -12.562 -21.406 1 96.25 445 VAL B CA 1
ATOM 6654 C C . VAL B 1 445 ? 9.07 -12.039 -22.25 1 96.25 445 VAL B C 1
ATOM 6656 O O . VAL B 1 445 ? 8.977 -10.969 -22.859 1 96.25 445 VAL B O 1
ATOM 6659 N N . GLU B 1 446 ? 10.086 -12.75 -22.312 1 94.12 446 GLU B N 1
ATOM 6660 C CA . GLU B 1 446 ? 11.297 -12.344 -23.016 1 94.12 446 GLU B CA 1
ATOM 6661 C C . GLU B 1 446 ? 11.016 -12.141 -24.516 1 94.12 446 GLU B C 1
ATOM 6663 O O . GLU B 1 446 ? 11.656 -11.32 -25.156 1 94.12 446 GLU B O 1
ATOM 6668 N N . VAL B 1 447 ? 10.078 -12.883 -25.031 1 94.94 447 VAL B N 1
ATOM 6669 C CA . VAL B 1 447 ? 9.805 -12.766 -26.453 1 94.94 447 VAL B CA 1
ATOM 6670 C C . VAL B 1 447 ? 8.492 -12.008 -26.672 1 94.94 447 VAL B C 1
ATOM 6672 O O . VAL B 1 447 ? 7.957 -11.984 -27.781 1 94.94 447 VAL B O 1
ATOM 6675 N N . GLY B 1 448 ? 7.844 -11.484 -25.594 1 93.88 448 GLY B N 1
ATOM 6676 C CA . GLY B 1 448 ? 6.703 -10.586 -25.672 1 93.88 448 GLY B CA 1
ATOM 6677 C C . GLY B 1 448 ? 5.395 -11.305 -25.953 1 93.88 448 GLY B C 1
ATOM 6678 O O . GLY B 1 448 ? 4.527 -10.781 -26.641 1 93.88 448 GLY B O 1
ATOM 6679 N N . GLU B 1 449 ? 5.215 -12.523 -25.5 1 95.94 449 GLU B N 1
ATOM 6680 C CA . GLU B 1 449 ? 4.016 -13.305 -25.797 1 95.94 449 GLU B CA 1
ATOM 6681 C C . GLU B 1 449 ? 2.967 -13.133 -24.703 1 95.94 449 GLU B C 1
ATOM 6683 O O . GLU B 1 449 ? 1.85 -12.688 -24.969 1 95.94 449 GLU B O 1
ATOM 6688 N N . PHE B 1 450 ? 3.287 -13.57 -23.5 1 96.25 450 PHE B N 1
ATOM 6689 C CA . PHE B 1 450 ? 2.377 -13.422 -22.375 1 96.25 450 PHE B CA 1
ATOM 6690 C C . PHE B 1 450 ? 3.15 -13.336 -21.062 1 96.25 450 PHE B C 1
ATOM 6692 O O . PHE B 1 450 ? 4.363 -13.555 -21.031 1 96.25 450 PHE B O 1
ATOM 6699 N N . ALA B 1 451 ? 2.408 -12.891 -20.016 1 95.44 451 ALA B N 1
ATOM 6700 C CA . ALA B 1 451 ? 2.982 -12.75 -18.672 1 95.44 451 ALA B CA 1
ATOM 6701 C C . ALA B 1 451 ? 2.16 -13.523 -17.641 1 95.44 451 ALA B C 1
ATOM 6703 O O . ALA B 1 451 ? 1.148 -14.141 -17.984 1 95.44 451 ALA B O 1
ATOM 6704 N N . MET B 1 452 ? 2.66 -13.555 -16.438 1 95.5 452 MET B N 1
ATOM 6705 C CA . MET B 1 452 ? 2 -14.32 -15.375 1 95.5 452 MET B CA 1
ATOM 6706 C C . MET B 1 452 ? 0.563 -13.844 -15.18 1 95.5 452 MET B C 1
ATOM 6708 O O . MET B 1 452 ? -0.324 -14.648 -14.891 1 95.5 452 MET B O 1
ATOM 6712 N N . ARG B 1 453 ? 0.306 -12.57 -15.305 1 93.12 453 ARG B N 1
ATOM 6713 C CA . ARG B 1 453 ? -1.046 -12.031 -15.172 1 93.12 453 ARG B CA 1
ATOM 6714 C C . ARG B 1 453 ? -2.006 -12.75 -16.125 1 93.12 453 ARG B C 1
ATOM 6716 O O . ARG B 1 453 ? -3.168 -12.977 -15.781 1 93.12 453 ARG B O 1
ATOM 6723 N N . ASP B 1 454 ? -1.562 -13.047 -17.297 1 94.81 454 ASP B N 1
ATOM 6724 C CA . ASP B 1 454 ? -2.387 -13.719 -18.297 1 94.81 454 ASP B CA 1
ATOM 6725 C C . ASP B 1 454 ? -2.66 -15.172 -17.891 1 94.81 454 ASP B C 1
ATOM 6727 O O . ASP B 1 454 ? -3.764 -15.672 -18.094 1 94.81 454 ASP B O 1
ATOM 6731 N N . VAL B 1 455 ? -1.618 -15.812 -17.375 1 96.69 455 VAL B N 1
ATOM 6732 C CA . VAL B 1 455 ? -1.752 -17.188 -16.906 1 96.69 455 VAL B CA 1
ATOM 6733 C C . VAL B 1 455 ? -2.746 -17.25 -15.758 1 96.69 455 VAL B C 1
ATOM 6735 O O . VAL B 1 455 ? -3.605 -18.141 -15.719 1 96.69 455 VAL B O 1
ATOM 6738 N N . VAL B 1 456 ? -2.688 -16.312 -14.844 1 95 456 VAL B N 1
ATOM 6739 C CA . VAL B 1 456 ? -3.596 -16.25 -13.703 1 95 456 VAL B CA 1
ATOM 6740 C C . VAL B 1 456 ? -5.023 -16.016 -14.188 1 95 456 VAL B C 1
ATOM 6742 O O . VAL B 1 456 ? -5.965 -16.641 -13.711 1 95 456 VAL B O 1
ATOM 6745 N N . ALA B 1 457 ? -5.184 -15.109 -15.07 1 93.06 457 ALA B N 1
ATOM 6746 C CA . ALA B 1 457 ? -6.504 -14.844 -15.625 1 93.06 457 ALA B CA 1
ATOM 6747 C C . ALA B 1 457 ? -7.102 -16.109 -16.234 1 93.06 457 ALA B C 1
ATOM 6749 O O . ALA B 1 457 ? -8.289 -16.391 -16.047 1 93.06 457 ALA B O 1
ATOM 6750 N N . ALA B 1 458 ? -6.262 -16.812 -17.016 1 94.62 458 ALA B N 1
ATOM 6751 C CA . ALA B 1 458 ? -6.711 -18.078 -17.609 1 94.62 458 ALA B CA 1
ATOM 6752 C C . ALA B 1 458 ? -7.074 -19.094 -16.531 1 94.62 458 ALA B C 1
ATOM 6754 O O . ALA B 1 458 ? -8.039 -19.844 -16.688 1 94.62 458 ALA B O 1
ATOM 6755 N N . ALA B 1 459 ? -6.285 -19.141 -15.492 1 96.19 459 ALA B N 1
ATOM 6756 C CA . ALA B 1 459 ? -6.562 -20.047 -14.375 1 96.19 459 ALA B CA 1
ATOM 6757 C C . ALA B 1 459 ? -7.91 -19.719 -13.734 1 96.19 459 ALA B C 1
ATOM 6759 O O . ALA B 1 459 ? -8.719 -20.625 -13.492 1 96.19 459 ALA B O 1
ATOM 6760 N N . ILE B 1 460 ? -8.156 -18.469 -13.484 1 93 460 ILE B N 1
ATOM 6761 C CA . ILE B 1 460 ? -9.391 -18.016 -12.852 1 93 460 ILE B CA 1
ATOM 6762 C C . ILE B 1 460 ? -10.586 -18.391 -13.742 1 93 460 ILE B C 1
ATOM 6764 O O . ILE B 1 460 ? -11.602 -18.875 -13.25 1 93 460 ILE B O 1
ATOM 6768 N N . GLU B 1 461 ? -10.438 -18.172 -15.016 1 91.56 461 GLU B N 1
ATOM 6769 C CA . GLU B 1 461 ? -11.492 -18.531 -15.961 1 91.56 461 GLU B CA 1
ATOM 6770 C C . GLU B 1 461 ? -11.781 -20.031 -15.938 1 91.56 461 GLU B C 1
ATOM 6772 O O . GLU B 1 461 ? -12.938 -20.453 -16.016 1 91.56 461 GLU B O 1
ATOM 6777 N N . SER B 1 462 ? -10.727 -20.812 -15.844 1 92.19 462 SER B N 1
ATOM 6778 C CA . SER B 1 462 ? -10.891 -22.266 -15.805 1 92.19 462 SER B CA 1
ATOM 6779 C C . SER B 1 462 ? -11.648 -22.703 -14.562 1 92.19 462 SER B C 1
ATOM 6781 O O . SER B 1 462 ? -12.43 -23.656 -14.602 1 92.19 462 SER B O 1
ATOM 6783 N N . VAL B 1 463 ? -11.43 -22.047 -13.445 1 91.81 463 VAL B N 1
ATOM 6784 C CA . VAL B 1 463 ? -12.109 -22.375 -12.195 1 91.81 463 VAL B CA 1
ATOM 6785 C C . VAL B 1 463 ? -13.586 -21.984 -12.297 1 91.81 463 VAL B C 1
ATOM 6787 O O . VAL B 1 463 ? -14.461 -22.734 -11.844 1 91.81 463 VAL B O 1
ATOM 6790 N N . ARG B 1 464 ? -13.852 -20.875 -12.914 1 86.44 464 ARG B N 1
ATOM 6791 C CA . ARG B 1 464 ? -15.211 -20.344 -13 1 86.44 464 ARG B CA 1
ATOM 6792 C C . ARG B 1 464 ? -16.047 -21.188 -13.969 1 86.44 464 ARG B C 1
ATOM 6794 O O . ARG B 1 464 ? -17.25 -21.375 -13.758 1 86.44 464 ARG B O 1
ATOM 6801 N N . ARG B 1 465 ? -15.625 -21.625 -15.172 1 78.94 465 ARG B N 1
ATOM 6802 C CA . ARG B 1 465 ? -16.344 -22.375 -16.203 1 78.94 465 ARG B CA 1
ATOM 6803 C C . ARG B 1 465 ? -16.75 -23.75 -15.703 1 78.94 465 ARG B C 1
ATOM 6805 O O . ARG B 1 465 ? -17.828 -24.234 -16.047 1 78.94 465 ARG B O 1
ATOM 6812 N N . GLU B 1 466 ? -16.016 -24.516 -15.258 1 62.72 466 GLU B N 1
ATOM 6813 C CA . GLU B 1 466 ? -16.328 -25.906 -14.875 1 62.72 466 GLU B CA 1
ATOM 6814 C C . GLU B 1 466 ? -17.5 -25.953 -13.914 1 62.72 466 GLU B C 1
ATOM 6816 O O . GLU B 1 466 ? -18.172 -26.984 -13.812 1 62.72 466 GLU B O 1
ATOM 6821 N N . GLY B 1 467 ? -18.109 -24.859 -13.453 1 49.62 467 GLY B N 1
ATOM 6822 C CA . GLY B 1 467 ? -19.328 -24.875 -12.672 1 49.62 467 GLY B CA 1
ATOM 6823 C C . GLY B 1 467 ? -20.578 -24.828 -13.531 1 49.62 467 GLY B C 1
ATOM 6824 O O . GLY B 1 467 ? -21.688 -25.094 -13.055 1 49.62 467 GLY B O 1
ATOM 6825 N N . THR B 1 468 ? -20.531 -24.234 -14.719 1 42.81 468 THR B N 1
ATOM 6826 C CA . THR B 1 468 ? -21.766 -24.016 -15.461 1 42.81 468 THR B CA 1
ATOM 6827 C C . THR B 1 468 ? -22.062 -25.188 -16.391 1 42.81 468 THR B C 1
ATOM 6829 O O . THR B 1 468 ? -22.969 -25.125 -17.219 1 42.81 468 THR B O 1
ATOM 6832 N N . GLY B 1 469 ? -21.422 -26.25 -16.453 1 37.56 469 GLY B N 1
ATOM 6833 C CA . GLY B 1 469 ? -21.75 -27.312 -17.375 1 37.56 469 GLY B CA 1
ATOM 6834 C C . GLY B 1 469 ? -23.172 -27.812 -17.234 1 37.56 469 GLY B C 1
ATOM 6835 O O . GLY B 1 469 ? -23.562 -28.781 -17.891 1 37.56 469 GLY B O 1
ATOM 6836 N N . GLY B 1 470 ? -23.938 -27.547 -16.172 1 34.03 470 GLY B N 1
ATOM 6837 C CA . GLY B 1 470 ? -25.234 -28.203 -16.219 1 34.03 470 GLY B CA 1
ATOM 6838 C C . GLY B 1 470 ? -26.094 -27.75 -17.391 1 34.03 470 GLY B C 1
ATOM 6839 O O . GLY B 1 470 ? -26.734 -28.578 -18.047 1 34.03 470 GLY B O 1
ATOM 6840 N N . ASP B 1 471 ? -26.594 -26.453 -17.484 1 34.19 471 ASP B N 1
ATOM 6841 C CA . ASP B 1 471 ? -27.953 -26.219 -17.953 1 34.19 471 ASP B CA 1
ATOM 6842 C C . ASP B 1 471 ? -27.984 -26.031 -19.469 1 34.19 471 ASP B C 1
ATOM 6844 O O . ASP B 1 471 ? -28.969 -25.516 -20 1 34.19 471 ASP B O 1
ATOM 6848 N N . ASP B 1 472 ? -26.969 -26.203 -20.25 1 33.22 472 ASP B N 1
ATOM 6849 C CA . ASP B 1 472 ? -27.375 -25.938 -21.641 1 33.22 472 ASP B CA 1
ATOM 6850 C C . ASP B 1 472 ? -28.156 -27.125 -22.219 1 33.22 472 ASP B C 1
ATOM 6852 O O . ASP B 1 472 ? -27.656 -27.828 -23.094 1 33.22 472 ASP B O 1
ATOM 6856 N N . GLY B 1 473 ? -28.922 -27.906 -21.438 1 31.02 473 GLY B N 1
ATOM 6857 C CA . GLY B 1 473 ? -29.953 -28.719 -22.047 1 31.02 473 GLY B CA 1
ATOM 6858 C C . GLY B 1 473 ? -30.922 -27.922 -22.906 1 31.02 473 GLY B C 1
ATOM 6859 O O . GLY B 1 473 ? -31.641 -27.062 -22.406 1 31.02 473 GLY B O 1
ATOM 6860 N N . GLU B 1 474 ? -30.703 -27.672 -24.141 1 30.94 474 GLU B N 1
ATOM 6861 C CA . GLU B 1 474 ? -31.672 -27.281 -25.156 1 30.94 474 GLU B CA 1
ATOM 6862 C C . GLU B 1 474 ? -32.906 -28.188 -25.141 1 30.94 474 GLU B C 1
ATOM 6864 O O . GLU B 1 474 ? -32.75 -29.406 -25.25 1 30.94 474 GLU B O 1
ATOM 6869 N N . ALA B 1 475 ? -34.062 -27.781 -24.609 1 32.88 475 ALA B N 1
ATOM 6870 C CA . ALA B 1 475 ? -35.406 -28.281 -24.797 1 32.88 475 ALA B CA 1
ATOM 6871 C C . ALA B 1 475 ? -35.75 -28.453 -26.281 1 32.88 475 ALA B C 1
ATOM 6873 O O . ALA B 1 475 ? -35.812 -27.484 -27.016 1 32.88 475 ALA B O 1
ATOM 6874 N N . ARG B 1 476 ? -35.375 -29.531 -26.859 1 31.22 476 ARG B N 1
ATOM 6875 C CA . ARG B 1 476 ? -35.969 -30.047 -28.094 1 31.22 476 ARG B CA 1
ATOM 6876 C C . ARG B 1 476 ? -37.5 -30 -28.016 1 31.22 476 ARG B C 1
ATOM 6878 O O . ARG B 1 476 ? -38.094 -30.609 -27.141 1 31.22 476 ARG B O 1
ATOM 6885 N N . GLY B 1 477 ? -38.094 -28.828 -28.25 1 25.19 477 GLY B N 1
ATOM 6886 C CA . GLY B 1 477 ? -39.531 -28.719 -28.562 1 25.19 477 GLY B CA 1
ATOM 6887 C C . GLY B 1 477 ? -40.031 -29.812 -29.5 1 25.19 477 GLY B C 1
ATOM 6888 O O . GLY B 1 477 ? -39.406 -30.078 -30.531 1 25.19 477 GLY B O 1
ATOM 6889 N N . SER B 1 478 ? -40.719 -30.812 -28.938 1 22.83 478 SER B N 1
ATOM 6890 C CA . SER B 1 478 ? -41.781 -31.484 -29.688 1 22.83 478 SER B CA 1
ATOM 6891 C C . SER B 1 478 ? -42.875 -30.516 -30.125 1 22.83 478 SER B C 1
ATOM 6893 O O . SER B 1 478 ? -43.219 -29.625 -29.359 1 22.83 478 SER B O 1
#

InterPro domains:
  IPR000878 Tetrapyrrole methylase [PF00590] (59-286)
  IPR014777 Tetrapyrrole methylase, subdomain 1 [G3DSA:3.40.1010.10] (57-199)
  IPR035013 YabN, N-terminal [cd11723] (59-306)
  IPR035996 Tetrapyrrole methylase superfamily [SSF53790] (57-302)

Secondary structure (DSSP, 8-state):
--------------------------------------------------------EEEEEEE-BSS-GGGSBHHHHHHHHSTT-EEEES-TT-GGGGGS-TT--EE--HHHHHH-SSGGGHHHHHHHHHHHHHHHHHHHHHHHHHHHHHSS------GGGG-EEEEESB-TTSS-HHHHHHHHHGGGGTEEEEEE----SHHHHHHHHT--S-SEEEEEEHHHHHT-SS-TT--SSS-EEEE----HHHHHHHHHHHTTTS-TT-EEEEEESTTSTT-EEEEEEGGGGGG-S--STTEEEEE--TT-TT-TT--SHHHHHHHHHHHHTT------------------------------------------TTSGGGS--TTS------GGG-S-TTSHHHHHHHHHHHHHHHHHHHTT--HHHHHHHHHHHHHHHHHHHHHHHHTTS--HHHHHHHHHHHHHHTT--S--------/--------------------------------------------------------EEEEEEE-BSS-GGGSBHHHHHHHHSTT-EEEES-TT-GGGGGS-TT--EE--HHHHHH-SSGGGHHHHHHHHHHHHHHHHHHHHHHHHHHHHHSS------GGGG-EEEEESB-TTSS-HHHHHHHHHGGGGTEEEEEE----SHHHHHHHHT--S-SEEEEEEHHHHHT-SS-TT--SSS-EEEE----HHHHHHHHHHHTTTS-TT-EEEEEESTTSTT-EEEEEEGGGGGG-S--STTEEEEE--TT-TT-TT--SHHHHHHHHHHHHTT------------------------------------------TTSGGGS--TTS------GGG-S-TTSHHHHHHHHHHHHHHHHHHHTT--HHHHHHHHHHHHHHHHHHHHHHHHTTS--HHHHHHHHHHHHHHTT-TT--------

Radius of gyration: 33.72 Å; Cα contacts (8 Å, |Δi|>4): 1540; chains: 2; bounding box: 88×104×100 Å

Nearest PDB structures (foldseek):
  1v9a-assembly1_A  TM=6.917E-01  e=1.363E-10  Thermus thermophilus HB8
  1v9a-assembly1_B  TM=7.039E-01  e=9.909E-10  Thermus thermophilus HB8
  1va0-assembly1_A  TM=7.025E-01  e=7.337E-10  Thermus thermophilus HB8
  1va0-assembly1_B  TM=6.652E-01  e=3.788E-10  Thermus thermophilus HB8
  5hw4-assembly1_A  TM=6.333E-01  e=1.928E-06  Escherichia coli K-12

Foldseek 3Di:
DDPPDPDPPDPDDPDDPDPDPCVDDPDDPDDDDDDPDDPDDDDPDDDPPPPPPLQLFEEEEAALALAPLVQGDPVRLCLQQPPQEAEEEADPPGNNVVVHDPNRDYDYLVVLVVPPPDPVCSLVVVLVVQLVQRNVLSVVVVVVVVVVVVPPDPPPCDPSNRYYYYYYYAFLPPPPVSSVSNCVPNVVSSYYYHGHHGHHLVVLVCVVVVHDCPPHEFEAELQQLLVDLEGPRDFLQFKYKYAQQAALVSLQSNLNNCVVQDPQQFKKWKWASGPDPPIDIDIGGSVCRSVDPRHHRRIMIIGGRDCPDPCPPPRGPVSLLVCLVCLQVVVPCPPPPPCPPDDDPPDDDDDDDPDDPDDPDDDDDPPPPPPPPPPPVPPVCVVPVPVCPPCSHDLACPDPSLVVQLVVLVVQLVVCVVVVHDPVSNCVSVVSNSSSVSSNQSNCVVVPHDHVVVVVVVVVVVVVPVVPPPDPPDPPDD/DDPPPPDPPDPDDPDPPDPPPCPDDPDPPDPDDPPPDDPDDDDPDDPPPDPPPLLLFEAEEAALALAPLVQGDPVRLCLQQPPLEAEEEADPPGNNVVPHDPVRDYDYLVVLVVPPPDPVCSLVVVLVVQLVQRNVLSVVVVVVVVVVVVPVDPPPCDPSNRYYYYYYYAFLPPPPVSSVSNCVPNVVSSYYYHGHHGHHLVVLVCVVVVHDCPPHEFEAELQQLLPDLEGPRDFLQFKYKYAQQAALVSLQSNLNSCVVQAPQQFKKWKWASGPDPPIDIDIGGSVCRSVDPRHHRRIMIIGGRRCPDQCPPPRGPVVLLVCLVCLQVVVPCPPPPPCPPDPPPPDPDPDDDPDDPDDPDDDDDPPPPPPPPPPPVPPVCVVPCPVCPPCSHDLACPDPSLVVQLVVLVVQLVVCVVVVHDPVSNCVSVVSNSSSVSSNQSNCVVVPHDHVVVVVVVVVVVVVPVVPPPPPPDPPDD

Organism: Micromonas pusilla (strain CCMP1545) (NCBI:txid564608)

Solvent-accessible surface area (backbone atoms only — not comparable to full-atom values): 53713 Å² total; per-residue (Å²): 136,85,80,81,80,82,82,80,82,80,83,78,84,83,79,82,81,78,81,78,81,81,74,80,83,79,83,81,79,83,72,82,75,82,81,83,80,84,79,80,76,81,88,72,84,81,73,87,69,67,83,59,76,78,71,35,18,32,37,37,34,25,6,43,7,52,25,33,50,49,46,20,11,46,46,30,50,49,60,60,66,37,84,81,43,46,36,34,31,74,59,88,80,50,57,25,64,76,66,53,63,77,83,53,58,78,40,70,48,62,67,47,65,69,66,44,87,48,77,86,50,36,45,59,50,51,33,50,52,52,51,52,49,18,41,52,39,30,52,50,51,50,48,50,49,53,51,32,68,72,40,89,59,79,75,75,76,53,79,79,66,40,37,31,33,41,36,34,71,12,13,50,36,49,71,34,62,49,48,54,53,34,65,70,52,30,58,85,68,38,28,48,76,44,81,35,65,19,25,37,57,61,52,36,38,27,52,73,72,70,40,55,44,53,63,33,31,20,36,33,32,33,66,62,25,36,78,31,55,31,42,65,50,59,51,39,43,28,29,32,39,34,35,66,37,42,34,46,70,53,28,44,39,29,36,59,14,45,49,58,68,42,64,51,73,40,63,28,37,36,35,28,36,32,61,31,94,77,47,43,77,48,74,41,35,35,77,48,55,42,68,59,89,72,56,26,80,51,18,31,37,40,34,67,30,71,33,43,91,84,34,84,45,24,26,21,70,39,41,40,48,18,52,51,43,28,59,49,69,69,52,62,78,74,65,76,69,70,80,77,62,84,72,79,77,75,77,80,78,80,79,82,81,81,74,84,76,77,78,80,79,80,78,84,74,82,68,78,81,75,77,78,75,64,60,79,72,56,68,73,59,70,65,66,65,56,78,61,66,55,63,64,63,59,88,47,55,50,37,64,63,44,28,47,50,41,42,51,25,36,51,45,29,35,50,27,31,55,65,60,46,57,63,70,55,37,33,44,24,46,3,41,30,51,39,40,54,44,49,50,34,52,49,30,42,75,73,71,68,47,36,61,33,53,23,36,37,35,12,43,49,52,64,60,51,75,70,61,72,70,73,84,70,77,78,76,79,128,134,89,71,83,73,80,79,79,80,76,83,77,82,83,80,80,79,77,84,78,79,80,77,78,80,79,80,82,78,80,73,80,79,78,79,77,80,82,76,79,74,82,86,72,84,78,71,87,70,67,83,58,76,77,71,34,20,31,38,36,34,26,6,42,7,53,25,33,49,48,45,21,11,46,46,31,50,49,60,60,64,36,81,77,42,47,36,34,30,76,58,87,81,49,57,26,63,75,65,52,63,81,84,52,58,79,39,70,48,62,65,48,66,69,66,43,87,49,78,85,49,36,45,60,50,52,34,51,52,51,50,51,49,17,41,51,40,32,51,50,52,50,48,48,48,53,50,31,69,71,39,89,62,79,75,76,76,54,80,77,63,41,34,31,32,41,36,35,70,11,14,50,36,50,72,33,62,48,48,54,52,34,65,69,52,28,57,83,70,36,27,47,77,44,81,36,66,17,26,37,58,60,53,36,40,29,52,74,71,70,40,55,45,54,63,32,32,21,36,34,33,32,66,62,26,34,78,31,53,30,42,65,51,59,51,38,51,27,29,34,40,34,34,66,38,42,33,46,71,53,28,43,38,28,36,60,14,45,50,55,70,41,64,50,73,41,63,27,37,38,36,28,37,35,60,32,94,76,47,44,78,50,72,40,35,38,76,47,55,42,67,58,89,70,57,26,80,53,18,32,37,39,34,67,28,72,35,44,93,81,33,83,44,30,28,21,71,38,42,42,47,17,52,52,44,27,59,50,68,68,52,62,78,76,63,75,68,71,79,76,63,83,71,78,78,74,77,77,76,82,76,80,81,79,77,76,79,77,75,80,76,79,76,85,76,83,70,79,81,75,76,78,73,65,62,79,72,57,68,73,60,70,65,65,64,58,79,62,64,56,63,62,62,60,88,48,53,49,37,65,62,44,27,50,51,39,42,52,26,37,52,46,31,33,50,27,31,57,64,61,46,57,63,70,55,39,34,45,24,45,2,40,29,50,38,40,53,42,49,50,33,53,50,31,42,74,73,70,68,48,36,60,34,53,23,36,36,36,13,42,49,52,64,59,51,75,69,62,74,71,71,82,68,76,78,77,78,127